Protein AF-A0A179GJ89-F1 (afdb_monomer_lite)

Sequence (868 aa):
MWKRLSPLLCAPSWKRTAAINTVGVVILWAFLLSILIYGCVRTGRLESAFSLYEGPCSRSKTYNLLLHLFLNIISTLVLSSSSFFMQILSAPTRSELDTAHARSSWVHIGVPSLRNFLYQRPLKLACWLLLACSSIPLHLFFNSLVFEVRNVRATFGMTIAAESFVHGAKYFAPGASLWNTAVPYNCSILGLPGHEKNDKLCRQSNDDDSSIWRSEGYAPGEELIFPAMWMNESSATAANLALAATTASNWDRLDADACRKEFLYCGDGKGMEDYTNVVLVVNASNSPASGWSRKQVFPSMSNADSTFWKAILPEEESNSLWLHTNCVVMSTFEGGKCRNSCKSNLGLEGLTTDDIDIVDPSSNPHDTAWSFPFWSQKSLKEGILEAQMRSGFDARYDQLDVSYCLAEQAPQRCQIGVSNALLMAIVVCVSVKAVNCILLMARFVSREDNHPLVTLGDAIESLLRLPDPTTARMCTLEMRDIHVTWDRLLSRFRSSKGAEYSEAAEGAQLLNGEHSHRHVSPQARQWRRESSRYYLVVTVGSWLRAYAIFVTVLIVALYYFSKATGGTFRISGDFGISGKNKFVTQDQGSSDAYSGDFIRMVFLANVAQCVLSISYLNFNSLITRLSLAKEWALMGTGFRPLRVTDPEGEQVSTHFLGLPYSWNGGFYGSWTRSPTMRDNSLGLSDFGFVGLGYSTTAIMVSIIVFAVAICIPLVLSARKLPGNMVIVGNASQTKSMEALAAYLTDDCRRHVGPPAFLIARGAPPDYSMSNEEYAAEFNGMEHYQFDDHVVYDLVVDTQKLRAAARSEILVKFNSGETASRNFVWFLDFNEDGSKIVKVYQHNDVEEANKWLDGMKIRKKEAANARPE

Radius of gyration: 46.2 Å; chains: 1; bounding box: 120×63×125 Å

InterPro domains:
  IPR046623 Domain of unknown function DUF6536 [PF20163] (14-148)
  IPR059463 Protein of unknown function DUF8419 [PF28510] (456-663)

Foldseek 3Di:
DVVVCVVLVVDFLQLVLLVVLLVLLVVVLVVLVVVLVVQCVVPVDLFFWDFPDKDFPVVVVVVLLVLLVVLVVSLVSLLQSLVSLLLLLQFDFPVLQLQQLLQLHGGDFLFRDPVSCVSDDVVSVVLNVLSVVLSLLSLLQSNPQKDKFWPFDQKAKEFEFFLVLLVQADAFPQALQCPLEALDLFPVLQVFPPRDGPDPLSDDPDPDPPPVPPDDPADPFSDSDYLSQCVPCPHPQVVLSVCCSHCLNVFDWFFPLRCCCCQQVQVLLFHHAWFHYKYQHWDQQPADSQADANCRFFVPQDPSLCVVCVRGGDHPDGHRTHHIDMKGWAHAAPQSKIFINCNLQQAHQQPDDPRSRIDHSVPRDPDSWRKHFSQDPVNVVVCVCVVRSNHRGDSSRRIITGRIMGTHGDHIMMTMIGNSNSSVSSSVSSVSVSVSSVVCSVPASPDDVHDGSHAPLSVVVVCVVPPNPLCPPVPPDDPVLSVQLVVVVVVVVVVDPDDPDDSSNVSSCLQNCDPVNVVRHDDDDDDDQDFDFLVVLDDPVLVCVLVVLLVVLLVVLVVVLCVQVVNDPDQWDDQADGSNFHFADDPDDDSDGPFDAQVVQSNVQSVSSSSVVVSVSSVVSSVLSSQSLQVVQVVQVDDDARADCGDDDPHHDDNNSRHDPVVVPPPPDDPPGDYWHDHPDHPDDPSDGDTTGDRSVNSVVVSVVSVVVSCVSVVRRRGTHPHRDDDDPDDDDDPALVVVVQQADQQEKEWEDDLVLCVVVVHHNGDIDGSVRVNVVQVPPPFKDFPDKAKADWDADPPQQKIKIKIKTWIATPVRDIDIFIWIWIFHADPVSRHTRYIYIYGDNVVVVVVVVVVVVVVVVVVPDDDD

Organism: Purpureocillium lilacinum (NCBI:txid33203)

pLDDT: mean 73.26, std 16.51, range [23.34, 96.19]

Structure (mmCIF, N/CA/C/O backbone):
data_AF-A0A179GJ89-F1
#
_entry.id   AF-A0A179GJ89-F1
#
loop_
_atom_site.group_PDB
_atom_site.id
_atom_site.type_symbol
_atom_site.label_atom_id
_atom_site.label_alt_id
_atom_site.label_comp_id
_atom_site.label_asym_id
_atom_site.label_entity_id
_atom_site.label_seq_id
_atom_site.pdbx_PDB_ins_code
_atom_site.Cartn_x
_atom_site.Cartn_y
_atom_site.Cartn_z
_atom_site.occupancy
_atom_site.B_iso_or_equiv
_atom_site.auth_seq_id
_atom_site.auth_comp_id
_atom_site.auth_asym_id
_atom_site.auth_atom_id
_atom_site.pdbx_PDB_model_num
ATOM 1 N N . MET A 1 1 ? 22.706 -8.836 31.706 1.00 32.81 1 MET A N 1
ATOM 2 C CA . MET A 1 1 ? 21.383 -8.775 31.041 1.00 32.81 1 MET A CA 1
ATOM 3 C C . MET A 1 1 ? 20.402 -9.814 31.598 1.00 32.81 1 MET A C 1
ATOM 5 O O . MET A 1 1 ? 19.446 -9.408 32.242 1.00 32.81 1 MET A O 1
ATOM 9 N N . TRP A 1 2 ? 20.670 -11.122 31.456 1.00 28.00 2 TRP A N 1
ATOM 10 C CA . TRP A 1 2 ? 19.771 -12.241 31.831 1.00 28.00 2 TRP A CA 1
ATOM 11 C C . TRP A 1 2 ? 19.048 -12.116 33.193 1.00 28.00 2 TRP A C 1
ATOM 13 O O . TRP A 1 2 ? 17.834 -12.289 33.257 1.00 28.00 2 TRP A O 1
ATOM 23 N N . LYS A 1 3 ? 19.746 -11.716 34.271 1.00 31.73 3 LYS A N 1
ATOM 24 C CA . LYS A 1 3 ? 19.142 -11.529 35.612 1.00 31.73 3 LYS A CA 1
ATOM 25 C C . LYS A 1 3 ? 18.009 -10.479 35.682 1.00 31.73 3 LYS A C 1
ATOM 27 O O . LYS A 1 3 ? 17.231 -10.526 36.623 1.00 31.73 3 LYS A O 1
ATOM 32 N N . ARG A 1 4 ? 17.871 -9.568 34.703 1.00 46.62 4 ARG A N 1
ATOM 33 C CA . ARG A 1 4 ? 16.718 -8.642 34.583 1.00 46.62 4 ARG A CA 1
ATOM 34 C C . ARG A 1 4 ? 15.572 -9.180 33.710 1.00 46.62 4 ARG A C 1
ATOM 36 O O . ARG A 1 4 ? 14.490 -8.613 33.739 1.00 46.62 4 ARG A O 1
ATOM 43 N N . LEU A 1 5 ? 15.796 -10.253 32.948 1.00 39.03 5 LEU A N 1
ATOM 44 C CA . LEU A 1 5 ? 14.772 -10.917 32.125 1.00 39.03 5 LEU A CA 1
ATOM 45 C C . LEU A 1 5 ? 14.077 -12.067 32.870 1.00 39.03 5 LEU A C 1
ATOM 47 O O . LEU A 1 5 ? 12.937 -12.385 32.550 1.00 39.03 5 LEU A O 1
ATOM 51 N N . SER A 1 6 ? 14.722 -12.639 33.893 1.00 41.28 6 SER A N 1
ATOM 52 C CA . SER A 1 6 ? 14.164 -13.723 34.719 1.00 41.28 6 SER A CA 1
ATOM 53 C C . SER A 1 6 ? 12.727 -13.476 35.223 1.00 41.28 6 SER A C 1
ATOM 55 O O . SER A 1 6 ? 11.921 -14.396 35.103 1.00 41.28 6 SER A O 1
ATOM 57 N N . PRO A 1 7 ? 12.346 -12.276 35.720 1.00 48.91 7 PRO A N 1
ATOM 58 C CA . PRO A 1 7 ? 10.978 -12.040 36.196 1.00 48.91 7 PRO A CA 1
ATOM 59 C C . PRO A 1 7 ? 9.924 -12.060 35.077 1.00 48.91 7 PRO A C 1
ATOM 61 O O . PRO A 1 7 ? 8.778 -12.419 35.318 1.00 48.91 7 PRO A O 1
ATOM 64 N N . LEU A 1 8 ? 10.300 -11.715 33.839 1.00 44.03 8 LEU A N 1
ATOM 65 C CA . LEU A 1 8 ? 9.380 -11.636 32.695 1.00 44.03 8 LEU A CA 1
ATOM 66 C C . LEU A 1 8 ? 8.998 -13.005 32.111 1.00 44.03 8 LEU A C 1
ATOM 68 O O . LEU A 1 8 ? 8.045 -13.089 31.338 1.00 44.03 8 LEU A O 1
ATOM 72 N N . LEU A 1 9 ? 9.711 -14.075 32.477 1.00 43.88 9 LEU A N 1
ATOM 73 C CA . LEU A 1 9 ? 9.357 -15.446 32.091 1.00 43.88 9 LEU A CA 1
ATOM 74 C C . LEU A 1 9 ? 8.221 -16.009 32.958 1.00 43.88 9 LEU A C 1
ATOM 76 O O . LEU A 1 9 ? 7.327 -16.664 32.421 1.00 43.88 9 LEU A O 1
ATOM 80 N N . CYS A 1 10 ? 8.225 -15.681 34.255 1.00 47.47 10 CYS A N 1
ATOM 81 C CA . CYS A 1 10 ? 7.170 -16.027 35.216 1.00 47.47 10 CYS A CA 1
ATOM 82 C C . CYS A 1 10 ? 6.024 -15.000 35.262 1.00 47.47 10 CYS A C 1
ATOM 84 O O . CYS A 1 10 ? 5.074 -15.179 36.016 1.00 47.47 10 CYS A O 1
ATOM 86 N N . ALA A 1 11 ? 6.115 -13.914 34.489 1.00 57.09 11 ALA A N 1
ATOM 87 C CA . ALA A 1 11 ? 5.104 -12.867 34.473 1.00 57.09 11 ALA A CA 1
ATOM 88 C C . ALA A 1 11 ? 3.806 -13.312 33.758 1.00 57.09 11 ALA A C 1
ATOM 90 O O . ALA A 1 11 ? 3.863 -14.125 32.827 1.00 57.09 11 ALA A O 1
ATOM 91 N N . PRO A 1 12 ? 2.654 -12.712 34.119 1.00 62.62 12 PRO A N 1
ATOM 92 C CA . PRO A 1 12 ? 1.362 -12.923 33.465 1.00 62.62 12 PRO A CA 1
ATOM 93 C C . PRO A 1 12 ? 1.441 -12.814 31.938 1.00 62.62 12 PRO A C 1
ATOM 95 O O . PRO A 1 12 ? 2.220 -12.026 31.386 1.00 62.62 12 PRO A O 1
ATOM 98 N N . SER A 1 13 ? 0.627 -13.609 31.238 1.00 69.00 13 SER A N 1
ATOM 99 C CA . SER A 1 13 ? 0.803 -13.900 29.806 1.00 69.00 13 SER A CA 1
ATOM 100 C C . SER A 1 13 ? 0.810 -12.649 28.914 1.00 69.00 13 SER A C 1
ATOM 102 O O . SER A 1 13 ? 1.581 -12.577 27.949 1.00 69.00 13 SER A O 1
ATOM 104 N N . TRP A 1 14 ? 0.042 -11.619 29.276 1.00 74.12 14 TRP A N 1
ATOM 105 C CA . TRP A 1 14 ? 0.048 -10.308 28.623 1.00 74.12 14 TRP A CA 1
ATOM 106 C C . TRP A 1 14 ? 1.313 -9.477 28.910 1.00 74.12 14 TRP A C 1
ATOM 108 O O . TRP A 1 14 ? 1.854 -8.896 27.971 1.00 74.12 14 TRP A O 1
ATOM 118 N N . LYS A 1 15 ? 1.844 -9.445 30.148 1.00 79.56 15 LYS A N 1
ATOM 119 C CA . LYS A 1 15 ? 3.078 -8.700 30.496 1.00 79.56 15 LYS A CA 1
ATOM 120 C C . LYS A 1 15 ? 4.271 -9.263 29.718 1.00 79.56 15 LYS A C 1
ATOM 122 O O . LYS A 1 15 ? 5.076 -8.508 29.169 1.00 79.56 15 LYS A O 1
ATOM 127 N N . ARG A 1 16 ? 4.329 -10.594 29.573 1.00 79.69 16 ARG A N 1
ATOM 128 C CA . ARG A 1 16 ? 5.300 -11.288 28.710 1.00 79.69 16 ARG A CA 1
ATOM 129 C C . ARG A 1 16 ? 5.118 -10.925 27.230 1.00 79.69 16 ARG A C 1
ATOM 131 O O . ARG A 1 16 ? 6.099 -10.647 26.546 1.00 79.69 16 ARG A O 1
ATOM 138 N N . THR A 1 17 ? 3.874 -10.857 26.751 1.00 81.62 17 THR A N 1
ATOM 139 C CA . THR A 1 17 ? 3.545 -10.437 25.372 1.00 81.62 17 THR A CA 1
ATOM 140 C C . THR A 1 17 ? 3.960 -8.979 25.107 1.00 81.62 17 THR A C 1
ATOM 142 O O . THR A 1 17 ? 4.554 -8.686 24.071 1.00 81.62 17 THR A O 1
ATOM 145 N N . ALA A 1 18 ? 3.755 -8.074 26.069 1.00 84.00 18 ALA A N 1
ATOM 146 C CA . ALA A 1 18 ? 4.188 -6.677 26.009 1.00 84.00 18 ALA A CA 1
ATOM 147 C C . ALA A 1 18 ? 5.721 -6.537 25.929 1.00 84.00 18 ALA A C 1
ATOM 149 O O . ALA A 1 18 ? 6.242 -5.764 25.119 1.00 84.00 18 ALA A O 1
ATOM 150 N N . ALA A 1 19 ? 6.457 -7.331 26.713 1.00 87.38 19 ALA A N 1
ATOM 151 C CA . ALA A 1 19 ? 7.916 -7.371 26.652 1.00 87.38 19 ALA A CA 1
ATOM 152 C C . ALA A 1 19 ? 8.430 -7.892 25.296 1.00 87.38 19 ALA A C 1
ATOM 154 O O . ALA A 1 19 ? 9.312 -7.268 24.708 1.00 87.38 19 ALA A O 1
ATOM 155 N N . ILE A 1 20 ? 7.845 -8.973 24.763 1.00 87.25 20 ILE A N 1
ATOM 156 C CA . ILE A 1 20 ? 8.186 -9.516 23.433 1.00 87.25 20 ILE A CA 1
ATOM 157 C C . ILE A 1 20 ? 7.928 -8.471 22.338 1.00 87.25 20 ILE A C 1
ATOM 159 O O . ILE A 1 20 ? 8.817 -8.202 21.531 1.00 87.25 20 ILE A O 1
ATOM 163 N N . ASN A 1 21 ? 6.761 -7.817 22.356 1.00 88.56 21 ASN A N 1
ATOM 164 C CA . ASN A 1 21 ? 6.415 -6.739 21.424 1.00 88.56 21 ASN A CA 1
ATOM 165 C C . ASN A 1 21 ? 7.402 -5.560 21.496 1.00 88.56 21 ASN A C 1
ATOM 167 O O . ASN A 1 21 ? 7.803 -5.030 20.460 1.00 88.56 21 ASN A O 1
ATOM 171 N N . THR A 1 22 ? 7.839 -5.177 22.700 1.00 91.56 22 THR A N 1
ATOM 172 C CA . THR A 1 22 ? 8.836 -4.109 22.899 1.00 91.56 22 THR A CA 1
ATOM 173 C C . THR A 1 22 ? 10.194 -4.499 22.317 1.00 91.56 22 THR A C 1
ATOM 175 O O . THR A 1 22 ? 10.785 -3.728 21.565 1.00 91.56 22 THR A O 1
ATOM 178 N N . VAL A 1 23 ? 10.680 -5.708 22.618 1.00 92.38 23 VAL A N 1
ATOM 179 C CA . VAL A 1 23 ? 11.967 -6.213 22.112 1.00 92.38 23 VAL A CA 1
ATOM 180 C C . VAL A 1 23 ? 11.946 -6.340 20.587 1.00 92.38 23 VAL A C 1
ATOM 182 O O . VAL A 1 23 ? 12.885 -5.892 19.934 1.00 92.38 23 VAL A O 1
ATOM 185 N N . GLY A 1 24 ? 10.863 -6.864 20.005 1.00 91.62 24 GLY A N 1
ATOM 186 C CA . GLY A 1 24 ? 10.700 -6.970 18.553 1.00 91.62 24 GLY A CA 1
ATOM 187 C C . GLY A 1 24 ? 10.749 -5.612 17.847 1.00 91.62 24 GLY A C 1
ATOM 188 O O . GLY A 1 24 ? 11.473 -5.461 16.865 1.00 91.62 24 GLY A O 1
ATOM 189 N N . VAL A 1 25 ? 10.054 -4.598 18.378 1.00 93.12 25 VAL A N 1
ATOM 190 C CA . VAL A 1 25 ? 10.083 -3.228 17.829 1.00 93.12 25 VAL A CA 1
ATOM 191 C C . VAL A 1 25 ? 11.473 -2.590 17.956 1.00 93.12 25 VAL A C 1
ATOM 193 O O . VAL A 1 25 ? 11.900 -1.904 17.031 1.00 93.12 25 VAL A O 1
ATOM 196 N N . VAL A 1 26 ? 12.214 -2.839 19.042 1.00 94.88 26 VAL A N 1
ATOM 197 C CA . VAL A 1 26 ? 13.584 -2.316 19.229 1.00 94.88 26 VAL A CA 1
ATOM 198 C C . VAL A 1 26 ? 14.604 -2.997 18.304 1.00 94.88 26 VAL A C 1
ATOM 200 O O . VAL A 1 26 ? 15.472 -2.320 17.757 1.00 94.88 26 VAL A O 1
ATOM 203 N N . ILE A 1 27 ? 14.491 -4.309 18.072 1.00 95.19 27 ILE A N 1
ATOM 204 C CA . ILE A 1 27 ? 15.336 -5.028 17.099 1.00 95.19 27 ILE A CA 1
ATOM 205 C C . ILE A 1 27 ? 15.055 -4.522 15.677 1.00 95.19 27 ILE A C 1
ATOM 207 O O . ILE A 1 27 ? 15.983 -4.221 14.929 1.00 95.19 27 ILE A O 1
ATOM 211 N N . LEU A 1 28 ? 13.775 -4.374 15.323 1.00 93.31 28 LEU A N 1
ATOM 212 C CA . LEU A 1 28 ? 13.337 -3.885 14.015 1.00 93.31 28 LEU A CA 1
ATOM 213 C C . LEU A 1 28 ? 13.759 -2.419 13.788 1.00 93.31 28 LEU A C 1
ATOM 215 O O . LEU A 1 28 ? 14.218 -2.074 12.702 1.00 93.31 28 LEU A O 1
ATOM 219 N N . TRP A 1 29 ? 13.713 -1.577 14.825 1.00 95.50 29 TRP A N 1
ATOM 220 C CA . TRP A 1 29 ? 14.286 -0.227 14.806 1.00 95.50 29 TRP A CA 1
ATOM 221 C C . TRP A 1 29 ? 15.785 -0.233 14.474 1.00 95.50 29 TRP A C 1
ATOM 223 O O . TRP A 1 29 ? 16.205 0.446 13.538 1.00 95.50 29 TRP A O 1
ATOM 233 N N . ALA A 1 30 ? 16.582 -1.023 15.201 1.00 96.19 30 ALA A N 1
ATOM 234 C CA . ALA A 1 30 ? 18.031 -1.088 15.007 1.00 96.19 30 ALA A CA 1
ATOM 235 C C . ALA A 1 30 ? 18.413 -1.624 13.614 1.00 96.19 30 ALA A C 1
ATOM 237 O O . ALA A 1 30 ? 19.357 -1.129 13.002 1.00 96.19 30 ALA A O 1
ATOM 238 N N . PHE A 1 31 ? 17.654 -2.594 13.095 1.00 94.62 31 PHE A N 1
ATOM 239 C CA . PHE A 1 31 ? 17.819 -3.136 11.745 1.00 94.62 31 PHE A CA 1
ATOM 240 C C . PHE A 1 31 ? 17.520 -2.096 10.653 1.00 94.62 31 PHE A C 1
ATOM 242 O O . PHE A 1 31 ? 18.332 -1.889 9.758 1.00 94.62 31 PHE A O 1
ATOM 249 N N . LEU A 1 32 ? 16.391 -1.386 10.732 1.00 93.62 32 LEU A N 1
ATOM 250 C CA . LEU A 1 32 ? 16.063 -0.355 9.739 1.00 93.62 32 LEU A CA 1
ATOM 251 C C . LEU A 1 32 ? 17.033 0.836 9.808 1.00 93.62 32 LEU A C 1
ATOM 253 O O . LEU A 1 32 ? 17.395 1.393 8.773 1.00 93.62 32 LEU A O 1
ATOM 257 N N . LEU A 1 33 ? 17.499 1.195 11.009 1.00 95.38 33 LEU A N 1
ATOM 258 C CA . LEU A 1 33 ? 18.519 2.224 11.204 1.00 95.38 33 LEU A CA 1
ATOM 259 C C . LEU A 1 33 ? 19.874 1.818 10.599 1.00 95.38 33 LEU A C 1
ATOM 261 O O . LEU A 1 33 ? 20.522 2.656 9.977 1.00 95.38 33 LEU A O 1
ATOM 265 N N . SER A 1 34 ? 20.300 0.555 10.722 1.00 95.56 34 SER A N 1
ATOM 266 C CA . SER A 1 34 ? 21.559 0.103 10.112 1.00 95.56 34 SER A CA 1
ATOM 267 C C . SER A 1 34 ? 21.498 0.105 8.581 1.00 95.56 34 SER A C 1
ATOM 269 O O . SER A 1 34 ? 22.469 0.511 7.940 1.00 95.56 34 SER A O 1
ATOM 271 N N . ILE A 1 35 ? 20.346 -0.242 7.992 1.00 93.94 35 ILE A N 1
ATOM 272 C CA . ILE A 1 35 ? 20.108 -0.123 6.544 1.00 93.94 35 ILE A CA 1
ATOM 273 C C . ILE A 1 35 ? 20.133 1.350 6.106 1.00 93.94 35 ILE A C 1
ATOM 275 O O . ILE A 1 35 ? 20.753 1.665 5.093 1.00 93.94 35 ILE A O 1
ATOM 279 N N . LEU A 1 36 ? 19.524 2.263 6.873 1.00 93.88 36 LEU A N 1
ATOM 280 C CA . LEU A 1 36 ? 19.532 3.700 6.565 1.00 93.88 36 LEU A CA 1
ATOM 281 C C . LEU A 1 36 ? 20.949 4.284 6.589 1.00 93.88 36 LEU A C 1
ATOM 283 O O . LEU A 1 36 ? 21.323 5.027 5.682 1.00 93.88 36 LEU A O 1
ATOM 287 N N . ILE A 1 37 ? 21.747 3.920 7.596 1.00 94.25 37 ILE A N 1
ATOM 288 C CA . ILE A 1 37 ? 23.151 4.334 7.705 1.00 94.25 37 ILE A CA 1
ATOM 289 C C . ILE A 1 37 ? 23.953 3.793 6.514 1.00 94.25 37 ILE A C 1
ATOM 291 O O . ILE A 1 37 ? 24.649 4.566 5.860 1.00 94.25 37 ILE A O 1
ATOM 295 N N . TYR A 1 38 ? 23.813 2.507 6.177 1.00 94.31 38 TYR A N 1
ATOM 296 C CA . TYR A 1 38 ? 24.460 1.913 5.001 1.00 94.31 38 TYR A CA 1
ATOM 297 C C . TYR A 1 38 ? 24.073 2.631 3.696 1.00 94.31 38 TYR A C 1
ATOM 299 O O . TYR A 1 38 ? 24.946 2.982 2.901 1.00 94.31 38 TYR A O 1
ATOM 307 N N . GLY A 1 39 ? 22.781 2.902 3.491 1.00 89.44 39 GLY A N 1
ATOM 308 C CA . GLY A 1 39 ? 22.268 3.573 2.296 1.00 89.44 39 GLY A CA 1
ATOM 309 C C . GLY A 1 39 ? 22.753 5.016 2.147 1.00 89.44 39 GLY A C 1
ATOM 310 O O . GLY A 1 39 ? 23.175 5.419 1.058 1.00 89.44 39 GLY A O 1
ATOM 311 N N . CYS A 1 40 ? 22.765 5.785 3.240 1.00 89.25 40 CYS A N 1
ATOM 312 C CA . CYS A 1 40 ? 23.281 7.156 3.245 1.00 89.25 40 CYS A CA 1
ATOM 313 C C . CYS A 1 40 ? 24.806 7.195 3.049 1.00 89.25 40 CYS A C 1
ATOM 315 O O . CYS A 1 40 ? 25.298 8.036 2.303 1.00 89.25 40 CYS A O 1
ATOM 317 N N . VAL A 1 41 ? 25.559 6.261 3.647 1.00 92.31 41 VAL A N 1
ATOM 318 C CA . VAL A 1 41 ? 27.019 6.153 3.455 1.00 92.31 41 VAL A CA 1
ATOM 319 C C . VAL A 1 41 ? 27.370 5.761 2.017 1.00 92.31 41 VAL A C 1
ATOM 321 O O . VAL A 1 41 ? 28.287 6.337 1.439 1.00 92.31 41 VAL A O 1
ATOM 324 N N . ARG A 1 42 ? 26.633 4.825 1.405 1.00 88.31 42 ARG A N 1
ATOM 325 C CA . ARG A 1 42 ? 26.909 4.345 0.038 1.00 88.31 42 ARG A CA 1
ATOM 326 C C . ARG A 1 42 ? 26.597 5.370 -1.058 1.00 88.31 42 ARG A C 1
ATOM 328 O O . ARG A 1 42 ? 27.160 5.273 -2.142 1.00 88.31 42 ARG A O 1
ATOM 335 N N . THR A 1 43 ? 25.699 6.319 -0.800 1.00 83.12 43 THR A N 1
ATOM 336 C CA . THR A 1 43 ? 25.229 7.297 -1.804 1.00 83.12 43 THR A CA 1
ATOM 337 C C . THR A 1 43 ? 25.622 8.744 -1.499 1.00 83.12 43 THR A C 1
ATOM 339 O O . THR A 1 43 ? 25.449 9.615 -2.348 1.00 83.12 43 THR A O 1
ATOM 342 N N . GLY A 1 44 ? 26.102 9.030 -0.285 1.00 81.75 44 GLY A N 1
ATOM 343 C CA . GLY A 1 44 ? 26.479 10.371 0.169 1.00 81.75 44 GLY A CA 1
ATOM 344 C C . GLY A 1 44 ? 25.321 11.365 0.337 1.00 81.75 44 GLY A C 1
ATOM 345 O O . GLY A 1 44 ? 25.579 12.522 0.664 1.00 81.75 44 GLY A O 1
ATOM 346 N N . ARG A 1 45 ? 24.059 10.967 0.107 1.00 78.00 45 ARG A N 1
ATOM 347 C CA . ARG A 1 45 ? 22.878 11.850 0.167 1.00 78.00 45 ARG A CA 1
ATOM 348 C C . ARG A 1 45 ? 21.671 11.147 0.797 1.00 78.00 45 ARG A C 1
ATOM 350 O O . ARG A 1 45 ? 21.480 9.947 0.645 1.00 78.00 45 ARG A O 1
ATOM 357 N N . LEU A 1 46 ? 20.840 11.913 1.500 1.00 74.50 46 LEU A N 1
ATOM 358 C CA . LEU A 1 46 ? 19.625 11.416 2.163 1.00 74.50 46 LEU A CA 1
ATOM 359 C C . LEU A 1 46 ? 18.428 11.272 1.205 1.00 74.50 46 LEU A C 1
ATOM 361 O O . LEU A 1 46 ? 17.552 10.444 1.424 1.00 74.50 46 LEU A O 1
ATOM 365 N N . GLU A 1 47 ? 18.392 12.077 0.145 1.00 71.56 47 GLU A N 1
ATOM 366 C CA . GLU A 1 47 ? 17.294 12.128 -0.836 1.00 71.56 47 GLU A CA 1
ATOM 367 C C . GLU A 1 47 ? 17.398 11.035 -1.914 1.00 71.56 47 GLU A C 1
ATOM 369 O O . GLU A 1 47 ? 16.459 10.802 -2.669 1.00 71.56 47 GLU A O 1
ATOM 374 N N . SER A 1 48 ? 18.541 10.352 -1.979 1.00 69.38 48 SER A N 1
ATOM 375 C CA . SER A 1 48 ? 18.843 9.308 -2.956 1.00 69.38 48 SER A CA 1
ATOM 376 C C . SER A 1 48 ? 18.314 7.926 -2.536 1.00 69.38 48 SER A C 1
ATOM 378 O O . SER A 1 48 ? 17.710 7.725 -1.477 1.00 69.38 48 SER A O 1
ATOM 380 N N . ALA A 1 49 ? 18.577 6.937 -3.385 1.00 78.62 49 ALA A N 1
ATOM 381 C CA . ALA A 1 49 ? 18.323 5.529 -3.139 1.00 78.62 49 ALA A CA 1
ATOM 382 C C . ALA A 1 49 ? 19.585 4.721 -3.448 1.00 78.62 49 ALA A C 1
ATOM 384 O O . ALA A 1 49 ? 20.403 5.130 -4.273 1.00 78.62 49 ALA A O 1
ATOM 385 N N . PHE A 1 50 ? 19.737 3.561 -2.812 1.00 82.94 50 PHE A N 1
ATOM 386 C CA . PHE A 1 50 ? 20.807 2.617 -3.134 1.00 82.94 50 PHE A CA 1
ATOM 387 C C . PHE A 1 50 ? 20.242 1.351 -3.783 1.00 82.94 50 PHE A C 1
ATOM 389 O O . PHE A 1 50 ? 19.168 0.878 -3.414 1.00 82.94 50 PHE A O 1
ATOM 396 N N . SER A 1 51 ? 20.992 0.778 -4.727 1.00 84.56 51 SER A N 1
ATOM 397 C CA . SER A 1 51 ? 20.674 -0.526 -5.314 1.00 84.56 51 SER A CA 1
ATOM 398 C C . SER A 1 51 ? 21.064 -1.656 -4.353 1.00 84.56 51 SER A C 1
ATOM 400 O O . SER A 1 51 ? 22.241 -1.829 -4.011 1.00 84.56 51 SER A O 1
ATOM 402 N N . LEU A 1 52 ? 20.066 -2.409 -3.891 1.00 85.62 52 LEU A N 1
ATOM 403 C CA . LEU A 1 52 ? 20.192 -3.587 -3.028 1.00 85.62 52 LEU A CA 1
ATOM 404 C C . LEU A 1 52 ? 20.432 -4.872 -3.840 1.00 85.62 52 LEU A C 1
ATOM 406 O O . LEU A 1 52 ? 21.063 -5.801 -3.340 1.00 85.62 52 LEU A O 1
ATOM 410 N N . TYR A 1 53 ? 19.972 -4.913 -5.092 1.00 86.06 53 TYR A N 1
ATOM 411 C CA . TYR A 1 53 ? 20.236 -5.992 -6.044 1.00 86.06 53 TYR A CA 1
ATOM 412 C C . TYR A 1 53 ? 20.355 -5.437 -7.464 1.00 86.06 53 TYR A C 1
ATOM 414 O O . TYR A 1 53 ? 19.623 -4.520 -7.822 1.00 86.06 53 TYR A O 1
ATOM 422 N N . GLU A 1 54 ? 21.214 -6.043 -8.280 1.00 84.88 54 GLU A N 1
ATOM 423 C CA . GLU A 1 54 ? 21.278 -5.839 -9.726 1.00 84.88 54 GLU A CA 1
ATOM 424 C C . GLU A 1 54 ? 21.479 -7.190 -10.426 1.00 84.88 54 GLU A C 1
ATOM 426 O O . GLU A 1 54 ? 22.296 -8.010 -9.995 1.00 84.88 54 GLU A O 1
ATOM 431 N N . GLY A 1 55 ? 20.736 -7.440 -11.505 1.00 84.69 55 GLY A N 1
ATOM 432 C CA . GLY A 1 55 ? 20.862 -8.667 -12.290 1.00 84.69 55 GLY A CA 1
ATOM 433 C C . GLY A 1 55 ? 19.640 -8.964 -13.164 1.00 84.69 55 GLY A C 1
ATOM 434 O O . GLY A 1 55 ? 18.863 -8.058 -13.462 1.00 84.69 55 GLY A O 1
ATOM 435 N N . PRO A 1 56 ? 19.452 -10.223 -13.602 1.00 83.75 56 PRO A N 1
ATOM 436 C CA . PRO A 1 56 ? 18.362 -10.590 -14.505 1.00 83.75 56 PRO A CA 1
ATOM 437 C C . PRO A 1 56 ? 16.975 -10.304 -13.919 1.00 83.75 56 PRO A C 1
ATOM 439 O O . PRO A 1 56 ? 16.665 -10.704 -12.790 1.00 83.75 56 PRO A O 1
ATOM 442 N N . CYS A 1 57 ? 16.107 -9.680 -14.718 1.00 78.00 57 CYS A N 1
ATOM 443 C CA . CYS A 1 57 ? 14.761 -9.277 -14.303 1.00 78.00 57 CYS A CA 1
ATOM 444 C C . CYS A 1 57 ? 13.876 -10.432 -13.796 1.00 78.00 57 CYS A C 1
ATOM 446 O O . CYS A 1 57 ? 13.035 -10.228 -12.924 1.00 78.00 57 CYS A O 1
ATOM 448 N N . SER A 1 58 ? 14.106 -11.668 -14.251 1.00 80.25 58 SER A N 1
ATOM 449 C CA . SER A 1 58 ? 13.415 -12.859 -13.737 1.00 80.25 58 SER A CA 1
ATOM 450 C C . SER A 1 58 ? 13.698 -13.131 -12.252 1.00 80.25 58 SER A C 1
ATOM 452 O O . SER A 1 58 ? 12.774 -13.464 -11.512 1.00 80.25 58 SER A O 1
ATOM 454 N N . ARG A 1 59 ? 14.943 -12.936 -11.791 1.00 83.56 59 ARG A N 1
ATOM 455 C CA . ARG A 1 59 ? 15.314 -13.046 -10.367 1.00 83.56 59 ARG A CA 1
ATOM 456 C C . ARG A 1 59 ? 14.904 -11.806 -9.582 1.00 83.56 59 ARG A C 1
ATOM 458 O O . ARG A 1 59 ? 14.395 -11.945 -8.472 1.00 83.56 59 ARG A O 1
ATOM 465 N N . SER A 1 60 ? 15.075 -10.623 -10.174 1.00 81.38 60 SER A N 1
ATOM 466 C CA . SER A 1 60 ? 14.651 -9.349 -9.582 1.00 81.38 60 SER A CA 1
ATOM 467 C C . SER A 1 60 ? 13.166 -9.377 -9.201 1.00 81.38 60 SER A C 1
ATOM 469 O O . SER A 1 60 ? 12.838 -9.198 -8.031 1.00 81.38 60 SER A O 1
ATOM 471 N N . LYS A 1 61 ? 12.280 -9.780 -10.121 1.00 76.00 61 LYS A N 1
ATOM 472 C CA . LYS A 1 61 ? 10.835 -9.931 -9.882 1.00 76.00 61 LYS A CA 1
ATOM 473 C C . LYS A 1 61 ? 10.509 -10.864 -8.707 1.00 76.00 61 LYS A C 1
ATOM 475 O O . LYS A 1 61 ? 9.591 -10.590 -7.932 1.00 76.00 61 LYS A O 1
ATOM 480 N N . THR A 1 62 ? 11.258 -11.958 -8.545 1.00 80.00 62 THR A N 1
ATOM 481 C CA . THR A 1 62 ? 11.106 -12.887 -7.411 1.00 80.00 62 THR A CA 1
ATOM 482 C C . THR A 1 62 ? 11.581 -12.268 -6.097 1.00 80.00 62 THR A C 1
ATOM 484 O O . THR A 1 62 ? 10.876 -12.358 -5.093 1.00 80.00 62 THR A O 1
ATOM 487 N N . TYR A 1 63 ? 12.744 -11.614 -6.083 1.00 83.38 63 TYR A N 1
ATOM 488 C CA . TYR A 1 63 ? 13.261 -10.936 -4.892 1.00 83.38 63 TYR A CA 1
ATOM 489 C C . TYR A 1 63 ? 12.381 -9.754 -4.477 1.00 83.38 63 TYR A C 1
ATOM 491 O O . TYR A 1 63 ? 12.090 -9.610 -3.295 1.00 83.38 63 TYR A O 1
ATOM 499 N N . ASN A 1 64 ? 11.882 -8.970 -5.431 1.00 79.06 64 ASN A N 1
ATOM 500 C CA . ASN A 1 64 ? 10.964 -7.863 -5.193 1.00 79.06 64 ASN A CA 1
ATOM 501 C C . ASN A 1 64 ? 9.651 -8.352 -4.547 1.00 79.06 64 ASN A C 1
ATOM 503 O O . ASN A 1 64 ? 9.221 -7.826 -3.521 1.00 79.06 64 ASN A O 1
ATOM 507 N N . LEU A 1 65 ? 9.069 -9.446 -5.060 1.00 75.88 65 LEU A N 1
ATOM 508 C CA . LEU A 1 65 ? 7.903 -10.102 -4.454 1.00 75.88 65 LEU A CA 1
ATOM 509 C C . LEU A 1 65 ? 8.171 -10.571 -3.010 1.00 75.88 65 LEU A C 1
ATOM 511 O O . LEU A 1 65 ? 7.342 -10.345 -2.127 1.00 75.88 65 LEU A O 1
ATOM 515 N N . LEU A 1 66 ? 9.321 -11.205 -2.756 1.00 80.81 66 LEU A N 1
ATOM 516 C CA . LEU A 1 66 ? 9.702 -11.677 -1.419 1.00 80.81 66 LEU A CA 1
ATOM 517 C C . LEU A 1 66 ? 9.963 -10.519 -0.443 1.00 80.81 66 LEU A C 1
ATOM 519 O O . LEU A 1 66 ? 9.545 -10.594 0.713 1.00 80.81 66 LEU A O 1
ATOM 523 N N . LEU A 1 67 ? 10.593 -9.435 -0.902 1.00 83.88 67 LEU A N 1
ATOM 524 C CA . LEU A 1 67 ? 10.831 -8.226 -0.113 1.00 83.88 67 LEU A CA 1
ATOM 525 C C . LEU A 1 67 ? 9.512 -7.531 0.240 1.00 83.88 67 LEU A C 1
ATOM 527 O O . LEU A 1 67 ? 9.283 -7.253 1.415 1.00 83.88 67 LEU A O 1
ATOM 531 N N . HIS A 1 68 ? 8.599 -7.331 -0.714 1.00 76.81 68 HIS A N 1
ATOM 532 C CA . HIS A 1 68 ? 7.271 -6.780 -0.422 1.00 76.81 68 HIS A CA 1
ATOM 533 C C . HIS A 1 68 ? 6.454 -7.677 0.526 1.00 76.81 68 HIS A C 1
ATOM 535 O O . HIS A 1 68 ? 5.762 -7.154 1.404 1.00 76.81 68 HIS A O 1
ATOM 541 N N . LEU A 1 69 ? 6.548 -9.008 0.413 1.00 72.00 69 LEU A N 1
ATOM 542 C CA . LEU A 1 69 ? 5.901 -9.940 1.346 1.00 72.00 69 LEU A CA 1
ATOM 543 C C . LEU A 1 69 ? 6.465 -9.792 2.772 1.00 72.00 69 LEU A C 1
ATOM 545 O O . LEU A 1 69 ? 5.704 -9.625 3.725 1.00 72.00 69 LEU A O 1
ATOM 549 N N . PHE A 1 70 ? 7.791 -9.784 2.914 1.00 81.06 70 PHE A N 1
ATOM 550 C CA . PHE A 1 70 ? 8.500 -9.580 4.182 1.00 81.06 70 PHE A CA 1
ATOM 551 C C . PHE A 1 70 ? 8.173 -8.221 4.824 1.00 81.06 70 PHE A C 1
ATOM 553 O O . PHE A 1 70 ? 7.863 -8.149 6.015 1.00 81.06 70 PHE A O 1
ATOM 560 N N . LEU A 1 71 ? 8.151 -7.151 4.024 1.00 80.56 71 LEU A N 1
ATOM 561 C CA . LEU A 1 71 ? 7.772 -5.801 4.445 1.00 80.56 71 LEU A CA 1
ATOM 562 C C . LEU A 1 71 ? 6.319 -5.732 4.932 1.00 80.56 71 LEU A C 1
ATOM 564 O O . LEU A 1 71 ? 6.054 -5.113 5.964 1.00 80.56 71 LEU A O 1
ATOM 568 N N . ASN A 1 72 ? 5.381 -6.407 4.261 1.00 74.81 72 ASN A N 1
ATOM 569 C CA . ASN A 1 72 ? 3.986 -6.466 4.704 1.00 74.81 72 ASN A CA 1
ATOM 570 C C . ASN A 1 72 ? 3.808 -7.287 5.992 1.00 74.81 72 ASN A C 1
ATOM 572 O O . ASN A 1 72 ? 3.034 -6.885 6.866 1.00 74.81 72 ASN A O 1
ATOM 576 N N . ILE A 1 73 ? 4.564 -8.377 6.171 1.00 76.62 73 ILE A N 1
ATOM 577 C CA . ILE A 1 73 ? 4.604 -9.135 7.434 1.00 76.62 73 ILE A CA 1
ATOM 578 C C . ILE A 1 73 ? 5.114 -8.240 8.575 1.00 76.62 73 ILE A C 1
ATOM 580 O O . ILE A 1 73 ? 4.451 -8.125 9.606 1.00 76.62 73 ILE A O 1
ATOM 584 N N . ILE A 1 74 ? 6.239 -7.541 8.384 1.00 81.94 74 ILE A N 1
ATOM 585 C CA . ILE A 1 74 ? 6.798 -6.611 9.379 1.00 81.94 74 ILE A CA 1
ATOM 586 C C . ILE A 1 74 ? 5.821 -5.479 9.706 1.00 81.94 74 ILE A C 1
ATOM 588 O O . ILE A 1 74 ? 5.565 -5.221 10.881 1.00 81.94 74 ILE A O 1
ATOM 592 N N . SER A 1 75 ? 5.239 -4.831 8.694 1.00 78.00 75 SER A N 1
ATOM 593 C CA . SER A 1 75 ? 4.263 -3.750 8.878 1.00 78.00 75 SER A CA 1
ATOM 594 C C . SER A 1 75 ? 3.052 -4.225 9.694 1.00 78.00 75 SER A C 1
ATOM 596 O O . SER A 1 75 ? 2.650 -3.574 10.661 1.00 78.00 75 SER A O 1
ATOM 598 N N . THR A 1 76 ? 2.548 -5.431 9.406 1.00 74.00 76 THR A N 1
ATOM 599 C CA . THR A 1 76 ? 1.453 -6.069 10.157 1.00 74.00 76 THR A CA 1
ATOM 600 C C . THR A 1 76 ? 1.838 -6.368 11.610 1.00 74.00 76 THR A C 1
ATOM 602 O O . THR A 1 76 ? 1.051 -6.102 12.520 1.00 74.00 76 THR A O 1
ATOM 605 N N . LEU A 1 77 ? 3.054 -6.864 11.870 1.00 76.88 77 LEU A N 1
ATOM 606 C CA . LEU A 1 77 ? 3.550 -7.120 13.229 1.00 76.88 77 LEU A CA 1
ATOM 607 C C . LEU A 1 77 ? 3.729 -5.821 14.036 1.00 76.88 77 LEU A C 1
ATOM 609 O O . LEU A 1 77 ? 3.326 -5.757 15.199 1.00 76.88 77 LEU A O 1
ATOM 613 N N . VAL A 1 78 ? 4.262 -4.760 13.421 1.00 81.81 78 VAL A N 1
ATOM 614 C CA . VAL A 1 78 ? 4.420 -3.436 14.053 1.00 81.81 78 VAL A CA 1
ATOM 615 C C . VAL A 1 78 ? 3.061 -2.778 14.323 1.00 81.81 78 VAL A C 1
ATOM 617 O O . VAL A 1 78 ? 2.879 -2.164 15.381 1.00 81.81 78 VAL A O 1
ATOM 620 N N . LEU A 1 79 ? 2.078 -2.941 13.429 1.00 77.88 79 LEU A N 1
ATOM 621 C CA . LEU A 1 79 ? 0.701 -2.499 13.663 1.00 77.88 79 LEU A CA 1
ATOM 622 C C . LEU A 1 79 ? 0.037 -3.297 14.793 1.00 77.88 79 LEU A C 1
ATOM 624 O O . LEU A 1 79 ? -0.592 -2.697 15.660 1.00 77.88 79 LEU A O 1
ATOM 628 N N . SER A 1 80 ? 0.199 -4.622 14.818 1.00 75.12 80 SER A N 1
ATOM 629 C CA . SER A 1 80 ? -0.334 -5.498 15.871 1.00 75.12 80 SER A CA 1
ATOM 630 C C . SER A 1 80 ? 0.215 -5.113 17.250 1.00 75.12 80 SER A C 1
ATOM 632 O O . SER A 1 80 ? -0.557 -4.850 18.172 1.00 75.12 80 SER A O 1
ATOM 634 N N . SER A 1 81 ? 1.537 -4.938 17.358 1.00 83.75 81 SER A N 1
ATOM 635 C CA . SER A 1 81 ? 2.215 -4.412 18.551 1.00 83.75 81 SER A CA 1
ATOM 636 C C . SER A 1 81 ? 1.674 -3.030 18.956 1.00 83.75 81 SER A C 1
ATOM 638 O O . SER A 1 81 ? 1.285 -2.820 20.108 1.00 83.75 81 SER A O 1
ATOM 640 N N . SER A 1 82 ? 1.532 -2.106 17.997 1.00 86.38 82 SER A N 1
ATOM 641 C CA . SER A 1 82 ? 0.949 -0.777 18.248 1.00 86.38 82 SER A CA 1
ATOM 642 C C . SER A 1 82 ? -0.499 -0.865 18.747 1.00 86.38 82 SER A C 1
ATOM 644 O O . SER A 1 82 ? -0.870 -0.151 19.674 1.00 86.38 82 SER A O 1
ATOM 646 N N . SER A 1 83 ? -1.318 -1.749 18.170 1.00 79.81 83 SER A N 1
ATOM 647 C CA . SER A 1 83 ? -2.718 -1.964 18.551 1.00 79.81 83 SER A CA 1
ATOM 648 C C . SER A 1 83 ? -2.848 -2.566 19.949 1.00 79.81 83 SER A C 1
ATOM 650 O O . SER A 1 83 ? -3.688 -2.122 20.729 1.00 79.81 83 SER A O 1
ATOM 652 N N . PHE A 1 84 ? -1.986 -3.523 20.294 1.00 81.75 84 PHE A N 1
ATOM 653 C CA . PHE A 1 84 ? -1.893 -4.119 21.625 1.00 81.75 84 PHE A CA 1
ATOM 654 C C . PHE A 1 84 ? -1.582 -3.054 22.694 1.00 81.75 84 PHE A C 1
ATOM 656 O O . PHE A 1 84 ? -2.302 -2.944 23.687 1.00 81.75 84 PHE A O 1
ATOM 663 N N . PHE A 1 85 ? -0.585 -2.193 22.462 1.00 86.25 85 PHE A N 1
ATOM 664 C CA . PHE A 1 85 ? -0.277 -1.091 23.381 1.00 86.25 85 PHE A CA 1
ATOM 665 C C . PHE A 1 85 ? -1.365 -0.007 23.418 1.00 86.25 85 PHE A C 1
ATOM 667 O O . PHE A 1 85 ? -1.672 0.509 24.492 1.00 86.25 85 PHE A O 1
ATOM 674 N N . MET A 1 86 ? -2.003 0.306 22.285 1.00 85.81 86 MET A N 1
ATOM 675 C CA . MET A 1 86 ? -3.149 1.223 22.239 1.00 85.81 86 MET A CA 1
ATOM 676 C C . MET A 1 86 ? -4.367 0.687 23.011 1.00 85.81 86 MET A C 1
ATOM 678 O O . MET A 1 86 ? -5.069 1.478 23.639 1.00 85.81 86 MET A O 1
ATOM 682 N N . GLN A 1 87 ? -4.597 -0.632 23.023 1.00 81.69 87 GLN A N 1
ATOM 683 C CA . GLN A 1 87 ? -5.643 -1.268 23.835 1.00 81.69 87 GLN A CA 1
ATOM 684 C C . GLN A 1 87 ? -5.358 -1.096 25.335 1.00 81.69 87 GLN A C 1
ATOM 686 O O . GLN A 1 87 ? -6.209 -0.550 26.037 1.00 81.69 87 GLN A O 1
ATOM 691 N N . ILE A 1 88 ? -4.146 -1.439 25.799 1.00 84.06 88 ILE A N 1
ATOM 692 C CA . ILE A 1 88 ? -3.705 -1.238 27.199 1.00 84.06 88 ILE A CA 1
ATOM 693 C C . ILE A 1 88 ? -3.835 0.233 27.621 1.00 84.06 88 ILE A C 1
ATOM 695 O O . ILE A 1 88 ? -4.290 0.523 28.723 1.00 84.06 88 ILE A O 1
ATOM 699 N N . LEU A 1 89 ? -3.467 1.172 26.744 1.00 88.00 89 LEU A N 1
ATOM 700 C CA . LEU A 1 89 ? -3.585 2.605 27.016 1.00 88.00 89 LEU A CA 1
ATOM 701 C C . LEU A 1 89 ? -5.032 3.084 27.156 1.00 88.00 89 LEU A C 1
ATOM 703 O O . LEU A 1 89 ? -5.300 3.926 28.010 1.00 88.00 89 LEU A O 1
ATOM 707 N N . SER A 1 90 ? -5.946 2.561 26.334 1.00 87.81 90 SER A N 1
ATOM 708 C CA . SER A 1 90 ? -7.371 2.910 26.396 1.00 87.81 90 SER A CA 1
ATOM 709 C C . SER A 1 90 ? -8.126 2.236 27.548 1.00 87.81 90 SER A C 1
ATOM 711 O O . SER A 1 90 ? -9.203 2.699 27.918 1.00 87.81 90 SER A O 1
ATOM 713 N N . ALA A 1 91 ? -7.584 1.163 28.131 1.00 88.62 91 ALA A N 1
ATOM 714 C CA . ALA A 1 91 ? -8.211 0.453 29.240 1.00 88.62 91 ALA A CA 1
ATOM 715 C C . ALA A 1 91 ? -8.215 1.312 30.528 1.00 88.62 91 ALA A C 1
ATOM 717 O O . ALA A 1 91 ? -7.172 1.878 30.890 1.00 88.62 91 ALA A O 1
ATOM 718 N N . PRO A 1 92 ? -9.362 1.442 31.223 1.00 90.75 92 PRO A N 1
ATOM 719 C CA . PRO A 1 92 ? -9.441 2.146 32.499 1.00 90.75 92 PRO A CA 1
ATOM 720 C C . PRO A 1 92 ? -8.812 1.313 33.625 1.00 90.75 92 PRO A C 1
ATOM 722 O O . PRO A 1 92 ? -8.867 0.088 33.599 1.00 90.75 92 PRO A O 1
ATOM 725 N N . THR A 1 93 ? -8.231 1.951 34.638 1.00 89.75 93 THR A N 1
ATOM 726 C CA . THR A 1 93 ? -7.971 1.299 35.938 1.00 89.75 93 THR A CA 1
ATOM 727 C C . THR A 1 93 ? -9.238 1.308 36.801 1.00 89.75 93 THR A C 1
ATOM 729 O O . THR A 1 93 ? -10.172 2.062 36.523 1.00 89.75 93 THR A O 1
ATOM 732 N N . ARG A 1 94 ? -9.266 0.529 37.894 1.00 88.69 94 ARG A N 1
ATOM 733 C CA . ARG A 1 94 ? -10.381 0.545 38.864 1.00 88.69 94 ARG A CA 1
ATOM 734 C C . ARG A 1 94 ? -10.693 1.966 39.365 1.00 88.69 94 ARG A C 1
ATOM 736 O O . ARG A 1 94 ? -11.838 2.387 39.306 1.00 88.69 94 ARG A O 1
ATOM 743 N N . SER A 1 95 ? -9.664 2.740 39.707 1.00 87.69 95 SER A N 1
ATOM 744 C CA . SER A 1 95 ? -9.786 4.140 40.139 1.00 87.69 95 SER A CA 1
ATOM 745 C C . SER A 1 95 ? -10.242 5.119 39.044 1.00 87.69 95 SER A C 1
ATOM 747 O O . SER A 1 95 ? -10.926 6.097 39.344 1.00 87.69 95 SER A O 1
ATOM 749 N N . GLU A 1 96 ? -9.905 4.877 37.772 1.00 89.94 96 GLU A N 1
ATOM 750 C CA . GLU A 1 96 ? -10.427 5.658 36.637 1.00 89.94 96 GLU A CA 1
ATOM 751 C C . GLU A 1 96 ? -11.914 5.329 36.371 1.00 89.94 96 GLU A C 1
ATOM 753 O O . GLU A 1 96 ? -12.676 6.220 35.995 1.00 89.94 96 GLU A O 1
ATOM 758 N N . LEU A 1 97 ? -12.343 4.083 36.625 1.00 89.25 97 LEU A N 1
ATOM 759 C CA . LEU A 1 97 ? -13.747 3.648 36.602 1.00 89.25 97 LEU A CA 1
ATOM 760 C C . LEU A 1 97 ? -14.558 4.300 37.738 1.00 89.25 97 LEU A C 1
ATOM 762 O O . LEU A 1 97 ? -15.569 4.941 37.457 1.00 89.25 97 LEU A O 1
ATOM 766 N N . ASP A 1 98 ? -14.078 4.235 38.987 1.00 87.06 98 ASP A N 1
ATOM 767 C CA . ASP A 1 98 ? -14.718 4.893 40.143 1.00 87.06 98 ASP A CA 1
ATOM 768 C C . ASP A 1 98 ? -14.862 6.408 39.923 1.00 87.06 98 ASP A C 1
ATOM 770 O O . ASP A 1 98 ? -15.912 6.990 40.184 1.00 87.06 98 ASP A O 1
ATOM 774 N N . THR A 1 99 ? -13.834 7.052 39.356 1.00 85.38 99 THR A N 1
ATOM 775 C CA . THR A 1 99 ? -13.867 8.488 39.016 1.00 85.38 99 THR A CA 1
ATOM 776 C C . THR A 1 99 ? -14.909 8.818 37.939 1.00 85.38 99 THR A C 1
ATOM 778 O O . THR A 1 99 ? -15.433 9.933 37.917 1.00 85.38 99 THR A O 1
ATOM 781 N N . ALA A 1 100 ? -15.224 7.885 37.035 1.00 85.94 100 ALA A N 1
ATOM 782 C CA . ALA A 1 100 ? -16.273 8.070 36.035 1.00 85.94 100 ALA A CA 1
ATOM 783 C C . ALA A 1 100 ? -17.676 7.875 36.635 1.00 85.94 100 ALA A C 1
ATOM 785 O O . ALA A 1 100 ? -18.563 8.689 36.369 1.00 85.94 100 ALA A O 1
ATOM 786 N N . HIS A 1 101 ? -17.866 6.856 37.479 1.00 83.06 101 HIS A N 1
ATOM 787 C CA . HIS A 1 101 ? -19.148 6.571 38.134 1.00 83.06 101 HIS A CA 1
ATOM 788 C C . HIS A 1 101 ? -19.517 7.642 39.175 1.00 83.06 101 HIS A C 1
ATOM 790 O O . HIS A 1 101 ? -20.632 8.160 39.150 1.00 83.06 101 HIS A O 1
ATOM 796 N N . ALA A 1 102 ? -18.551 8.111 39.973 1.00 77.94 102 ALA A N 1
ATOM 797 C CA . ALA A 1 102 ? -18.698 9.268 40.867 1.00 77.94 102 ALA A CA 1
ATOM 798 C C . ALA A 1 102 ? -18.937 10.606 40.129 1.00 77.94 102 ALA A C 1
ATOM 800 O O . ALA A 1 102 ? -19.182 11.630 40.761 1.00 77.94 102 ALA A O 1
ATOM 801 N N . ARG A 1 103 ? -18.856 10.609 38.790 1.00 76.88 103 ARG A N 1
ATOM 802 C CA . ARG A 1 103 ? -19.249 11.707 37.889 1.00 76.88 103 ARG A CA 1
ATOM 803 C C . ARG A 1 103 ? -20.465 11.338 37.032 1.00 76.88 103 ARG A C 1
ATOM 805 O O . ARG A 1 103 ? -20.620 11.868 35.934 1.00 76.88 103 ARG A O 1
ATOM 812 N N . SER A 1 104 ? -21.300 10.410 37.503 1.00 74.69 104 SER A N 1
ATOM 813 C CA . SER A 1 104 ? -22.552 9.977 36.859 1.00 74.69 104 SER A CA 1
ATOM 814 C C . SER A 1 104 ? -22.380 9.559 35.390 1.00 74.69 104 SER A C 1
ATOM 816 O O . SER A 1 104 ? -23.226 9.817 34.531 1.00 74.69 104 SER A O 1
ATOM 818 N N . SER A 1 105 ? -21.235 8.957 35.073 1.00 78.62 105 SER A N 1
ATOM 819 C CA . SER A 1 105 ? -20.790 8.636 33.719 1.00 78.62 105 SER A CA 1
ATOM 820 C C . SER A 1 105 ? -20.240 7.212 33.655 1.00 78.62 105 SER A C 1
ATOM 822 O O . SER A 1 105 ? -20.149 6.513 34.656 1.00 78.62 105 SER A O 1
ATOM 824 N N . TRP A 1 106 ? -19.871 6.774 32.455 1.00 82.38 106 TRP A N 1
ATOM 825 C CA . TRP A 1 106 ? -19.352 5.441 32.174 1.00 82.38 106 TRP A CA 1
ATOM 826 C C . TRP A 1 106 ? -18.098 5.511 31.295 1.00 82.38 106 TRP A C 1
ATOM 828 O O . TRP A 1 106 ? -17.939 6.409 30.454 1.00 82.38 106 TRP A O 1
ATOM 838 N N . VAL A 1 107 ? -17.248 4.499 31.447 1.00 87.00 107 VAL A N 1
ATOM 839 C CA . VAL A 1 107 ? -16.134 4.163 30.549 1.00 87.00 107 VAL A CA 1
ATOM 840 C C . VAL A 1 107 ? -16.424 2.838 29.843 1.00 87.00 107 VAL A C 1
ATOM 842 O O . VAL A 1 107 ? -17.287 2.071 30.263 1.00 87.00 107 VAL A O 1
ATOM 845 N N . HIS A 1 108 ? -15.730 2.564 28.741 1.00 85.50 108 HIS A N 1
ATOM 846 C CA . HIS A 1 108 ? -15.887 1.315 27.996 1.00 85.50 108 HIS A CA 1
ATOM 847 C C . HIS A 1 108 ? -14.735 0.348 28.298 1.00 85.50 108 HIS A C 1
ATOM 849 O O . HIS A 1 108 ? -13.571 0.737 28.237 1.00 85.50 108 HIS A O 1
ATOM 855 N N . ILE A 1 109 ? -15.060 -0.915 28.573 1.00 86.12 109 ILE A N 1
ATOM 856 C CA . ILE A 1 109 ? -14.105 -2.004 28.836 1.00 86.12 109 ILE A CA 1
ATOM 857 C C . ILE A 1 109 ? -14.215 -3.043 27.703 1.00 86.12 109 ILE A C 1
ATOM 859 O O . ILE A 1 109 ? -15.252 -3.134 27.043 1.00 86.12 109 ILE A O 1
ATOM 863 N N . GLY A 1 110 ? -13.138 -3.773 27.396 1.00 75.50 110 GLY A N 1
ATOM 864 C CA . GLY A 1 110 ? -13.087 -4.744 26.293 1.00 75.50 110 GLY A CA 1
ATOM 865 C C . GLY A 1 110 ? -12.959 -4.145 24.884 1.00 75.50 110 GLY A C 1
ATOM 866 O O . GLY A 1 110 ? -12.618 -4.868 23.948 1.00 75.50 110 GLY A O 1
ATOM 867 N N . VAL A 1 111 ? -13.208 -2.842 24.699 1.00 75.94 111 VAL A N 1
ATOM 868 C CA . VAL A 1 111 ? -13.209 -2.181 23.380 1.00 75.94 111 VAL A CA 1
ATOM 869 C C . VAL A 1 111 ? -12.346 -0.913 23.349 1.00 75.94 111 VAL A C 1
ATOM 871 O O . VAL A 1 111 ? -12.371 -0.139 24.307 1.00 75.94 111 VAL A O 1
ATOM 874 N N . PRO A 1 112 ? -11.646 -0.626 22.231 1.00 70.81 112 PRO A N 1
ATOM 875 C CA . PRO A 1 112 ? -10.985 0.662 22.031 1.00 70.81 112 PRO A CA 1
ATOM 876 C C . PRO A 1 112 ? -11.992 1.817 22.106 1.00 70.81 112 PRO A C 1
ATOM 878 O O . PRO A 1 112 ? -12.996 1.826 21.387 1.00 70.81 112 PRO A O 1
ATOM 881 N N . SER A 1 113 ? -11.720 2.795 22.971 1.00 79.38 113 SER A N 1
ATOM 882 C CA . SER A 1 113 ? -12.638 3.892 23.283 1.00 79.38 113 SER A CA 1
ATOM 883 C C . SER A 1 113 ? -11.884 5.192 23.546 1.00 79.38 113 SER A C 1
ATOM 885 O O . SER A 1 113 ? -11.147 5.305 24.522 1.00 79.38 113 SER A O 1
ATOM 887 N N . LEU A 1 114 ? -12.121 6.206 22.707 1.00 80.94 114 LEU A N 1
ATOM 888 C CA . LEU A 1 114 ? -11.588 7.555 22.930 1.00 80.94 114 LEU A CA 1
ATOM 889 C C . LEU A 1 114 ? -12.291 8.285 24.088 1.00 80.94 114 LEU A C 1
ATOM 891 O O . LEU A 1 114 ? -11.685 9.155 24.705 1.00 80.94 114 LEU A O 1
ATOM 895 N N . ARG A 1 115 ? -13.536 7.902 24.430 1.00 84.12 115 ARG A N 1
ATOM 896 C CA . ARG A 1 115 ? -14.282 8.457 25.578 1.00 84.12 115 ARG A CA 1
ATOM 897 C C . ARG A 1 115 ? -13.533 8.229 26.890 1.00 84.12 115 ARG A C 1
ATOM 899 O O . ARG A 1 115 ? -13.590 9.078 27.772 1.00 84.12 115 ARG A O 1
ATOM 906 N N . ASN A 1 116 ? -12.829 7.102 27.013 1.00 89.44 116 ASN A N 1
ATOM 907 C CA . ASN A 1 116 ? -12.135 6.738 28.245 1.00 89.44 116 ASN A CA 1
ATOM 908 C C . ASN A 1 116 ? -11.114 7.814 28.637 1.00 89.44 116 ASN A C 1
ATOM 910 O O . ASN A 1 116 ? -11.054 8.182 29.806 1.00 89.44 116 ASN A O 1
ATOM 914 N N . PHE A 1 117 ? -10.417 8.414 27.664 1.00 89.19 117 PHE A N 1
ATOM 915 C CA . PHE A 1 117 ? -9.407 9.445 27.911 1.00 89.19 117 PHE A CA 1
ATOM 916 C C . PHE A 1 117 ? -9.930 10.717 28.606 1.00 89.19 117 PHE A C 1
ATOM 918 O O . PHE A 1 117 ? -9.121 11.456 29.158 1.00 89.19 117 PHE A O 1
ATOM 925 N N . LEU A 1 118 ? -11.250 10.945 28.666 1.00 85.62 118 LEU A N 1
ATOM 926 C CA . LEU A 1 118 ? -11.866 12.023 29.460 1.00 85.62 118 LEU A CA 1
ATOM 927 C C . LEU A 1 118 ? -11.708 11.830 30.983 1.00 85.62 118 LEU A C 1
ATOM 929 O O . LEU A 1 118 ? -11.807 12.796 31.737 1.00 85.62 118 LEU A O 1
ATOM 933 N N . TYR A 1 119 ? -11.463 10.595 31.432 1.00 84.69 119 TYR A N 1
ATOM 934 C CA . TYR A 1 119 ? -11.323 10.210 32.845 1.00 84.69 119 TYR A CA 1
ATOM 935 C C . TYR A 1 119 ? -9.913 9.690 33.177 1.00 84.69 119 TYR A C 1
ATOM 937 O O . TYR A 1 119 ? -9.670 9.205 34.278 1.00 84.69 119 TYR A O 1
ATOM 945 N N . GLN A 1 120 ? -8.974 9.787 32.231 1.00 88.31 120 GLN A N 1
ATOM 946 C CA . GLN A 1 120 ? -7.620 9.244 32.345 1.00 88.31 120 GLN A CA 1
ATOM 947 C C . GLN A 1 120 ? -6.554 10.340 32.327 1.00 88.31 120 GLN A C 1
ATOM 949 O O . GLN A 1 120 ? -6.781 11.472 31.905 1.00 88.31 120 GLN A O 1
ATOM 954 N N . ARG A 1 121 ? -5.335 9.993 32.753 1.00 87.19 121 ARG A N 1
ATOM 955 C CA . ARG A 1 121 ? -4.195 10.923 32.713 1.00 87.19 121 ARG A CA 1
ATOM 956 C C . ARG A 1 121 ? -3.845 11.282 31.257 1.00 87.19 121 ARG A C 1
ATOM 958 O O . ARG A 1 121 ? -3.692 10.361 30.451 1.00 87.19 121 ARG A O 1
ATOM 965 N N . PRO A 1 122 ? -3.587 12.561 30.915 1.00 89.12 122 PRO A N 1
ATOM 966 C CA . PRO A 1 122 ? -3.341 12.990 29.531 1.00 89.12 122 PRO A CA 1
ATOM 967 C C . PRO A 1 122 ? -2.114 12.327 28.885 1.00 89.12 122 PRO A C 1
ATOM 969 O O . PRO A 1 122 ? -2.061 12.187 27.668 1.00 89.12 122 PRO A O 1
ATOM 972 N N . LEU A 1 123 ? -1.163 11.829 29.686 1.00 90.19 123 LEU A N 1
ATOM 973 C CA . LEU A 1 123 ? -0.045 11.009 29.207 1.00 90.19 123 LEU A CA 1
ATOM 974 C C . LEU A 1 123 ? -0.507 9.730 28.479 1.00 90.19 123 LEU A C 1
ATOM 976 O O . LEU A 1 123 ? 0.119 9.346 27.493 1.00 90.19 123 LEU A O 1
ATOM 980 N N . LYS A 1 124 ? -1.605 9.087 28.916 1.00 89.94 124 LYS A N 1
ATOM 981 C CA . LYS A 1 124 ? -2.162 7.912 28.223 1.00 89.94 124 LYS A CA 1
ATOM 982 C C . LYS A 1 124 ? -2.640 8.288 26.816 1.00 89.94 124 LYS A C 1
ATOM 984 O O . LYS A 1 124 ? -2.279 7.614 25.854 1.00 89.94 124 LYS A O 1
ATOM 989 N N . LEU A 1 125 ? -3.377 9.397 26.696 1.00 91.62 125 LEU A N 1
ATOM 990 C CA . LEU A 1 125 ? -3.842 9.940 25.416 1.00 91.62 125 LEU A CA 1
ATOM 991 C C . LEU A 1 125 ? -2.667 10.355 24.515 1.00 91.62 125 LEU A C 1
ATOM 993 O O . LEU A 1 125 ? -2.663 10.019 23.335 1.00 91.62 125 LEU A O 1
ATOM 997 N N . ALA A 1 126 ? -1.647 11.023 25.060 1.00 93.19 126 ALA A N 1
ATOM 998 C CA . ALA A 1 126 ? -0.462 11.430 24.303 1.00 93.19 126 ALA A CA 1
ATOM 999 C C . ALA A 1 126 ? 0.298 10.222 23.723 1.00 93.19 126 ALA A C 1
ATOM 1001 O O . ALA A 1 126 ? 0.578 10.193 22.526 1.00 93.19 126 ALA A O 1
ATOM 1002 N N . CYS A 1 127 ? 0.565 9.186 24.527 1.00 92.88 127 CYS A N 1
ATOM 1003 C CA . CYS A 1 127 ? 1.173 7.946 24.035 1.00 92.88 127 CYS A CA 1
ATOM 1004 C C . CYS A 1 127 ? 0.279 7.219 23.016 1.00 92.88 127 CYS A C 1
ATOM 1006 O O . CYS A 1 127 ? 0.787 6.670 22.039 1.00 92.88 127 CYS A O 1
ATOM 1008 N N . TRP A 1 128 ? -1.046 7.243 23.197 1.00 91.94 128 TRP A N 1
ATOM 1009 C CA . TRP A 1 128 ? -1.993 6.631 22.260 1.00 91.94 128 TRP A CA 1
ATOM 1010 C C . TRP A 1 128 ? -1.969 7.348 20.905 1.00 91.94 128 TRP A C 1
ATOM 1012 O O . TRP A 1 128 ? -1.833 6.698 19.871 1.00 91.94 128 TRP A O 1
ATOM 1022 N N . LEU A 1 129 ? -2.004 8.685 20.906 1.00 91.81 129 LEU A N 1
ATOM 1023 C CA . LEU A 1 129 ? -1.903 9.512 19.701 1.00 91.81 129 LEU A CA 1
ATOM 1024 C C . LEU A 1 129 ? -0.549 9.339 19.004 1.00 91.81 129 LEU A C 1
ATOM 1026 O O . LEU A 1 129 ? -0.514 9.190 17.786 1.00 91.81 129 LEU A O 1
ATOM 1030 N N . LEU A 1 130 ? 0.561 9.276 19.747 1.00 93.31 130 LEU A N 1
ATOM 1031 C CA . LEU A 1 130 ? 1.880 9.000 19.170 1.00 93.31 130 LEU A CA 1
ATOM 1032 C C . LEU A 1 130 ? 1.931 7.617 18.505 1.00 93.31 130 LEU A C 1
ATOM 1034 O O . LEU A 1 130 ? 2.468 7.499 17.403 1.00 93.31 130 LEU A O 1
ATOM 1038 N N . LEU A 1 131 ? 1.344 6.577 19.108 1.00 90.50 131 LEU A N 1
ATOM 1039 C CA . LEU A 1 131 ? 1.238 5.250 18.487 1.00 90.50 131 LEU A CA 1
ATOM 1040 C C . LEU A 1 131 ? 0.305 5.240 17.265 1.00 90.50 131 LEU A C 1
ATOM 1042 O O . LEU A 1 131 ? 0.639 4.599 16.266 1.00 90.50 131 LEU A O 1
ATOM 1046 N N . ALA A 1 132 ? -0.819 5.956 17.305 1.00 84.75 132 ALA A N 1
ATOM 1047 C CA . ALA A 1 132 ? -1.762 6.063 16.195 1.00 84.75 132 ALA A CA 1
ATOM 1048 C C . ALA A 1 132 ? -1.144 6.810 15.000 1.00 84.75 132 ALA A C 1
ATOM 1050 O O . ALA A 1 132 ? -1.004 6.231 13.922 1.00 84.75 132 ALA A O 1
ATOM 1051 N N . CYS A 1 133 ? -0.681 8.046 15.204 1.00 87.75 133 CYS A N 1
ATOM 1052 C CA . CYS A 1 133 ? -0.105 8.886 14.154 1.00 87.75 133 CYS A CA 1
ATOM 1053 C C . CYS A 1 133 ? 1.155 8.262 13.540 1.00 87.75 133 CYS A C 1
ATOM 1055 O O . CYS A 1 133 ? 1.274 8.239 12.320 1.00 87.75 133 CYS A O 1
ATOM 1057 N N . SER A 1 134 ? 2.038 7.647 14.339 1.00 90.56 134 SER A N 1
ATOM 1058 C CA . SER A 1 134 ? 3.207 6.909 13.817 1.00 90.56 134 SER A CA 1
ATOM 1059 C C . SER A 1 134 ? 2.860 5.625 13.051 1.00 90.56 134 SER A C 1
ATOM 1061 O O . SER A 1 134 ? 3.759 4.992 12.508 1.00 90.56 134 SER A O 1
ATOM 1063 N N . SER A 1 135 ? 1.595 5.192 13.008 1.00 83.94 135 SER A N 1
ATOM 1064 C CA . SER A 1 135 ? 1.166 4.052 12.180 1.00 83.94 135 SER A CA 1
ATOM 1065 C C . SER A 1 135 ? 0.803 4.462 10.751 1.00 83.94 135 SER A C 1
ATOM 1067 O O . SER A 1 135 ? 0.959 3.657 9.837 1.00 83.94 135 SER A O 1
ATOM 1069 N N . ILE A 1 136 ? 0.347 5.702 10.535 1.00 75.50 136 ILE A N 1
ATOM 1070 C CA . ILE A 1 136 ? -0.139 6.156 9.223 1.00 75.50 136 ILE A CA 1
ATOM 1071 C C . ILE A 1 136 ? 1.006 6.217 8.189 1.00 75.50 136 ILE A C 1
ATOM 1073 O O . ILE A 1 136 ? 0.864 5.577 7.148 1.00 75.50 136 ILE A O 1
ATOM 1077 N N . PRO A 1 137 ? 2.174 6.844 8.456 1.00 73.12 137 PRO A N 1
ATOM 1078 C CA . PRO A 1 137 ? 3.296 6.842 7.511 1.00 73.12 137 PRO A CA 1
ATOM 1079 C C . PRO A 1 137 ? 3.833 5.442 7.197 1.00 73.12 137 PRO A C 1
ATOM 1081 O O . PRO A 1 137 ? 4.267 5.191 6.079 1.00 73.12 137 PRO A O 1
ATOM 1084 N N . LEU A 1 138 ? 3.769 4.499 8.146 1.00 76.19 138 LEU A N 1
ATOM 1085 C CA . LEU A 1 138 ? 4.189 3.118 7.887 1.00 76.19 138 LEU A CA 1
ATOM 1086 C C . LEU A 1 138 ? 3.291 2.465 6.829 1.00 76.19 138 LEU A C 1
ATOM 1088 O O . LEU A 1 138 ? 3.806 1.842 5.908 1.00 76.19 138 LEU A O 1
ATOM 1092 N N . HIS A 1 139 ? 1.971 2.659 6.907 1.00 70.38 139 HIS A N 1
ATOM 1093 C CA . HIS A 1 139 ? 1.045 2.191 5.870 1.00 70.38 139 HIS A CA 1
ATOM 1094 C C . HIS A 1 139 ? 1.219 2.900 4.525 1.00 70.38 139 HIS A C 1
ATOM 1096 O O . HIS A 1 139 ? 0.986 2.272 3.497 1.00 70.38 139 HIS A O 1
ATOM 1102 N N . LEU A 1 140 ? 1.626 4.173 4.530 1.00 71.06 140 LEU A N 1
ATOM 1103 C CA . LEU A 1 140 ? 1.846 4.947 3.307 1.00 71.06 140 LEU A CA 1
ATOM 1104 C C . LEU A 1 140 ? 3.177 4.628 2.612 1.00 71.06 140 LEU A C 1
ATOM 1106 O O . LEU A 1 140 ? 3.258 4.763 1.398 1.00 71.06 140 LEU A O 1
ATOM 1110 N N . PHE A 1 141 ? 4.214 4.223 3.356 1.00 74.19 141 PHE A N 1
ATOM 1111 C CA . PHE A 1 141 ? 5.579 4.134 2.824 1.00 74.19 141 PHE A CA 1
ATOM 1112 C C . PHE A 1 141 ? 6.184 2.722 2.796 1.00 74.19 141 PHE A C 1
ATOM 1114 O O . PHE A 1 141 ? 7.091 2.499 2.000 1.00 74.19 141 PHE A O 1
ATOM 1121 N N . PHE A 1 142 ? 5.723 1.740 3.589 1.00 73.62 142 PHE A N 1
ATOM 1122 C CA . PHE A 1 142 ? 6.354 0.399 3.593 1.00 73.62 142 PHE A CA 1
ATOM 1123 C C . PHE A 1 142 ? 6.286 -0.310 2.233 1.00 73.62 142 PHE A C 1
ATOM 1125 O O . PHE A 1 142 ? 7.235 -0.990 1.854 1.00 73.62 142 PHE A O 1
ATOM 1132 N N . ASN A 1 143 ? 5.189 -0.134 1.491 1.00 71.88 143 ASN A N 1
ATOM 1133 C CA . ASN A 1 143 ? 5.036 -0.689 0.141 1.00 71.88 143 ASN A CA 1
ATOM 1134 C C . ASN A 1 143 ? 5.871 0.053 -0.917 1.00 71.88 143 ASN A C 1
ATOM 1136 O O . ASN A 1 143 ? 6.077 -0.482 -1.999 1.00 71.88 143 ASN A O 1
ATOM 1140 N N . SER A 1 144 ? 6.350 1.255 -0.590 1.00 76.31 144 SER A N 1
ATOM 1141 C CA . SER A 1 144 ? 7.081 2.164 -1.481 1.00 76.31 144 SER A CA 1
ATOM 1142 C C . SER A 1 144 ? 8.578 2.260 -1.161 1.00 76.31 144 SER A C 1
ATOM 1144 O O . SER A 1 144 ? 9.343 2.827 -1.933 1.00 76.31 144 SER A O 1
ATOM 1146 N N . LEU A 1 145 ? 9.005 1.708 -0.020 1.00 80.50 145 LEU A N 1
ATOM 1147 C CA . LEU A 1 145 ? 10.390 1.702 0.457 1.00 80.50 145 LEU A CA 1
ATOM 1148 C C . LEU A 1 145 ? 11.345 0.983 -0.508 1.00 80.50 145 LEU A C 1
ATOM 1150 O O . LEU A 1 145 ? 12.471 1.438 -0.709 1.00 80.50 145 LEU A O 1
ATOM 1154 N N . VAL A 1 146 ? 10.886 -0.142 -1.057 1.00 80.12 146 VAL A N 1
ATOM 1155 C CA . VAL A 1 146 ? 11.588 -0.986 -2.030 1.00 80.12 146 VAL A CA 1
ATOM 1156 C C . VAL A 1 146 ? 10.859 -0.880 -3.363 1.00 80.12 146 VAL A C 1
ATOM 1158 O O . VAL A 1 146 ? 9.628 -0.890 -3.385 1.00 80.12 146 VAL A O 1
ATOM 1161 N N . PHE A 1 147 ? 11.606 -0.780 -4.459 1.00 73.81 147 PHE A N 1
ATOM 1162 C CA . PHE A 1 147 ? 11.056 -0.647 -5.807 1.00 73.81 147 PHE A CA 1
ATOM 1163 C C . PHE A 1 147 ? 11.958 -1.319 -6.848 1.00 73.81 147 PHE A C 1
ATOM 1165 O O . PHE A 1 147 ? 13.171 -1.425 -6.671 1.00 73.81 147 PHE A O 1
ATOM 1172 N N . GLU A 1 148 ? 11.357 -1.780 -7.945 1.00 72.12 148 GLU A N 1
ATOM 1173 C CA . GLU A 1 148 ? 12.053 -2.450 -9.046 1.00 72.12 148 GLU A CA 1
ATOM 1174 C C . GLU A 1 148 ? 12.219 -1.507 -10.244 1.00 72.12 148 GLU A C 1
ATOM 1176 O O . GLU A 1 148 ? 11.257 -1.124 -10.918 1.00 72.12 148 GLU A O 1
ATOM 1181 N N . VAL A 1 149 ? 13.472 -1.159 -10.521 1.00 67.88 149 VAL A N 1
ATOM 1182 C CA . VAL A 1 149 ? 13.892 -0.414 -11.705 1.00 67.88 149 VAL A CA 1
ATOM 1183 C C . VAL A 1 149 ? 14.178 -1.419 -12.819 1.00 67.88 149 VAL A C 1
ATOM 1185 O O . VAL A 1 149 ? 14.979 -2.336 -12.645 1.00 67.88 149 VAL A O 1
ATOM 1188 N N . ARG A 1 150 ? 13.546 -1.233 -13.982 1.00 67.19 150 ARG A N 1
ATOM 1189 C CA . ARG A 1 150 ? 13.981 -1.880 -15.229 1.00 67.19 150 ARG A CA 1
ATOM 1190 C C . ARG A 1 150 ? 14.886 -0.906 -15.963 1.00 67.19 150 ARG A C 1
ATOM 1192 O O . ARG A 1 150 ? 14.409 0.181 -16.295 1.00 67.19 150 ARG A O 1
ATOM 1199 N N . ASN A 1 151 ? 16.121 -1.300 -16.262 1.00 61.22 151 ASN A N 1
ATOM 1200 C CA . ASN A 1 151 ? 16.981 -0.541 -17.165 1.00 61.22 151 ASN A CA 1
ATOM 1201 C C . ASN A 1 151 ? 16.599 -0.899 -18.611 1.00 61.22 151 ASN A C 1
ATOM 1203 O O . ASN A 1 151 ? 17.315 -1.630 -19.294 1.00 61.22 151 ASN A O 1
ATOM 1207 N N . VAL A 1 152 ? 15.427 -0.420 -19.043 1.00 60.16 152 VAL A N 1
ATOM 1208 C CA . VAL A 1 152 ? 15.026 -0.416 -20.457 1.00 60.16 152 VAL A CA 1
ATOM 1209 C C . VAL A 1 152 ? 16.028 0.476 -21.187 1.00 60.16 152 VAL A C 1
ATOM 1211 O O . VAL A 1 152 ? 16.225 1.621 -20.773 1.00 60.16 152 VAL A O 1
ATOM 1214 N N . ARG A 1 153 ? 16.691 -0.023 -22.234 1.00 64.12 153 ARG A N 1
ATOM 1215 C CA . ARG A 1 153 ? 17.575 0.837 -23.030 1.00 64.12 153 ARG A CA 1
ATOM 1216 C C . ARG A 1 153 ? 16.719 1.768 -23.872 1.00 64.12 153 ARG A C 1
ATOM 1218 O O . ARG A 1 153 ? 15.852 1.305 -24.605 1.00 64.12 153 ARG A O 1
ATOM 1225 N N . ALA A 1 154 ? 16.989 3.065 -23.773 1.00 66.69 154 ALA A N 1
ATOM 1226 C CA . ALA A 1 154 ? 16.443 4.032 -24.713 1.00 66.69 154 ALA A CA 1
ATOM 1227 C C . ALA A 1 154 ? 17.182 3.964 -26.060 1.00 66.69 154 ALA A C 1
ATOM 1229 O O . ALA A 1 154 ? 16.570 4.164 -27.096 1.00 66.69 154 ALA A O 1
ATOM 1230 N N . THR A 1 155 ? 18.481 3.651 -26.069 1.00 76.88 155 THR A N 1
ATOM 1231 C CA . THR A 1 155 ? 19.316 3.653 -27.278 1.00 76.88 155 THR A CA 1
ATOM 1232 C C . THR A 1 155 ? 19.496 2.268 -27.902 1.00 76.88 155 THR A C 1
ATOM 1234 O O . THR A 1 155 ? 19.703 1.285 -27.188 1.00 76.88 155 THR A O 1
ATOM 1237 N N . PHE A 1 156 ? 19.491 2.209 -29.238 1.00 84.62 156 PHE A N 1
ATOM 1238 C CA . PHE A 1 156 ? 19.995 1.076 -30.022 1.00 84.62 156 PHE A CA 1
ATOM 1239 C C . PHE A 1 156 ? 20.807 1.542 -31.237 1.00 84.62 156 PHE A C 1
ATOM 1241 O O . PHE A 1 156 ? 20.513 2.588 -31.815 1.00 84.62 156 PHE A O 1
ATOM 1248 N N . GLY A 1 157 ? 21.831 0.785 -31.632 1.00 87.06 157 GLY A N 1
ATOM 1249 C CA . GLY A 1 157 ? 22.539 1.000 -32.896 1.00 87.06 157 GLY A CA 1
ATOM 1250 C C . GLY A 1 157 ? 21.806 0.312 -34.045 1.00 87.06 157 GLY A C 1
ATOM 1251 O O . GLY A 1 157 ? 21.503 -0.880 -33.972 1.00 87.06 157 GLY A O 1
ATOM 1252 N N . MET A 1 158 ? 21.527 1.050 -35.116 1.00 90.00 158 MET A N 1
ATOM 1253 C CA . MET A 1 158 ? 20.807 0.568 -36.290 1.00 90.00 158 MET A CA 1
ATOM 1254 C C . MET A 1 158 ? 21.701 0.639 -37.523 1.00 90.00 158 MET A C 1
ATOM 1256 O O . MET A 1 158 ? 22.177 1.704 -37.917 1.00 90.00 158 MET A O 1
ATOM 1260 N N . THR A 1 159 ? 21.894 -0.512 -38.156 1.00 92.94 159 THR A N 1
ATOM 1261 C CA . THR A 1 159 ? 22.685 -0.665 -39.378 1.00 92.94 159 THR A CA 1
ATOM 1262 C C . THR A 1 159 ? 21.787 -1.204 -40.484 1.00 92.94 159 THR A C 1
ATOM 1264 O O . THR A 1 159 ? 21.036 -2.148 -40.260 1.00 92.94 159 THR A O 1
ATOM 1267 N N . ILE A 1 160 ? 21.873 -0.634 -41.682 1.00 92.81 160 ILE A N 1
ATOM 1268 C CA . ILE A 1 160 ? 21.241 -1.155 -42.898 1.00 92.81 160 ILE A CA 1
ATOM 1269 C C . ILE A 1 160 ? 22.370 -1.562 -43.840 1.00 92.81 160 ILE A C 1
ATOM 1271 O O . ILE A 1 160 ? 23.259 -0.751 -44.114 1.00 92.81 160 ILE A O 1
ATOM 1275 N N . ALA A 1 161 ? 22.370 -2.808 -44.309 1.00 94.56 161 ALA A N 1
ATOM 1276 C CA . ALA A 1 161 ? 23.488 -3.368 -45.064 1.00 94.56 161 ALA A CA 1
ATOM 1277 C C . ALA A 1 161 ? 23.059 -4.460 -46.058 1.00 94.56 161 ALA A C 1
ATOM 1279 O O . ALA A 1 161 ? 21.983 -5.048 -45.941 1.00 94.56 161 ALA A O 1
ATOM 1280 N N . ALA A 1 162 ? 23.925 -4.742 -47.031 1.00 93.69 162 ALA A N 1
ATOM 1281 C CA . ALA A 1 162 ? 23.791 -5.890 -47.923 1.00 93.69 162 ALA A CA 1
ATOM 1282 C C . ALA A 1 162 ? 24.287 -7.180 -47.243 1.00 93.69 162 ALA A C 1
ATOM 1284 O O . ALA A 1 162 ? 25.127 -7.128 -46.345 1.00 93.69 162 ALA A O 1
ATOM 1285 N N . GLU A 1 163 ? 23.839 -8.342 -47.731 1.00 91.56 163 GLU A N 1
ATOM 1286 C CA . GLU A 1 163 ? 24.234 -9.679 -47.240 1.00 91.56 163 GLU A CA 1
ATOM 1287 C C . GLU A 1 163 ? 25.754 -9.821 -47.033 1.00 91.56 163 GLU A C 1
ATOM 1289 O O . GLU A 1 163 ? 26.200 -10.319 -46.007 1.00 91.56 163 GLU A O 1
ATOM 1294 N N . SER A 1 164 ? 26.577 -9.317 -47.956 1.00 91.88 164 SER A N 1
ATOM 1295 C CA . SER A 1 164 ? 28.043 -9.378 -47.836 1.00 91.88 164 SER A CA 1
ATOM 1296 C C . SER A 1 164 ? 28.643 -8.714 -46.581 1.00 91.88 164 SER A C 1
ATOM 1298 O O . SER A 1 164 ? 29.710 -9.142 -46.138 1.00 91.88 164 SER A O 1
ATOM 1300 N N . PHE A 1 165 ? 27.982 -7.717 -45.978 1.00 93.56 165 PHE A N 1
ATOM 1301 C CA . PHE A 1 165 ? 28.474 -7.010 -44.785 1.00 93.56 165 PHE A CA 1
ATOM 1302 C C . PHE A 1 165 ? 28.648 -7.959 -43.595 1.00 93.56 165 PHE A C 1
ATOM 1304 O O . PHE A 1 165 ? 29.689 -7.954 -42.944 1.00 93.56 165 PHE A O 1
ATOM 1311 N N . VAL A 1 166 ? 27.662 -8.831 -43.349 1.00 91.62 166 VAL A N 1
ATOM 1312 C CA . VAL A 1 166 ? 27.674 -9.757 -42.200 1.00 91.62 166 VAL A CA 1
ATOM 1313 C C . VAL A 1 166 ? 28.661 -10.920 -42.386 1.00 91.62 166 VAL A C 1
ATOM 1315 O O . VAL A 1 166 ? 29.005 -11.600 -41.421 1.00 91.62 166 VAL A O 1
ATOM 1318 N N . HIS A 1 167 ? 29.176 -11.092 -43.609 1.00 90.69 167 HIS A N 1
ATOM 1319 C CA . HIS A 1 167 ? 30.272 -12.004 -43.962 1.00 90.69 167 HIS A CA 1
ATOM 1320 C C . HIS A 1 167 ? 31.645 -11.304 -44.005 1.00 90.69 167 HIS A C 1
ATOM 1322 O O . HIS A 1 167 ? 32.608 -11.867 -44.525 1.00 90.69 167 HIS A O 1
ATOM 1328 N N . GLY A 1 168 ? 31.756 -10.083 -43.464 1.00 87.81 168 GLY A N 1
ATOM 1329 C CA . GLY A 1 168 ? 33.020 -9.353 -43.323 1.00 87.81 168 GLY A CA 1
ATOM 1330 C C . GLY A 1 168 ? 33.514 -8.651 -44.593 1.00 87.81 168 GLY A C 1
ATOM 1331 O O . GLY A 1 168 ? 34.716 -8.420 -44.735 1.00 87.81 168 GLY A O 1
ATOM 1332 N N . ALA A 1 169 ? 32.625 -8.323 -45.537 1.00 90.12 169 ALA A N 1
ATOM 1333 C CA . ALA A 1 169 ? 32.997 -7.528 -46.705 1.00 90.12 169 ALA A CA 1
ATOM 1334 C C . ALA A 1 169 ? 33.407 -6.090 -46.338 1.00 90.12 169 ALA A C 1
ATOM 1336 O O . ALA A 1 169 ? 33.032 -5.544 -45.300 1.00 90.12 169 ALA A O 1
ATOM 1337 N N . LYS A 1 170 ? 34.163 -5.449 -47.238 1.00 90.69 170 LYS A N 1
ATOM 1338 C CA . LYS A 1 170 ? 34.590 -4.053 -47.080 1.00 90.69 170 LYS A CA 1
ATOM 1339 C C . LYS A 1 170 ? 33.367 -3.132 -46.966 1.00 90.69 170 LYS A C 1
ATOM 1341 O O . LYS A 1 170 ? 32.390 -3.275 -47.707 1.00 90.69 170 LYS A O 1
ATOM 1346 N N . TYR A 1 171 ? 33.441 -2.174 -46.052 1.00 91.50 171 TYR A N 1
ATOM 1347 C CA . TYR A 1 171 ? 32.446 -1.124 -45.881 1.00 91.50 171 TYR A CA 1
ATOM 1348 C C . TYR A 1 171 ? 33.127 0.230 -45.680 1.00 91.50 171 TYR A C 1
ATOM 1350 O O . TYR A 1 171 ? 34.305 0.308 -45.333 1.00 91.50 171 TYR A O 1
ATOM 1358 N N . PHE A 1 172 ? 32.363 1.295 -45.895 1.00 89.56 172 PHE A N 1
ATOM 1359 C CA . PHE A 1 172 ? 32.787 2.675 -45.701 1.00 89.56 172 PHE A CA 1
ATOM 1360 C C . PHE A 1 172 ? 31.652 3.447 -45.029 1.00 89.56 172 PHE A C 1
ATOM 1362 O O . PHE A 1 172 ? 30.525 3.463 -45.532 1.00 89.56 172 PHE A O 1
ATOM 1369 N N . ALA A 1 173 ? 31.935 4.100 -43.906 1.00 84.69 173 ALA A N 1
ATOM 1370 C CA . ALA A 1 173 ? 30.993 5.032 -43.298 1.00 84.69 173 ALA A CA 1
ATOM 1371 C C . ALA A 1 173 ? 30.920 6.339 -44.121 1.00 84.69 173 ALA A C 1
ATOM 1373 O O . ALA A 1 173 ? 31.922 6.716 -44.731 1.00 84.69 173 ALA A O 1
ATOM 1374 N N . PRO A 1 174 ? 29.772 7.040 -44.174 1.00 78.88 174 PRO A N 1
ATOM 1375 C CA . PRO A 1 174 ? 28.521 6.805 -43.431 1.00 78.88 174 PRO A CA 1
ATOM 1376 C C . PRO A 1 174 ? 27.660 5.638 -43.951 1.00 78.88 174 PRO A C 1
ATOM 1378 O O . PRO A 1 174 ? 26.731 5.200 -43.275 1.00 78.88 174 PRO A O 1
ATOM 1381 N N . GLY A 1 175 ? 27.973 5.138 -45.148 1.00 88.12 175 GLY A N 1
ATOM 1382 C CA . GLY A 1 175 ? 27.163 4.190 -45.909 1.00 88.12 175 GLY A CA 1
ATOM 1383 C C . GLY A 1 175 ? 26.800 4.748 -47.287 1.00 88.12 175 GLY A C 1
ATOM 1384 O O . GLY A 1 175 ? 26.899 5.952 -47.530 1.00 88.12 175 GLY A O 1
ATOM 1385 N N . ALA A 1 176 ? 26.400 3.875 -48.210 1.00 89.31 176 ALA A N 1
ATOM 1386 C CA . ALA A 1 176 ? 26.110 4.227 -49.600 1.00 89.31 176 ALA A CA 1
ATOM 1387 C C . ALA A 1 176 ? 24.925 5.195 -49.779 1.00 89.31 176 ALA A C 1
ATOM 1389 O O . ALA A 1 176 ? 24.856 5.862 -50.807 1.00 89.31 176 ALA A O 1
ATOM 1390 N N . SER A 1 177 ? 24.031 5.313 -48.790 1.00 84.50 177 SER A N 1
ATOM 1391 C CA . SER A 1 177 ? 22.921 6.277 -48.811 1.00 84.50 177 SER A CA 1
ATOM 1392 C C . SER A 1 177 ? 23.349 7.729 -48.587 1.00 84.50 177 SER A C 1
ATOM 1394 O O . SER A 1 177 ? 22.630 8.639 -48.983 1.00 84.50 177 SER A O 1
ATOM 1396 N N . LEU A 1 178 ? 24.482 7.967 -47.911 1.00 81.75 178 LEU A N 1
ATOM 1397 C CA . LEU A 1 178 ? 24.888 9.287 -47.404 1.00 81.75 178 LEU A CA 1
ATOM 1398 C C . LEU A 1 178 ? 23.852 9.976 -46.476 1.00 81.75 178 LEU A C 1
ATOM 1400 O O . LEU A 1 178 ? 23.985 11.163 -46.196 1.00 81.75 178 LEU A O 1
ATOM 1404 N N . TRP A 1 179 ? 22.811 9.286 -45.999 1.00 74.88 179 TRP A N 1
ATOM 1405 C CA . TRP A 1 179 ? 21.720 9.897 -45.225 1.00 74.88 179 TRP A CA 1
ATOM 1406 C C . TRP A 1 179 ? 22.128 10.310 -43.799 1.00 74.88 179 TRP A C 1
ATOM 1408 O O . TRP A 1 179 ? 23.080 9.785 -43.225 1.00 74.88 179 TRP A O 1
ATOM 1418 N N . ASN A 1 180 ? 21.403 11.289 -43.244 1.00 63.31 180 ASN A N 1
ATOM 1419 C CA . ASN A 1 180 ? 21.624 11.921 -41.934 1.00 63.31 180 ASN A CA 1
ATOM 1420 C C . ASN A 1 180 ? 23.053 12.469 -41.677 1.00 63.31 180 ASN A C 1
ATOM 1422 O O . ASN A 1 180 ? 23.452 12.690 -40.534 1.00 63.31 180 ASN A O 1
ATOM 1426 N N . THR A 1 181 ? 23.842 12.716 -42.730 1.00 67.38 181 THR A N 1
ATOM 1427 C CA . THR A 1 181 ? 25.203 13.262 -42.598 1.00 67.38 181 THR A CA 1
ATOM 1428 C C . THR A 1 181 ? 25.221 14.785 -42.675 1.00 67.38 181 THR A C 1
ATOM 1430 O O . THR A 1 181 ? 24.903 15.355 -43.725 1.00 67.38 181 THR A O 1
ATOM 1433 N N . ALA A 1 182 ? 25.688 15.453 -41.624 1.00 63.97 182 ALA A N 1
ATOM 1434 C CA . ALA A 1 182 ? 25.950 16.890 -41.672 1.00 63.97 182 ALA A CA 1
ATOM 1435 C C . ALA A 1 182 ? 27.315 17.181 -42.325 1.00 63.97 182 ALA A C 1
ATOM 1437 O O . ALA A 1 182 ? 28.361 16.821 -41.778 1.00 63.97 182 ALA A O 1
ATOM 1438 N N . VAL A 1 183 ? 27.325 17.863 -43.477 1.00 63.47 183 VAL A N 1
ATOM 1439 C CA . VAL A 1 183 ? 28.563 18.424 -44.050 1.00 63.47 183 VAL A CA 1
ATOM 1440 C C . VAL A 1 183 ? 29.021 19.582 -43.151 1.00 63.47 183 VAL A C 1
ATOM 1442 O O . VAL A 1 183 ? 28.251 20.521 -42.938 1.00 63.47 183 VAL A O 1
ATOM 1445 N N . PRO A 1 184 ? 30.238 19.552 -42.578 1.00 60.28 184 PRO A N 1
ATOM 1446 C CA . PRO A 1 184 ? 30.666 20.588 -41.648 1.00 60.28 184 PRO A CA 1
ATOM 1447 C C . PRO A 1 184 ? 31.057 21.875 -42.382 1.00 60.28 184 PRO A C 1
ATOM 1449 O O . PRO A 1 184 ? 31.845 21.840 -43.322 1.00 60.28 184 PRO A O 1
ATOM 1452 N N . TYR A 1 185 ? 30.637 23.029 -41.852 1.00 57.06 185 TYR A N 1
ATOM 1453 C CA . TYR A 1 185 ? 31.028 24.378 -42.313 1.00 57.06 185 TYR A CA 1
ATOM 1454 C C . TYR A 1 185 ? 32.549 24.643 -42.372 1.00 57.06 185 TYR A C 1
ATOM 1456 O O . TYR A 1 185 ? 32.990 25.671 -42.882 1.00 57.06 185 TYR A O 1
ATOM 1464 N N . ASN A 1 186 ? 33.367 23.749 -41.811 1.00 60.41 186 ASN A N 1
ATOM 1465 C CA . ASN A 1 186 ? 34.819 23.810 -41.871 1.00 60.41 186 ASN A CA 1
ATOM 1466 C C . ASN A 1 186 ? 35.404 22.410 -42.116 1.00 60.41 186 ASN A C 1
ATOM 1468 O O . ASN A 1 186 ? 35.484 21.599 -41.191 1.00 60.41 186 ASN A O 1
ATOM 1472 N N . CYS A 1 187 ? 35.891 22.171 -43.337 1.00 61.16 187 CYS A N 1
ATOM 1473 C CA . CYS A 1 187 ? 36.585 20.942 -43.741 1.00 61.16 187 CYS A CA 1
ATOM 1474 C C . CYS A 1 187 ? 37.741 20.544 -42.798 1.00 61.16 187 CYS A C 1
ATOM 1476 O O . CYS A 1 187 ? 38.028 19.356 -42.667 1.00 61.16 187 CYS A O 1
ATOM 1478 N N . SER A 1 188 ? 38.377 21.484 -42.081 1.00 59.53 188 SER A N 1
ATOM 1479 C CA . SER A 1 188 ? 39.528 21.165 -41.220 1.00 59.53 188 SER A CA 1
ATOM 1480 C C . SER A 1 188 ? 39.195 20.272 -40.013 1.00 59.53 188 SER A C 1
ATOM 1482 O O . SER A 1 188 ? 40.117 19.817 -39.342 1.00 59.53 188 SER A O 1
ATOM 1484 N N . ILE A 1 189 ? 37.913 20.031 -39.703 1.00 59.00 189 ILE A N 1
ATOM 1485 C CA . ILE A 1 189 ? 37.492 19.068 -38.667 1.00 59.00 189 ILE A CA 1
ATOM 1486 C C . ILE A 1 189 ? 37.577 17.606 -39.144 1.00 59.00 189 ILE A C 1
ATOM 1488 O O . ILE A 1 189 ? 37.515 16.688 -38.334 1.00 59.00 189 ILE A O 1
ATOM 1492 N N . LEU A 1 190 ? 37.727 17.385 -40.455 1.00 61.09 190 LEU A N 1
ATOM 1493 C CA . LEU A 1 190 ? 37.764 16.060 -41.079 1.00 61.09 190 LEU A CA 1
ATOM 1494 C C . LEU A 1 190 ? 39.173 15.442 -41.114 1.00 61.09 190 LEU A C 1
ATOM 1496 O O . LEU A 1 190 ? 39.308 14.272 -41.447 1.00 61.09 190 LEU A O 1
ATOM 1500 N N . GLY A 1 191 ? 40.225 16.213 -40.805 1.00 57.28 191 GLY A N 1
ATOM 1501 C CA . GLY A 1 191 ? 41.619 15.737 -40.780 1.00 57.28 191 GLY A CA 1
ATOM 1502 C C . GLY A 1 191 ? 42.229 15.378 -42.147 1.00 57.28 191 GLY A C 1
ATOM 1503 O O . GLY A 1 191 ? 43.353 14.884 -42.201 1.00 57.28 191 GLY A O 1
ATOM 1504 N N . LEU A 1 192 ? 41.508 15.621 -43.245 1.00 60.03 192 LEU A N 1
ATOM 1505 C CA . LEU A 1 192 ? 41.882 15.193 -44.594 1.00 60.03 192 LEU A CA 1
ATOM 1506 C C . LEU A 1 192 ? 43.090 15.987 -45.148 1.00 60.03 192 LEU A C 1
ATOM 1508 O O . LEU A 1 192 ? 43.062 17.224 -45.128 1.00 60.03 192 LEU A O 1
ATOM 1512 N N . PRO A 1 193 ? 44.132 15.325 -45.694 1.00 52.25 193 PRO A N 1
ATOM 1513 C CA . PRO A 1 193 ? 45.293 16.009 -46.262 1.00 52.25 193 PRO A CA 1
ATOM 1514 C C . PRO A 1 193 ? 44.922 16.953 -47.415 1.00 52.25 193 PRO A C 1
ATOM 1516 O O . PRO A 1 193 ? 44.257 16.550 -48.364 1.00 52.25 193 PRO A O 1
ATOM 1519 N N . GLY A 1 194 ? 45.393 18.202 -47.352 1.00 55.41 194 GLY A N 1
ATOM 1520 C CA . GLY A 1 194 ? 45.203 19.217 -48.400 1.00 55.41 194 GLY A CA 1
ATOM 1521 C C . GLY A 1 194 ? 43.987 20.139 -48.230 1.00 55.41 194 GLY A C 1
ATOM 1522 O O . GLY A 1 194 ? 43.935 21.177 -48.886 1.00 55.41 194 GLY A O 1
ATOM 1523 N N . HIS A 1 195 ? 43.054 19.832 -47.323 1.00 55.88 195 HIS A N 1
ATOM 1524 C CA . HIS A 1 195 ? 41.838 20.626 -47.099 1.00 55.88 195 HIS A CA 1
ATOM 1525 C C . HIS A 1 195 ? 42.000 21.628 -45.939 1.00 55.88 195 HIS A C 1
ATOM 1527 O O . HIS A 1 195 ? 41.426 21.475 -44.857 1.00 55.88 195 HIS A O 1
ATOM 1533 N N . GLU A 1 196 ? 42.820 22.661 -46.153 1.00 52.75 196 GLU A N 1
ATOM 1534 C CA . GLU A 1 196 ? 43.039 23.726 -45.164 1.00 52.75 196 GLU A CA 1
ATOM 1535 C C . GLU A 1 196 ? 41.832 24.681 -45.001 1.00 52.75 196 GLU A C 1
ATOM 1537 O O . GLU A 1 196 ? 40.837 24.637 -45.729 1.00 52.75 196 GLU A O 1
ATOM 1542 N N . LYS A 1 197 ? 41.904 25.554 -43.984 1.00 49.50 197 LYS A N 1
ATOM 1543 C CA . LYS A 1 197 ? 40.822 26.475 -43.594 1.00 49.50 197 LYS A CA 1
ATOM 1544 C C . LYS A 1 197 ? 40.295 27.297 -44.777 1.00 49.50 197 LYS A C 1
ATOM 1546 O O . LYS A 1 197 ? 41.062 27.950 -45.479 1.00 49.50 197 LYS A O 1
ATOM 1551 N N . ASN A 1 198 ? 38.967 27.398 -44.863 1.00 50.59 198 ASN A N 1
ATOM 1552 C CA . ASN A 1 198 ? 38.213 28.140 -45.885 1.00 50.59 198 ASN A CA 1
ATOM 1553 C C . ASN A 1 198 ? 38.188 27.514 -47.293 1.00 50.59 198 ASN A C 1
ATOM 1555 O O . ASN A 1 198 ? 37.933 28.241 -48.260 1.00 50.59 198 ASN A O 1
ATOM 1559 N N . ASP A 1 199 ? 38.376 26.196 -47.420 1.00 54.50 199 ASP A N 1
ATOM 1560 C CA . ASP A 1 199 ? 38.038 25.464 -48.648 1.00 54.50 199 ASP A CA 1
ATOM 1561 C C . ASP A 1 199 ? 36.619 25.832 -49.149 1.00 54.50 199 ASP A C 1
ATOM 1563 O O . ASP A 1 199 ? 35.689 26.060 -48.369 1.00 54.50 199 ASP A O 1
ATOM 1567 N N . LYS A 1 200 ? 36.460 25.936 -50.470 1.00 53.12 200 LYS A N 1
ATOM 1568 C CA . LYS A 1 200 ? 35.173 26.185 -51.129 1.00 53.12 200 LYS A CA 1
ATOM 1569 C C . LYS A 1 200 ? 34.295 24.931 -51.191 1.00 53.12 200 LYS A C 1
ATOM 1571 O O . LYS A 1 200 ? 33.095 25.088 -51.369 1.00 53.12 200 LYS A O 1
ATOM 1576 N N . LEU A 1 201 ? 34.860 23.734 -51.014 1.00 54.06 201 LEU A N 1
ATOM 1577 C CA . LEU A 1 201 ? 34.114 22.470 -51.005 1.00 54.06 201 LEU A CA 1
ATOM 1578 C C . LEU A 1 201 ? 33.176 22.322 -49.793 1.00 54.06 201 LEU A C 1
ATOM 1580 O O . LEU A 1 201 ? 32.117 21.732 -49.934 1.00 54.06 201 LEU A O 1
ATOM 1584 N N . CYS A 1 202 ? 33.507 22.890 -48.627 1.00 57.81 202 CYS A N 1
ATOM 1585 C CA . CYS A 1 202 ? 32.666 22.843 -47.416 1.00 57.81 202 CYS A CA 1
ATOM 1586 C C . CYS A 1 202 ? 31.772 24.095 -47.244 1.00 57.81 202 CYS A C 1
ATOM 1588 O O . CYS A 1 202 ? 31.653 24.619 -46.134 1.00 57.81 202 CYS A O 1
ATOM 1590 N N . ARG A 1 203 ? 31.225 24.674 -48.326 1.00 51.56 203 ARG A N 1
ATOM 1591 C CA . ARG A 1 203 ? 30.749 26.073 -48.308 1.00 51.56 203 ARG A CA 1
ATOM 1592 C C . ARG A 1 203 ? 29.388 26.300 -48.976 1.00 51.56 203 ARG A C 1
ATOM 1594 O O . ARG A 1 203 ? 29.039 25.608 -49.918 1.00 51.56 203 ARG A O 1
ATOM 1601 N N . GLN A 1 204 ? 28.711 27.363 -48.523 1.00 45.31 204 GLN A N 1
ATOM 1602 C CA . GLN A 1 204 ? 27.422 27.902 -49.001 1.00 45.31 204 GLN A CA 1
ATOM 1603 C C . GLN A 1 204 ? 26.131 27.238 -48.473 1.00 45.31 204 GLN A C 1
ATOM 1605 O O . GLN A 1 204 ? 25.251 26.873 -49.242 1.00 45.31 204 GLN A O 1
ATOM 1610 N N . SER A 1 205 ? 25.924 27.302 -47.152 1.00 38.19 205 SER A N 1
ATOM 1611 C CA . SER A 1 205 ? 24.738 28.067 -46.728 1.00 38.19 205 SER A CA 1
ATOM 1612 C C . SER A 1 205 ? 25.096 29.544 -46.874 1.00 38.19 205 SER A C 1
ATOM 1614 O O . SER A 1 205 ? 26.176 29.944 -46.432 1.00 38.19 205 SER A O 1
ATOM 1616 N N . ASN A 1 206 ? 24.230 30.341 -47.496 1.00 36.84 206 ASN A N 1
ATOM 1617 C CA . ASN A 1 206 ? 24.278 31.791 -47.299 1.00 36.84 206 ASN A CA 1
ATOM 1618 C C . ASN A 1 206 ? 23.723 32.129 -45.903 1.00 36.84 206 ASN A C 1
ATOM 1620 O O . ASN A 1 206 ? 23.162 31.263 -45.223 1.00 36.84 206 ASN A O 1
ATOM 1624 N N . ASP A 1 207 ? 23.912 33.377 -45.484 1.00 44.75 207 ASP A N 1
ATOM 1625 C CA . ASP A 1 207 ? 23.357 33.910 -44.242 1.00 44.75 207 ASP A CA 1
ATOM 1626 C C . ASP A 1 207 ? 21.811 33.993 -44.255 1.00 44.75 207 ASP A C 1
ATOM 1628 O O . ASP A 1 207 ? 21.142 33.717 -45.253 1.00 44.75 207 ASP A O 1
ATOM 1632 N N . ASP A 1 208 ? 21.266 34.380 -43.102 1.00 36.12 208 ASP A N 1
ATOM 1633 C CA . ASP A 1 208 ? 19.852 34.570 -42.756 1.00 36.12 208 ASP A CA 1
ATOM 1634 C C . ASP A 1 208 ? 18.965 33.310 -42.681 1.00 36.12 208 ASP A C 1
ATOM 1636 O O . ASP A 1 208 ? 18.392 33.078 -41.611 1.00 36.12 208 ASP A O 1
ATOM 1640 N N . ASP A 1 209 ? 18.881 32.432 -43.691 1.00 37.81 209 ASP A N 1
ATOM 1641 C CA . ASP A 1 209 ? 17.920 31.299 -43.654 1.00 37.81 209 ASP A CA 1
ATOM 1642 C C . ASP A 1 209 ? 18.405 30.033 -42.916 1.00 37.81 209 ASP A C 1
ATOM 1644 O O . ASP A 1 209 ? 18.232 28.885 -43.323 1.00 37.81 209 ASP A O 1
ATOM 1648 N N . SER A 1 210 ? 18.968 30.248 -41.731 1.00 37.16 210 SER A N 1
ATOM 1649 C CA . SER A 1 210 ? 19.184 29.183 -40.742 1.00 37.16 210 SER A CA 1
ATOM 1650 C C . SER A 1 210 ? 17.887 28.708 -40.057 1.00 37.16 210 SER A C 1
ATOM 1652 O O . SER A 1 210 ? 17.966 27.985 -39.062 1.00 37.16 210 SER A O 1
ATOM 1654 N N . SER A 1 211 ? 16.711 29.129 -40.545 1.00 35.59 211 SER A N 1
ATOM 1655 C CA . SER A 1 211 ? 15.406 28.825 -39.944 1.00 35.59 211 SER A CA 1
ATOM 1656 C C . SER A 1 211 ? 14.950 27.392 -40.227 1.00 35.59 211 SER A C 1
ATOM 1658 O O . SER A 1 211 ? 14.435 26.733 -39.331 1.00 35.59 211 SER A O 1
ATOM 1660 N N . ILE A 1 212 ? 15.261 26.866 -41.419 1.00 39.81 212 ILE A N 1
ATOM 1661 C CA . ILE A 1 212 ? 14.876 25.514 -41.867 1.00 39.81 212 ILE A CA 1
ATOM 1662 C C . ILE A 1 212 ? 15.434 24.413 -40.941 1.00 39.81 212 ILE A C 1
ATOM 1664 O O . ILE A 1 212 ? 14.841 23.344 -40.821 1.00 39.81 212 ILE A O 1
ATOM 1668 N N . TRP A 1 213 ? 16.555 24.673 -40.253 1.00 42.94 213 TRP A N 1
ATOM 1669 C CA . TRP A 1 213 ? 17.257 23.677 -39.431 1.00 42.94 213 TRP A CA 1
ATOM 1670 C C . TRP A 1 213 ? 17.506 24.096 -37.972 1.00 42.94 213 TRP A C 1
ATOM 1672 O O . TRP A 1 213 ? 18.065 23.310 -37.203 1.00 42.94 213 TRP A O 1
ATOM 1682 N N . ARG A 1 214 ? 17.081 25.294 -37.541 1.00 33.38 214 ARG A N 1
ATOM 1683 C CA . ARG A 1 214 ? 17.051 25.641 -36.110 1.00 33.38 214 ARG A CA 1
ATOM 1684 C C . ARG A 1 214 ? 15.713 25.255 -35.487 1.00 33.38 214 ARG A C 1
ATOM 1686 O O . ARG A 1 214 ? 14.746 25.994 -35.587 1.00 33.38 214 ARG A O 1
ATOM 1693 N N . SER A 1 215 ? 15.746 24.145 -34.749 1.00 36.66 215 SER A N 1
ATOM 1694 C CA . SER A 1 215 ? 14.856 23.839 -33.619 1.00 36.66 215 SER A CA 1
ATOM 1695 C C . SER A 1 215 ? 13.347 23.992 -33.861 1.00 36.66 215 SER A C 1
ATOM 1697 O O . SER A 1 215 ? 12.767 24.975 -33.419 1.00 36.66 215 SER A O 1
ATOM 1699 N N . GLU A 1 216 ? 12.721 22.957 -34.435 1.00 32.62 216 GLU A N 1
ATOM 1700 C CA . GLU A 1 216 ? 11.327 22.579 -34.102 1.00 32.62 216 GLU A CA 1
ATOM 1701 C C . GLU A 1 216 ? 10.936 21.163 -34.593 1.00 32.62 216 GLU A C 1
ATOM 1703 O O . GLU A 1 216 ? 10.036 20.559 -34.019 1.00 32.62 216 GLU A O 1
ATOM 1708 N N . GLY A 1 217 ? 11.634 20.594 -35.593 1.00 36.19 217 GLY A N 1
ATOM 1709 C CA . GLY A 1 217 ? 11.232 19.334 -36.255 1.00 36.19 217 GLY A CA 1
ATOM 1710 C C . GLY A 1 217 ? 12.093 18.069 -36.066 1.00 36.19 217 GLY A C 1
ATOM 1711 O O . GLY A 1 217 ? 11.787 17.074 -36.711 1.00 36.19 217 GLY A O 1
ATOM 1712 N N . TYR A 1 218 ? 13.152 18.071 -35.246 1.00 41.47 218 TYR A N 1
ATOM 1713 C CA . TYR A 1 218 ? 13.991 16.875 -35.008 1.00 41.47 218 TYR A CA 1
ATOM 1714 C C . TYR A 1 218 ? 13.653 16.172 -33.690 1.00 41.47 218 TYR A C 1
ATOM 1716 O O . TYR A 1 218 ? 13.288 16.826 -32.705 1.00 41.47 218 TYR A O 1
ATOM 1724 N N . ALA A 1 219 ? 13.841 14.853 -33.642 1.00 40.69 219 ALA A N 1
ATOM 1725 C CA . ALA A 1 219 ? 13.620 14.067 -32.439 1.00 40.69 219 ALA A CA 1
ATOM 1726 C C . ALA A 1 219 ? 14.584 14.458 -31.302 1.00 40.69 219 ALA A C 1
ATOM 1728 O O . ALA A 1 219 ? 15.790 14.603 -31.539 1.00 40.69 219 ALA A O 1
ATOM 1729 N N . PRO A 1 220 ? 14.133 14.502 -30.032 1.00 36.94 220 PRO A N 1
ATOM 1730 C CA . PRO A 1 220 ? 15.040 14.446 -28.890 1.00 36.94 220 PRO A CA 1
ATOM 1731 C C . PRO A 1 220 ? 15.748 13.078 -28.869 1.00 36.94 220 PRO A C 1
ATOM 1733 O O . PRO A 1 220 ? 15.235 12.105 -28.317 1.00 36.94 220 PRO A O 1
ATOM 1736 N N . GLY A 1 221 ? 16.913 13.004 -29.515 1.00 43.56 221 GLY A N 1
ATOM 1737 C CA . GLY A 1 221 ? 17.681 11.772 -29.723 1.00 43.56 221 GLY A CA 1
ATOM 1738 C C . GLY A 1 221 ? 18.320 11.632 -31.110 1.00 43.56 221 GLY A C 1
ATOM 1739 O O . GLY A 1 221 ? 19.249 10.841 -31.256 1.00 43.56 221 GLY A O 1
ATOM 1740 N N . GLU A 1 222 ? 17.886 12.404 -32.112 1.00 47.34 222 GLU A N 1
ATOM 1741 C CA . GLU A 1 222 ? 18.562 12.480 -33.415 1.00 47.34 222 GLU A CA 1
ATOM 1742 C C . GLU A 1 222 ? 19.787 13.405 -33.335 1.00 47.34 222 GLU A C 1
ATOM 1744 O O . GLU A 1 222 ? 19.714 14.605 -33.603 1.00 47.34 222 GLU A O 1
ATOM 1749 N N . GLU A 1 223 ? 20.947 12.848 -32.982 1.00 49.38 223 GLU A N 1
ATOM 1750 C CA . GLU A 1 223 ? 22.218 13.526 -33.250 1.00 49.38 223 GLU A CA 1
ATOM 1751 C C . GLU A 1 223 ? 22.517 13.488 -34.758 1.00 49.38 223 GLU A C 1
ATOM 1753 O O . GLU A 1 223 ? 22.654 12.416 -35.350 1.00 49.38 223 GLU A O 1
ATOM 1758 N N . LEU A 1 224 ? 22.664 14.664 -35.378 1.00 54.59 224 LEU A N 1
ATOM 1759 C CA . LEU A 1 224 ? 23.220 14.805 -36.727 1.00 54.59 224 LEU A CA 1
ATOM 1760 C C . LEU A 1 224 ? 24.652 14.256 -36.741 1.00 54.59 224 LEU A C 1
ATOM 1762 O O . LEU A 1 224 ? 25.566 14.873 -36.188 1.00 54.59 224 LEU A O 1
ATOM 1766 N N . ILE A 1 225 ? 24.864 13.103 -37.378 1.00 60.50 225 ILE A N 1
ATOM 1767 C CA . ILE A 1 225 ? 26.164 12.434 -37.328 1.00 60.50 225 ILE A CA 1
ATOM 1768 C C . ILE A 1 225 ? 27.112 13.092 -38.339 1.00 60.50 225 ILE A C 1
ATOM 1770 O O . ILE A 1 225 ? 26.936 13.026 -39.559 1.00 60.50 225 ILE A O 1
ATOM 1774 N N . PHE A 1 226 ? 28.149 13.750 -37.825 1.00 62.72 226 PHE A N 1
ATOM 1775 C CA . PHE A 1 226 ? 29.192 14.357 -38.648 1.00 62.72 226 PHE A CA 1
ATOM 1776 C C . PHE A 1 226 ? 30.143 13.279 -39.195 1.00 62.72 226 PHE A C 1
ATOM 1778 O O . PHE A 1 226 ? 30.513 12.374 -38.444 1.00 62.72 226 PHE A O 1
ATOM 1785 N N . PRO A 1 227 ? 30.663 13.400 -40.435 1.00 67.00 227 PRO A N 1
ATOM 1786 C CA . PRO A 1 227 ? 31.661 12.475 -40.986 1.00 67.00 227 PRO A CA 1
ATOM 1787 C C . PRO A 1 227 ? 32.869 12.215 -40.063 1.00 67.00 227 PRO A C 1
ATOM 1789 O O . PRO A 1 227 ? 33.365 11.092 -39.983 1.00 67.00 227 PRO A O 1
ATOM 1792 N N . ALA A 1 228 ? 33.291 13.224 -39.290 1.00 63.12 228 ALA A N 1
ATOM 1793 C CA . ALA A 1 228 ? 34.349 13.110 -38.282 1.00 63.12 228 ALA A CA 1
ATOM 1794 C C . ALA A 1 228 ? 34.054 12.096 -37.151 1.00 63.12 228 ALA A C 1
ATOM 1796 O O . ALA A 1 228 ? 34.989 11.573 -36.550 1.00 63.12 228 ALA A O 1
ATOM 1797 N N . MET A 1 229 ? 32.783 11.794 -36.857 1.00 67.38 229 MET A N 1
ATOM 1798 C CA . MET A 1 229 ? 32.405 10.834 -35.812 1.00 67.38 229 MET A CA 1
ATOM 1799 C C . MET A 1 229 ? 32.726 9.398 -36.231 1.00 67.38 229 MET A C 1
ATOM 1801 O O . MET A 1 229 ? 33.275 8.654 -35.425 1.00 67.38 229 MET A O 1
ATOM 1805 N N . TRP A 1 230 ? 32.459 9.007 -37.482 1.00 71.75 230 TRP A N 1
ATOM 1806 C CA . TRP A 1 230 ? 32.845 7.677 -37.970 1.00 71.75 230 TRP A CA 1
ATOM 1807 C C . TRP A 1 230 ? 34.344 7.567 -38.288 1.00 71.75 230 TRP A C 1
ATOM 1809 O O . TRP A 1 230 ? 34.912 6.495 -38.116 1.00 71.75 230 TRP A O 1
ATOM 1819 N N . MET A 1 231 ? 34.994 8.653 -38.731 1.00 68.69 231 MET A N 1
ATOM 1820 C CA . MET A 1 231 ? 36.444 8.655 -39.004 1.00 68.69 231 MET A CA 1
ATOM 1821 C C . MET A 1 231 ? 37.309 8.643 -37.733 1.00 68.69 231 MET A C 1
ATOM 1823 O O . MET A 1 231 ? 38.496 8.335 -37.802 1.00 68.69 231 MET A O 1
ATOM 1827 N N . ASN A 1 232 ? 36.735 8.955 -36.569 1.00 75.00 232 ASN A N 1
ATOM 1828 C CA . ASN A 1 232 ? 37.393 8.764 -35.283 1.00 75.00 232 ASN A CA 1
ATOM 1829 C C . ASN A 1 232 ? 37.072 7.371 -34.715 1.00 75.00 232 ASN A C 1
ATOM 1831 O O . ASN A 1 232 ? 36.017 7.179 -34.111 1.00 75.00 232 ASN A O 1
ATOM 1835 N N . GLU A 1 233 ? 38.018 6.434 -34.825 1.00 71.19 233 GLU A N 1
ATOM 1836 C CA . GLU A 1 233 ? 37.915 5.064 -34.286 1.00 71.19 233 GLU A CA 1
ATOM 1837 C C . GLU A 1 233 ? 37.605 5.003 -32.776 1.00 71.19 233 GLU A C 1
ATOM 1839 O O . GLU A 1 233 ? 37.072 4.005 -32.298 1.00 71.19 233 GLU A O 1
ATOM 1844 N N . SER A 1 234 ? 37.896 6.067 -32.014 1.00 74.12 234 SER A N 1
ATOM 1845 C CA . SER A 1 234 ? 37.576 6.149 -30.579 1.00 74.12 234 SER A CA 1
ATOM 1846 C C . SER A 1 234 ? 36.138 6.591 -30.264 1.00 74.12 234 SER A C 1
ATOM 1848 O O . SER A 1 234 ? 35.780 6.706 -29.091 1.00 74.12 234 SER A O 1
ATOM 1850 N N . SER A 1 235 ? 35.299 6.855 -31.274 1.00 76.06 235 SER A N 1
ATOM 1851 C CA . SER A 1 235 ? 33.895 7.224 -31.063 1.00 76.06 235 SER A CA 1
ATOM 1852 C C . SER A 1 235 ? 33.002 6.003 -30.816 1.00 76.06 235 SER A C 1
ATOM 1854 O O . SER A 1 235 ? 33.231 4.916 -31.348 1.00 76.06 235 SER A O 1
ATOM 1856 N N . ALA A 1 236 ? 31.922 6.196 -30.051 1.00 73.31 236 ALA A N 1
ATOM 1857 C CA . ALA A 1 236 ? 30.926 5.149 -29.825 1.00 73.31 236 ALA A CA 1
ATOM 1858 C C . ALA A 1 236 ? 30.264 4.680 -31.137 1.00 73.31 236 ALA A C 1
ATOM 1860 O O . ALA A 1 236 ? 30.021 3.491 -31.308 1.00 73.31 236 ALA A O 1
ATOM 1861 N N . THR A 1 237 ? 30.028 5.587 -32.090 1.00 76.94 237 THR A N 1
ATOM 1862 C CA . THR A 1 237 ? 29.434 5.262 -33.397 1.00 76.94 237 THR A CA 1
ATOM 1863 C C . THR A 1 237 ? 30.375 4.420 -34.264 1.00 76.94 237 THR A C 1
ATOM 1865 O O . THR A 1 237 ? 29.933 3.462 -34.895 1.00 76.94 237 THR A O 1
ATOM 1868 N N . ALA A 1 238 ? 31.678 4.725 -34.273 1.00 80.88 238 ALA A N 1
ATOM 1869 C CA . ALA A 1 238 ? 32.672 3.917 -34.982 1.00 80.88 238 ALA A CA 1
ATOM 1870 C C . ALA A 1 238 ? 32.814 2.522 -34.345 1.00 80.88 238 ALA A C 1
ATOM 1872 O O . ALA A 1 238 ? 32.801 1.515 -35.056 1.00 80.88 238 ALA A O 1
ATOM 1873 N N . ALA A 1 239 ? 32.863 2.455 -33.010 1.00 82.69 239 ALA A N 1
ATOM 1874 C CA . ALA A 1 239 ? 32.935 1.202 -32.263 1.00 82.69 239 ALA A CA 1
ATOM 1875 C C . ALA A 1 239 ? 31.689 0.316 -32.458 1.00 82.69 239 ALA A C 1
ATOM 1877 O O . ALA A 1 239 ? 31.833 -0.878 -32.718 1.00 82.69 239 ALA A O 1
ATOM 1878 N N . ASN A 1 240 ? 30.477 0.884 -32.400 1.00 84.50 240 ASN A N 1
ATOM 1879 C CA . ASN A 1 240 ? 29.222 0.157 -32.630 1.00 84.50 240 ASN A CA 1
ATOM 1880 C C . ASN A 1 240 ? 29.141 -0.404 -34.060 1.00 84.50 240 ASN A C 1
ATOM 1882 O O . ASN A 1 240 ? 28.757 -1.558 -34.250 1.00 84.50 240 ASN A O 1
ATOM 1886 N N . LEU A 1 241 ? 29.542 0.381 -35.066 1.00 88.25 241 LEU A N 1
ATOM 1887 C CA . LEU A 1 241 ? 29.581 -0.067 -36.460 1.00 88.25 241 LEU A CA 1
ATOM 1888 C C . LEU A 1 241 ? 30.608 -1.192 -36.678 1.00 88.25 241 LEU A C 1
ATOM 1890 O O . LEU A 1 241 ? 30.299 -2.183 -37.339 1.00 88.25 241 LEU A O 1
ATOM 1894 N N . ALA A 1 242 ? 31.804 -1.081 -36.092 1.00 88.94 242 ALA A N 1
ATOM 1895 C CA . ALA A 1 242 ? 32.824 -2.129 -36.158 1.00 88.94 242 ALA A CA 1
ATOM 1896 C C . ALA A 1 242 ? 32.393 -3.415 -35.425 1.00 88.94 242 ALA A C 1
ATOM 1898 O O . ALA A 1 242 ? 32.641 -4.519 -35.915 1.00 88.94 242 ALA A O 1
ATOM 1899 N N . LEU A 1 243 ? 31.698 -3.293 -34.288 1.00 88.25 243 LEU A N 1
ATOM 1900 C CA . LEU A 1 243 ? 31.107 -4.423 -33.566 1.00 88.25 243 LEU A CA 1
ATOM 1901 C C . LEU A 1 243 ? 30.045 -5.133 -34.418 1.00 88.25 243 LEU A C 1
ATOM 1903 O O . LEU A 1 243 ? 30.073 -6.360 -34.527 1.00 88.25 243 LEU A O 1
ATOM 1907 N N . ALA A 1 244 ? 29.156 -4.382 -35.073 1.00 90.31 244 ALA A N 1
ATOM 1908 C CA . ALA A 1 244 ? 28.158 -4.938 -35.984 1.00 90.31 244 ALA A CA 1
ATOM 1909 C C . ALA A 1 244 ? 28.814 -5.674 -37.167 1.00 90.31 244 ALA A C 1
ATOM 1911 O O . ALA A 1 244 ? 28.494 -6.835 -37.417 1.00 90.31 244 ALA A O 1
ATOM 1912 N N . ALA A 1 245 ? 29.790 -5.052 -37.837 1.00 91.19 245 ALA A N 1
ATOM 1913 C CA . ALA A 1 245 ? 30.500 -5.646 -38.975 1.00 91.19 245 ALA A CA 1
ATOM 1914 C C . ALA A 1 245 ? 31.275 -6.935 -38.629 1.00 91.19 245 ALA A C 1
ATOM 1916 O O . ALA A 1 245 ? 31.485 -7.781 -39.495 1.00 91.19 245 ALA A O 1
ATOM 1917 N N . THR A 1 246 ? 31.711 -7.094 -37.374 1.00 90.50 246 THR A N 1
ATOM 1918 C CA . THR A 1 246 ? 32.531 -8.240 -36.937 1.00 90.50 246 THR A CA 1
ATOM 1919 C C . THR A 1 246 ? 31.765 -9.323 -36.180 1.00 90.50 246 THR A C 1
ATOM 1921 O O . THR A 1 246 ? 32.228 -10.462 -36.146 1.00 90.50 246 THR A O 1
ATOM 1924 N N . THR A 1 247 ? 30.613 -9.010 -35.573 1.00 92.50 247 THR A N 1
ATOM 1925 C CA . THR A 1 247 ? 29.896 -9.955 -34.692 1.00 92.50 247 THR A CA 1
ATOM 1926 C C . THR A 1 247 ? 28.458 -10.267 -35.095 1.00 92.50 247 THR A C 1
ATOM 1928 O O . THR A 1 247 ? 27.943 -11.278 -34.616 1.00 92.50 247 THR A O 1
ATOM 1931 N N . ALA A 1 248 ? 27.827 -9.496 -35.994 1.00 91.94 248 ALA A N 1
ATOM 1932 C CA . ALA A 1 248 ? 26.402 -9.657 -36.305 1.00 91.94 248 ALA A CA 1
ATOM 1933 C C . ALA A 1 248 ? 26.019 -11.050 -36.825 1.00 91.94 248 ALA A C 1
ATOM 1935 O O . ALA A 1 248 ? 24.926 -11.527 -36.540 1.00 91.94 248 ALA A O 1
ATOM 1936 N N . SER A 1 249 ? 26.928 -11.755 -37.500 1.00 91.62 249 SER A N 1
ATOM 1937 C CA . SER A 1 249 ? 26.739 -13.149 -37.934 1.00 91.62 249 SER A CA 1
ATOM 1938 C C . SER A 1 249 ? 26.519 -14.161 -36.796 1.00 91.62 249 SER A C 1
ATOM 1940 O O . SER A 1 249 ? 26.091 -15.281 -37.066 1.00 91.62 249 SER A O 1
ATOM 1942 N N . ASN A 1 250 ? 26.767 -13.779 -35.536 1.00 93.19 250 ASN A N 1
ATOM 1943 C CA . ASN A 1 250 ? 26.491 -14.577 -34.335 1.00 93.19 250 ASN A CA 1
ATOM 1944 C C . ASN A 1 250 ? 25.293 -14.053 -33.511 1.00 93.19 250 ASN A C 1
ATOM 1946 O O . ASN A 1 250 ? 25.055 -14.548 -32.410 1.00 93.19 250 ASN A O 1
ATOM 1950 N N . TRP A 1 251 ? 24.585 -13.025 -33.987 1.00 94.25 251 TRP A N 1
ATOM 1951 C CA . TRP A 1 251 ? 23.413 -12.446 -33.318 1.00 94.25 251 TRP A CA 1
ATOM 1952 C C . TRP A 1 251 ? 22.126 -13.218 -33.667 1.00 94.25 251 TRP A C 1
ATOM 1954 O O . TRP A 1 251 ? 22.114 -14.049 -34.578 1.00 94.25 251 TRP A O 1
ATOM 1964 N N . ASP A 1 252 ? 21.022 -12.937 -32.966 1.00 94.62 252 ASP A N 1
ATOM 1965 C CA . ASP A 1 252 ? 19.742 -13.602 -33.235 1.00 94.62 252 ASP A CA 1
ATOM 1966 C C . ASP A 1 252 ? 19.221 -13.225 -34.621 1.00 94.62 252 ASP A C 1
ATOM 1968 O O . ASP A 1 252 ? 19.032 -12.045 -34.926 1.00 94.62 252 ASP A O 1
ATOM 1972 N N . ARG A 1 253 ? 18.935 -14.233 -35.451 1.00 95.00 253 ARG A N 1
ATOM 1973 C CA . ARG A 1 253 ? 18.272 -14.028 -36.739 1.00 95.00 253 ARG A CA 1
ATOM 1974 C C . ARG A 1 253 ? 16.764 -13.947 -36.541 1.00 95.00 253 ARG A C 1
ATOM 1976 O O . ARG A 1 253 ? 16.141 -14.921 -36.123 1.00 95.00 253 ARG A O 1
ATOM 1983 N N . LEU A 1 254 ? 16.191 -12.801 -36.889 1.00 93.81 254 LEU A N 1
ATOM 1984 C CA . LEU A 1 254 ? 14.759 -12.529 -36.823 1.00 93.81 254 LEU A CA 1
ATOM 1985 C C . LEU A 1 254 ? 14.194 -12.322 -38.236 1.00 93.81 254 LEU A C 1
ATOM 1987 O O . LEU A 1 254 ? 14.834 -11.703 -39.091 1.00 93.81 254 LEU A O 1
ATOM 1991 N N . ASP A 1 255 ? 12.983 -12.826 -38.472 1.00 92.81 255 ASP A N 1
ATOM 1992 C CA . ASP A 1 255 ? 12.241 -12.597 -39.716 1.00 92.81 255 ASP A CA 1
ATOM 1993 C C . ASP A 1 255 ? 11.755 -11.141 -39.816 1.00 92.81 255 ASP A C 1
ATOM 1995 O O . ASP A 1 255 ? 11.589 -10.451 -38.807 1.00 92.81 255 ASP A O 1
ATOM 1999 N N . ALA A 1 256 ? 11.485 -10.667 -41.035 1.00 90.88 256 ALA A N 1
ATOM 2000 C CA . ALA A 1 256 ? 11.215 -9.255 -41.317 1.00 90.88 256 ALA A CA 1
ATOM 2001 C C . ALA A 1 256 ? 10.066 -8.631 -40.483 1.00 90.88 256 ALA A C 1
ATOM 2003 O O . ALA A 1 256 ? 10.230 -7.519 -39.975 1.00 90.88 256 ALA A O 1
ATOM 2004 N N . ASP A 1 257 ? 8.947 -9.338 -40.260 1.00 90.00 257 ASP A N 1
ATOM 2005 C CA . ASP A 1 257 ? 7.879 -8.871 -39.351 1.00 90.00 257 ASP A CA 1
ATOM 2006 C C . ASP A 1 257 ? 8.354 -8.760 -37.893 1.00 90.00 257 ASP A C 1
ATOM 2008 O O . ASP A 1 257 ? 8.084 -7.756 -37.236 1.00 90.00 257 ASP A O 1
ATOM 2012 N N . ALA A 1 258 ? 9.119 -9.734 -37.390 1.00 90.06 258 ALA A N 1
ATOM 2013 C CA . ALA A 1 258 ? 9.644 -9.701 -36.025 1.00 90.06 258 ALA A CA 1
ATOM 2014 C C . ALA A 1 258 ? 10.630 -8.534 -35.825 1.00 90.06 258 ALA A C 1
ATOM 2016 O O . ALA A 1 258 ? 10.551 -7.822 -34.822 1.00 90.06 258 ALA A O 1
ATOM 2017 N N . CYS A 1 259 ? 11.494 -8.279 -36.811 1.00 90.62 259 CYS A N 1
ATOM 2018 C CA . CYS A 1 259 ? 12.389 -7.121 -36.834 1.00 90.62 259 CYS A CA 1
ATOM 2019 C C . CYS A 1 259 ? 11.619 -5.796 -36.791 1.00 90.62 259 CYS A C 1
ATOM 2021 O O . CYS A 1 259 ? 11.920 -4.923 -35.975 1.00 90.62 259 CYS A O 1
ATOM 2023 N N . ARG A 1 260 ? 10.593 -5.656 -37.639 1.00 90.50 260 ARG A N 1
ATOM 2024 C CA . ARG A 1 260 ? 9.726 -4.474 -37.691 1.00 90.50 260 ARG A CA 1
ATOM 2025 C C . ARG A 1 260 ? 8.990 -4.271 -36.363 1.00 90.50 260 ARG A C 1
ATOM 2027 O O . ARG A 1 260 ? 9.000 -3.183 -35.791 1.00 90.50 260 ARG A O 1
ATOM 2034 N N . LYS A 1 261 ? 8.379 -5.326 -35.834 1.00 88.56 261 LYS A N 1
ATOM 2035 C CA . LYS A 1 261 ? 7.648 -5.340 -34.562 1.00 88.56 261 LYS A CA 1
ATOM 2036 C C . LYS A 1 261 ? 8.505 -4.872 -33.379 1.00 88.56 261 LYS A C 1
ATOM 2038 O O . LYS A 1 261 ? 8.018 -4.101 -32.551 1.00 88.56 261 LYS A O 1
ATOM 2043 N N . GLU A 1 262 ? 9.758 -5.316 -33.296 1.00 88.12 262 GLU A N 1
ATOM 2044 C CA . GLU A 1 262 ? 10.653 -4.954 -32.193 1.00 88.12 262 GLU A CA 1
ATOM 2045 C C . GLU A 1 262 ? 11.255 -3.550 -32.379 1.00 88.12 262 GLU A C 1
ATOM 2047 O O . GLU A 1 262 ? 11.067 -2.693 -31.515 1.00 88.12 262 GLU A O 1
ATOM 2052 N N . PHE A 1 263 ? 11.909 -3.279 -33.516 1.00 89.06 263 PHE A N 1
ATOM 2053 C CA . PHE A 1 263 ? 12.724 -2.068 -33.710 1.00 89.06 263 PHE A CA 1
ATOM 2054 C C . PHE A 1 263 ? 11.976 -0.860 -34.292 1.00 89.06 263 PHE A C 1
ATOM 2056 O O . PHE A 1 263 ? 12.417 0.269 -34.084 1.00 89.06 263 PHE A O 1
ATOM 2063 N N . LEU A 1 264 ? 10.846 -1.056 -34.983 1.00 87.88 264 LEU A N 1
ATOM 2064 C CA . LEU A 1 264 ? 9.974 0.041 -35.429 1.00 87.88 264 LEU A CA 1
ATOM 2065 C C . LEU A 1 264 ? 8.831 0.277 -34.432 1.00 87.88 264 LEU A C 1
ATOM 2067 O O . LEU A 1 264 ? 8.659 1.400 -33.961 1.00 87.88 264 LEU A O 1
ATOM 2071 N N . TYR A 1 265 ? 8.108 -0.785 -34.055 1.00 85.75 265 TYR A N 1
ATOM 2072 C CA . TYR A 1 265 ? 6.925 -0.733 -33.174 1.00 85.75 265 TYR A CA 1
ATOM 2073 C C . TYR A 1 265 ? 7.208 -1.027 -31.684 1.00 85.75 265 TYR A C 1
ATOM 2075 O O . TYR A 1 265 ? 6.284 -1.270 -30.897 1.00 85.75 265 TYR A O 1
ATOM 2083 N N . CYS A 1 266 ? 8.476 -0.954 -31.269 1.00 81.56 266 CYS A N 1
ATOM 2084 C CA . CYS A 1 266 ? 8.901 -0.928 -29.865 1.00 81.56 266 CYS A CA 1
ATOM 2085 C C . CYS A 1 266 ? 8.402 -2.124 -29.025 1.00 81.56 266 CYS A C 1
ATOM 2087 O O . CYS A 1 266 ? 7.928 -1.944 -27.894 1.00 81.56 266 CYS A O 1
ATOM 2089 N N . GLY A 1 267 ? 8.435 -3.334 -29.591 1.00 80.25 267 GLY A N 1
ATOM 2090 C CA . GLY A 1 267 ? 8.086 -4.582 -28.900 1.00 80.25 267 GLY A CA 1
ATOM 2091 C C . GLY A 1 267 ? 6.602 -4.710 -28.529 1.00 80.25 267 GLY A C 1
ATOM 2092 O O . GLY A 1 267 ? 6.263 -5.169 -27.435 1.00 80.25 267 GLY A O 1
ATOM 2093 N N . ASP A 1 268 ? 5.701 -4.281 -29.418 1.00 76.50 268 ASP A N 1
ATOM 2094 C CA . ASP A 1 268 ? 4.274 -4.017 -29.151 1.00 76.50 268 ASP A CA 1
ATOM 2095 C C . ASP A 1 268 ? 4.039 -2.947 -28.063 1.00 76.50 268 ASP A C 1
ATOM 2097 O O . ASP A 1 268 ? 3.174 -3.127 -27.194 1.00 76.50 268 ASP A O 1
ATOM 2101 N N . GLY A 1 269 ? 4.817 -1.861 -28.060 1.00 69.44 269 GLY A N 1
ATOM 2102 C CA . GLY A 1 269 ? 4.662 -0.777 -27.079 1.00 69.44 269 GLY A CA 1
ATOM 2103 C C . GLY A 1 269 ? 5.171 -1.097 -25.670 1.00 69.44 269 GLY A C 1
ATOM 2104 O O . GLY A 1 269 ? 4.716 -0.500 -24.694 1.00 69.44 269 GLY A O 1
ATOM 2105 N N . LYS A 1 270 ? 6.087 -2.063 -25.536 1.00 68.88 270 LYS A N 1
ATOM 2106 C CA . LYS A 1 270 ? 6.797 -2.347 -24.274 1.00 68.88 270 LYS A CA 1
ATOM 2107 C C . LYS A 1 270 ? 8.048 -1.480 -24.097 1.00 68.88 270 LYS A C 1
ATOM 2109 O O . LYS A 1 270 ? 8.483 -1.282 -22.965 1.00 68.88 270 LYS A O 1
ATOM 2114 N N . GLY A 1 271 ? 8.609 -0.982 -25.201 1.00 71.62 271 GLY A N 1
ATOM 2115 C CA . GLY A 1 271 ? 10.010 -0.568 -25.279 1.00 71.62 271 GLY A CA 1
ATOM 2116 C C . GLY A 1 271 ? 10.921 -1.766 -25.566 1.00 71.62 271 GLY A C 1
ATOM 2117 O O . GLY A 1 271 ? 10.478 -2.912 -25.520 1.00 71.62 271 GLY A O 1
ATOM 2118 N N . MET A 1 272 ? 12.191 -1.497 -25.869 1.00 74.62 272 MET A N 1
ATOM 2119 C CA . MET A 1 272 ? 13.171 -2.539 -26.190 1.00 74.62 272 MET A CA 1
ATOM 2120 C C . MET A 1 272 ? 13.545 -3.316 -24.924 1.00 74.62 272 MET A C 1
ATOM 2122 O O . MET A 1 272 ? 14.164 -2.763 -24.006 1.00 74.62 272 MET A O 1
ATOM 2126 N N . GLU A 1 273 ? 13.152 -4.590 -24.849 1.00 74.12 273 GLU A N 1
ATOM 2127 C CA . GLU A 1 273 ? 13.463 -5.430 -23.687 1.00 74.12 273 GLU A CA 1
ATOM 2128 C C . GLU A 1 273 ? 14.672 -6.345 -23.939 1.00 74.12 273 GLU A C 1
ATOM 2130 O O . GLU A 1 273 ? 15.608 -6.340 -23.137 1.00 74.12 273 GLU A O 1
ATOM 2135 N N . ASP A 1 274 ? 14.714 -7.072 -25.056 1.00 78.62 274 ASP A N 1
ATOM 2136 C CA . ASP A 1 274 ? 15.667 -8.181 -25.210 1.00 78.62 274 ASP A CA 1
ATOM 2137 C C . ASP A 1 274 ? 16.936 -7.850 -26.029 1.00 78.62 274 ASP A C 1
ATOM 2139 O O . ASP A 1 274 ? 17.952 -8.531 -25.868 1.00 78.62 274 ASP A O 1
ATOM 2143 N N . TYR A 1 275 ? 16.937 -6.769 -26.823 1.00 86.06 275 TYR A N 1
ATOM 2144 C CA . TYR A 1 275 ? 18.011 -6.438 -27.781 1.00 86.06 275 TYR A CA 1
ATOM 2145 C C . TYR A 1 275 ? 18.654 -5.051 -27.566 1.00 86.06 275 TYR A C 1
ATOM 2147 O O . TYR A 1 275 ? 18.121 -4.213 -26.835 1.00 86.06 275 TYR A O 1
ATOM 2155 N N . THR A 1 276 ? 19.821 -4.801 -28.183 1.00 84.94 276 THR A N 1
ATOM 2156 C CA . THR A 1 276 ? 20.516 -3.488 -28.117 1.00 84.94 276 THR A CA 1
ATOM 2157 C C . THR A 1 276 ? 21.098 -2.952 -29.427 1.00 84.94 276 THR A C 1
ATOM 2159 O O . THR A 1 276 ? 21.403 -1.764 -29.484 1.00 84.94 276 THR A O 1
ATOM 2162 N N . ASN A 1 277 ? 21.278 -3.780 -30.454 1.00 89.69 277 ASN A N 1
ATOM 2163 C CA . ASN A 1 277 ? 21.780 -3.379 -31.771 1.00 89.69 277 ASN A CA 1
ATOM 2164 C C . ASN A 1 277 ? 21.098 -4.232 -32.847 1.00 89.69 277 ASN A C 1
ATOM 2166 O O . ASN A 1 277 ? 20.715 -5.372 -32.573 1.00 89.69 277 ASN A O 1
ATOM 2170 N N . VAL A 1 278 ? 20.963 -3.700 -34.064 1.00 93.38 278 VAL A N 1
ATOM 2171 C CA . VAL A 1 278 ? 20.359 -4.408 -35.200 1.00 93.38 278 VAL A CA 1
ATOM 2172 C C . VAL A 1 278 ? 21.108 -4.152 -36.509 1.00 93.38 278 VAL A C 1
ATOM 2174 O O . VAL A 1 278 ? 21.507 -3.023 -36.810 1.00 93.38 278 VAL A O 1
ATOM 2177 N N . VAL A 1 279 ? 21.259 -5.205 -37.314 1.00 95.62 279 VAL A N 1
ATOM 2178 C CA . VAL A 1 279 ? 21.614 -5.122 -38.736 1.00 95.62 279 VAL A CA 1
ATOM 2179 C C . VAL A 1 279 ? 20.413 -5.582 -39.558 1.00 95.62 279 VAL A C 1
ATOM 2181 O O . VAL A 1 279 ? 20.068 -6.763 -39.542 1.00 95.62 279 VAL A O 1
ATOM 2184 N N . LEU A 1 280 ? 19.771 -4.657 -40.273 1.00 94.94 280 LEU A N 1
ATOM 2185 C CA . LEU A 1 280 ? 18.775 -4.969 -41.296 1.00 94.94 280 LEU A CA 1
ATOM 2186 C C . LEU A 1 280 ? 19.508 -5.407 -42.565 1.00 94.94 280 LEU A C 1
ATOM 2188 O O . LEU A 1 280 ? 20.247 -4.617 -43.160 1.00 94.94 280 LEU A O 1
ATOM 2192 N N . VAL A 1 281 ? 19.298 -6.657 -42.977 1.00 93.75 281 VAL A N 1
ATOM 2193 C CA . VAL A 1 281 ? 19.872 -7.200 -44.211 1.00 93.75 281 VAL A CA 1
ATOM 2194 C C . VAL A 1 281 ? 18.866 -6.967 -45.333 1.00 93.75 281 VAL A C 1
ATOM 2196 O O . VAL A 1 281 ? 17.809 -7.603 -45.393 1.00 93.75 281 VAL A O 1
ATOM 2199 N N . VAL A 1 282 ? 19.182 -6.000 -46.195 1.00 91.69 282 VAL A N 1
ATOM 2200 C CA . VAL A 1 282 ? 18.298 -5.533 -47.267 1.00 91.69 282 VAL A CA 1
ATOM 2201 C C . VAL A 1 282 ? 18.780 -5.988 -48.634 1.00 91.69 282 VAL A C 1
ATOM 2203 O O . VAL A 1 282 ? 19.976 -6.008 -48.932 1.00 91.69 282 VAL A O 1
ATOM 2206 N N . ASN A 1 283 ? 17.817 -6.287 -49.495 1.00 83.06 283 ASN A N 1
ATOM 2207 C CA . ASN A 1 283 ? 18.024 -6.452 -50.920 1.00 83.06 283 ASN A CA 1
ATOM 2208 C C . ASN A 1 283 ? 17.257 -5.322 -51.617 1.00 83.06 283 ASN A C 1
ATOM 2210 O O . ASN A 1 283 ? 16.050 -5.426 -51.796 1.00 83.06 283 ASN A O 1
ATOM 2214 N N . ALA A 1 284 ? 17.918 -4.208 -51.950 1.00 67.62 284 ALA A N 1
ATOM 2215 C CA . ALA A 1 284 ? 17.251 -3.171 -52.743 1.00 67.62 284 ALA A CA 1
ATOM 2216 C C . ALA A 1 284 ? 16.975 -3.721 -54.150 1.00 67.62 284 ALA A C 1
ATOM 2218 O O . ALA A 1 284 ? 17.786 -4.486 -54.674 1.00 67.62 284 ALA A O 1
ATOM 2219 N N . SER A 1 285 ? 15.881 -3.314 -54.795 1.00 62.59 285 SER A N 1
ATOM 2220 C CA . SER A 1 285 ? 15.362 -4.002 -55.993 1.00 62.59 285 SER A CA 1
ATOM 2221 C C . SER A 1 285 ? 16.286 -3.967 -57.234 1.00 62.59 285 SER A C 1
ATOM 2223 O O . SER A 1 285 ? 15.993 -4.613 -58.237 1.00 62.59 285 SER A O 1
ATOM 2225 N N . ASN A 1 286 ? 17.410 -3.236 -57.171 1.00 66.75 286 ASN A N 1
ATOM 2226 C CA . ASN A 1 286 ? 18.486 -3.199 -58.173 1.00 66.75 286 ASN A CA 1
ATOM 2227 C C . ASN A 1 286 ? 19.901 -3.401 -57.562 1.00 66.75 286 ASN A C 1
ATOM 2229 O O . ASN A 1 286 ? 20.898 -3.037 -58.186 1.00 66.75 286 ASN A O 1
ATOM 2233 N N . SER A 1 287 ? 20.016 -3.939 -56.342 1.00 64.56 287 SER A N 1
ATOM 2234 C CA . SER A 1 287 ? 21.293 -4.071 -55.620 1.00 64.56 287 SER A CA 1
ATOM 2235 C C . SER A 1 287 ? 22.082 -5.341 -55.971 1.00 64.56 287 SER A C 1
ATOM 2237 O O . SER A 1 287 ? 21.508 -6.428 -56.049 1.00 64.56 287 SER A O 1
ATOM 2239 N N . PRO A 1 288 ? 23.420 -5.267 -56.070 1.00 67.38 288 PRO A N 1
ATOM 2240 C CA . PRO A 1 288 ? 24.292 -6.420 -55.876 1.00 67.38 288 PRO A CA 1
ATOM 2241 C C . PRO A 1 288 ? 24.245 -6.942 -54.427 1.00 67.38 288 PRO A C 1
ATOM 2243 O O . PRO A 1 288 ? 24.270 -6.172 -53.468 1.00 67.38 288 PRO A O 1
ATOM 2246 N N . ALA A 1 289 ? 24.342 -8.262 -54.236 1.00 74.06 289 ALA A N 1
ATOM 2247 C CA . ALA A 1 289 ? 24.529 -8.859 -52.901 1.00 74.06 289 ALA A CA 1
ATOM 2248 C C . ALA A 1 289 ? 25.844 -8.415 -52.202 1.00 74.06 289 ALA A C 1
ATOM 2250 O O . ALA A 1 289 ? 26.001 -8.568 -50.987 1.00 74.06 289 ALA A O 1
ATOM 2251 N N . SER A 1 290 ? 26.783 -7.834 -52.963 1.00 82.44 290 SER A N 1
ATOM 2252 C CA . SER A 1 290 ? 28.033 -7.219 -52.494 1.00 82.44 290 SER A CA 1
ATOM 2253 C C . SER A 1 290 ? 27.896 -5.766 -52.001 1.00 82.44 290 SER A C 1
ATOM 2255 O O . SER A 1 290 ? 28.896 -5.172 -51.595 1.00 82.44 290 SER A O 1
ATOM 2257 N N . GLY A 1 291 ? 26.700 -5.173 -52.067 1.00 88.06 291 GLY A N 1
ATOM 2258 C CA . GLY A 1 291 ? 26.465 -3.758 -51.767 1.00 88.06 291 GLY A CA 1
ATOM 2259 C C . GLY A 1 291 ? 26.559 -2.834 -52.986 1.00 88.06 291 GLY A C 1
ATOM 2260 O O . GLY A 1 291 ? 26.505 -3.283 -54.130 1.00 88.06 291 GLY A O 1
ATOM 2261 N N . TRP A 1 292 ? 26.686 -1.533 -52.726 1.00 91.31 292 TRP A N 1
ATOM 2262 C CA . TRP A 1 292 ? 26.458 -0.454 -53.694 1.00 91.31 292 TRP A CA 1
ATOM 2263 C C . TRP A 1 292 ? 27.697 0.435 -53.860 1.00 91.31 292 TRP A C 1
ATOM 2265 O O . TRP A 1 292 ? 28.310 0.811 -52.860 1.00 91.31 292 TRP A O 1
ATOM 2275 N N . SER A 1 293 ? 28.045 0.856 -55.080 1.00 90.25 293 SER A N 1
ATOM 2276 C CA . SER A 1 293 ? 29.033 1.932 -55.276 1.00 90.25 293 SER A CA 1
ATOM 2277 C C . SER A 1 293 ? 28.382 3.318 -55.268 1.00 90.25 293 SER A C 1
ATOM 2279 O O . SER A 1 293 ? 27.231 3.487 -55.683 1.00 90.25 293 SER A O 1
ATOM 2281 N N . ARG A 1 294 ? 29.117 4.354 -54.831 1.00 89.25 294 ARG A N 1
ATOM 2282 C CA . ARG A 1 294 ? 28.585 5.732 -54.761 1.00 89.25 294 ARG A CA 1
ATOM 2283 C C . ARG A 1 294 ? 28.082 6.221 -56.123 1.00 89.25 294 ARG A C 1
ATOM 2285 O O . ARG A 1 294 ? 27.046 6.874 -56.192 1.00 89.25 294 ARG A O 1
ATOM 2292 N N . LYS A 1 295 ? 28.776 5.859 -57.203 1.00 88.12 295 LYS A N 1
ATOM 2293 C CA . LYS A 1 295 ? 28.415 6.200 -58.587 1.00 88.12 295 LYS A CA 1
ATOM 2294 C C . LYS A 1 295 ? 27.157 5.486 -59.099 1.00 88.12 295 LYS A C 1
ATOM 2296 O O . LYS A 1 295 ? 26.493 6.009 -59.986 1.00 88.12 295 LYS A O 1
ATOM 2301 N N . GLN A 1 296 ? 26.818 4.310 -58.565 1.00 88.81 296 GLN A N 1
ATOM 2302 C CA . GLN A 1 296 ? 25.552 3.635 -58.880 1.00 88.81 296 GLN A CA 1
ATOM 2303 C C . GLN A 1 296 ? 24.363 4.326 -58.210 1.00 88.81 296 GLN A C 1
ATOM 2305 O O . GLN A 1 296 ? 23.331 4.488 -58.850 1.00 88.81 296 GLN A O 1
ATOM 2310 N N . VAL A 1 297 ? 24.519 4.733 -56.946 1.00 88.12 297 VAL A N 1
ATOM 2311 C CA . VAL A 1 297 ? 23.447 5.342 -56.140 1.00 88.12 297 VAL A CA 1
ATOM 2312 C C . VAL A 1 297 ? 23.244 6.824 -56.478 1.00 88.12 297 VAL A C 1
ATOM 2314 O O . VAL A 1 297 ? 22.112 7.297 -56.481 1.00 88.12 297 VAL A O 1
ATOM 2317 N N . PHE A 1 298 ? 24.317 7.545 -56.824 1.00 88.25 298 PHE A N 1
ATOM 2318 C CA . PHE A 1 298 ? 24.286 8.959 -57.213 1.00 88.25 298 PHE A CA 1
ATOM 2319 C C . PHE A 1 298 ? 24.945 9.201 -58.593 1.00 88.25 298 PHE A C 1
ATOM 2321 O O . PHE A 1 298 ? 25.982 9.868 -58.684 1.00 88.25 298 PHE A O 1
ATOM 2328 N N . PRO A 1 299 ? 24.382 8.667 -59.697 1.00 86.94 299 PRO A N 1
ATOM 2329 C CA . PRO A 1 299 ? 24.993 8.722 -61.031 1.00 86.94 299 PRO A CA 1
ATOM 2330 C C . PRO A 1 299 ? 25.039 10.122 -61.660 1.00 86.94 299 PRO A C 1
ATOM 2332 O O . PRO A 1 299 ? 25.678 10.297 -62.695 1.00 86.94 299 PRO A O 1
ATOM 2335 N N . SER A 1 300 ? 24.352 11.115 -61.083 1.00 84.38 300 SER A N 1
ATOM 2336 C CA . SER A 1 300 ? 24.365 12.517 -61.540 1.00 84.38 300 SER A CA 1
ATOM 2337 C C . SER A 1 300 ? 24.820 13.499 -60.451 1.00 84.38 300 SER A C 1
ATOM 2339 O O . SER A 1 300 ? 24.446 14.669 -60.475 1.00 84.38 300 SER A O 1
ATOM 2341 N N . MET A 1 301 ? 25.622 13.022 -59.494 1.00 84.75 301 MET A N 1
ATOM 2342 C CA . MET A 1 301 ? 26.229 13.850 -58.449 1.00 84.75 301 MET A CA 1
ATOM 2343 C C . MET A 1 301 ? 27.106 14.961 -59.041 1.00 84.75 301 MET A C 1
ATOM 2345 O O . MET A 1 301 ? 27.914 14.716 -59.940 1.00 84.75 301 MET A O 1
ATOM 2349 N N . SER A 1 302 ? 26.979 16.182 -58.519 1.00 79.19 302 SER A N 1
ATOM 2350 C CA . SER A 1 302 ? 27.734 17.337 -59.010 1.00 79.19 302 SER A CA 1
ATOM 2351 C C . SER A 1 302 ? 29.250 17.176 -58.823 1.00 79.19 302 SER A C 1
ATOM 2353 O O . SER A 1 302 ? 29.727 16.467 -57.934 1.00 79.19 302 SER A O 1
ATOM 2355 N N . ASN A 1 303 ? 30.041 17.883 -59.640 1.00 76.88 303 ASN A N 1
ATOM 2356 C CA . ASN A 1 303 ? 31.507 17.841 -59.547 1.00 76.88 303 ASN A CA 1
ATOM 2357 C C . ASN A 1 303 ? 32.040 18.311 -58.179 1.00 76.88 303 ASN A C 1
ATOM 2359 O O . ASN A 1 303 ? 33.104 17.855 -57.762 1.00 76.88 303 ASN A O 1
ATOM 2363 N N . ALA A 1 304 ? 31.328 19.204 -57.479 1.00 71.62 304 ALA A N 1
ATOM 2364 C CA . ALA A 1 304 ? 31.702 19.643 -56.135 1.00 71.62 304 ALA A CA 1
ATOM 2365 C C . ALA A 1 304 ? 31.440 18.528 -55.110 1.00 71.62 304 ALA A C 1
ATOM 2367 O O . ALA A 1 304 ? 32.372 18.079 -54.439 1.00 71.62 304 ALA A O 1
ATOM 2368 N N . ASP A 1 305 ? 30.211 18.007 -55.084 1.00 76.00 305 ASP A N 1
ATOM 2369 C CA . ASP A 1 305 ? 29.784 16.927 -54.186 1.00 76.00 305 ASP A CA 1
ATOM 2370 C C . ASP A 1 305 ? 30.655 15.674 -54.370 1.00 76.00 305 ASP A C 1
ATOM 2372 O O . ASP A 1 305 ? 31.162 15.108 -53.402 1.00 76.00 305 ASP A O 1
ATOM 2376 N N . SER A 1 306 ? 30.906 15.260 -55.619 1.00 80.81 306 SER A N 1
ATOM 2377 C CA . SER A 1 306 ? 31.724 14.077 -55.916 1.00 80.81 306 SER A CA 1
ATOM 2378 C C . SER A 1 306 ? 33.203 14.282 -55.567 1.00 80.81 306 SER A C 1
ATOM 2380 O O . SER A 1 306 ? 33.887 13.309 -55.247 1.00 80.81 306 SER A O 1
ATOM 2382 N N . THR A 1 307 ? 33.700 15.526 -55.560 1.00 78.00 307 THR A N 1
ATOM 2383 C CA . THR A 1 307 ? 35.053 15.844 -55.067 1.00 78.00 307 THR A CA 1
ATOM 2384 C C . THR A 1 307 ? 35.120 15.747 -53.543 1.00 78.00 307 THR A C 1
ATOM 2386 O O . THR A 1 307 ? 36.050 15.129 -53.028 1.00 78.00 307 THR A O 1
ATOM 2389 N N . PHE A 1 308 ? 34.124 16.277 -52.822 1.00 76.81 308 PHE A N 1
ATOM 2390 C CA . PHE A 1 308 ? 34.031 16.169 -51.361 1.00 76.81 308 PHE A CA 1
ATOM 2391 C C . PHE A 1 308 ? 33.900 14.707 -50.907 1.00 76.81 308 PHE A C 1
ATOM 2393 O O . PHE A 1 308 ? 34.756 14.198 -50.179 1.00 76.81 308 PHE A O 1
ATOM 2400 N N . TRP A 1 309 ? 32.890 13.986 -51.405 1.00 80.38 309 TRP A N 1
ATOM 2401 C CA . TRP A 1 309 ? 32.693 12.571 -51.076 1.00 80.38 309 TRP A CA 1
ATOM 2402 C C . TRP A 1 309 ? 33.853 11.692 -51.562 1.00 80.38 309 TRP A C 1
ATOM 2404 O O . TRP A 1 309 ? 34.126 10.666 -50.945 1.00 80.38 309 TRP A O 1
ATOM 2414 N N . LYS A 1 310 ? 34.607 12.150 -52.574 1.00 82.25 310 LYS A N 1
ATOM 2415 C CA . LYS A 1 310 ? 35.948 11.690 -52.986 1.00 82.25 310 LYS A CA 1
ATOM 2416 C C . LYS A 1 310 ? 36.844 11.210 -51.843 1.00 82.25 310 LYS A C 1
ATOM 2418 O O . LYS A 1 310 ? 37.435 10.134 -51.909 1.00 82.25 310 LYS A O 1
ATOM 2423 N N . ALA A 1 311 ? 36.944 12.025 -50.798 1.00 73.69 311 ALA A N 1
ATOM 2424 C CA . ALA A 1 311 ? 37.885 11.817 -49.704 1.00 73.69 311 ALA A CA 1
ATOM 2425 C C . ALA A 1 311 ? 37.359 10.907 -48.574 1.00 73.69 311 ALA A C 1
ATOM 2427 O O . ALA A 1 311 ? 38.111 10.599 -47.654 1.00 73.69 311 ALA A O 1
ATOM 2428 N N . ILE A 1 312 ? 36.087 10.488 -48.631 1.00 76.62 312 ILE A N 1
ATOM 2429 C CA . ILE A 1 312 ? 35.389 9.762 -47.552 1.00 76.62 312 ILE A CA 1
ATOM 2430 C C . ILE A 1 312 ? 34.826 8.422 -48.057 1.00 76.62 312 ILE A C 1
ATOM 2432 O O . ILE A 1 312 ? 34.999 7.390 -47.414 1.00 76.62 312 ILE A O 1
ATOM 2436 N N . LEU A 1 313 ? 34.181 8.426 -49.229 1.00 84.31 313 LEU A N 1
ATOM 2437 C CA . LEU A 1 313 ? 33.526 7.272 -49.845 1.00 84.31 313 LEU A CA 1
ATOM 2438 C C . LEU A 1 313 ? 33.988 7.110 -51.310 1.00 84.31 313 LEU A C 1
ATOM 2440 O O . LEU A 1 313 ? 33.591 7.912 -52.172 1.00 84.31 313 LEU A O 1
ATOM 2444 N N . PRO A 1 314 ? 34.792 6.072 -51.622 1.00 87.44 314 PRO A N 1
ATOM 2445 C CA . PRO A 1 314 ? 35.245 5.803 -52.981 1.00 87.44 314 PRO A CA 1
ATOM 2446 C C . PRO A 1 314 ? 34.101 5.691 -53.994 1.00 87.44 314 PRO A C 1
ATOM 2448 O O . PRO A 1 314 ? 32.988 5.268 -53.696 1.00 87.44 314 PRO A O 1
ATOM 2451 N N . GLU A 1 315 ? 34.395 6.110 -55.220 1.00 87.19 315 GLU A N 1
ATOM 2452 C CA . GLU A 1 315 ? 33.394 6.341 -56.265 1.00 87.19 315 GLU A CA 1
ATOM 2453 C C . GLU A 1 315 ? 32.880 5.040 -56.906 1.00 87.19 315 GLU A C 1
ATOM 2455 O O . GLU A 1 315 ? 31.676 4.876 -57.099 1.00 87.19 315 GLU A O 1
ATOM 2460 N N . GLU A 1 316 ? 33.799 4.110 -57.187 1.00 88.00 316 GLU A N 1
ATOM 2461 C CA . GLU A 1 316 ? 33.557 2.869 -57.941 1.00 88.00 316 GLU A CA 1
ATOM 2462 C C . GLU A 1 316 ? 33.587 1.603 -57.057 1.00 88.00 316 GLU A C 1
ATOM 2464 O O . GLU A 1 316 ? 33.185 0.535 -57.513 1.00 88.00 316 GLU A O 1
ATOM 2469 N N . GLU A 1 317 ? 34.078 1.679 -55.810 1.00 88.88 317 GLU A N 1
ATOM 2470 C CA . GLU A 1 317 ? 34.130 0.506 -54.921 1.00 88.88 317 GLU A CA 1
ATOM 2471 C C . GLU A 1 317 ? 32.741 0.162 -54.362 1.00 88.88 317 GLU A C 1
ATOM 2473 O O . GLU A 1 317 ? 31.973 1.048 -53.989 1.00 88.88 317 GLU A O 1
ATOM 2478 N N . SER A 1 318 ? 32.440 -1.135 -54.257 1.00 89.56 318 SER A N 1
ATOM 2479 C CA . SER A 1 318 ? 31.212 -1.634 -53.626 1.00 89.56 318 SER A CA 1
ATOM 2480 C C . SER A 1 318 ? 31.278 -1.432 -52.111 1.00 89.56 318 SER A C 1
ATOM 2482 O O . SER A 1 318 ? 32.133 -2.014 -51.442 1.00 89.56 318 SER A O 1
ATOM 2484 N N . ASN A 1 319 ? 30.372 -0.625 -51.563 1.00 91.88 319 ASN A N 1
ATOM 2485 C CA . ASN A 1 319 ? 30.180 -0.449 -50.131 1.00 91.88 319 ASN A CA 1
ATOM 2486 C C . ASN A 1 319 ? 29.058 -1.377 -49.651 1.00 91.88 319 ASN A C 1
ATOM 2488 O O . ASN A 1 319 ? 27.914 -1.239 -50.079 1.00 91.88 319 ASN A O 1
ATOM 2492 N N . SER A 1 320 ? 29.370 -2.313 -48.753 1.00 93.38 320 SER A N 1
ATOM 2493 C CA . SER A 1 320 ? 28.372 -3.237 -48.193 1.00 93.38 320 SER A CA 1
ATOM 2494 C C . SER A 1 320 ? 27.431 -2.589 -47.158 1.00 93.38 320 SER A C 1
ATOM 2496 O O . SER A 1 320 ? 26.379 -3.153 -46.854 1.00 93.38 320 SER A O 1
ATOM 2498 N N . LEU A 1 321 ? 27.754 -1.384 -46.670 1.00 92.56 321 LEU A N 1
ATOM 2499 C CA . LEU A 1 321 ? 26.936 -0.582 -45.753 1.00 92.56 321 LEU A CA 1
ATOM 2500 C C . LEU A 1 321 ? 26.041 0.414 -46.514 1.00 92.56 321 LEU A C 1
ATOM 2502 O O . LEU A 1 321 ? 26.536 1.193 -47.327 1.00 92.56 321 LEU A O 1
ATOM 2506 N N . TRP A 1 322 ? 24.747 0.467 -46.187 1.00 91.12 322 TRP A N 1
ATOM 2507 C CA . TRP A 1 322 ? 23.806 1.484 -46.684 1.00 91.12 322 TRP A CA 1
ATOM 2508 C C . TRP A 1 322 ? 23.707 2.689 -45.738 1.00 91.12 322 TRP A C 1
ATOM 2510 O O . TRP A 1 322 ? 23.839 3.830 -46.184 1.00 91.12 322 TRP A O 1
ATOM 2520 N N . LEU A 1 323 ? 23.518 2.437 -44.438 1.00 88.50 323 LEU A N 1
ATOM 2521 C CA . LEU A 1 323 ? 23.403 3.438 -43.368 1.00 88.50 323 LEU A CA 1
ATOM 2522 C C . LEU A 1 323 ? 23.850 2.828 -42.030 1.00 88.50 323 LEU A C 1
ATOM 2524 O O . LEU A 1 323 ? 23.519 1.677 -41.748 1.00 88.50 323 LEU A O 1
ATOM 2528 N N . HIS A 1 324 ? 24.497 3.613 -41.166 1.00 88.12 324 HIS A N 1
ATOM 2529 C CA . HIS A 1 324 ? 24.565 3.326 -39.729 1.00 88.12 324 HIS A CA 1
ATOM 2530 C C . HIS A 1 324 ? 24.252 4.575 -38.900 1.00 88.12 324 HIS A C 1
ATOM 2532 O O . HIS A 1 324 ? 24.868 5.621 -39.103 1.00 88.12 324 HIS A O 1
ATOM 2538 N N . THR A 1 325 ? 23.338 4.453 -37.937 1.00 82.81 325 THR A N 1
ATOM 2539 C CA . THR A 1 325 ? 22.980 5.516 -36.985 1.00 82.81 325 THR A CA 1
ATOM 2540 C C . THR A 1 325 ? 22.643 4.928 -35.616 1.00 82.81 325 THR A C 1
ATOM 2542 O O . THR A 1 325 ? 22.248 3.768 -35.508 1.00 82.81 325 THR A O 1
ATOM 2545 N N . ASN A 1 326 ? 22.765 5.733 -34.562 1.00 82.12 326 ASN A N 1
ATOM 2546 C CA . ASN A 1 326 ? 22.137 5.418 -33.280 1.00 82.12 326 ASN A CA 1
ATOM 2547 C C . ASN A 1 326 ? 20.673 5.894 -33.312 1.00 82.12 326 ASN A C 1
ATOM 2549 O O . ASN A 1 326 ? 20.347 6.860 -34.003 1.00 82.12 326 ASN A O 1
ATOM 2553 N N . CYS A 1 327 ? 19.807 5.204 -32.579 1.00 81.75 327 CYS A N 1
ATOM 2554 C CA . CYS A 1 327 ? 18.362 5.410 -32.547 1.00 81.75 327 CYS A CA 1
ATOM 2555 C C . CYS A 1 327 ? 17.866 5.452 -31.100 1.00 81.75 327 CYS A C 1
ATOM 2557 O O . CYS A 1 327 ? 18.366 4.701 -30.259 1.00 81.75 327 CYS A O 1
ATOM 2559 N N . VAL A 1 328 ? 16.871 6.294 -30.809 1.00 78.31 328 VAL A N 1
ATOM 2560 C CA . VAL A 1 328 ? 16.305 6.479 -29.466 1.00 78.31 328 VAL A CA 1
ATOM 2561 C C . VAL A 1 328 ? 14.820 6.115 -29.437 1.00 78.31 328 VAL A C 1
ATOM 2563 O O . VAL A 1 328 ? 14.002 6.692 -30.152 1.00 78.31 328 VAL A O 1
ATOM 2566 N N . VAL A 1 329 ? 14.468 5.170 -28.567 1.00 76.75 329 VAL A N 1
ATOM 2567 C CA . VAL A 1 329 ? 13.110 4.705 -28.281 1.00 76.75 329 VAL A CA 1
ATOM 2568 C C . VAL A 1 329 ? 12.691 5.161 -26.885 1.00 76.75 329 VAL A C 1
ATOM 2570 O O . VAL A 1 329 ? 13.381 4.912 -25.898 1.00 76.75 329 VAL A O 1
ATOM 2573 N N . MET A 1 330 ? 11.518 5.783 -26.784 1.00 69.56 330 MET A N 1
ATOM 2574 C CA . MET A 1 330 ? 10.903 6.210 -25.524 1.00 69.56 330 MET A CA 1
ATOM 2575 C C . MET A 1 330 ? 9.421 5.816 -25.504 1.00 69.56 330 MET A C 1
ATOM 2577 O O . MET A 1 330 ? 8.726 5.922 -26.512 1.00 69.56 330 MET A O 1
ATOM 2581 N N . SER A 1 331 ? 8.893 5.371 -24.364 1.00 64.12 331 SER A N 1
ATOM 2582 C CA . SER A 1 331 ? 7.453 5.104 -24.219 1.00 64.12 331 SER A CA 1
ATOM 2583 C C . SER A 1 331 ? 6.668 6.410 -24.067 1.00 64.12 331 SER A C 1
ATOM 2585 O O . SER A 1 331 ? 7.045 7.242 -23.242 1.00 64.12 331 SER A O 1
ATOM 2587 N N . THR A 1 332 ? 5.547 6.558 -24.773 1.00 59.69 332 THR A N 1
ATOM 2588 C CA . THR A 1 332 ? 4.617 7.689 -24.591 1.00 59.69 332 THR A CA 1
ATOM 2589 C C . THR A 1 332 ? 3.391 7.262 -23.774 1.00 59.69 332 THR A C 1
ATOM 2591 O O . THR A 1 332 ? 3.192 6.076 -23.509 1.00 59.69 332 THR A O 1
ATOM 2594 N N . PHE A 1 333 ? 2.588 8.221 -23.307 1.00 52.28 333 PHE A N 1
ATOM 2595 C CA . PHE A 1 333 ? 1.657 7.985 -22.191 1.00 52.28 333 PHE A CA 1
ATOM 2596 C C . PHE A 1 333 ? 0.295 7.396 -22.584 1.00 52.28 333 PHE A C 1
ATOM 2598 O O . PHE A 1 333 ? -0.464 6.986 -21.705 1.00 52.28 333 PHE A O 1
ATOM 2605 N N . GLU A 1 334 ? -0.019 7.309 -23.880 1.00 53.09 334 GLU A N 1
ATOM 2606 C CA . GLU A 1 334 ? -1.324 6.848 -24.363 1.00 53.09 334 GLU A CA 1
ATOM 2607 C C . GLU A 1 334 ? -1.237 5.597 -25.245 1.00 53.09 334 GLU A C 1
ATOM 2609 O O . GLU A 1 334 ? -0.387 5.479 -26.124 1.00 53.09 334 GLU A O 1
ATOM 2614 N N . GLY A 1 335 ? -2.147 4.645 -25.016 1.00 56.44 335 GLY A N 1
ATOM 2615 C CA . GLY A 1 335 ? -2.363 3.467 -25.873 1.00 56.44 335 GLY A CA 1
ATOM 2616 C C . GLY A 1 335 ? -1.233 2.427 -25.930 1.00 56.44 335 GLY A C 1
ATOM 2617 O O . GLY A 1 335 ? -1.445 1.351 -26.483 1.00 56.44 335 GLY A O 1
ATOM 2618 N N . GLY A 1 336 ? -0.064 2.710 -25.351 1.00 63.12 336 GLY A N 1
ATOM 2619 C CA . GLY A 1 336 ? 1.171 1.956 -25.588 1.00 63.12 336 GLY A CA 1
ATOM 2620 C C . GLY A 1 336 ? 1.987 2.476 -26.781 1.00 63.12 336 GLY A C 1
ATOM 2621 O O . GLY A 1 336 ? 2.917 1.801 -27.212 1.00 63.12 336 GLY A O 1
ATOM 2622 N N . LYS A 1 337 ? 1.663 3.660 -27.319 1.00 76.94 337 LYS A N 1
ATOM 2623 C CA . LYS A 1 337 ? 2.460 4.345 -28.348 1.00 76.94 337 LYS A CA 1
ATOM 2624 C C . LYS A 1 337 ? 3.896 4.595 -27.867 1.00 76.94 337 LYS A C 1
ATOM 2626 O O . LYS A 1 337 ? 4.126 4.873 -26.684 1.00 76.94 337 LYS A O 1
ATOM 2631 N N . CYS A 1 338 ? 4.862 4.587 -28.778 1.00 77.31 338 CYS A N 1
ATOM 2632 C CA . CYS A 1 338 ? 6.253 4.952 -28.497 1.00 77.31 338 CYS A CA 1
ATOM 2633 C C . CYS A 1 338 ? 6.728 6.095 -29.399 1.00 77.31 338 CYS A C 1
ATOM 2635 O O . CYS A 1 338 ? 6.228 6.272 -30.504 1.00 77.31 338 CYS A O 1
ATOM 2637 N N . ARG A 1 339 ? 7.716 6.857 -28.933 1.00 78.81 339 ARG A N 1
ATOM 2638 C CA . ARG A 1 339 ? 8.554 7.739 -29.748 1.00 78.81 339 ARG A CA 1
ATOM 2639 C C . ARG A 1 339 ? 9.749 6.917 -30.224 1.00 78.81 339 ARG A C 1
ATOM 2641 O O . ARG A 1 339 ? 10.387 6.268 -29.397 1.00 78.81 339 ARG A O 1
ATOM 2648 N N . ASN A 1 340 ? 10.032 6.931 -31.523 1.00 82.38 340 ASN A N 1
ATOM 2649 C CA . ASN A 1 340 ? 11.148 6.210 -32.132 1.00 82.38 340 ASN A CA 1
ATOM 2650 C C . ASN A 1 340 ? 11.893 7.143 -33.095 1.00 82.38 340 ASN A C 1
ATOM 2652 O O . ASN A 1 340 ? 11.404 7.426 -34.187 1.00 82.38 340 ASN A O 1
ATOM 2656 N N . SER A 1 341 ? 13.090 7.586 -32.707 1.00 79.00 341 SER A N 1
ATOM 2657 C CA . SER A 1 341 ? 13.908 8.549 -33.462 1.00 79.00 341 SER A CA 1
ATOM 2658 C C . SER A 1 341 ? 14.500 7.991 -34.769 1.00 79.00 341 SER A C 1
ATOM 2660 O O . SER A 1 341 ? 15.322 8.642 -35.402 1.00 79.00 341 SER A O 1
ATOM 2662 N N . CYS A 1 342 ? 14.142 6.763 -35.152 1.00 81.88 342 CYS A N 1
ATOM 2663 C CA . CYS A 1 342 ? 14.487 6.152 -36.434 1.00 81.88 342 CYS A CA 1
ATOM 2664 C C . CYS A 1 342 ? 13.254 5.681 -37.222 1.00 81.88 342 CYS A C 1
ATOM 2666 O O . CYS A 1 342 ? 13.400 4.968 -38.211 1.00 81.88 342 CYS A O 1
ATOM 2668 N N . LYS A 1 343 ? 12.043 6.102 -36.828 1.00 82.19 343 LYS A N 1
ATOM 2669 C CA . LYS A 1 343 ? 10.771 5.841 -37.528 1.00 82.19 343 LYS A CA 1
ATOM 2670 C C . LYS A 1 343 ? 10.858 6.118 -39.040 1.00 82.19 343 LYS A C 1
ATOM 2672 O O . LYS A 1 343 ? 10.441 5.282 -39.839 1.00 82.19 343 LYS A O 1
ATOM 2677 N N . SER A 1 344 ? 11.463 7.248 -39.407 1.00 77.00 344 SER A N 1
ATOM 2678 C CA . SER A 1 344 ? 11.773 7.665 -40.782 1.00 77.00 344 SER A CA 1
ATOM 2679 C C . SER A 1 344 ? 12.678 6.656 -41.503 1.00 77.00 344 SER A C 1
ATOM 2681 O O . SER A 1 344 ? 12.297 6.093 -42.527 1.00 77.00 344 SER A O 1
ATOM 2683 N N . ASN A 1 345 ? 13.833 6.353 -40.906 1.00 80.56 345 ASN A N 1
ATOM 2684 C CA . ASN A 1 345 ? 14.862 5.427 -41.405 1.00 80.56 345 ASN A CA 1
ATOM 2685 C C . ASN A 1 345 ? 14.364 3.979 -41.598 1.00 80.56 345 ASN A C 1
ATOM 2687 O O . ASN A 1 345 ? 15.022 3.176 -42.259 1.00 80.56 345 ASN A O 1
ATOM 2691 N N . LEU A 1 346 ? 13.230 3.648 -40.976 1.00 85.56 346 LEU A N 1
ATOM 2692 C CA . LEU A 1 346 ? 12.581 2.337 -40.941 1.00 85.56 346 LEU A CA 1
ATOM 2693 C C . LEU A 1 346 ? 11.306 2.268 -41.813 1.00 85.56 346 LEU A C 1
ATOM 2695 O O . LEU A 1 346 ? 10.604 1.252 -41.795 1.00 85.56 346 LEU A O 1
ATOM 2699 N N . GLY A 1 347 ? 11.010 3.329 -42.575 1.00 78.56 347 GLY A N 1
ATOM 2700 C CA . GLY A 1 347 ? 9.969 3.346 -43.608 1.00 78.56 347 GLY A CA 1
ATOM 2701 C C . GLY A 1 347 ? 8.625 3.972 -43.225 1.00 78.56 347 GLY A C 1
ATOM 2702 O O . GLY A 1 347 ? 7.662 3.805 -43.971 1.00 78.56 347 GLY A O 1
ATOM 2703 N N . LEU A 1 348 ? 8.518 4.681 -42.094 1.00 75.94 348 LEU A N 1
ATOM 2704 C CA . LEU A 1 348 ? 7.313 5.442 -41.733 1.00 75.94 348 LEU A CA 1
ATOM 2705 C C . LEU A 1 348 ? 7.542 6.948 -41.912 1.00 75.94 348 LEU A C 1
ATOM 2707 O O . LEU A 1 348 ? 8.274 7.577 -41.149 1.00 75.94 348 LEU A O 1
ATOM 2711 N N . GLU A 1 349 ? 6.879 7.534 -42.910 1.00 67.12 349 GLU A N 1
ATOM 2712 C CA . GLU A 1 349 ? 6.968 8.965 -43.222 1.00 67.12 349 GLU A CA 1
ATOM 2713 C C . GLU A 1 349 ? 6.412 9.842 -42.078 1.00 67.12 349 GLU A C 1
ATOM 2715 O O . GLU A 1 349 ? 5.383 9.534 -41.474 1.00 67.12 349 GLU A O 1
ATOM 2720 N N . GLY A 1 350 ? 7.107 10.946 -41.778 1.00 53.53 350 GLY A N 1
ATOM 2721 C CA . GLY A 1 350 ? 6.803 11.862 -40.668 1.00 53.53 350 GLY A CA 1
ATOM 2722 C C . GLY A 1 350 ? 6.535 13.309 -41.096 1.00 53.53 350 GLY A C 1
ATOM 2723 O O . GLY A 1 350 ? 6.724 14.221 -40.303 1.00 53.53 350 GLY A O 1
ATOM 2724 N N . LEU A 1 351 ? 6.146 13.550 -42.354 1.00 49.38 351 LEU A N 1
ATOM 2725 C CA . LEU A 1 351 ? 6.086 14.892 -42.962 1.00 49.38 351 LEU A CA 1
ATOM 2726 C C . LEU A 1 351 ? 4.696 15.568 -42.901 1.00 49.38 351 LEU A C 1
ATOM 2728 O O . LEU A 1 351 ? 4.360 16.388 -43.765 1.00 49.38 351 LEU A O 1
ATOM 2732 N N . THR A 1 352 ? 3.918 15.245 -41.864 1.00 42.34 352 THR A N 1
ATOM 2733 C CA . THR A 1 352 ? 2.675 15.919 -41.440 1.00 42.34 352 THR A CA 1
ATOM 2734 C C . THR A 1 352 ? 2.781 16.290 -39.961 1.00 42.34 352 THR A C 1
ATOM 2736 O O . THR A 1 352 ? 3.337 15.523 -39.186 1.00 42.34 352 THR A O 1
ATOM 2739 N N . THR A 1 353 ? 2.251 17.450 -39.569 1.00 46.53 353 THR A N 1
ATOM 2740 C CA . THR A 1 353 ? 2.644 18.211 -38.362 1.00 46.53 353 THR A CA 1
ATOM 2741 C C . THR A 1 353 ? 2.294 17.620 -36.988 1.00 46.53 353 THR A C 1
ATOM 2743 O O . THR A 1 353 ? 2.603 18.254 -35.984 1.00 46.53 353 THR A O 1
ATOM 2746 N N . ASP A 1 354 ? 1.699 16.429 -36.917 1.00 47.75 354 ASP A N 1
ATOM 2747 C CA . ASP A 1 354 ? 1.353 15.767 -35.655 1.00 47.75 354 ASP A CA 1
ATOM 2748 C C . ASP A 1 354 ? 2.377 14.663 -35.327 1.00 47.75 354 ASP A C 1
ATOM 2750 O O . ASP A 1 354 ? 2.368 13.588 -35.928 1.00 47.75 354 ASP A O 1
ATOM 2754 N N . ASP A 1 355 ? 3.256 14.941 -34.357 1.00 58.72 355 ASP A N 1
ATOM 2755 C CA . ASP A 1 355 ? 4.200 13.999 -33.730 1.00 58.72 355 ASP A CA 1
ATOM 2756 C C . ASP A 1 355 ? 5.048 13.134 -34.696 1.00 58.72 355 ASP A C 1
ATOM 2758 O O . ASP A 1 355 ? 4.901 11.908 -34.803 1.00 58.72 355 ASP A O 1
ATOM 2762 N N . ILE A 1 356 ? 6.025 13.797 -35.328 1.00 61.91 356 ILE A N 1
ATOM 2763 C CA . ILE A 1 356 ? 6.999 13.254 -36.298 1.00 61.91 356 ILE A CA 1
ATOM 2764 C C . ILE A 1 356 ? 7.513 11.857 -35.916 1.00 61.91 356 ILE A C 1
ATOM 2766 O O . ILE A 1 356 ? 7.474 10.960 -36.755 1.00 61.91 356 ILE A O 1
ATOM 2770 N N . ASP A 1 357 ? 7.884 11.632 -34.653 1.00 69.56 357 ASP A N 1
ATOM 2771 C CA . ASP A 1 357 ? 8.527 10.394 -34.184 1.00 69.56 357 ASP A CA 1
ATOM 2772 C C . ASP A 1 357 ? 7.579 9.337 -33.594 1.00 69.56 357 ASP A C 1
ATOM 2774 O O . ASP A 1 357 ? 8.028 8.239 -33.248 1.00 69.56 357 ASP A O 1
ATOM 2778 N N . ILE A 1 358 ? 6.298 9.656 -33.367 1.00 76.94 358 ILE A N 1
ATOM 2779 C CA . ILE A 1 358 ? 5.412 8.733 -32.645 1.00 76.94 358 ILE A CA 1
ATOM 2780 C C . ILE A 1 358 ? 4.956 7.598 -33.563 1.00 76.94 358 ILE A C 1
ATOM 2782 O O . ILE A 1 358 ? 4.534 7.807 -34.703 1.00 76.94 358 ILE A O 1
ATOM 2786 N N . VAL A 1 359 ? 5.039 6.384 -33.028 1.00 78.56 359 VAL A N 1
ATOM 2787 C CA . VAL A 1 359 ? 4.625 5.119 -33.625 1.00 78.56 359 VAL A CA 1
ATOM 2788 C C . VAL A 1 359 ? 3.535 4.501 -32.747 1.00 78.56 359 VAL A C 1
ATOM 2790 O O . VAL A 1 359 ? 3.672 4.421 -31.522 1.00 78.56 359 VAL A O 1
ATOM 2793 N N . ASP A 1 360 ? 2.453 4.039 -33.373 1.00 82.56 360 ASP A N 1
ATOM 2794 C CA . ASP A 1 360 ? 1.378 3.306 -32.705 1.00 82.56 360 ASP A CA 1
ATOM 2795 C C . ASP A 1 360 ? 1.515 1.797 -32.985 1.00 82.56 360 ASP A C 1
ATOM 2797 O O . ASP A 1 360 ? 1.374 1.374 -34.131 1.00 82.56 360 ASP A O 1
ATOM 2801 N N . PRO A 1 361 ? 1.776 0.945 -31.976 1.00 79.38 361 PRO A N 1
ATOM 2802 C CA . PRO A 1 361 ? 1.872 -0.503 -32.172 1.00 79.38 361 PRO A CA 1
ATOM 2803 C C . PRO A 1 361 ? 0.625 -1.158 -32.774 1.00 79.38 361 PRO A C 1
ATOM 2805 O O . PRO A 1 361 ? 0.732 -2.239 -33.350 1.00 79.38 361 PRO A O 1
ATOM 2808 N N . SER A 1 362 ? -0.553 -0.532 -32.663 1.00 79.00 362 SER A N 1
ATOM 2809 C CA . SER A 1 362 ? -1.777 -1.037 -33.293 1.00 79.00 362 SER A CA 1
ATOM 2810 C C . SER A 1 362 ? -1.821 -0.825 -34.811 1.00 79.00 362 SER A C 1
ATOM 2812 O O . SER A 1 362 ? -2.655 -1.445 -35.469 1.00 79.00 362 SER A O 1
ATOM 2814 N N . SER A 1 363 ? -0.908 -0.024 -35.380 1.00 82.38 363 SER A N 1
ATOM 2815 C CA . SER A 1 363 ? -0.759 0.151 -36.830 1.00 82.38 363 SER A CA 1
ATOM 2816 C C . SER A 1 363 ? 0.318 -0.737 -37.471 1.00 82.38 363 SER A C 1
ATOM 2818 O O . SER A 1 363 ? 0.561 -0.587 -38.666 1.00 82.38 363 SER A O 1
ATOM 2820 N N . ASN A 1 364 ? 0.946 -1.672 -36.737 1.00 82.94 364 ASN A N 1
ATOM 2821 C CA . ASN A 1 364 ? 1.868 -2.646 -37.340 1.00 82.94 364 ASN A CA 1
ATOM 2822 C C . ASN A 1 364 ? 1.110 -3.582 -38.307 1.00 82.94 364 ASN A C 1
ATOM 2824 O O . ASN A 1 364 ? 0.252 -4.344 -37.845 1.00 82.94 364 ASN A O 1
ATOM 2828 N N . PRO A 1 365 ? 1.406 -3.573 -39.622 1.00 79.06 365 PRO A N 1
ATOM 2829 C CA . PRO A 1 365 ? 0.738 -4.457 -40.571 1.00 79.06 365 PRO A CA 1
ATOM 2830 C C . PRO A 1 365 ? 1.078 -5.923 -40.279 1.00 79.06 365 PRO A C 1
ATOM 2832 O O . PRO A 1 365 ? 2.226 -6.265 -40.020 1.00 79.06 365 PRO A O 1
ATOM 2835 N N . HIS A 1 366 ? 0.089 -6.812 -40.372 1.00 70.50 366 HIS A N 1
ATOM 2836 C CA . HIS A 1 366 ? 0.267 -8.259 -40.171 1.00 70.50 366 HIS A CA 1
ATOM 2837 C C . HIS A 1 366 ? 0.816 -8.990 -41.419 1.00 70.50 366 HIS A C 1
ATOM 2839 O O . HIS A 1 366 ? 0.493 -10.155 -41.642 1.00 70.50 366 HIS A O 1
ATOM 2845 N N . ASP A 1 367 ? 1.602 -8.304 -42.253 1.00 73.81 367 ASP A N 1
ATOM 2846 C CA . ASP A 1 367 ? 2.240 -8.881 -43.442 1.00 73.81 367 ASP A CA 1
ATOM 2847 C C . ASP A 1 367 ? 3.658 -9.362 -43.106 1.00 73.81 367 ASP A C 1
ATOM 2849 O O . ASP A 1 367 ? 4.428 -8.664 -42.447 1.00 73.81 367 ASP A O 1
ATOM 2853 N N . THR A 1 368 ? 4.020 -10.545 -43.589 1.00 74.56 368 THR A N 1
ATOM 2854 C CA . THR A 1 368 ? 5.377 -11.098 -43.514 1.00 74.56 368 THR A CA 1
ATOM 2855 C C . THR A 1 368 ? 6.436 -10.262 -44.239 1.00 74.56 368 THR A C 1
ATOM 2857 O O . THR A 1 368 ? 7.600 -10.308 -43.847 1.00 74.56 368 THR A O 1
ATOM 2860 N N . ALA A 1 369 ? 6.069 -9.504 -45.278 1.00 82.75 369 ALA A N 1
ATOM 2861 C CA . ALA A 1 369 ? 6.997 -8.649 -46.016 1.00 82.75 369 ALA A CA 1
ATOM 2862 C C . ALA A 1 369 ? 7.260 -7.321 -45.283 1.00 82.75 369 ALA A C 1
ATOM 2864 O O . ALA A 1 369 ? 6.346 -6.729 -44.705 1.00 82.75 369 ALA A O 1
ATOM 2865 N N . TRP A 1 370 ? 8.495 -6.810 -45.342 1.00 89.69 370 TRP A N 1
ATOM 2866 C CA . TRP A 1 370 ? 8.840 -5.450 -44.911 1.00 89.69 370 TRP A CA 1
ATOM 2867 C C . TRP A 1 370 ? 9.677 -4.766 -45.992 1.00 89.69 370 TRP A C 1
ATOM 2869 O O . TRP A 1 370 ? 10.867 -5.025 -46.152 1.00 89.69 370 TRP A O 1
ATOM 2879 N N . SER A 1 371 ? 9.006 -3.893 -46.731 1.00 88.25 371 SER A N 1
ATOM 2880 C CA . SER A 1 371 ? 9.496 -3.246 -47.942 1.00 88.25 371 SER A CA 1
ATOM 2881 C C . SER A 1 371 ? 9.111 -1.773 -47.886 1.00 88.25 371 SER A C 1
ATOM 2883 O O . SER A 1 371 ? 7.937 -1.475 -47.658 1.00 88.25 371 SER A O 1
ATOM 2885 N N . PHE A 1 372 ? 10.060 -0.852 -48.062 1.00 86.88 372 PHE A N 1
ATOM 2886 C CA . PHE A 1 372 ? 9.796 0.587 -47.945 1.00 86.88 372 PHE A CA 1
ATOM 2887 C C . PHE A 1 372 ? 10.702 1.457 -48.836 1.00 86.88 372 PHE A C 1
ATOM 2889 O O . PHE A 1 372 ? 11.854 1.087 -49.069 1.00 86.88 372 PHE A O 1
ATOM 2896 N N . PRO A 1 373 ? 10.215 2.625 -49.302 1.00 85.69 373 PRO A N 1
ATOM 2897 C CA . PRO A 1 373 ? 11.069 3.665 -49.863 1.00 85.69 373 PRO A CA 1
ATOM 2898 C C . PRO A 1 373 ? 11.871 4.325 -48.735 1.00 85.69 373 PRO A C 1
ATOM 2900 O O . PRO A 1 373 ? 11.309 4.754 -47.724 1.00 85.69 373 PRO A O 1
ATOM 2903 N N . PHE A 1 374 ? 13.189 4.377 -48.886 1.00 82.75 374 PHE A N 1
ATOM 2904 C CA . PHE A 1 374 ? 14.107 4.927 -47.891 1.00 82.75 374 PHE A CA 1
ATOM 2905 C C . PHE A 1 374 ? 14.135 6.466 -47.914 1.00 82.75 374 PHE A C 1
ATOM 2907 O O . PHE A 1 374 ? 14.272 7.099 -46.868 1.00 82.75 374 PHE A O 1
ATOM 2914 N N . TRP A 1 375 ? 13.930 7.075 -49.082 1.00 75.94 375 TRP A N 1
ATOM 2915 C CA . TRP A 1 375 ? 13.640 8.495 -49.248 1.00 75.94 375 TRP A CA 1
ATOM 2916 C C . TRP A 1 375 ? 12.154 8.659 -49.556 1.00 75.94 375 TRP A C 1
ATOM 2918 O O . TRP A 1 375 ? 11.638 8.091 -50.514 1.00 75.94 375 TRP A O 1
ATOM 2928 N N . SER A 1 376 ? 11.431 9.481 -48.792 1.00 67.88 376 SER A N 1
ATOM 2929 C CA . SER A 1 376 ? 10.025 9.719 -49.134 1.00 67.88 376 SER A CA 1
ATOM 2930 C C . SER A 1 376 ? 9.903 10.356 -50.527 1.00 67.88 376 SER A C 1
ATOM 2932 O O . SER A 1 376 ? 10.713 11.205 -50.921 1.00 67.88 376 SER A O 1
ATOM 2934 N N . GLN A 1 377 ? 8.835 10.030 -51.264 1.00 66.94 377 GLN A N 1
ATOM 2935 C CA . GLN A 1 377 ? 8.549 10.696 -52.540 1.00 66.94 377 GLN A CA 1
ATOM 2936 C C . GLN A 1 377 ? 8.407 12.219 -52.402 1.00 66.94 377 GLN A C 1
ATOM 2938 O O . GLN A 1 377 ? 8.509 12.923 -53.405 1.00 66.94 377 GLN A O 1
ATOM 2943 N N . LYS A 1 378 ? 8.129 12.724 -51.196 1.00 65.12 378 LYS A N 1
ATOM 2944 C CA . LYS A 1 378 ? 8.094 14.150 -50.876 1.00 65.12 378 LYS A CA 1
ATOM 2945 C C . LYS A 1 378 ? 9.516 14.716 -50.765 1.00 65.12 378 LYS A C 1
ATOM 2947 O O . LYS A 1 378 ? 9.845 15.650 -51.490 1.00 65.12 378 LYS A O 1
ATOM 2952 N N . SER A 1 379 ? 10.401 14.067 -50.007 1.00 66.00 379 SER A N 1
ATOM 2953 C CA . SER A 1 379 ? 11.832 14.410 -49.902 1.00 66.00 379 SER A CA 1
ATOM 2954 C C . SER A 1 379 ? 12.555 14.411 -51.256 1.00 66.00 379 SER A C 1
ATOM 2956 O O . SER A 1 379 ? 13.391 15.278 -51.501 1.00 66.00 379 SER A O 1
ATOM 2958 N N . LEU A 1 380 ? 12.199 13.482 -52.153 1.00 69.69 380 LEU A N 1
ATOM 2959 C CA . LEU A 1 380 ? 12.710 13.416 -53.530 1.00 69.69 380 LEU A CA 1
ATOM 2960 C C . LEU A 1 380 ? 12.186 14.547 -54.444 1.00 69.69 380 LEU A C 1
ATOM 2962 O O . LEU A 1 380 ? 12.797 14.821 -55.472 1.00 69.69 380 LEU A O 1
ATOM 2966 N N . LYS A 1 381 ? 11.064 15.199 -54.099 1.00 65.94 381 LYS A N 1
ATOM 2967 C CA . LYS A 1 381 ? 10.435 16.282 -54.888 1.00 65.94 381 LYS A CA 1
ATOM 2968 C C . LYS A 1 381 ? 10.730 17.683 -54.346 1.00 65.94 381 LYS A C 1
ATOM 2970 O O . LYS A 1 381 ? 10.707 18.636 -55.116 1.00 65.94 381 LYS A O 1
ATOM 2975 N N . GLU A 1 382 ? 11.013 17.817 -53.052 1.00 61.12 382 GLU A N 1
ATOM 2976 C CA . GLU A 1 382 ? 11.241 19.105 -52.372 1.00 61.12 382 GLU A CA 1
ATOM 2977 C C . GLU A 1 382 ? 12.710 19.583 -52.412 1.00 61.12 382 GLU A C 1
ATOM 2979 O O . GLU A 1 382 ? 13.061 20.558 -51.757 1.00 61.12 382 GLU A O 1
ATOM 2984 N N . GLY A 1 383 ? 13.593 18.919 -53.172 1.00 58.62 383 GLY A N 1
ATOM 2985 C CA . GLY A 1 383 ? 14.982 19.365 -53.397 1.00 58.62 383 GLY A CA 1
ATOM 2986 C C . GLY A 1 383 ? 15.931 19.231 -52.194 1.00 58.62 383 GLY A C 1
ATOM 2987 O O . GLY A 1 383 ? 17.102 19.596 -52.285 1.00 58.62 383 GLY A O 1
ATOM 2988 N N . ILE A 1 384 ? 15.461 18.659 -51.079 1.00 60.97 384 ILE A N 1
ATOM 2989 C CA . ILE A 1 384 ? 16.180 18.549 -49.792 1.00 60.97 384 ILE A CA 1
ATOM 2990 C C . ILE A 1 384 ? 17.553 17.858 -49.944 1.00 60.97 384 ILE A C 1
ATOM 2992 O O . ILE A 1 384 ? 18.512 18.204 -49.255 1.00 60.97 384 ILE A O 1
ATOM 2996 N N . LEU A 1 385 ? 17.665 16.910 -50.881 1.00 64.25 385 LEU A N 1
ATOM 2997 C CA . LEU A 1 385 ? 18.909 16.226 -51.258 1.00 64.25 385 LEU A CA 1
ATOM 2998 C C . LEU A 1 385 ? 19.981 17.165 -51.838 1.00 64.25 385 LEU A C 1
ATOM 3000 O O . LEU A 1 385 ? 21.162 17.044 -51.504 1.00 64.25 385 LEU A O 1
ATOM 3004 N N . GLU A 1 386 ? 19.585 18.100 -52.701 1.00 62.44 386 GLU A N 1
ATOM 3005 C CA . GLU A 1 386 ? 20.511 19.005 -53.393 1.00 62.44 386 GLU A CA 1
ATOM 3006 C C . GLU A 1 386 ? 21.099 20.029 -52.415 1.00 62.44 386 GLU A C 1
ATOM 3008 O O . GLU A 1 386 ? 22.302 20.286 -52.433 1.00 62.44 386 GLU A O 1
ATOM 3013 N N . ALA A 1 387 ? 20.287 20.500 -51.463 1.00 56.41 387 ALA A N 1
ATOM 3014 C CA . ALA A 1 387 ? 20.707 21.384 -50.374 1.00 56.41 387 ALA A CA 1
ATOM 3015 C C . ALA A 1 387 ? 21.696 20.745 -49.370 1.00 56.41 387 ALA A C 1
ATOM 3017 O O . ALA A 1 387 ? 22.211 21.443 -48.497 1.00 56.41 387 ALA A O 1
ATOM 3018 N N . GLN A 1 388 ? 21.965 19.435 -49.460 1.00 60.75 388 GLN A N 1
ATOM 3019 C CA . GLN A 1 388 ? 22.831 18.693 -48.529 1.00 60.75 388 GLN A CA 1
ATOM 3020 C C . GLN A 1 388 ? 24.028 17.997 -49.215 1.00 60.75 388 GLN A C 1
ATOM 3022 O O . GLN A 1 388 ? 24.602 17.071 -48.644 1.00 60.75 388 GLN A O 1
ATOM 3027 N N . MET A 1 389 ? 24.422 18.433 -50.421 1.00 60.12 389 MET A N 1
ATOM 3028 C CA . MET A 1 389 ? 25.504 17.830 -51.234 1.00 60.12 389 MET A CA 1
ATOM 3029 C C . MET A 1 389 ? 25.260 16.351 -51.596 1.00 60.12 389 MET A C 1
ATOM 3031 O O . MET A 1 389 ? 26.185 15.534 -51.640 1.00 60.12 389 MET A O 1
ATOM 3035 N N . ARG A 1 390 ? 23.994 15.987 -51.847 1.00 70.62 390 ARG A N 1
ATOM 3036 C CA . ARG A 1 390 ? 23.556 14.637 -52.257 1.00 70.62 390 ARG A CA 1
ATOM 3037 C C . ARG A 1 390 ? 22.774 14.675 -53.578 1.00 70.62 390 ARG A C 1
ATOM 3039 O O . ARG A 1 390 ? 21.764 13.993 -53.740 1.00 70.62 390 ARG A O 1
ATOM 3046 N N . SER A 1 391 ? 23.220 15.515 -54.512 1.00 71.25 391 SER A N 1
ATOM 3047 C CA . SER A 1 391 ? 22.584 15.683 -55.822 1.00 71.25 391 SER A CA 1
ATOM 3048 C C . SER A 1 391 ? 22.592 14.391 -56.659 1.00 71.25 391 SER A C 1
ATOM 3050 O O . SER A 1 391 ? 23.493 13.557 -56.546 1.00 71.25 391 SER A O 1
ATOM 3052 N N . GLY A 1 392 ? 21.579 14.222 -57.516 1.00 76.50 392 GLY A N 1
ATOM 3053 C CA . GLY A 1 392 ? 21.561 13.170 -58.539 1.00 76.50 392 GLY A CA 1
ATOM 3054 C C . GLY A 1 392 ? 21.385 11.728 -58.044 1.00 76.50 392 GLY A C 1
ATOM 3055 O O . GLY A 1 392 ? 21.942 10.827 -58.673 1.00 76.50 392 GLY A O 1
ATOM 3056 N N . PHE A 1 393 ? 20.643 11.511 -56.949 1.00 85.12 393 PHE A N 1
ATOM 3057 C CA . PHE A 1 393 ? 20.236 10.184 -56.458 1.00 85.12 393 PHE A CA 1
ATOM 3058 C C . PHE A 1 393 ? 19.372 9.420 -57.481 1.00 85.12 393 PHE A C 1
ATOM 3060 O O . PHE A 1 393 ? 18.448 9.984 -58.069 1.00 85.12 393 PHE A O 1
ATOM 3067 N N . ASP A 1 394 ? 19.636 8.126 -57.664 1.00 86.19 394 ASP A N 1
ATOM 3068 C CA . ASP A 1 394 ? 18.853 7.239 -58.528 1.00 86.19 394 ASP A CA 1
ATOM 3069 C C . ASP A 1 394 ? 17.768 6.499 -57.730 1.00 86.19 394 ASP A C 1
ATOM 3071 O O . ASP A 1 394 ? 18.040 5.561 -56.977 1.00 86.19 394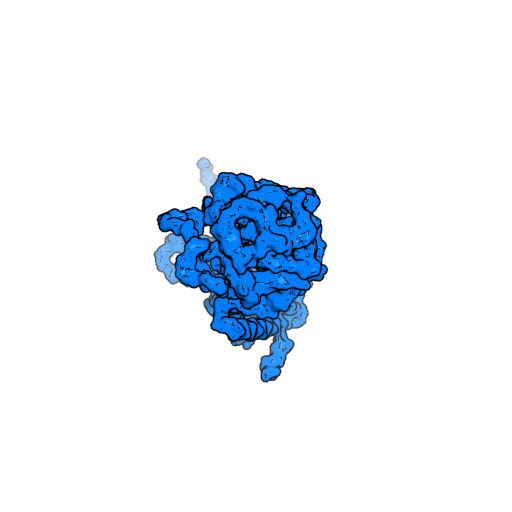 ASP A O 1
ATOM 3075 N N . ALA A 1 395 ? 16.510 6.886 -57.961 1.00 82.88 395 ALA A N 1
ATOM 3076 C CA . ALA A 1 395 ? 15.329 6.319 -57.307 1.00 82.88 395 ALA A CA 1
ATOM 3077 C C . ALA A 1 395 ? 15.154 4.794 -57.495 1.00 82.88 395 ALA A C 1
ATOM 3079 O O . A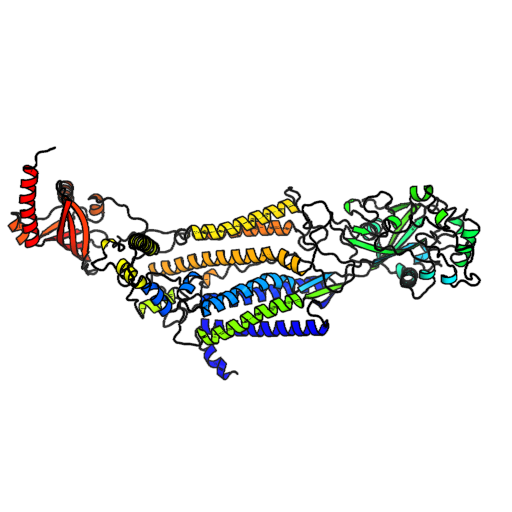LA A 1 395 ? 14.357 4.176 -56.794 1.00 82.88 395 ALA A O 1
ATOM 3080 N N . ARG A 1 396 ? 15.915 4.139 -58.383 1.00 84.94 396 ARG A N 1
ATOM 3081 C CA . ARG A 1 396 ? 15.963 2.666 -58.487 1.00 84.94 396 ARG A CA 1
ATOM 3082 C C . ARG A 1 396 ? 16.597 1.972 -57.274 1.00 84.94 396 ARG A C 1
ATOM 3084 O O . ARG A 1 396 ? 16.450 0.754 -57.150 1.00 84.94 396 ARG A O 1
ATOM 3091 N N . TYR A 1 397 ? 17.273 2.721 -56.401 1.00 86.62 397 TYR A N 1
ATOM 3092 C CA . TYR A 1 397 ? 17.811 2.257 -55.114 1.00 86.62 397 TYR A CA 1
ATOM 3093 C C . TYR A 1 397 ? 17.028 2.793 -53.905 1.00 86.62 397 TYR A C 1
ATOM 3095 O O . TYR A 1 397 ? 17.463 2.613 -52.773 1.00 86.62 397 TYR A O 1
ATOM 3103 N N . ASP A 1 398 ? 15.893 3.459 -54.132 1.00 85.00 398 ASP A N 1
ATOM 3104 C CA . ASP A 1 398 ? 15.035 3.983 -53.065 1.00 85.00 398 ASP A CA 1
ATOM 3105 C C . ASP A 1 398 ? 14.322 2.864 -52.292 1.00 85.00 398 ASP A C 1
ATOM 3107 O O . ASP A 1 398 ? 14.254 2.872 -51.066 1.00 85.00 398 ASP A O 1
ATOM 3111 N N . GLN A 1 399 ? 13.822 1.870 -53.026 1.00 88.31 399 GLN A N 1
ATOM 3112 C CA . GLN A 1 399 ? 13.086 0.736 -52.483 1.00 88.31 399 GLN A CA 1
ATOM 3113 C C . GLN A 1 399 ? 14.035 -0.260 -51.798 1.00 88.31 399 GLN A C 1
ATOM 3115 O O . GLN A 1 399 ? 14.844 -0.918 -52.461 1.00 88.31 399 GLN A O 1
ATOM 3120 N N . LEU A 1 400 ? 13.904 -0.398 -50.477 1.00 89.62 400 LEU A N 1
ATOM 3121 C CA . LEU A 1 400 ? 14.604 -1.391 -49.665 1.00 89.62 400 LEU A CA 1
ATOM 3122 C C . LEU A 1 400 ? 13.650 -2.512 -49.253 1.00 89.62 400 LEU A C 1
ATOM 3124 O O . LEU A 1 400 ? 12.654 -2.268 -48.571 1.00 89.62 400 LEU A O 1
ATOM 3128 N N . ASP A 1 401 ? 13.999 -3.749 -49.605 1.00 90.75 401 ASP A N 1
ATOM 3129 C CA . ASP A 1 401 ? 13.256 -4.944 -49.208 1.00 90.75 401 ASP A CA 1
ATOM 3130 C C . ASP A 1 401 ? 14.054 -5.693 -48.118 1.00 90.75 401 ASP A C 1
ATOM 3132 O O . ASP A 1 401 ? 15.118 -6.271 -48.375 1.00 90.75 401 ASP A O 1
ATOM 3136 N N . VAL A 1 402 ? 13.582 -5.636 -46.864 1.00 91.56 402 VAL A N 1
ATOM 3137 C CA . VAL A 1 402 ? 14.239 -6.266 -45.704 1.00 91.56 402 VAL A CA 1
ATOM 3138 C C . VAL A 1 402 ? 14.011 -7.772 -45.767 1.00 91.56 402 VAL A C 1
ATOM 3140 O O . VAL A 1 402 ? 12.889 -8.252 -45.622 1.00 91.56 402 VAL A O 1
ATOM 3143 N N . SER A 1 403 ? 15.088 -8.532 -45.962 1.00 91.31 403 SER A N 1
ATOM 3144 C CA . SER A 1 403 ? 15.016 -9.993 -46.067 1.00 91.31 403 SER A CA 1
ATOM 3145 C C . SER A 1 403 ? 14.970 -10.665 -44.692 1.00 91.31 403 SER A C 1
ATOM 3147 O O . SER A 1 403 ? 14.261 -11.648 -44.503 1.00 91.31 403 SER A O 1
ATOM 3149 N N . TYR A 1 404 ? 15.740 -10.138 -43.739 1.00 93.12 404 TYR A N 1
ATOM 3150 C CA . TYR A 1 404 ? 15.766 -10.514 -42.322 1.00 93.12 404 TYR A CA 1
ATOM 3151 C C . TYR A 1 404 ? 16.566 -9.455 -41.547 1.00 93.12 404 TYR A C 1
ATOM 3153 O O . TYR A 1 404 ? 17.143 -8.540 -42.146 1.00 93.12 404 TYR A O 1
ATOM 3161 N N . CYS A 1 405 ? 16.658 -9.585 -40.226 1.00 94.81 405 CYS A N 1
ATOM 3162 C CA . CYS A 1 405 ? 17.650 -8.850 -39.445 1.00 94.81 405 CYS A CA 1
ATOM 3163 C C . CYS A 1 405 ? 18.425 -9.752 -38.485 1.00 94.81 405 CYS A C 1
ATOM 3165 O O . CYS A 1 405 ? 18.012 -10.871 -38.170 1.00 94.81 405 CYS A O 1
ATOM 3167 N N . LEU A 1 406 ? 19.568 -9.239 -38.041 1.00 96.06 406 LEU A N 1
ATOM 3168 C CA . LEU A 1 406 ? 20.404 -9.810 -36.993 1.00 96.06 406 LEU A CA 1
ATOM 3169 C C . LEU A 1 406 ? 20.355 -8.859 -35.793 1.00 96.06 406 LEU A C 1
ATOM 3171 O O . LEU A 1 406 ? 20.604 -7.665 -35.965 1.00 96.06 406 LEU A O 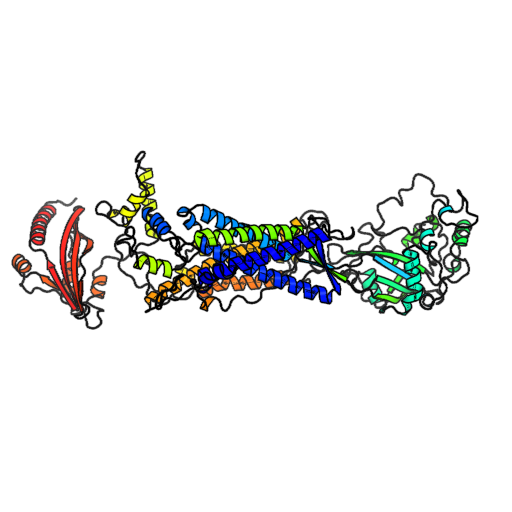1
ATOM 3175 N N . ALA A 1 407 ? 20.009 -9.363 -34.608 1.00 93.62 407 ALA A N 1
ATOM 3176 C CA . ALA A 1 407 ? 19.717 -8.557 -33.422 1.00 93.62 407 ALA A CA 1
ATOM 3177 C C . ALA A 1 407 ? 20.570 -8.978 -32.210 1.00 93.62 407 ALA A C 1
ATOM 3179 O O . ALA A 1 407 ? 20.529 -10.127 -31.765 1.00 93.62 407 ALA A O 1
ATOM 3180 N N . GLU A 1 408 ? 21.362 -8.053 -31.660 1.00 91.88 408 GLU A N 1
ATOM 3181 C CA . GLU A 1 408 ? 22.274 -8.345 -30.547 1.00 91.88 408 GLU A CA 1
ATOM 3182 C C . GLU A 1 408 ? 21.490 -8.562 -29.245 1.00 91.88 408 GLU A C 1
ATOM 3184 O O . GLU A 1 408 ? 20.948 -7.603 -28.681 1.00 91.88 408 GLU A O 1
ATOM 3189 N N . GLN A 1 409 ? 21.440 -9.811 -28.759 1.00 87.81 409 GLN A N 1
ATOM 3190 C CA . GLN A 1 409 ? 20.850 -10.146 -27.459 1.00 87.81 409 GLN A CA 1
ATOM 3191 C C . GLN A 1 409 ? 21.556 -9.390 -26.334 1.00 87.81 409 GLN A C 1
ATOM 3193 O O . GLN A 1 409 ? 22.752 -9.558 -26.091 1.00 87.81 409 GLN A O 1
ATOM 3198 N N . ALA A 1 410 ? 20.791 -8.615 -25.575 1.00 80.19 410 ALA A N 1
ATOM 3199 C CA . ALA A 1 410 ? 21.323 -7.756 -24.531 1.00 80.19 410 ALA A CA 1
ATOM 3200 C C . ALA A 1 410 ? 20.406 -7.748 -23.294 1.00 80.19 410 ALA A C 1
ATOM 3202 O O . ALA A 1 410 ? 19.978 -6.673 -22.857 1.00 80.19 410 ALA A O 1
ATOM 3203 N N . PRO A 1 411 ? 20.108 -8.924 -22.706 1.00 71.44 411 PRO A N 1
ATOM 3204 C CA . PRO A 1 411 ? 18.976 -9.146 -21.803 1.00 71.44 411 PRO A CA 1
ATOM 3205 C C . PRO A 1 411 ? 18.904 -8.153 -20.637 1.00 71.44 411 PRO A C 1
ATOM 3207 O O . PRO A 1 411 ? 19.920 -7.865 -19.991 1.00 71.44 411 PRO A O 1
ATOM 3210 N N . GLN A 1 412 ? 17.694 -7.657 -20.339 1.00 74.19 412 GLN A N 1
ATOM 3211 C CA . GLN A 1 412 ? 17.493 -6.608 -19.333 1.00 74.19 412 GLN A CA 1
ATOM 3212 C C . GLN A 1 412 ? 18.141 -6.932 -17.981 1.00 74.19 412 GLN A C 1
ATOM 3214 O O . GLN A 1 412 ? 17.901 -7.975 -17.355 1.00 74.19 412 GLN A O 1
ATOM 3219 N N . ARG A 1 413 ? 18.875 -5.940 -17.469 1.00 79.00 413 ARG A N 1
ATOM 3220 C CA . ARG A 1 413 ? 19.231 -5.856 -16.056 1.00 79.00 413 ARG A CA 1
ATOM 3221 C C . ARG A 1 413 ? 18.184 -5.030 -15.322 1.00 79.00 413 ARG A C 1
ATOM 3223 O O . ARG A 1 413 ? 17.943 -3.871 -15.651 1.00 79.00 413 ARG A O 1
ATOM 3230 N N . CYS A 1 414 ? 17.592 -5.636 -14.305 1.00 78.62 414 CYS A N 1
ATOM 3231 C CA . CYS A 1 414 ? 16.765 -4.944 -13.333 1.00 78.62 414 CYS A CA 1
ATOM 3232 C C . CYS A 1 414 ? 17.582 -4.672 -12.071 1.00 78.62 414 CYS A C 1
ATOM 3234 O O . CYS A 1 414 ? 18.460 -5.458 -11.694 1.00 78.62 414 CYS A O 1
ATOM 3236 N N . GLN A 1 415 ? 17.259 -3.568 -11.406 1.00 81.38 415 GLN A N 1
ATOM 3237 C CA . GLN A 1 415 ? 17.800 -3.209 -10.105 1.00 81.38 415 GLN A CA 1
ATOM 3238 C C . GLN A 1 415 ? 16.670 -3.109 -9.078 1.00 81.38 415 GLN A C 1
ATOM 3240 O O . GLN A 1 415 ? 15.563 -2.681 -9.398 1.00 81.38 415 GLN A O 1
ATOM 3245 N N . ILE A 1 416 ? 16.950 -3.477 -7.830 1.00 83.06 416 ILE A N 1
ATOM 3246 C CA . ILE A 1 416 ? 16.029 -3.275 -6.707 1.00 83.06 416 ILE A CA 1
ATOM 3247 C C . ILE A 1 416 ? 16.571 -2.126 -5.864 1.00 83.06 416 ILE A C 1
ATOM 3249 O O . ILE A 1 416 ? 17.593 -2.275 -5.190 1.00 83.06 416 ILE A O 1
ATOM 3253 N N . GLY A 1 417 ? 15.901 -0.980 -5.926 1.00 84.00 417 GLY A N 1
ATOM 3254 C CA . GLY A 1 417 ? 16.253 0.225 -5.185 1.00 84.00 417 GLY A CA 1
ATOM 3255 C C . GLY A 1 417 ? 15.614 0.274 -3.798 1.00 84.00 417 GLY A C 1
ATOM 3256 O O . GLY A 1 417 ? 14.557 -0.314 -3.557 1.00 84.00 417 GLY A O 1
ATOM 3257 N N . VAL A 1 418 ? 16.260 1.000 -2.884 1.00 85.88 418 VAL A N 1
ATOM 3258 C CA . VAL A 1 418 ? 15.738 1.328 -1.548 1.00 85.88 418 VAL A CA 1
ATOM 3259 C C . VAL A 1 418 ? 15.894 2.826 -1.301 1.00 85.88 418 VAL A C 1
ATOM 3261 O O . VAL A 1 418 ? 17.015 3.335 -1.313 1.00 85.88 418 VAL A O 1
ATOM 3264 N N . SER A 1 419 ? 14.788 3.542 -1.081 1.00 84.19 419 SER A N 1
ATOM 3265 C CA . SER A 1 419 ? 14.801 5.004 -0.895 1.00 84.19 419 SER A CA 1
ATOM 3266 C C . SER A 1 419 ? 15.247 5.387 0.520 1.00 84.19 419 SER A C 1
ATOM 3268 O O . SER A 1 419 ? 14.570 5.047 1.493 1.00 84.19 419 SER A O 1
ATOM 3270 N N . ASN A 1 420 ? 16.342 6.148 0.645 1.00 86.00 420 ASN A N 1
ATOM 3271 C CA . ASN A 1 420 ? 16.836 6.633 1.940 1.00 86.00 420 ASN A CA 1
ATOM 3272 C C . ASN A 1 420 ? 15.825 7.587 2.603 1.00 86.00 420 ASN A C 1
ATOM 3274 O O . ASN A 1 420 ? 15.611 7.510 3.813 1.00 86.00 420 ASN A O 1
ATOM 3278 N N . ALA A 1 421 ? 15.142 8.429 1.820 1.00 85.44 421 ALA A N 1
ATOM 3279 C CA . ALA A 1 421 ? 14.140 9.372 2.319 1.00 85.44 421 ALA A CA 1
ATOM 3280 C C . ALA A 1 421 ? 12.903 8.667 2.913 1.00 85.44 421 ALA A C 1
ATOM 3282 O O . ALA A 1 421 ? 12.494 8.968 4.040 1.00 85.44 421 ALA A O 1
ATOM 3283 N N . LEU A 1 422 ? 12.335 7.681 2.202 1.00 86.50 422 LEU A N 1
ATOM 3284 C CA . LEU A 1 422 ? 11.211 6.886 2.720 1.00 86.50 422 LEU A CA 1
ATOM 3285 C C . LEU A 1 422 ? 11.643 6.005 3.901 1.00 86.50 422 LEU A C 1
ATOM 3287 O O . LEU A 1 422 ? 10.903 5.878 4.881 1.00 86.50 422 LEU A O 1
ATOM 3291 N N . LEU A 1 423 ? 12.860 5.450 3.854 1.00 90.12 423 LEU A N 1
ATOM 3292 C CA . LEU A 1 423 ? 13.430 4.692 4.963 1.00 90.12 423 LEU A CA 1
ATOM 3293 C C . LEU A 1 423 ? 13.608 5.563 6.209 1.00 90.12 423 LEU A C 1
ATOM 3295 O O . LEU A 1 423 ? 13.255 5.118 7.295 1.00 90.12 423 LEU A O 1
ATOM 3299 N N . MET A 1 424 ? 14.065 6.811 6.081 1.00 91.00 424 MET A N 1
ATOM 3300 C CA . MET A 1 424 ? 14.143 7.750 7.203 1.00 91.00 424 MET A CA 1
ATOM 3301 C C . MET A 1 424 ? 12.763 8.013 7.815 1.00 91.00 424 MET A C 1
ATOM 3303 O O . MET A 1 424 ? 12.620 7.917 9.034 1.00 91.00 424 MET A O 1
ATOM 3307 N N . ALA A 1 425 ? 11.738 8.298 7.005 1.00 88.75 425 ALA A N 1
ATOM 3308 C CA . ALA A 1 425 ? 10.379 8.522 7.508 1.00 88.75 425 ALA A CA 1
ATOM 3309 C C . ALA A 1 425 ? 9.850 7.301 8.291 1.00 88.75 425 ALA A C 1
ATOM 3311 O O . ALA A 1 425 ? 9.250 7.442 9.363 1.00 88.75 425 ALA A O 1
ATOM 3312 N N . ILE A 1 426 ? 10.149 6.096 7.799 1.00 91.25 426 ILE A N 1
ATOM 3313 C CA . ILE A 1 426 ? 9.886 4.826 8.480 1.00 91.25 426 ILE A CA 1
ATOM 3314 C C . ILE A 1 426 ? 10.689 4.707 9.788 1.00 91.25 426 ILE A C 1
ATOM 3316 O O . ILE A 1 426 ? 10.093 4.440 10.833 1.00 91.25 426 ILE A O 1
ATOM 3320 N N . VAL A 1 427 ? 12.006 4.943 9.774 1.00 93.94 427 VAL A N 1
ATOM 3321 C CA . VAL A 1 427 ? 12.877 4.866 10.960 1.00 93.94 427 VAL A CA 1
ATOM 3322 C C . VAL A 1 427 ? 12.429 5.847 12.038 1.00 93.94 427 VAL A C 1
ATOM 3324 O O . VAL A 1 427 ? 12.360 5.456 13.201 1.00 93.94 427 VAL A O 1
ATOM 3327 N N . VAL A 1 428 ? 12.045 7.078 11.693 1.00 93.94 428 VAL A N 1
ATOM 3328 C CA . VAL A 1 428 ? 11.491 8.058 12.646 1.00 93.94 428 VAL A CA 1
ATOM 3329 C C . VAL A 1 428 ? 10.199 7.532 13.278 1.00 93.94 428 VAL A C 1
ATOM 3331 O O . VAL A 1 428 ? 10.067 7.530 14.504 1.00 93.94 428 VAL A O 1
ATOM 3334 N N . CYS A 1 429 ? 9.271 6.997 12.482 1.00 93.81 429 CYS A N 1
ATOM 3335 C CA . CYS A 1 429 ? 8.021 6.436 13.002 1.00 93.81 429 CYS A CA 1
ATOM 3336 C C . CYS A 1 429 ? 8.251 5.215 13.908 1.00 93.81 429 CYS A C 1
ATOM 3338 O O . CYS A 1 429 ? 7.644 5.115 14.977 1.00 93.81 429 CYS A O 1
ATOM 3340 N N . VAL A 1 430 ? 9.164 4.313 13.539 1.00 94.00 430 VAL A N 1
ATOM 3341 C CA . VAL A 1 430 ? 9.542 3.164 14.378 1.00 94.00 430 VAL A CA 1
ATOM 3342 C C . VAL A 1 430 ? 10.317 3.616 15.627 1.00 94.00 430 VAL A C 1
ATOM 3344 O O . VAL A 1 430 ? 10.114 3.036 16.690 1.00 94.00 430 VAL A O 1
ATOM 3347 N N . SER A 1 431 ? 11.106 4.696 15.565 1.00 95.19 431 SER A N 1
ATOM 3348 C CA . SER A 1 431 ? 11.772 5.306 16.733 1.00 95.19 431 SER A CA 1
ATOM 3349 C C . SER A 1 431 ? 10.750 5.797 17.760 1.00 95.19 431 SER A C 1
ATOM 3351 O O . SER A 1 431 ? 10.835 5.450 18.938 1.00 95.19 431 SER A O 1
ATOM 3353 N N . VAL A 1 432 ?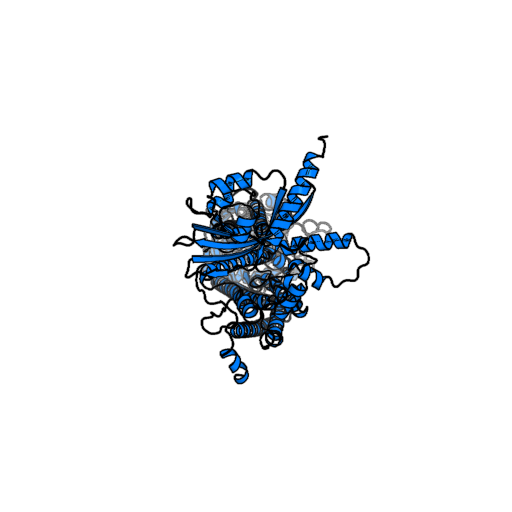 9.727 6.539 17.312 1.00 95.38 432 VAL A N 1
ATOM 3354 C CA . VAL A 1 432 ? 8.617 6.996 18.168 1.00 95.38 432 VAL A CA 1
ATOM 3355 C C . VAL A 1 432 ? 7.901 5.803 18.807 1.00 95.38 432 VAL A C 1
ATOM 3357 O O . VAL A 1 432 ? 7.604 5.842 20.003 1.00 95.38 432 VAL A O 1
ATOM 3360 N N . LYS A 1 433 ? 7.670 4.718 18.056 1.00 94.19 433 LYS A N 1
ATOM 3361 C CA . LYS A 1 433 ? 7.078 3.481 18.593 1.00 94.19 433 LYS A CA 1
ATOM 3362 C C . LYS A 1 433 ? 7.980 2.790 19.612 1.00 94.19 433 LYS A C 1
ATOM 3364 O O . LYS A 1 433 ? 7.481 2.427 20.671 1.00 94.19 433 LYS A O 1
ATOM 3369 N N . ALA A 1 434 ? 9.276 2.641 19.341 1.00 94.88 434 ALA A N 1
ATOM 3370 C CA . ALA A 1 434 ? 10.235 2.010 20.247 1.00 94.88 434 ALA A CA 1
ATOM 3371 C C . ALA A 1 434 ? 10.320 2.760 21.586 1.00 94.88 434 ALA A C 1
ATOM 3373 O O . ALA A 1 434 ? 10.155 2.152 22.645 1.00 94.88 434 ALA A O 1
ATOM 3374 N N . VAL A 1 435 ? 10.470 4.089 21.538 1.00 95.12 435 VAL A N 1
ATOM 3375 C CA . VAL A 1 435 ? 10.476 4.956 22.727 1.00 95.12 435 VAL A CA 1
ATOM 3376 C C . VAL A 1 435 ? 9.156 4.844 23.494 1.00 95.12 435 VAL A C 1
ATOM 3378 O O . VAL A 1 435 ? 9.182 4.660 24.710 1.00 95.12 435 VAL A O 1
ATOM 3381 N N . ASN A 1 436 ? 8.004 4.872 22.811 1.00 94.19 436 ASN A N 1
ATOM 3382 C CA . ASN A 1 436 ? 6.713 4.672 23.475 1.00 94.19 436 ASN A CA 1
ATOM 3383 C C . ASN A 1 436 ? 6.616 3.286 24.129 1.00 94.19 436 ASN A C 1
ATOM 3385 O O . ASN A 1 436 ? 6.299 3.220 25.308 1.00 94.19 436 ASN A O 1
ATOM 3389 N N . CYS A 1 437 ? 6.947 2.188 23.444 1.00 92.12 437 CYS A N 1
ATOM 3390 C CA . CYS A 1 437 ? 6.877 0.840 24.028 1.00 92.12 437 CYS A CA 1
ATOM 3391 C C . CYS A 1 437 ? 7.745 0.716 25.295 1.00 92.12 437 CYS A C 1
ATOM 3393 O O . CYS A 1 437 ? 7.280 0.206 26.314 1.00 92.12 437 CYS A O 1
ATOM 3395 N N . ILE A 1 438 ? 8.968 1.262 25.277 1.00 92.12 438 ILE A N 1
ATOM 3396 C CA . ILE A 1 438 ? 9.866 1.295 26.444 1.00 92.12 438 ILE A CA 1
ATOM 3397 C C . ILE A 1 438 ? 9.253 2.110 27.597 1.00 92.12 438 ILE A C 1
ATOM 3399 O O . ILE A 1 438 ? 9.230 1.640 28.738 1.00 92.12 438 ILE A O 1
ATOM 3403 N N . LEU A 1 439 ? 8.716 3.304 27.315 1.00 91.50 439 LEU A N 1
ATOM 3404 C CA . LEU A 1 439 ? 8.039 4.140 28.314 1.00 91.50 439 LEU A CA 1
ATOM 3405 C C . LEU A 1 439 ? 6.794 3.451 28.893 1.00 91.50 439 LEU A C 1
ATOM 3407 O O . LEU A 1 439 ? 6.574 3.516 30.102 1.00 91.50 439 LEU A O 1
ATOM 3411 N N . LEU A 1 440 ? 6.006 2.764 28.061 1.00 89.69 440 LEU A N 1
ATOM 3412 C CA . LEU A 1 440 ? 4.800 2.052 28.483 1.00 89.69 440 LEU A CA 1
ATOM 3413 C C . LEU A 1 440 ? 5.131 0.863 29.384 1.00 89.69 440 LEU A C 1
ATOM 3415 O O . LEU A 1 440 ? 4.521 0.724 30.446 1.00 89.69 440 LEU A O 1
ATOM 3419 N N . MET A 1 441 ? 6.144 0.067 29.025 1.00 88.25 441 MET A N 1
ATOM 3420 C CA . MET A 1 441 ? 6.656 -0.994 29.895 1.00 88.25 441 MET A CA 1
ATOM 3421 C C . MET A 1 441 ? 7.086 -0.426 31.254 1.00 88.25 441 MET A C 1
ATOM 3423 O O . MET A 1 441 ? 6.613 -0.884 32.293 1.00 88.25 441 MET A O 1
ATOM 3427 N N . ALA A 1 442 ? 7.916 0.622 31.256 1.00 86.56 442 ALA A N 1
ATOM 3428 C CA . ALA A 1 442 ? 8.475 1.210 32.473 1.00 86.56 442 ALA A CA 1
ATOM 3429 C C . ALA A 1 442 ? 7.455 1.943 33.370 1.00 86.56 442 ALA A C 1
ATOM 3431 O O . ALA A 1 442 ? 7.683 2.052 34.576 1.00 86.56 442 ALA A O 1
ATOM 3432 N N . ARG A 1 443 ? 6.359 2.480 32.813 1.00 83.81 443 ARG A N 1
ATOM 3433 C CA . ARG A 1 443 ? 5.379 3.298 33.557 1.00 83.81 443 ARG A CA 1
ATOM 3434 C C . ARG A 1 443 ? 4.057 2.600 33.870 1.00 83.81 443 ARG A C 1
ATOM 3436 O O . ARG A 1 443 ? 3.467 2.944 34.890 1.00 83.81 443 ARG A O 1
ATOM 3443 N N . PHE A 1 444 ? 3.599 1.670 33.029 1.00 78.12 444 PHE A N 1
ATOM 3444 C CA . PHE A 1 444 ? 2.254 1.084 33.130 1.00 78.12 444 PHE A CA 1
ATOM 3445 C C . PHE A 1 444 ? 2.228 -0.450 33.230 1.00 78.12 444 PHE A C 1
ATOM 3447 O O . PHE A 1 444 ? 1.281 -0.973 33.803 1.00 78.12 444 PHE A O 1
ATOM 3454 N N . VAL A 1 445 ? 3.229 -1.177 32.709 1.00 77.56 445 VAL A N 1
ATOM 3455 C CA . VAL A 1 445 ? 3.243 -2.662 32.748 1.00 77.56 445 VAL A CA 1
ATOM 3456 C C . VAL A 1 445 ? 4.042 -3.207 33.938 1.00 77.56 445 VAL A C 1
ATOM 3458 O O . VAL A 1 445 ? 3.628 -4.180 34.565 1.00 77.56 445 VAL A O 1
ATOM 3461 N N . SER A 1 446 ? 5.170 -2.575 34.276 1.00 73.44 446 SER A N 1
ATOM 3462 C CA . SER A 1 446 ? 6.069 -2.994 35.367 1.00 73.44 446 SER A CA 1
ATOM 3463 C C . SER A 1 446 ? 5.708 -2.422 36.749 1.00 73.44 446 SER A C 1
ATOM 3465 O O . SER A 1 446 ? 6.572 -2.351 37.620 1.00 73.44 446 SER A O 1
ATOM 3467 N N . ARG A 1 447 ? 4.465 -1.969 36.955 1.00 71.44 447 ARG A N 1
ATOM 3468 C CA . ARG A 1 447 ? 3.941 -1.527 38.260 1.00 71.44 447 ARG A CA 1
ATOM 3469 C C . ARG A 1 447 ? 2.761 -2.396 38.666 1.00 71.44 447 ARG A C 1
ATOM 3471 O O . ARG A 1 447 ? 1.941 -2.738 37.819 1.00 71.44 447 ARG A O 1
ATOM 3478 N N . GLU A 1 448 ? 2.687 -2.723 39.949 1.00 62.94 448 GLU A N 1
ATOM 3479 C CA . GLU A 1 448 ? 1.643 -3.587 40.507 1.00 62.94 448 GLU A CA 1
ATOM 3480 C C . GLU A 1 448 ? 0.382 -2.777 40.844 1.00 62.94 448 GLU A C 1
ATOM 3482 O O . GLU A 1 448 ? -0.696 -3.170 40.430 1.00 62.94 448 GLU A O 1
ATOM 3487 N N . ASP A 1 449 ? 0.502 -1.570 41.408 1.00 61.03 449 ASP A N 1
ATOM 3488 C CA . ASP A 1 449 ? -0.618 -0.689 41.822 1.00 61.03 449 ASP A CA 1
ATOM 3489 C C . ASP A 1 449 ? -1.620 -0.259 40.717 1.00 61.03 449 ASP A C 1
ATOM 3491 O O . ASP A 1 449 ? -2.506 0.561 40.961 1.00 61.03 449 ASP A O 1
ATOM 3495 N N . ASN A 1 450 ? -1.441 -0.695 39.468 1.00 67.31 450 ASN A N 1
ATOM 3496 C CA . ASN A 1 450 ? -2.006 -0.044 38.286 1.00 67.31 450 ASN A CA 1
ATOM 3497 C C . ASN A 1 450 ? -2.570 -1.043 37.253 1.00 67.31 450 ASN A C 1
ATOM 3499 O O . ASN A 1 450 ? -2.375 -0.866 36.046 1.00 67.31 450 ASN A O 1
ATOM 3503 N N . HIS A 1 451 ? -3.268 -2.085 37.725 1.00 79.25 451 HIS A N 1
ATOM 3504 C CA . HIS A 1 451 ? -3.961 -3.068 36.880 1.00 79.25 451 HIS A CA 1
ATOM 3505 C C . HIS A 1 451 ? -4.987 -2.387 35.941 1.00 79.25 451 HIS A C 1
ATOM 3507 O O . HIS A 1 451 ? -5.899 -1.700 36.417 1.00 79.25 451 HIS A O 1
ATOM 3513 N N . PRO A 1 452 ? -4.860 -2.552 34.609 1.00 85.94 452 PRO A N 1
ATOM 3514 C CA . PRO A 1 452 ? -5.849 -2.075 33.652 1.00 85.94 452 PRO A CA 1
ATOM 3515 C C . PRO A 1 452 ? -6.986 -3.096 33.490 1.00 85.94 452 PRO A C 1
ATOM 3517 O O . PRO A 1 452 ? -6.741 -4.284 33.287 1.00 85.94 452 PRO A O 1
ATOM 3520 N N . LEU A 1 453 ? -8.231 -2.625 33.507 1.00 88.25 453 LEU A N 1
ATOM 3521 C CA . LEU A 1 453 ? -9.425 -3.413 33.210 1.00 88.25 453 LEU A CA 1
ATOM 3522 C C . LEU A 1 453 ? -9.551 -3.543 31.687 1.00 88.25 453 LEU A C 1
ATOM 3524 O O . LEU A 1 453 ? -10.217 -2.735 31.033 1.00 88.25 453 LEU A O 1
ATOM 3528 N N . VAL A 1 454 ? -8.829 -4.495 31.090 1.00 83.06 454 VAL A N 1
ATOM 3529 C CA . VAL A 1 454 ? -8.775 -4.623 29.624 1.00 83.06 454 VAL A CA 1
ATOM 3530 C C . VAL A 1 454 ? -9.908 -5.495 29.095 1.00 83.06 454 VAL A C 1
ATOM 3532 O O . VAL A 1 454 ? -10.516 -5.159 28.080 1.00 83.06 454 VAL A O 1
ATOM 3535 N N . THR A 1 455 ? -10.209 -6.596 29.778 1.00 85.12 455 THR A N 1
ATOM 3536 C CA . THR A 1 455 ? -11.238 -7.573 29.406 1.00 85.12 455 THR A CA 1
ATOM 3537 C C . THR A 1 455 ? -12.524 -7.396 30.213 1.00 85.12 455 THR A C 1
ATOM 3539 O O . THR A 1 455 ? -12.550 -6.770 31.272 1.00 85.12 455 THR A O 1
ATOM 3542 N N . LEU A 1 456 ? -13.605 -8.012 29.729 1.00 84.38 456 LEU A N 1
ATOM 3543 C CA . LEU A 1 456 ? -14.849 -8.160 30.487 1.00 84.38 456 LEU A CA 1
ATOM 3544 C C . LEU A 1 456 ? -14.635 -8.940 31.799 1.00 84.38 456 LEU A C 1
ATOM 3546 O O . LEU A 1 456 ? -15.240 -8.595 32.809 1.00 84.38 456 LEU A O 1
ATOM 3550 N N . GLY A 1 457 ? -13.758 -9.952 31.805 1.00 85.00 457 GLY A N 1
ATOM 3551 C CA . GLY A 1 457 ? -13.438 -10.710 33.014 1.00 85.00 457 GLY A CA 1
ATOM 3552 C C . GLY A 1 457 ? -12.744 -9.861 34.075 1.00 85.00 457 GLY A C 1
ATOM 3553 O O . GLY A 1 457 ? -13.124 -9.965 35.233 1.00 85.00 457 GLY A O 1
ATOM 3554 N N . ASP A 1 458 ? -11.808 -8.985 33.689 1.00 87.81 458 ASP A N 1
ATOM 3555 C CA . ASP A 1 458 ? -11.123 -8.074 34.627 1.00 87.81 458 ASP A CA 1
ATOM 3556 C C . ASP A 1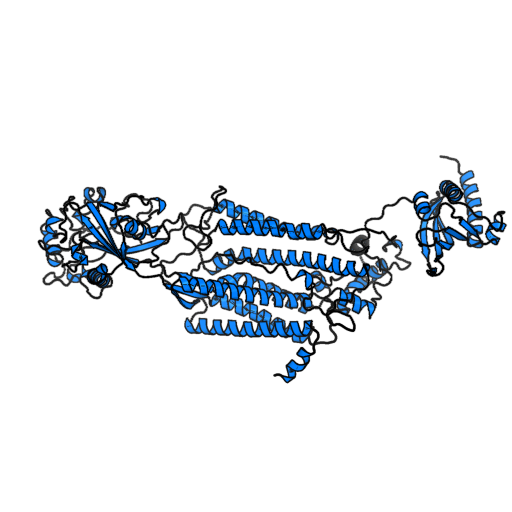 458 ? -12.120 -7.135 35.321 1.00 87.81 458 ASP A C 1
ATOM 3558 O O . ASP A 1 458 ? -12.013 -6.869 36.513 1.00 87.81 458 ASP A O 1
ATOM 3562 N N . ALA A 1 459 ? -13.129 -6.645 34.591 1.00 87.75 459 ALA A N 1
ATOM 3563 C CA . ALA A 1 459 ? -14.187 -5.832 35.187 1.00 87.75 459 ALA A CA 1
ATOM 3564 C C . ALA A 1 459 ? -15.010 -6.626 36.213 1.00 87.75 459 ALA A C 1
ATOM 3566 O O . ALA A 1 459 ? -15.273 -6.124 37.302 1.00 87.75 459 ALA A O 1
ATOM 3567 N N . ILE A 1 460 ? -15.403 -7.860 35.875 1.00 86.31 460 ILE A N 1
ATOM 3568 C CA . ILE A 1 460 ? -16.194 -8.730 36.756 1.00 86.31 460 ILE A CA 1
ATOM 3569 C C . ILE A 1 460 ? -15.389 -9.104 38.007 1.00 86.31 460 ILE A C 1
ATOM 3571 O O . ILE A 1 460 ? -15.885 -8.949 39.117 1.00 86.31 460 ILE A O 1
ATOM 3575 N N . GLU A 1 461 ? -14.146 -9.554 37.845 1.00 86.88 461 GLU A N 1
ATOM 3576 C CA . GLU A 1 461 ? -13.239 -9.917 38.939 1.00 86.88 461 GLU A CA 1
ATOM 3577 C C . GLU A 1 461 ? -13.011 -8.735 39.892 1.00 86.88 461 GLU A C 1
ATOM 3579 O O . GLU A 1 461 ? -13.208 -8.873 41.102 1.00 86.88 461 GLU A O 1
ATOM 3584 N N . SER A 1 462 ? -12.712 -7.552 39.354 1.00 87.19 462 SER A N 1
ATOM 3585 C CA . SER A 1 462 ? -12.385 -6.378 40.160 1.00 87.19 462 SER A CA 1
ATOM 3586 C C . SER A 1 462 ? -13.611 -5.781 40.867 1.00 87.19 462 SER A C 1
ATOM 3588 O O . SER A 1 462 ? -13.496 -5.304 41.998 1.00 87.19 462 SER A O 1
ATOM 3590 N N . LEU A 1 463 ? -14.801 -5.853 40.253 1.00 85.62 463 LEU A N 1
ATOM 3591 C CA . LEU A 1 463 ? -16.069 -5.433 40.871 1.00 85.62 463 LEU A CA 1
ATOM 3592 C C . LEU A 1 463 ? -16.616 -6.452 41.883 1.00 85.62 463 LEU A C 1
ATOM 3594 O O . LEU A 1 463 ? -17.282 -6.049 42.833 1.00 85.62 463 LEU A O 1
ATOM 3598 N N . LEU A 1 464 ? -16.331 -7.750 41.725 1.00 84.88 464 LEU A N 1
ATOM 3599 C CA . LEU A 1 464 ? -16.672 -8.771 42.726 1.00 84.88 464 LEU A CA 1
ATOM 3600 C C . LEU A 1 464 ? -15.733 -8.720 43.940 1.00 84.88 464 LEU A C 1
ATOM 3602 O O . LEU A 1 464 ? -16.189 -8.923 45.063 1.00 84.88 464 LEU A O 1
ATOM 3606 N N . ARG A 1 465 ? -14.440 -8.431 43.736 1.00 84.88 465 ARG A N 1
ATOM 3607 C CA . ARG A 1 465 ? -13.462 -8.241 44.824 1.00 84.88 465 ARG A CA 1
ATOM 3608 C C . ARG A 1 465 ? -13.683 -6.948 45.602 1.00 84.88 465 ARG A C 1
ATOM 3610 O O . ARG A 1 465 ? -13.554 -6.948 46.823 1.00 84.88 465 ARG A O 1
ATOM 3617 N N . LEU A 1 466 ? -14.007 -5.859 44.907 1.00 84.06 466 LEU A N 1
ATOM 3618 C CA . LEU A 1 466 ? -14.296 -4.559 45.505 1.00 84.06 466 LEU A CA 1
ATOM 3619 C C . LEU A 1 466 ? -15.541 -3.950 44.838 1.00 84.06 466 LEU A C 1
ATOM 3621 O O . LEU A 1 466 ? -15.404 -3.266 43.818 1.00 84.06 466 LEU A O 1
ATOM 3625 N N . PRO A 1 467 ? -16.745 -4.169 45.399 1.00 83.75 467 PRO A N 1
ATOM 3626 C CA . PRO A 1 467 ? -17.975 -3.558 44.906 1.00 83.75 467 PRO A CA 1
ATOM 3627 C C . PRO A 1 467 ? -17.888 -2.029 44.873 1.00 83.75 467 PRO A C 1
ATOM 3629 O O . PRO A 1 467 ? -17.363 -1.403 45.792 1.00 83.75 467 PRO A O 1
ATOM 3632 N N . ASP A 1 468 ? -18.406 -1.421 43.808 1.00 81.44 468 ASP A N 1
ATOM 3633 C CA . ASP A 1 468 ? -18.505 0.033 43.680 1.00 81.44 468 ASP A CA 1
ATOM 3634 C C . ASP A 1 468 ? -19.710 0.564 44.487 1.00 81.44 468 ASP A C 1
ATOM 3636 O O . ASP A 1 468 ? -20.852 0.216 44.170 1.00 81.44 468 ASP A O 1
ATOM 3640 N N . PRO A 1 469 ? -19.501 1.421 45.507 1.00 76.56 469 PRO A N 1
ATOM 3641 C CA . PRO A 1 469 ? -20.597 1.982 46.291 1.00 76.56 469 PRO A CA 1
ATOM 3642 C C . PRO A 1 469 ? -21.451 2.972 45.487 1.00 76.56 469 PRO A C 1
ATOM 3644 O O . PRO A 1 469 ? -22.617 3.170 45.821 1.00 76.56 469 PRO A O 1
ATOM 3647 N N . THR A 1 470 ? -20.912 3.583 44.426 1.00 74.75 470 THR A N 1
ATOM 3648 C CA . THR A 1 470 ? -21.629 4.582 43.618 1.00 74.75 470 THR A CA 1
ATOM 3649 C C . THR A 1 470 ? -22.629 3.969 42.639 1.00 74.75 470 THR A C 1
ATOM 3651 O O . THR A 1 470 ? -23.577 4.653 42.271 1.00 74.75 470 THR A O 1
ATOM 3654 N N . THR A 1 471 ? -22.492 2.685 42.279 1.00 75.06 471 THR A N 1
ATOM 3655 C CA . THR A 1 471 ? -23.478 1.922 41.480 1.00 75.06 471 THR A CA 1
ATOM 3656 C C . THR A 1 471 ? -24.314 0.933 42.298 1.00 75.06 471 THR A C 1
ATOM 3658 O O . THR A 1 471 ? -25.051 0.115 41.739 1.00 75.06 471 THR A O 1
ATOM 3661 N N . ALA A 1 472 ? -24.270 1.031 43.631 1.00 71.12 472 ALA A N 1
ATOM 3662 C CA . ALA A 1 472 ? -25.144 0.263 44.511 1.00 71.12 472 ALA A CA 1
ATOM 3663 C C . ALA A 1 472 ? -26.629 0.429 44.124 1.00 71.12 472 ALA A C 1
ATOM 3665 O O . ALA A 1 472 ? -27.062 1.500 43.707 1.00 71.12 472 ALA A O 1
ATOM 3666 N N . ARG A 1 473 ? -27.410 -0.655 44.253 1.00 65.69 473 ARG A N 1
ATOM 3667 C CA . ARG A 1 473 ? -28.845 -0.766 43.889 1.00 65.69 473 ARG A CA 1
ATOM 3668 C C . ARG A 1 473 ? -29.197 -0.558 42.403 1.00 65.69 473 ARG A C 1
ATOM 3670 O O . ARG A 1 473 ? -30.282 -0.956 41.995 1.00 65.69 473 ARG A O 1
ATOM 3677 N N . MET A 1 474 ? -28.289 -0.059 41.567 1.00 71.50 474 MET A N 1
ATOM 3678 C CA . MET A 1 474 ? -28.534 0.265 40.152 1.00 71.50 474 MET A CA 1
ATOM 3679 C C . MET A 1 474 ? -28.297 -0.907 39.177 1.00 71.50 474 MET A C 1
ATOM 3681 O O . MET A 1 474 ? -27.894 -0.716 38.032 1.00 71.50 474 MET A O 1
ATOM 3685 N N . CYS A 1 475 ? -28.576 -2.144 39.599 1.00 68.31 475 CYS A N 1
ATOM 3686 C CA . CYS A 1 475 ? -28.264 -3.364 38.837 1.00 68.31 475 CYS A CA 1
ATOM 3687 C C . CYS A 1 475 ? -29.040 -3.544 37.513 1.00 68.31 475 CYS A C 1
ATOM 3689 O O . CYS A 1 475 ? -28.677 -4.403 36.712 1.00 68.31 475 CYS A O 1
ATOM 3691 N N . THR A 1 476 ? -30.082 -2.744 37.264 1.00 67.88 476 THR A N 1
ATOM 3692 C CA . THR A 1 476 ? -30.855 -2.723 36.005 1.00 67.88 476 THR A CA 1
ATOM 3693 C C . THR A 1 476 ? -30.659 -1.441 35.186 1.00 67.88 476 THR A C 1
ATOM 3695 O O . THR A 1 476 ? -31.427 -1.198 34.256 1.00 67.88 476 THR A O 1
ATOM 3698 N N . LEU A 1 477 ? -29.686 -0.595 35.543 1.00 69.75 477 LEU A N 1
ATOM 3699 C CA . LEU A 1 477 ? -29.442 0.696 34.896 1.00 69.75 477 LEU A CA 1
ATOM 3700 C C . LEU A 1 477 ? -28.882 0.518 33.479 1.00 69.75 477 LEU A C 1
ATOM 3702 O O . LEU A 1 477 ? -27.817 -0.071 33.285 1.00 69.75 477 LEU A O 1
ATOM 3706 N N . GLU A 1 478 ? -29.561 1.078 32.480 1.00 68.06 478 GLU A N 1
ATOM 3707 C CA . GLU A 1 478 ? -29.094 1.060 31.096 1.00 68.06 478 GLU A CA 1
ATOM 3708 C C . GLU A 1 478 ? -28.363 2.352 30.714 1.00 68.06 478 GLU A C 1
ATOM 3710 O O . GLU A 1 478 ? -28.637 3.445 31.209 1.00 68.06 478 GLU A O 1
ATOM 3715 N N . MET A 1 479 ? -27.487 2.257 29.710 1.00 69.44 479 MET A N 1
ATOM 3716 C CA . MET A 1 479 ? -26.794 3.410 29.120 1.00 69.44 479 MET A CA 1
ATOM 3717 C C . MET A 1 479 ? -27.768 4.515 28.659 1.00 69.44 479 MET A C 1
ATOM 3719 O O . MET A 1 479 ? -27.412 5.691 28.693 1.00 69.44 479 MET A O 1
ATOM 3723 N N . ARG A 1 480 ? -29.002 4.167 28.261 1.00 68.69 480 ARG A N 1
ATOM 3724 C CA . ARG A 1 480 ? -30.075 5.118 27.908 1.00 68.69 480 ARG A CA 1
ATOM 3725 C C . ARG A 1 480 ? -30.527 5.964 29.100 1.00 68.69 480 ARG A C 1
ATOM 3727 O O . ARG A 1 480 ? -30.809 7.146 28.929 1.00 68.69 480 ARG A O 1
ATOM 3734 N N . ASP A 1 481 ? -30.570 5.378 30.287 1.00 70.62 481 ASP A N 1
ATOM 3735 C CA . ASP A 1 481 ? -31.114 6.006 31.491 1.00 70.62 481 ASP A CA 1
ATOM 3736 C C . ASP A 1 481 ? -30.185 7.097 32.001 1.00 70.62 481 ASP A C 1
ATOM 3738 O O . ASP A 1 481 ? -30.632 8.173 32.383 1.00 70.62 481 ASP A O 1
ATOM 3742 N N . ILE A 1 482 ? -28.878 6.847 31.904 1.00 71.06 482 ILE A N 1
ATOM 3743 C CA . ILE A 1 482 ? -27.845 7.835 32.203 1.00 71.06 482 ILE A CA 1
ATOM 3744 C C . ILE A 1 482 ? -28.005 9.053 31.273 1.00 71.06 482 ILE A C 1
ATOM 3746 O O . ILE A 1 482 ? -27.993 10.182 31.755 1.00 71.06 482 ILE A O 1
ATOM 3750 N N . HIS A 1 483 ? -28.243 8.856 29.966 1.00 69.88 483 HIS A N 1
ATOM 3751 C CA . HIS A 1 483 ? -28.516 9.971 29.040 1.00 69.88 483 HIS A CA 1
ATOM 3752 C C . HIS A 1 483 ? -29.803 10.728 29.409 1.00 69.88 483 HIS A C 1
ATOM 3754 O O . HIS A 1 483 ? -29.770 11.948 29.525 1.00 69.88 483 HIS A O 1
ATOM 3760 N N . VAL A 1 484 ? -30.917 10.026 29.656 1.00 68.31 484 VAL A N 1
ATOM 3761 C CA . VAL A 1 484 ? -32.204 10.657 30.013 1.00 68.31 484 VAL A CA 1
ATOM 3762 C C . VAL A 1 484 ? -32.106 11.450 31.322 1.00 68.31 484 VAL A C 1
ATOM 3764 O O . VAL A 1 484 ? -32.696 12.525 31.433 1.00 68.31 484 VAL A O 1
ATOM 3767 N N . THR A 1 485 ? -31.350 10.963 32.307 1.00 66.56 485 THR A N 1
ATOM 3768 C CA . THR A 1 485 ? -31.101 11.690 33.561 1.00 66.56 485 THR A CA 1
ATOM 3769 C C . THR A 1 485 ? -30.226 12.925 33.330 1.00 66.56 485 THR A C 1
ATOM 3771 O O . THR A 1 485 ? -30.543 13.985 33.867 1.00 66.56 485 THR A O 1
ATOM 3774 N N . TRP A 1 486 ? -29.201 12.847 32.472 1.00 67.00 486 TRP A N 1
ATOM 3775 C CA . TRP A 1 486 ? -28.401 14.014 32.075 1.00 67.00 486 TRP A CA 1
ATOM 3776 C C . TRP A 1 486 ? -29.205 15.070 31.308 1.00 67.00 486 TRP A C 1
ATOM 3778 O O . TRP A 1 486 ? -29.096 16.251 31.628 1.00 67.00 486 TRP A O 1
ATOM 3788 N N . ASP A 1 487 ? -30.055 14.676 30.359 1.00 66.19 487 ASP A N 1
ATOM 3789 C CA . ASP A 1 487 ? -30.919 15.614 29.629 1.00 66.19 487 ASP A CA 1
ATOM 3790 C C . ASP A 1 487 ? -31.875 16.350 30.590 1.00 66.19 487 ASP A C 1
ATOM 3792 O O . ASP A 1 487 ? -32.058 17.566 30.487 1.00 66.19 487 ASP A O 1
ATOM 3796 N N . ARG A 1 488 ? -32.426 15.638 31.587 1.00 64.31 488 ARG A N 1
ATOM 3797 C CA . ARG A 1 488 ? -33.274 16.205 32.655 1.00 64.31 488 ARG A CA 1
ATOM 3798 C C . ARG A 1 488 ? -32.506 17.154 33.586 1.00 64.31 488 ARG A C 1
ATOM 3800 O O . ARG A 1 488 ? -33.030 18.217 33.933 1.00 64.31 488 ARG A O 1
ATOM 3807 N N . LEU A 1 489 ? -31.277 16.799 33.971 1.00 63.03 489 LEU A N 1
ATOM 3808 C CA . LEU A 1 489 ? -30.363 17.652 34.744 1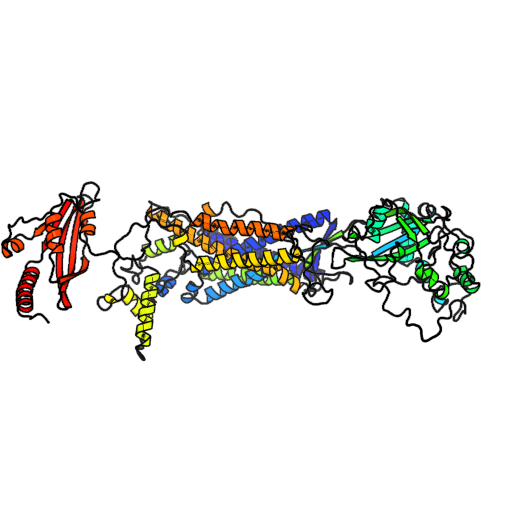.00 63.03 489 LEU A CA 1
ATOM 3809 C C . LEU A 1 489 ? -30.082 18.960 33.995 1.00 63.03 489 LEU A C 1
ATOM 3811 O O . LEU A 1 489 ? -30.382 20.046 34.492 1.00 63.03 489 LEU A O 1
ATOM 3815 N N . LEU A 1 490 ? -29.599 18.859 32.755 1.00 60.59 490 LEU A N 1
ATOM 3816 C CA . LEU A 1 490 ? -29.269 20.004 31.905 1.00 60.59 490 LEU A CA 1
ATOM 3817 C C . LEU A 1 490 ? -30.495 20.888 31.616 1.00 60.59 490 LEU A C 1
ATOM 3819 O O . LEU A 1 490 ? -30.363 22.114 31.561 1.00 60.59 490 LEU A O 1
ATOM 3823 N N . SER A 1 491 ? -31.697 20.309 31.488 1.00 60.91 491 SER A N 1
ATOM 3824 C CA . SER A 1 491 ? -32.928 21.096 31.337 1.00 60.91 491 SER A CA 1
ATOM 3825 C C . SER A 1 491 ? -33.286 21.892 32.595 1.00 60.91 491 SER A C 1
ATOM 3827 O O . SER A 1 491 ? -33.738 23.029 32.476 1.00 60.91 491 SER A O 1
ATOM 3829 N N . ARG A 1 492 ? -33.044 21.342 33.797 1.00 58.19 492 ARG A N 1
ATOM 3830 C CA . ARG A 1 492 ? -33.267 22.057 35.065 1.00 58.19 492 ARG A CA 1
ATOM 3831 C C . ARG A 1 492 ? -32.243 23.172 35.276 1.00 58.19 492 ARG A C 1
ATOM 3833 O O . ARG A 1 492 ? -32.641 24.292 35.587 1.00 58.19 492 ARG A O 1
ATOM 3840 N N . PHE A 1 493 ? -30.957 22.919 35.029 1.00 53.00 493 PHE A N 1
ATOM 3841 C CA . PHE A 1 493 ? -29.918 23.943 35.197 1.00 53.00 493 PHE A CA 1
ATOM 3842 C C . PHE A 1 493 ? -30.057 25.118 34.218 1.00 53.00 493 PHE A C 1
ATOM 3844 O O . PHE A 1 493 ? -29.827 26.259 34.612 1.00 53.00 493 PHE A O 1
ATOM 3851 N N . ARG A 1 494 ? -30.564 24.908 32.993 1.00 52.00 494 ARG A N 1
ATOM 3852 C CA . ARG A 1 494 ? -30.933 26.024 32.093 1.00 52.00 494 ARG A CA 1
ATOM 3853 C C . ARG A 1 494 ? -31.998 26.969 32.667 1.00 52.00 494 ARG A C 1
ATOM 3855 O O . ARG A 1 494 ? -32.069 28.113 32.225 1.00 52.00 494 ARG A O 1
ATOM 3862 N N . SER A 1 495 ? -32.793 26.521 33.641 1.00 53.16 495 SER A N 1
ATOM 3863 C CA . SER A 1 495 ? -33.784 27.343 34.344 1.00 53.16 495 SER A CA 1
ATOM 3864 C C . SER A 1 495 ? -33.243 28.020 35.614 1.00 53.16 495 SER A C 1
ATOM 3866 O O . SER A 1 495 ? -33.964 28.819 36.208 1.00 53.16 495 SER A O 1
ATOM 3868 N N . SER A 1 496 ? -32.013 27.717 36.050 1.00 48.09 496 SER A N 1
ATOM 3869 C CA . SER A 1 496 ? -31.455 28.169 37.332 1.00 48.09 496 SER A CA 1
ATOM 3870 C C . SER A 1 496 ? -30.108 28.873 37.145 1.00 48.09 496 SER A C 1
ATOM 3872 O O . SER A 1 496 ? -29.046 28.252 37.112 1.00 48.09 496 SER A O 1
ATOM 3874 N N . LYS A 1 497 ? -30.138 30.205 37.020 1.00 38.75 497 LYS A N 1
ATOM 3875 C CA . LYS A 1 497 ? -28.919 31.027 37.019 1.00 38.75 497 LYS A CA 1
ATOM 3876 C C . LYS A 1 497 ? -28.416 31.229 38.452 1.00 38.75 497 LYS A C 1
ATOM 3878 O O . LYS A 1 497 ? -29.024 31.994 39.192 1.00 38.75 497 LYS A O 1
ATOM 3883 N N . GLY A 1 498 ? -27.269 30.633 38.792 1.00 44.22 498 GLY A N 1
ATOM 3884 C CA . GLY A 1 498 ? -26.463 31.042 39.957 1.00 44.22 498 GLY A CA 1
ATOM 3885 C C . GLY A 1 498 ? -26.216 29.999 41.052 1.00 44.22 498 GLY A C 1
ATOM 3886 O O . GLY A 1 498 ? -25.682 30.365 42.092 1.00 44.22 498 GLY A O 1
ATOM 3887 N N . ALA A 1 499 ? -26.578 28.727 40.856 1.00 43.34 499 ALA A N 1
ATOM 3888 C CA . ALA A 1 499 ? -26.282 27.668 41.825 1.00 43.34 499 ALA A CA 1
ATOM 3889 C C . ALA A 1 499 ? -24.881 27.063 41.597 1.00 43.34 499 ALA A C 1
ATOM 3891 O O . ALA A 1 499 ? -24.685 26.273 40.676 1.00 43.34 499 ALA A O 1
ATOM 3892 N N . GLU A 1 500 ? -23.913 27.415 42.445 1.00 39.12 500 GLU A N 1
ATOM 3893 C CA . GLU A 1 500 ? -22.566 26.822 42.459 1.00 39.12 500 GLU A CA 1
ATOM 3894 C C . GLU A 1 500 ? -22.593 25.474 43.208 1.00 39.12 500 GLU A C 1
ATOM 3896 O O . GLU A 1 500 ? -22.383 25.408 44.417 1.00 39.12 500 GLU A O 1
ATOM 3901 N N . TYR A 1 501 ? -22.934 24.395 42.494 1.00 44.38 501 TYR A N 1
ATOM 3902 C CA . TYR A 1 501 ? -23.095 23.040 43.043 1.00 44.38 501 TYR A CA 1
ATOM 3903 C C . TYR A 1 501 ? -22.132 22.023 42.411 1.00 44.38 501 TYR A C 1
ATOM 3905 O O . TYR A 1 501 ? -21.671 22.176 41.281 1.00 44.38 501 TYR A O 1
ATOM 3913 N N . SER A 1 502 ? -21.835 20.949 43.150 1.00 48.22 502 SER A N 1
ATOM 3914 C CA . SER A 1 502 ? -20.951 19.868 42.697 1.00 48.22 502 SER A CA 1
ATOM 3915 C C . SER A 1 502 ? -21.685 18.906 41.749 1.00 48.22 502 SER A C 1
ATOM 3917 O O . SER A 1 502 ? -22.164 17.852 42.169 1.00 48.22 502 SER A O 1
ATOM 3919 N N . GLU A 1 503 ? -21.748 19.272 40.462 1.00 53.59 503 GLU A N 1
ATOM 3920 C CA . GLU A 1 503 ? -22.476 18.570 39.379 1.00 53.59 503 GLU A CA 1
ATOM 3921 C C . GLU A 1 503 ? -22.303 17.037 39.366 1.00 53.59 503 GLU A C 1
ATOM 3923 O O . GLU A 1 503 ? -23.191 16.296 38.946 1.00 53.59 503 GLU A O 1
ATOM 3928 N N . ALA A 1 504 ? -21.135 16.553 39.796 1.00 52.41 504 ALA A N 1
ATOM 3929 C CA . ALA A 1 504 ? -20.747 15.150 39.736 1.00 52.41 504 ALA A CA 1
ATOM 3930 C C . ALA A 1 504 ? -21.550 14.243 40.688 1.00 52.41 504 ALA A C 1
ATOM 3932 O O . ALA A 1 504 ? -21.976 13.159 40.278 1.00 52.41 504 ALA A O 1
ATOM 3933 N N . ALA A 1 505 ? -21.745 14.686 41.937 1.00 53.72 505 ALA A N 1
ATOM 3934 C CA . ALA A 1 505 ? -22.308 13.870 43.015 1.00 53.72 505 ALA A CA 1
ATOM 3935 C C . ALA A 1 505 ? -23.843 13.806 42.968 1.00 53.72 505 ALA A C 1
ATOM 3937 O O . ALA A 1 505 ? -24.423 12.736 43.156 1.00 53.72 505 ALA A O 1
ATOM 3938 N N . GLU A 1 506 ? -24.490 14.931 42.646 1.00 62.41 506 GLU A N 1
ATOM 3939 C CA . GLU A 1 506 ? -25.954 15.044 42.588 1.00 62.41 506 GLU A CA 1
ATOM 3940 C C . GLU A 1 506 ? -26.552 14.075 41.552 1.00 62.41 506 GLU A C 1
ATOM 3942 O O . GLU A 1 506 ? -27.551 13.405 41.816 1.00 62.41 506 GLU A O 1
ATOM 3947 N N . GLY A 1 507 ? -25.896 13.914 40.395 1.00 66.50 507 GLY A N 1
ATOM 3948 C CA . GLY A 1 507 ? -26.322 12.968 39.361 1.00 66.50 507 GLY A CA 1
ATOM 3949 C C . GLY A 1 507 ? -26.320 11.500 39.817 1.00 66.50 507 GLY A C 1
ATOM 3950 O O . GLY A 1 507 ? -27.197 10.737 39.413 1.00 66.50 507 GLY A O 1
ATOM 3951 N N . ALA A 1 508 ? -25.400 11.101 40.701 1.00 66.12 508 ALA A N 1
ATOM 3952 C CA . ALA A 1 508 ? -25.304 9.724 41.182 1.00 66.12 508 ALA A CA 1
ATOM 3953 C C . ALA A 1 508 ? -26.400 9.437 42.219 1.00 66.12 508 ALA A C 1
ATOM 3955 O O . ALA A 1 508 ? -27.016 8.371 42.200 1.00 66.12 508 ALA A O 1
ATOM 3956 N N . GLN A 1 509 ? -26.719 10.427 43.058 1.00 67.44 509 GLN A N 1
ATOM 3957 C CA . GLN A 1 509 ? -27.852 10.392 43.988 1.00 67.44 509 GLN A CA 1
ATOM 3958 C C . GLN A 1 509 ? -29.199 10.360 43.240 1.00 67.44 509 GLN A C 1
ATOM 3960 O O . GLN A 1 509 ? -30.088 9.580 43.591 1.00 67.44 509 GLN A O 1
ATOM 3965 N N . LEU A 1 510 ? -29.322 11.131 42.152 1.00 67.81 510 LEU A N 1
ATOM 3966 C CA . LEU A 1 510 ? -30.473 11.117 41.238 1.00 67.81 510 LEU A CA 1
ATOM 3967 C C . LEU A 1 510 ? -30.670 9.772 40.526 1.00 67.81 510 LEU A C 1
ATOM 3969 O O . LEU A 1 510 ? -31.812 9.395 40.272 1.00 67.81 510 LEU A O 1
ATOM 3973 N N . LEU A 1 511 ? -29.595 9.048 40.202 1.00 69.81 511 LEU A N 1
ATOM 3974 C CA . LEU A 1 511 ? -29.677 7.716 39.594 1.00 69.81 511 LEU A CA 1
ATOM 3975 C C . LEU A 1 511 ? -29.992 6.620 40.634 1.00 69.81 511 LEU A C 1
ATOM 3977 O O . LEU A 1 511 ? -30.810 5.746 40.350 1.00 69.81 511 LEU A O 1
ATOM 3981 N N . ASN A 1 512 ? -29.408 6.693 41.837 1.00 68.75 512 ASN A N 1
ATOM 3982 C CA . ASN A 1 512 ? -29.625 5.744 42.945 1.00 68.75 512 ASN A CA 1
ATOM 3983 C C . ASN A 1 512 ? -31.039 5.857 43.560 1.00 68.75 512 ASN A C 1
ATOM 3985 O O . ASN A 1 512 ? -31.573 4.886 44.093 1.00 68.75 512 ASN A O 1
ATOM 3989 N N . GLY A 1 513 ? -31.676 7.029 43.459 1.00 60.09 513 GLY A N 1
ATOM 3990 C CA . GLY A 1 513 ? -33.065 7.220 43.885 1.00 60.09 513 GLY A CA 1
ATOM 3991 C C . GLY A 1 513 ? -33.242 7.328 45.400 1.00 60.09 513 GLY A C 1
ATOM 3992 O O . GLY A 1 513 ? -34.192 6.769 45.953 1.00 60.09 513 GLY A O 1
ATOM 3993 N N . GLU A 1 514 ? -32.353 8.064 46.079 1.00 57.66 514 GLU A N 1
ATOM 3994 C CA . GLU A 1 514 ? -32.592 8.498 47.464 1.00 57.66 514 GLU A CA 1
ATOM 3995 C C . GLU A 1 514 ? -33.920 9.275 47.587 1.00 57.66 514 GLU A C 1
ATOM 3997 O O . GLU A 1 514 ? -34.448 9.803 46.605 1.00 57.66 514 GLU A O 1
ATOM 4002 N N . HIS A 1 515 ? -34.490 9.323 48.797 1.00 49.69 515 HIS A N 1
ATOM 4003 C CA . HIS A 1 515 ? -35.896 9.698 49.027 1.00 49.69 515 HIS A CA 1
ATOM 4004 C C . HIS A 1 515 ? -36.335 11.037 48.397 1.00 49.69 515 HIS A C 1
ATOM 4006 O O . HIS A 1 515 ? -37.478 11.142 47.958 1.00 49.69 515 HIS A O 1
ATOM 4012 N N . SER A 1 516 ? -35.450 12.032 48.298 1.00 53.72 516 SER A N 1
ATOM 4013 C CA . SER A 1 516 ? -35.708 13.338 47.665 1.00 53.72 516 SER A CA 1
ATOM 4014 C C . SER A 1 516 ? -35.779 13.310 46.129 1.00 53.72 516 SER A C 1
ATOM 4016 O O . SER A 1 516 ? -36.273 14.257 45.516 1.00 53.72 516 SER A O 1
ATOM 4018 N N . HIS A 1 517 ? -35.289 12.246 45.487 1.00 55.72 517 HIS A N 1
ATOM 4019 C CA . HIS A 1 517 ? -35.033 12.183 44.042 1.00 55.72 517 HIS A CA 1
ATOM 4020 C C . HIS A 1 517 ? -35.763 11.042 43.315 1.00 55.72 517 HIS A C 1
ATOM 4022 O O . HIS A 1 517 ? -35.681 10.943 42.088 1.00 55.72 517 HIS A O 1
ATOM 4028 N N . ARG A 1 518 ? -36.545 10.236 44.045 1.00 58.47 518 ARG A N 1
ATOM 4029 C CA . ARG A 1 518 ? -37.244 9.024 43.568 1.00 58.47 518 ARG A CA 1
ATOM 4030 C C . ARG A 1 518 ? -38.142 9.217 42.333 1.00 58.47 518 ARG A C 1
ATOM 4032 O O . ARG A 1 518 ? -38.397 8.259 41.616 1.00 58.47 518 ARG A O 1
ATOM 4039 N N . HIS A 1 519 ? -38.609 10.440 42.060 1.00 57.00 519 HIS A N 1
ATOM 4040 C CA . HIS A 1 519 ? -39.406 10.778 40.867 1.00 57.00 519 HIS A CA 1
ATOM 4041 C C . HIS A 1 519 ? -38.577 10.955 39.579 1.00 57.00 519 HIS A C 1
ATOM 4043 O O . HIS A 1 519 ? -39.138 11.003 38.484 1.00 57.00 519 HIS A O 1
ATOM 4049 N N . VAL A 1 520 ? -37.253 11.106 39.692 1.00 56.06 520 VAL A N 1
ATOM 4050 C CA . VAL A 1 520 ? -36.338 11.312 38.555 1.00 56.06 520 VAL A CA 1
ATOM 4051 C C . VAL A 1 520 ? -35.555 10.037 38.238 1.00 56.06 520 VAL A C 1
ATOM 4053 O O . VAL A 1 520 ? -35.292 9.782 37.059 1.00 56.06 520 VAL A O 1
ATOM 4056 N N . SER A 1 521 ? -35.240 9.239 39.264 1.00 61.75 521 SER A N 1
ATOM 4057 C CA . SER A 1 521 ? -34.512 7.973 39.155 1.00 61.75 521 SER A CA 1
ATOM 4058 C C . SER A 1 521 ? -35.218 6.950 38.250 1.00 61.75 521 SER A C 1
ATOM 4060 O O . SER A 1 521 ? -36.456 6.907 38.208 1.00 61.75 521 SER A O 1
ATOM 4062 N N . PRO A 1 522 ? -34.470 6.075 37.554 1.00 64.12 522 PRO A N 1
ATOM 4063 C CA . PRO A 1 522 ? -35.044 4.939 36.836 1.00 64.12 522 PRO A CA 1
ATOM 4064 C C . PRO A 1 522 ? -35.794 4.010 37.799 1.00 64.12 522 PRO A C 1
ATOM 4066 O O . PRO A 1 522 ? -35.234 3.556 38.792 1.00 64.12 522 PRO A O 1
ATOM 4069 N N . GLN A 1 523 ? -37.065 3.727 37.509 1.00 62.88 523 GLN A N 1
ATOM 4070 C CA . GLN A 1 523 ? -37.875 2.833 38.341 1.00 62.88 523 GLN A CA 1
ATOM 4071 C C . GLN A 1 523 ? -37.499 1.363 38.125 1.00 62.88 523 GLN A C 1
ATOM 4073 O O . GLN A 1 523 ? -36.992 0.988 37.061 1.00 62.88 523 GLN A O 1
ATOM 4078 N N . ALA A 1 524 ? -37.794 0.528 39.124 1.00 62.78 524 ALA A N 1
ATOM 4079 C CA . ALA A 1 524 ? -37.622 -0.917 39.039 1.00 62.78 524 ALA A CA 1
ATOM 4080 C C . ALA A 1 524 ? -38.402 -1.487 37.841 1.00 62.78 524 ALA A C 1
ATOM 4082 O O . ALA A 1 524 ? -39.583 -1.195 37.650 1.00 62.78 524 ALA A O 1
ATOM 4083 N N . ARG A 1 525 ? -37.735 -2.299 37.015 1.00 62.81 525 ARG A N 1
ATOM 4084 C CA . ARG A 1 525 ? -38.316 -2.855 35.786 1.00 62.81 525 ARG A CA 1
ATOM 4085 C C . ARG A 1 525 ? -38.678 -4.316 35.982 1.00 62.81 525 ARG A C 1
ATOM 4087 O O . ARG A 1 525 ? -37.859 -5.100 36.454 1.00 62.81 525 ARG A O 1
ATOM 4094 N N . GLN A 1 526 ? -39.876 -4.698 35.546 1.00 56.94 526 GLN A N 1
ATOM 4095 C CA . GLN A 1 526 ? -40.253 -6.105 35.453 1.00 56.94 526 GLN A CA 1
ATOM 4096 C C . GLN A 1 526 ? -39.309 -6.830 34.480 1.00 56.94 526 GLN A C 1
ATOM 4098 O O . GLN A 1 526 ? -39.132 -6.397 33.339 1.00 56.94 526 GLN A O 1
ATOM 4103 N N . TRP A 1 527 ? -38.729 -7.946 34.921 1.00 57.44 527 TRP A N 1
ATOM 4104 C CA . TRP A 1 527 ? -37.914 -8.813 34.071 1.00 57.44 527 TRP A CA 1
ATOM 4105 C C . TRP A 1 527 ? -38.730 -9.332 32.877 1.00 57.44 527 TRP A C 1
ATOM 4107 O O . TRP A 1 527 ? -39.839 -9.840 33.049 1.00 57.44 527 TRP A O 1
ATOM 4117 N N . ARG A 1 528 ? -38.173 -9.227 31.662 1.00 53.03 528 ARG A N 1
ATOM 4118 C CA . ARG A 1 528 ? -38.751 -9.789 30.432 1.00 53.03 528 ARG A CA 1
ATOM 4119 C C . ARG A 1 528 ? -37.742 -10.674 29.715 1.00 53.03 528 ARG A C 1
ATOM 4121 O O . ARG A 1 528 ? -36.558 -10.360 29.625 1.00 53.03 528 ARG A O 1
ATOM 4128 N N . ARG A 1 529 ? -38.242 -11.784 29.175 1.00 51.88 529 ARG A N 1
ATOM 4129 C CA . ARG A 1 529 ? -37.457 -12.810 28.485 1.00 51.88 529 ARG A CA 1
ATOM 4130 C C . ARG A 1 529 ? -37.339 -12.510 26.986 1.00 51.88 529 ARG A C 1
ATOM 4132 O O . ARG A 1 529 ? -38.004 -13.145 26.171 1.00 51.88 529 ARG A O 1
ATOM 4139 N N . GLU A 1 530 ? -36.500 -11.550 26.606 1.00 55.16 530 GLU A N 1
ATOM 4140 C CA . GLU A 1 530 ? -36.221 -11.279 25.187 1.00 55.16 530 GLU A CA 1
ATOM 4141 C C . GLU A 1 530 ? -35.172 -12.242 24.599 1.00 55.16 530 GLU A C 1
ATOM 4143 O O . GLU A 1 530 ? -34.121 -12.481 25.192 1.00 55.16 530 GLU A O 1
ATOM 4148 N N . SER A 1 531 ? -35.409 -12.762 23.385 1.00 57.03 531 SER A N 1
ATOM 4149 C CA . SER A 1 531 ? -34.381 -13.489 22.619 1.00 57.03 531 SER A CA 1
ATOM 4150 C C . SER A 1 531 ? -33.698 -12.546 21.621 1.00 57.03 531 SER A C 1
ATOM 4152 O O . SER A 1 531 ? -34.131 -12.426 20.469 1.00 57.03 531 SER A O 1
ATOM 4154 N N . SER A 1 532 ? -32.646 -11.857 22.059 1.00 63.62 532 SER A N 1
ATOM 4155 C CA . SER A 1 532 ? -31.957 -10.861 21.231 1.00 63.62 532 SER A CA 1
ATOM 4156 C C . SER A 1 532 ? -31.130 -11.479 20.084 1.00 63.62 532 SER A C 1
ATOM 4158 O O . SER A 1 532 ? -30.649 -12.616 20.150 1.00 63.62 532 SER A O 1
ATOM 4160 N N . ARG A 1 533 ? -30.970 -10.710 19.001 1.00 70.25 533 ARG A N 1
ATOM 4161 C CA . ARG A 1 533 ? -30.105 -11.016 17.848 1.00 70.25 533 ARG A CA 1
ATOM 4162 C C . ARG A 1 533 ? -28.867 -10.126 17.887 1.00 70.25 533 ARG A C 1
ATOM 4164 O O . ARG A 1 533 ? -28.947 -8.976 18.309 1.00 70.25 533 ARG A O 1
ATOM 4171 N N . TYR A 1 534 ? -27.737 -10.629 17.396 1.00 66.81 534 TYR A N 1
ATOM 4172 C CA . TYR A 1 534 ? -26.439 -9.948 17.498 1.00 66.81 534 TYR A CA 1
ATOM 4173 C C . TYR A 1 534 ? -26.433 -8.503 16.962 1.00 66.81 534 TYR A C 1
ATOM 4175 O O . TYR A 1 534 ? -25.736 -7.664 17.529 1.00 66.81 534 TYR A O 1
ATOM 4183 N N . TYR A 1 535 ? -27.215 -8.174 15.924 1.00 66.31 535 TYR A N 1
ATOM 4184 C CA . TYR A 1 535 ? -27.276 -6.796 15.410 1.00 66.31 535 TYR A CA 1
ATOM 4185 C C . TYR A 1 535 ? -27.864 -5.781 16.403 1.00 66.31 535 TYR A C 1
ATOM 4187 O O . TYR A 1 535 ? -27.442 -4.627 16.379 1.00 66.31 535 TYR A O 1
ATOM 4195 N N . LEU A 1 536 ? -28.777 -6.194 17.296 1.00 67.88 536 LEU A N 1
ATOM 4196 C CA . LEU A 1 536 ? -29.427 -5.311 18.279 1.00 67.88 536 LEU A CA 1
ATOM 4197 C C . LEU A 1 536 ? -28.467 -4.834 19.378 1.00 67.88 536 LEU A C 1
ATOM 4199 O O . LEU A 1 536 ? -28.692 -3.787 19.975 1.00 67.88 536 LEU A O 1
ATOM 4203 N N . VAL A 1 537 ? -27.381 -5.573 19.629 1.00 66.88 537 VAL A N 1
ATOM 4204 C CA . VAL A 1 537 ? -26.391 -5.232 20.668 1.00 66.88 537 VAL A CA 1
ATOM 4205 C C . VAL A 1 537 ? -25.504 -4.050 20.257 1.00 66.88 537 VAL A C 1
ATOM 4207 O O . VAL A 1 537 ? -24.868 -3.413 21.095 1.00 66.88 537 VAL A O 1
ATOM 4210 N N . VAL A 1 538 ? -25.437 -3.738 18.960 1.00 70.56 538 VAL A N 1
ATOM 4211 C CA . VAL A 1 538 ? -24.609 -2.653 18.429 1.00 70.56 538 VAL A CA 1
ATOM 4212 C C . VAL A 1 538 ? -25.503 -1.534 17.908 1.00 70.56 538 VAL A C 1
ATOM 4214 O O . VAL A 1 538 ? -26.313 -1.730 17.008 1.00 70.56 538 VAL A O 1
ATOM 4217 N N . THR A 1 539 ? -25.311 -0.329 18.448 1.00 73.94 539 THR A N 1
ATOM 4218 C CA . THR A 1 539 ? -26.101 0.856 18.087 1.00 73.94 539 THR A CA 1
ATOM 4219 C C . THR A 1 539 ? -26.100 1.126 16.580 1.00 73.94 539 THR A C 1
ATOM 4221 O O . THR A 1 539 ? -25.055 1.060 15.929 1.00 73.94 539 THR A O 1
ATOM 4224 N N . VAL A 1 540 ? -27.259 1.505 16.028 1.00 77.31 540 VAL A N 1
ATOM 4225 C CA . VAL A 1 540 ? -27.451 1.763 14.584 1.00 77.31 540 VAL A CA 1
ATOM 4226 C C . VAL A 1 540 ? -26.432 2.772 14.039 1.00 77.31 540 VAL A C 1
ATOM 4228 O O . VAL A 1 540 ? -25.839 2.544 12.991 1.00 77.31 540 VAL A O 1
ATOM 4231 N N . GLY A 1 541 ? -26.111 3.832 14.790 1.00 75.44 541 GLY A N 1
ATOM 4232 C CA . GLY A 1 541 ? -25.069 4.795 14.405 1.00 75.44 541 GLY A CA 1
ATOM 4233 C C . GLY A 1 541 ? -23.651 4.207 14.292 1.00 75.44 541 GLY A C 1
ATOM 4234 O O . GLY A 1 541 ? -22.806 4.774 13.605 1.00 75.44 541 GLY A O 1
ATOM 4235 N N . SER A 1 542 ? -23.363 3.067 14.930 1.00 75.38 542 SER A N 1
ATOM 4236 C CA . SER A 1 542 ? -22.102 2.333 14.741 1.00 75.38 542 SER A CA 1
ATOM 4237 C C . SER A 1 542 ? -22.113 1.501 13.455 1.00 75.38 542 SER A C 1
ATOM 4239 O O . SER A 1 542 ? -21.105 1.488 12.753 1.00 75.38 542 SER A O 1
ATOM 4241 N N . TRP A 1 543 ? -23.251 0.886 13.108 1.00 81.38 543 TRP A N 1
ATOM 4242 C CA . TRP A 1 543 ? -23.451 0.232 11.809 1.00 81.38 543 TRP A CA 1
ATOM 4243 C C . TRP A 1 543 ? -23.335 1.237 10.656 1.00 81.38 543 TRP A C 1
ATOM 4245 O O . TRP A 1 543 ? -22.530 1.033 9.750 1.00 81.38 543 TRP A O 1
ATOM 4255 N N . LEU A 1 544 ? -24.056 2.362 10.731 1.00 84.31 544 LEU A N 1
ATOM 4256 C CA . LEU A 1 544 ? -24.042 3.408 9.703 1.00 84.31 544 LEU A CA 1
ATOM 4257 C C . LEU A 1 544 ? -22.627 3.935 9.427 1.00 84.31 544 LEU A C 1
ATOM 4259 O O . LEU A 1 544 ? -22.230 4.012 8.270 1.00 84.31 544 LEU A O 1
ATOM 4263 N N . ARG A 1 545 ? -21.830 4.232 10.466 1.00 80.88 545 ARG A N 1
ATOM 4264 C CA . ARG A 1 545 ? -20.438 4.694 10.289 1.00 80.88 545 ARG A CA 1
ATOM 4265 C C . ARG A 1 545 ? -19.540 3.659 9.612 1.00 80.88 545 ARG A C 1
ATOM 4267 O O . ARG A 1 545 ? -18.759 4.031 8.744 1.00 80.88 545 ARG A O 1
ATOM 4274 N N . ALA A 1 546 ? -19.650 2.382 9.981 1.00 78.44 546 ALA A N 1
ATOM 4275 C CA . ALA A 1 546 ? -18.853 1.331 9.355 1.00 78.44 546 ALA A CA 1
ATOM 4276 C C . ALA A 1 546 ? -19.226 1.151 7.871 1.00 78.44 546 ALA A C 1
ATOM 4278 O O . ALA A 1 546 ? -18.346 1.114 7.013 1.00 78.44 546 ALA A O 1
ATOM 4279 N N . TYR A 1 547 ? -20.524 1.099 7.556 1.00 84.50 547 TYR A N 1
ATOM 4280 C CA . TYR A 1 547 ? -21.003 0.842 6.194 1.00 84.50 547 TYR A CA 1
ATOM 4281 C C . TYR A 1 547 ? -20.877 2.061 5.274 1.00 84.50 547 TYR A C 1
ATOM 4283 O O . TYR A 1 547 ? -20.618 1.877 4.089 1.00 84.50 547 TYR A O 1
ATOM 4291 N N . ALA A 1 548 ? -20.944 3.289 5.798 1.00 85.31 548 ALA A N 1
ATOM 4292 C CA . ALA A 1 548 ? -20.668 4.496 5.018 1.00 85.31 548 ALA A CA 1
ATOM 4293 C C . ALA A 1 548 ? -19.255 4.480 4.409 1.00 85.31 548 ALA A C 1
ATOM 4295 O O . ALA A 1 548 ? -19.097 4.796 3.235 1.00 85.31 548 ALA A O 1
ATOM 4296 N N . ILE A 1 549 ? -18.237 4.047 5.163 1.00 80.38 549 ILE A N 1
ATOM 4297 C CA . ILE A 1 549 ? -16.858 3.948 4.653 1.00 80.38 549 ILE A CA 1
ATOM 4298 C C . ILE A 1 549 ? -16.768 2.878 3.554 1.00 80.38 549 ILE A C 1
ATOM 4300 O O . ILE A 1 549 ? -16.208 3.141 2.492 1.00 80.38 549 ILE A O 1
ATOM 4304 N N . PHE A 1 550 ? -17.369 1.703 3.770 1.00 78.44 550 PHE A N 1
ATOM 4305 C CA . PHE A 1 550 ? -17.403 0.631 2.769 1.00 78.44 550 PHE A CA 1
ATOM 4306 C C . PHE A 1 550 ? -18.099 1.046 1.463 1.00 78.44 550 PHE A C 1
ATOM 4308 O O . PHE A 1 550 ? -17.586 0.763 0.381 1.00 78.44 550 PHE A O 1
ATOM 4315 N N . VAL A 1 551 ? -19.230 1.752 1.553 1.00 83.62 551 VAL A N 1
ATOM 4316 C CA . VAL A 1 551 ? -19.951 2.288 0.388 1.00 83.62 551 VAL A CA 1
ATOM 4317 C C . VAL A 1 551 ? -19.116 3.351 -0.331 1.00 83.62 551 VAL A C 1
ATOM 4319 O O . VAL A 1 551 ? -19.014 3.299 -1.554 1.00 83.62 551 VAL A O 1
ATOM 4322 N N . THR A 1 552 ? -18.442 4.251 0.392 1.00 82.88 552 THR A N 1
ATOM 4323 C CA . THR A 1 552 ? -17.532 5.242 -0.212 1.00 82.88 552 THR A CA 1
ATOM 4324 C C . THR A 1 552 ? -16.378 4.577 -0.967 1.00 82.88 552 THR A C 1
ATOM 4326 O O . THR A 1 552 ? -16.102 4.957 -2.102 1.00 82.88 552 THR A O 1
ATOM 4329 N N . VAL A 1 553 ? -15.736 3.549 -0.394 1.00 80.94 553 VAL A N 1
ATOM 4330 C CA . VAL A 1 553 ? -14.678 2.777 -1.078 1.00 80.94 553 VAL A CA 1
ATOM 4331 C C . VAL A 1 553 ? -15.209 2.125 -2.357 1.00 80.94 553 VAL A C 1
ATOM 4333 O O . VAL A 1 553 ? -14.555 2.203 -3.396 1.00 80.94 553 VAL A O 1
ATOM 4336 N N . LEU A 1 554 ? -16.405 1.530 -2.308 1.00 84.44 554 LEU A N 1
ATOM 4337 C CA . LEU A 1 554 ? -17.026 0.888 -3.466 1.00 84.44 554 LEU A CA 1
ATOM 4338 C C . LEU A 1 554 ? -17.373 1.897 -4.577 1.00 84.44 554 LEU A C 1
ATOM 4340 O O . LEU A 1 554 ? -17.091 1.630 -5.742 1.00 84.44 554 LEU A O 1
ATOM 4344 N N . ILE A 1 555 ? -17.917 3.068 -4.229 1.00 86.62 555 ILE A N 1
ATOM 4345 C CA . ILE A 1 555 ? -18.211 4.153 -5.182 1.00 86.62 555 ILE A CA 1
ATOM 4346 C C . ILE A 1 555 ? -16.926 4.648 -5.857 1.00 86.62 555 ILE A C 1
ATOM 4348 O O . ILE A 1 555 ? -16.889 4.772 -7.079 1.00 86.62 555 ILE A O 1
ATOM 4352 N N . VAL A 1 556 ? -15.855 4.877 -5.091 1.00 83.06 556 VAL A N 1
ATOM 4353 C CA . VAL A 1 556 ? -14.558 5.324 -5.629 1.00 83.06 556 VAL A CA 1
ATOM 4354 C C . VAL A 1 556 ? -13.930 4.258 -6.537 1.00 83.06 556 VAL A C 1
ATOM 4356 O O . VAL A 1 556 ? -13.415 4.588 -7.605 1.00 83.06 556 VAL A O 1
ATOM 4359 N N . ALA A 1 557 ? -14.021 2.975 -6.171 1.00 82.31 557 ALA A N 1
ATOM 4360 C CA . ALA A 1 557 ? -13.548 1.876 -7.011 1.00 82.31 557 ALA A CA 1
ATOM 4361 C C . ALA A 1 557 ? -14.338 1.765 -8.329 1.00 82.31 557 ALA A C 1
ATOM 4363 O O . ALA A 1 557 ? -13.736 1.599 -9.388 1.00 82.31 557 ALA A O 1
ATOM 4364 N N . LEU A 1 558 ? -15.668 1.913 -8.289 1.00 86.19 558 LEU A N 1
ATOM 4365 C CA . LEU A 1 558 ? -16.527 1.912 -9.481 1.00 86.19 558 LEU A CA 1
ATOM 4366 C C . LEU A 1 558 ? -16.284 3.136 -10.379 1.00 86.19 558 LEU A C 1
ATOM 4368 O O . LEU A 1 558 ? -16.260 2.996 -11.602 1.00 86.19 558 LEU A O 1
ATOM 4372 N N . TYR A 1 559 ? -16.046 4.315 -9.795 1.00 85.06 559 TYR A N 1
ATOM 4373 C CA . TYR A 1 559 ? -15.670 5.526 -10.531 1.00 85.06 559 TYR A CA 1
ATOM 4374 C C . TYR A 1 559 ? -14.359 5.331 -11.306 1.00 85.06 559 TYR A C 1
ATOM 4376 O O . TYR A 1 559 ? -14.322 5.547 -12.519 1.00 85.06 559 TYR A O 1
ATOM 4384 N N . TYR A 1 560 ? -13.302 4.853 -10.639 1.00 78.69 560 TYR A N 1
ATOM 4385 C CA . TYR A 1 560 ? -12.024 4.599 -11.306 1.00 78.69 560 TYR A CA 1
ATOM 4386 C C . TYR A 1 560 ? -12.081 3.423 -12.285 1.00 78.69 560 TYR A C 1
ATOM 4388 O O . TYR A 1 560 ? -11.417 3.482 -13.317 1.00 78.69 560 TYR A O 1
ATOM 4396 N N . PHE A 1 561 ? -12.911 2.402 -12.037 1.00 81.06 561 PHE A N 1
ATOM 4397 C CA . PHE A 1 561 ? -13.187 1.367 -13.036 1.00 81.06 561 PHE A CA 1
ATOM 4398 C C . PHE A 1 561 ? -13.800 1.982 -14.303 1.00 81.06 561 PHE A C 1
ATOM 4400 O O . PHE A 1 561 ? -13.272 1.771 -15.388 1.00 81.06 561 PHE A O 1
ATOM 4407 N N . SER A 1 562 ? -14.835 2.818 -14.163 1.00 81.50 562 SER A N 1
ATOM 4408 C CA . SER A 1 562 ? -15.490 3.501 -15.288 1.00 81.50 562 SER A CA 1
ATOM 4409 C C . SER A 1 562 ? -14.532 4.407 -16.078 1.00 81.50 562 SER A C 1
ATOM 4411 O O . SER A 1 562 ? -14.459 4.304 -17.304 1.00 81.50 562 SER A O 1
ATOM 4413 N N . LYS A 1 563 ? -13.729 5.242 -15.399 1.00 76.12 563 LYS A N 1
ATOM 4414 C CA . LYS A 1 563 ? -12.688 6.069 -16.045 1.00 76.12 563 LYS A CA 1
ATOM 4415 C C . LYS A 1 563 ? -11.660 5.200 -16.787 1.00 76.12 563 LYS A C 1
ATOM 4417 O O . LYS A 1 563 ? -11.419 5.425 -17.973 1.00 76.12 563 LYS A O 1
ATOM 4422 N N . ALA A 1 564 ? -11.111 4.166 -16.143 1.00 69.81 564 ALA A N 1
ATOM 4423 C CA . ALA A 1 564 ? -10.131 3.269 -16.760 1.00 69.81 564 ALA A CA 1
ATOM 4424 C C . ALA A 1 564 ? -10.685 2.563 -18.013 1.00 69.81 564 ALA A C 1
ATOM 4426 O O . ALA A 1 564 ? -9.992 2.446 -19.026 1.00 69.81 564 ALA A O 1
ATOM 4427 N N . THR A 1 565 ? -11.953 2.154 -18.007 1.00 72.62 565 THR A N 1
ATOM 4428 C CA . THR A 1 565 ? -12.578 1.433 -19.127 1.00 72.62 565 THR A CA 1
ATOM 4429 C C . THR A 1 565 ? -13.295 2.331 -20.146 1.00 72.62 565 THR A C 1
ATOM 4431 O O . THR A 1 565 ? -13.905 1.826 -21.092 1.00 72.62 565 THR A O 1
ATOM 4434 N N . GLY A 1 566 ? -13.214 3.660 -19.995 1.00 70.75 566 GLY A N 1
ATOM 4435 C CA . GLY A 1 566 ? -13.880 4.621 -20.885 1.00 70.75 566 GLY A CA 1
ATOM 4436 C C . GLY A 1 566 ? -15.409 4.504 -20.869 1.00 70.75 566 GLY A C 1
ATOM 4437 O O . GLY A 1 566 ? -16.043 4.644 -21.908 1.00 70.75 566 GLY A O 1
ATOM 4438 N N . GLY A 1 567 ? -15.996 4.158 -19.720 1.00 69.75 567 GLY A N 1
ATOM 4439 C CA . GLY A 1 567 ? -17.439 3.955 -19.553 1.00 69.75 567 GLY A CA 1
ATOM 4440 C C . GLY A 1 567 ? -17.982 2.614 -20.066 1.00 69.75 567 GLY A C 1
ATOM 4441 O O . GLY A 1 567 ? -19.172 2.350 -19.918 1.00 69.75 567 GLY A O 1
ATOM 4442 N N . THR A 1 568 ? -17.145 1.736 -20.633 1.00 69.62 568 THR A N 1
ATOM 4443 C CA . THR A 1 568 ? -17.571 0.405 -21.116 1.00 69.62 568 THR A CA 1
ATOM 4444 C C . THR A 1 568 ? -17.243 -0.690 -20.098 1.00 69.62 568 THR A C 1
ATOM 4446 O O . THR A 1 568 ? -16.194 -0.650 -19.466 1.00 69.62 568 THR A O 1
ATOM 4449 N N . PHE A 1 569 ? -18.093 -1.704 -19.905 1.00 69.88 569 PHE A N 1
ATOM 4450 C CA . PHE A 1 569 ? -17.768 -2.807 -18.983 1.00 69.88 569 PHE A CA 1
ATOM 4451 C C . PHE A 1 569 ? -16.834 -3.828 -19.661 1.00 69.88 569 PHE A C 1
ATOM 4453 O O . PHE A 1 569 ? -17.262 -4.885 -20.122 1.00 69.88 569 PHE A O 1
ATOM 4460 N N . ARG A 1 570 ? -15.547 -3.481 -19.777 1.00 70.94 570 ARG A N 1
ATOM 4461 C CA . ARG A 1 570 ? -14.501 -4.310 -20.395 1.00 70.94 570 ARG A CA 1
ATOM 4462 C C . ARG A 1 570 ? -13.280 -4.401 -19.486 1.00 70.94 570 ARG A C 1
ATOM 4464 O O . ARG A 1 570 ? -12.771 -3.386 -19.031 1.00 70.94 570 ARG A O 1
ATOM 4471 N N . ILE A 1 571 ? -12.800 -5.617 -19.241 1.00 69.56 571 ILE A N 1
ATOM 4472 C CA . ILE A 1 571 ? -11.533 -5.846 -18.541 1.00 69.56 571 ILE A CA 1
ATOM 4473 C C . ILE A 1 571 ? -10.417 -5.799 -19.590 1.00 69.56 571 ILE A C 1
ATOM 4475 O O . ILE A 1 571 ? -10.430 -6.575 -20.543 1.00 69.56 571 ILE A O 1
ATOM 4479 N N . SER A 1 572 ? -9.482 -4.867 -19.429 1.00 63.22 572 SER A N 1
ATOM 4480 C CA . SER A 1 572 ? -8.382 -4.597 -20.363 1.00 63.22 572 SER A CA 1
ATOM 4481 C C . SER A 1 572 ? -7.119 -4.147 -19.627 1.00 63.22 572 SER A C 1
ATOM 4483 O O . SER A 1 572 ? -7.211 -3.436 -18.620 1.00 63.22 572 SER A O 1
ATOM 4485 N N . GLY A 1 573 ? -5.954 -4.507 -20.164 1.00 60.84 573 GLY A N 1
ATOM 4486 C CA . GLY A 1 573 ? -4.657 -4.248 -19.539 1.00 60.84 573 GLY A CA 1
ATOM 4487 C C . GLY A 1 573 ? -4.220 -5.355 -18.573 1.00 60.84 573 GLY A C 1
ATOM 4488 O O . GLY A 1 573 ? -5.022 -6.171 -18.111 1.00 60.84 573 GLY A O 1
ATOM 4489 N N . ASP A 1 574 ? -2.923 -5.394 -18.287 1.00 59.19 574 ASP A N 1
ATOM 4490 C CA . ASP A 1 574 ? -2.284 -6.453 -17.510 1.00 59.19 574 ASP A CA 1
ATOM 4491 C C . ASP A 1 574 ? -2.549 -6.334 -16.007 1.00 59.19 574 ASP A C 1
ATOM 4493 O O . ASP A 1 574 ? -2.702 -5.239 -15.446 1.00 59.19 574 ASP A O 1
ATOM 4497 N N . PHE A 1 575 ? -2.475 -7.472 -15.310 1.00 56.66 575 PHE A N 1
ATOM 4498 C CA . PHE A 1 575 ? -2.267 -7.439 -13.867 1.00 56.66 575 PHE A CA 1
ATOM 4499 C C . PHE A 1 575 ? -0.805 -7.084 -13.558 1.00 56.66 575 PHE A C 1
ATOM 4501 O O . PHE A 1 575 ? 0.064 -7.958 -13.544 1.00 56.66 575 PHE A O 1
ATOM 4508 N N . GLY A 1 576 ? -0.547 -5.819 -13.226 1.00 53.72 576 GLY A N 1
ATOM 4509 C CA . GLY A 1 576 ? 0.767 -5.343 -12.797 1.00 53.72 576 GLY A CA 1
ATOM 4510 C C . GLY A 1 576 ? 1.075 -3.934 -13.292 1.00 53.72 576 GLY A C 1
ATOM 4511 O O . GLY A 1 576 ? 0.175 -3.178 -13.655 1.00 53.72 576 GLY A O 1
ATOM 4512 N N . ILE A 1 577 ? 2.367 -3.615 -13.328 1.00 54.19 577 ILE A N 1
ATOM 4513 C CA . ILE A 1 577 ? 2.909 -2.498 -14.107 1.00 54.19 577 ILE A CA 1
ATOM 4514 C C . ILE A 1 577 ? 3.025 -2.973 -15.563 1.00 54.19 577 ILE A C 1
ATOM 4516 O O . ILE A 1 577 ? 3.642 -4.008 -15.818 1.00 54.19 577 ILE A O 1
ATOM 4520 N N . SER A 1 578 ? 2.433 -2.229 -16.497 1.00 56.44 578 SER A N 1
ATOM 4521 C CA . SER A 1 578 ? 2.499 -2.464 -17.944 1.00 56.44 578 SER A CA 1
ATOM 4522 C C . SER A 1 578 ? 2.209 -1.157 -18.679 1.00 56.44 578 SER A C 1
ATOM 4524 O O . SER A 1 578 ? 1.309 -0.427 -18.264 1.00 56.44 578 SER A O 1
ATOM 4526 N N . GLY A 1 579 ? 2.920 -0.883 -19.778 1.00 56.91 579 GLY A N 1
ATOM 4527 C CA . GLY A 1 579 ? 2.642 0.265 -20.658 1.00 56.91 579 GLY A CA 1
ATOM 4528 C C . GLY A 1 579 ? 1.275 0.192 -21.353 1.00 56.91 579 GLY A C 1
ATOM 4529 O O . GLY A 1 579 ? 0.804 1.184 -21.895 1.00 56.91 579 GLY A O 1
ATOM 4530 N N . LYS A 1 580 ? 0.603 -0.968 -21.291 1.00 60.12 580 LYS A N 1
ATOM 4531 C CA . LYS A 1 580 ? -0.741 -1.204 -21.845 1.00 60.12 580 LYS A CA 1
ATOM 4532 C C . LYS A 1 580 ? -1.878 -0.860 -20.869 1.00 60.12 580 LYS A C 1
ATOM 4534 O O . LYS A 1 580 ? -3.050 -1.015 -21.210 1.00 60.12 580 LYS A O 1
ATOM 4539 N N . ASN A 1 581 ? -1.555 -0.411 -19.653 1.00 66.56 581 ASN A N 1
ATOM 4540 C CA . ASN A 1 581 ? -2.529 0.070 -18.671 1.00 66.56 581 ASN A CA 1
ATOM 4541 C C . ASN A 1 581 ? -2.749 1.579 -18.842 1.00 66.56 581 ASN A C 1
ATOM 4543 O O . ASN A 1 581 ? -1.801 2.316 -19.089 1.00 66.56 581 ASN A O 1
ATOM 4547 N N . LYS A 1 582 ? -3.989 2.062 -18.680 1.00 65.75 582 LYS A N 1
ATOM 4548 C CA . LYS A 1 582 ? -4.267 3.503 -18.793 1.00 65.75 582 LYS A CA 1
ATOM 4549 C C . LYS A 1 582 ? -3.725 4.270 -17.590 1.00 65.75 582 LYS A C 1
ATOM 4551 O O . LYS A 1 582 ? -3.957 3.871 -16.446 1.00 65.75 582 LYS A O 1
ATOM 4556 N N . PHE A 1 583 ? -3.071 5.392 -17.860 1.00 62.25 583 PHE A N 1
ATOM 4557 C CA . PHE A 1 583 ? -2.556 6.303 -16.844 1.00 62.25 583 PHE A CA 1
ATOM 4558 C C . PHE A 1 583 ? -3.641 7.255 -16.314 1.00 62.25 583 PHE A C 1
ATOM 4560 O O . PHE A 1 583 ? -4.716 7.396 -16.899 1.00 62.25 583 PHE A O 1
ATOM 4567 N N . VAL A 1 584 ? -3.371 7.882 -15.169 1.00 60.03 584 VAL A N 1
ATOM 4568 C CA . VAL A 1 584 ? -4.184 8.970 -14.620 1.00 60.03 584 VAL A CA 1
ATOM 4569 C C . VAL A 1 584 ? -3.820 10.249 -15.365 1.00 60.03 584 VAL A C 1
ATOM 4571 O O . VAL A 1 584 ? -2.717 10.766 -15.202 1.00 60.03 584 VAL A O 1
ATOM 4574 N N . THR A 1 585 ? -4.736 10.761 -16.178 1.00 54.06 585 THR A N 1
ATOM 4575 C CA . THR A 1 585 ? -4.615 12.077 -16.814 1.00 54.06 585 THR A CA 1
ATOM 4576 C C . THR A 1 585 ? -5.267 13.157 -15.955 1.00 54.06 585 THR A C 1
ATOM 4578 O O . THR A 1 585 ? -6.154 12.882 -15.140 1.00 54.06 585 THR A O 1
ATOM 4581 N N . GLN A 1 586 ? -4.821 14.400 -16.120 1.00 46.41 586 GLN A N 1
ATOM 4582 C CA . GLN A 1 586 ? -5.537 15.560 -15.600 1.00 46.41 586 GLN A CA 1
ATOM 4583 C C . GLN A 1 586 ? -6.691 15.890 -16.564 1.00 46.41 586 GLN A C 1
ATOM 4585 O O . GLN A 1 586 ? -6.469 16.009 -17.764 1.00 46.41 586 GLN A O 1
ATOM 4590 N N . ASP A 1 587 ? -7.926 16.038 -16.066 1.00 42.59 587 ASP A N 1
ATOM 4591 C CA . ASP A 1 587 ? -9.105 16.389 -16.888 1.00 42.59 587 ASP A CA 1
ATOM 4592 C C . ASP A 1 587 ? -9.057 17.876 -17.344 1.00 42.59 587 ASP A C 1
ATOM 4594 O O . ASP A 1 587 ? -9.932 18.672 -16.988 1.00 42.59 587 ASP A O 1
ATOM 4598 N N . GLN A 1 588 ? -8.019 18.289 -18.092 1.00 33.84 588 GLN A N 1
ATOM 4599 C CA . GLN A 1 588 ? -7.966 19.588 -18.781 1.00 33.84 588 GLN A CA 1
ATOM 4600 C C . GLN A 1 588 ? -6.847 19.716 -19.843 1.00 33.84 588 GLN A C 1
ATOM 4602 O O . GLN A 1 588 ? -5.762 20.213 -19.570 1.00 33.84 588 GLN A O 1
ATOM 4607 N N . GLY A 1 589 ? -7.169 19.381 -21.096 1.00 36.66 589 GLY A N 1
ATOM 4608 C CA . GLY A 1 589 ? -6.672 20.090 -22.288 1.00 36.66 589 GLY A CA 1
ATOM 4609 C C . GLY A 1 589 ? -5.226 19.888 -22.774 1.00 36.66 589 GLY A C 1
ATOM 4610 O O . GLY A 1 589 ? -5.014 20.080 -23.968 1.00 36.66 589 GLY A O 1
ATOM 4611 N N . SER A 1 590 ? -4.260 19.503 -21.935 1.00 36.62 590 SER A N 1
ATOM 4612 C CA . SER A 1 590 ? -2.909 19.116 -22.381 1.00 36.62 590 SER A CA 1
ATOM 4613 C C . SER A 1 590 ? -2.698 17.601 -22.315 1.00 36.62 590 SER A C 1
ATOM 4615 O O . SER A 1 590 ? -3.414 16.883 -21.616 1.00 36.62 590 SER A O 1
ATOM 4617 N N . SER A 1 591 ? -1.711 17.105 -23.062 1.00 41.28 591 SER A N 1
ATOM 4618 C CA . SER A 1 591 ? -1.321 15.687 -23.151 1.00 41.28 591 SER A CA 1
ATOM 4619 C C . SER A 1 591 ? -0.567 15.167 -21.914 1.00 41.28 591 SER A C 1
ATOM 4621 O O . SER A 1 591 ? -0.036 14.053 -21.919 1.00 41.28 591 SER A O 1
ATOM 4623 N N . ASP A 1 592 ? -0.532 15.950 -20.835 1.00 41.53 592 ASP A N 1
ATOM 4624 C CA . ASP A 1 592 ? 0.232 15.653 -19.632 1.00 41.53 592 ASP A CA 1
ATOM 4625 C C . ASP A 1 592 ? -0.541 14.711 -18.698 1.00 41.53 592 ASP A C 1
ATOM 4627 O O . ASP A 1 592 ? -1.519 15.069 -18.031 1.00 41.53 592 ASP A O 1
ATOM 4631 N N . ALA A 1 593 ? -0.056 13.472 -18.604 1.00 46.28 593 ALA A N 1
ATOM 4632 C CA . ALA A 1 593 ? -0.420 12.585 -17.508 1.00 46.28 593 ALA A CA 1
ATOM 4633 C C . ALA A 1 593 ? -0.001 13.200 -16.158 1.00 46.28 593 ALA A C 1
ATOM 4635 O O . ALA A 1 593 ? 0.923 14.014 -16.089 1.00 46.28 593 ALA A O 1
ATOM 4636 N N . TYR A 1 594 ? -0.656 12.782 -15.068 1.00 45.34 594 TYR A N 1
ATOM 4637 C CA . TYR A 1 594 ? -0.380 13.282 -13.719 1.00 45.34 594 TYR A CA 1
ATOM 4638 C C . TYR A 1 594 ? 1.096 13.026 -13.361 1.00 45.34 594 TYR A C 1
ATOM 4640 O O . TYR A 1 594 ? 1.489 11.896 -13.057 1.00 45.34 594 TYR A O 1
ATOM 4648 N N . SER A 1 595 ? 1.907 14.083 -13.429 1.00 42.81 595 SER A N 1
ATOM 4649 C CA . SER A 1 595 ? 3.367 14.070 -13.317 1.00 42.81 595 SER A CA 1
ATOM 4650 C C . SER A 1 595 ? 3.832 15.027 -12.210 1.00 42.81 595 SER A C 1
ATOM 4652 O O . SER A 1 595 ? 3.114 15.945 -11.809 1.00 42.81 595 SER A O 1
ATOM 4654 N N . GLY A 1 596 ? 5.000 14.756 -11.624 1.00 47.62 596 GLY A N 1
ATOM 4655 C CA . GLY A 1 596 ? 5.527 15.494 -10.471 1.00 47.62 596 GLY A CA 1
ATOM 4656 C C . GLY A 1 596 ? 6.300 14.607 -9.494 1.00 47.62 596 GLY A C 1
ATOM 4657 O O . GLY A 1 596 ? 6.411 13.399 -9.698 1.00 47.62 596 GLY A O 1
ATOM 4658 N N . ASP A 1 597 ? 6.842 15.219 -8.437 1.00 55.72 597 ASP A N 1
ATOM 4659 C CA . ASP A 1 597 ? 7.807 14.592 -7.522 1.00 55.72 597 ASP A CA 1
ATOM 4660 C C . ASP A 1 597 ? 7.346 13.226 -6.985 1.00 55.72 597 ASP A C 1
ATOM 4662 O O . ASP A 1 597 ? 6.216 13.086 -6.500 1.00 55.72 597 ASP A O 1
ATOM 4666 N N . PHE A 1 598 ? 8.271 12.258 -6.949 1.00 60.12 598 PHE A N 1
ATOM 4667 C CA . PHE A 1 598 ? 8.072 10.895 -6.432 1.00 60.12 598 PHE A CA 1
ATOM 4668 C C . PHE A 1 598 ? 7.220 10.822 -5.168 1.00 60.12 598 PHE A C 1
ATOM 4670 O O . PHE A 1 598 ? 6.245 10.076 -5.085 1.00 60.12 598 PHE A O 1
ATOM 4677 N N . ILE A 1 599 ? 7.561 11.651 -4.184 1.00 63.62 599 ILE A N 1
ATOM 4678 C CA . ILE A 1 599 ? 6.921 11.665 -2.871 1.00 63.62 599 ILE A CA 1
ATOM 4679 C C . ILE A 1 599 ? 5.418 11.982 -2.987 1.00 63.62 599 ILE A C 1
ATOM 4681 O O . ILE A 1 599 ? 4.615 11.380 -2.273 1.00 63.62 599 ILE A O 1
ATOM 4685 N N . ARG A 1 600 ? 5.002 12.855 -3.919 1.00 64.81 600 ARG A N 1
ATOM 4686 C CA . ARG A 1 600 ? 3.581 13.181 -4.155 1.00 64.81 600 ARG A CA 1
ATOM 4687 C C . ARG A 1 600 ? 2.826 11.989 -4.743 1.00 64.81 600 ARG A C 1
ATOM 4689 O O . ARG A 1 600 ? 1.722 11.690 -4.287 1.00 64.81 600 ARG A O 1
ATOM 4696 N N . MET A 1 601 ? 3.438 11.279 -5.693 1.00 67.19 601 MET A N 1
ATOM 4697 C CA . MET A 1 601 ? 2.856 10.076 -6.302 1.00 67.19 601 MET A CA 1
ATOM 4698 C C . MET A 1 601 ? 2.756 8.926 -5.296 1.00 67.19 601 MET A C 1
ATOM 4700 O O . MET A 1 601 ? 1.712 8.283 -5.213 1.00 67.19 601 MET A O 1
ATOM 4704 N N . VAL A 1 602 ? 3.785 8.725 -4.464 1.00 66.38 602 VAL A N 1
ATOM 4705 C CA . VAL A 1 602 ? 3.782 7.773 -3.337 1.00 66.38 602 VAL A CA 1
ATOM 4706 C C . VAL A 1 602 ? 2.631 8.056 -2.377 1.00 66.38 602 VAL A C 1
ATOM 4708 O O . VAL A 1 602 ? 1.897 7.131 -2.017 1.00 66.38 602 VAL A O 1
ATOM 4711 N N . PHE A 1 603 ? 2.444 9.318 -1.974 1.00 68.56 603 PHE A N 1
ATOM 4712 C CA . PHE A 1 603 ? 1.320 9.706 -1.125 1.00 68.56 603 PHE A CA 1
ATOM 4713 C C . PHE A 1 603 ? -0.015 9.366 -1.792 1.00 68.56 603 PHE A C 1
ATOM 4715 O O . PHE A 1 603 ? -0.810 8.647 -1.190 1.00 68.56 603 PHE A O 1
ATOM 4722 N N . LEU A 1 604 ? -0.244 9.834 -3.025 1.00 69.00 604 LEU A N 1
ATOM 4723 C CA . LEU A 1 604 ? -1.508 9.654 -3.748 1.00 69.00 604 LEU A CA 1
ATOM 4724 C C . LEU A 1 604 ? -1.853 8.170 -3.959 1.00 69.00 604 LEU A C 1
ATOM 4726 O O . LEU A 1 604 ? -2.971 7.759 -3.645 1.00 69.00 604 LEU A O 1
ATOM 4730 N N . ALA A 1 605 ? -0.885 7.360 -4.400 1.00 67.94 605 ALA A N 1
ATOM 4731 C CA . ALA A 1 605 ? -1.024 5.912 -4.570 1.00 67.94 605 ALA A CA 1
ATOM 4732 C C . ALA A 1 605 ? -1.490 5.219 -3.278 1.00 67.94 605 ALA A C 1
ATOM 4734 O O . ALA A 1 605 ? -2.396 4.383 -3.288 1.00 67.94 605 ALA A O 1
ATOM 4735 N N . ASN A 1 606 ? -0.902 5.599 -2.140 1.00 71.94 606 ASN A N 1
ATOM 4736 C CA . ASN A 1 606 ? -1.157 4.945 -0.862 1.00 71.94 606 ASN A CA 1
ATOM 4737 C C . ASN A 1 606 ? -2.307 5.575 -0.043 1.00 71.94 606 ASN A C 1
ATOM 4739 O O . ASN A 1 606 ? -2.667 5.018 0.997 1.00 71.94 606 ASN A O 1
ATOM 4743 N N . VAL A 1 607 ? -2.969 6.651 -0.506 1.00 72.31 607 VAL A N 1
ATOM 4744 C CA . VAL A 1 607 ? -4.216 7.157 0.123 1.00 72.31 607 VAL A CA 1
ATOM 4745 C C . VAL A 1 607 ? -5.244 6.030 0.260 1.00 72.31 607 VAL A C 1
ATOM 4747 O O . VAL A 1 607 ? -5.855 5.880 1.320 1.00 72.31 607 VAL A O 1
ATOM 4750 N N . ALA A 1 608 ? -5.379 5.184 -0.768 1.00 69.88 608 ALA A N 1
ATOM 4751 C CA . ALA A 1 608 ? -6.246 4.010 -0.729 1.00 69.88 608 ALA A CA 1
ATOM 4752 C C . ALA A 1 608 ? -5.910 3.090 0.460 1.00 69.88 608 ALA A C 1
ATOM 4754 O O . ALA A 1 608 ? -6.803 2.736 1.229 1.00 69.88 608 ALA A O 1
ATOM 4755 N N . GLN A 1 609 ? -4.626 2.785 0.684 1.00 69.94 609 GLN A N 1
ATOM 4756 C CA . GLN A 1 609 ? -4.164 1.949 1.798 1.00 69.94 609 GLN A CA 1
ATOM 4757 C C . GLN A 1 609 ? -4.540 2.532 3.171 1.00 69.94 609 GLN A C 1
ATOM 4759 O O . GLN A 1 609 ? -4.895 1.785 4.084 1.00 69.94 609 GLN A O 1
ATOM 4764 N N . CYS A 1 610 ? -4.533 3.861 3.319 1.00 69.62 610 CYS A N 1
ATOM 4765 C CA . CYS A 1 610 ? -4.998 4.524 4.538 1.00 69.62 610 CYS A CA 1
ATOM 4766 C C . CYS A 1 610 ? -6.503 4.287 4.779 1.00 69.62 610 CYS A C 1
ATOM 4768 O O . CYS A 1 610 ? -6.904 3.899 5.880 1.00 69.62 610 CYS A O 1
ATOM 4770 N N . VAL A 1 611 ? -7.337 4.427 3.741 1.00 71.31 611 VAL A N 1
ATOM 4771 C CA . VAL A 1 611 ? -8.787 4.163 3.824 1.00 71.31 611 VAL A CA 1
ATOM 4772 C C . VAL A 1 611 ? -9.073 2.681 4.109 1.00 71.31 611 VAL A C 1
ATOM 4774 O O . VAL A 1 611 ? -9.959 2.373 4.913 1.00 71.31 611 VAL A O 1
ATOM 4777 N N . LEU A 1 612 ? -8.292 1.755 3.539 1.00 70.62 612 LEU A N 1
ATOM 4778 C CA . LEU A 1 612 ? -8.363 0.322 3.854 1.00 70.62 612 LEU A CA 1
ATOM 4779 C C . LEU A 1 612 ? -8.067 0.056 5.343 1.00 70.62 612 LEU A C 1
ATOM 4781 O O . LEU A 1 612 ? -8.856 -0.616 6.011 1.00 70.62 612 LEU A O 1
ATOM 4785 N N . SER A 1 613 ? -7.001 0.641 5.902 1.00 70.88 613 SER A N 1
ATOM 4786 C CA . SER A 1 613 ? -6.671 0.510 7.332 1.00 70.88 613 SER A CA 1
ATOM 4787 C C . SER A 1 613 ? -7.747 1.107 8.252 1.00 70.88 613 SER A C 1
ATOM 4789 O O . SER A 1 613 ? -8.086 0.507 9.275 1.00 70.88 613 SER A O 1
ATOM 4791 N N . ILE A 1 614 ? -8.350 2.246 7.892 1.00 71.50 614 ILE A N 1
ATOM 4792 C CA . ILE A 1 614 ? -9.472 2.840 8.646 1.00 71.50 614 ILE A CA 1
ATOM 4793 C C . ILE A 1 614 ? -10.715 1.934 8.586 1.00 71.50 614 ILE A C 1
ATOM 4795 O O . ILE A 1 614 ? -11.388 1.736 9.603 1.00 71.50 614 ILE A O 1
ATOM 4799 N N . SER A 1 615 ? -10.999 1.337 7.425 1.00 71.94 615 SER A N 1
ATOM 4800 C CA . SER A 1 615 ? -12.097 0.374 7.243 1.00 71.94 615 SER A CA 1
ATOM 4801 C C . SER A 1 615 ? -11.905 -0.859 8.132 1.00 71.94 615 SER A C 1
ATOM 4803 O O . SER A 1 615 ? -12.822 -1.250 8.857 1.00 71.94 615 SER A O 1
ATOM 4805 N N . TYR A 1 616 ? -10.688 -1.414 8.161 1.00 71.69 616 TYR A N 1
ATOM 4806 C CA . TYR A 1 616 ? -10.313 -2.529 9.034 1.00 71.69 616 TYR A CA 1
ATOM 4807 C C . TYR A 1 616 ? -10.511 -2.206 10.522 1.00 71.69 616 TYR A C 1
ATOM 4809 O O . TYR A 1 616 ? -11.099 -3.011 11.243 1.00 71.69 616 TYR A O 1
ATOM 4817 N N . LEU A 1 617 ? -10.091 -1.027 10.998 1.00 70.06 617 LEU A N 1
ATOM 4818 C CA . LEU A 1 617 ? -10.262 -0.646 12.408 1.00 70.06 617 LEU A CA 1
ATOM 4819 C C . LEU A 1 617 ? -11.744 -0.558 12.819 1.00 70.06 617 LEU A C 1
ATOM 4821 O O . LEU A 1 617 ? -12.104 -0.996 13.915 1.00 70.06 617 LEU A O 1
ATOM 4825 N N . ASN A 1 618 ? -12.612 -0.055 11.935 1.00 71.25 618 ASN A N 1
ATOM 4826 C CA . ASN A 1 618 ? -14.060 -0.018 12.168 1.00 71.25 618 ASN A CA 1
ATOM 4827 C C . ASN A 1 618 ? -14.678 -1.428 12.161 1.00 71.25 618 ASN A C 1
ATOM 4829 O O . ASN A 1 618 ? -15.446 -1.764 13.066 1.00 71.25 618 ASN A O 1
ATOM 4833 N N . PHE A 1 619 ? -14.304 -2.270 11.193 1.00 73.31 619 PHE A N 1
ATOM 4834 C CA . PHE A 1 619 ? -14.746 -3.666 11.103 1.00 73.31 619 PHE A CA 1
ATOM 4835 C C . PHE A 1 619 ? -14.320 -4.479 12.334 1.00 73.31 619 PHE A C 1
ATOM 4837 O O . PHE A 1 619 ? -15.141 -5.155 12.948 1.00 73.31 619 PHE A O 1
ATOM 4844 N N . ASN A 1 620 ? -13.060 -4.356 12.756 1.00 72.94 620 ASN A N 1
ATOM 4845 C CA . ASN A 1 620 ? -12.548 -5.021 13.949 1.00 72.94 620 ASN A CA 1
ATOM 4846 C C . ASN A 1 620 ? -13.306 -4.565 15.209 1.00 72.94 620 ASN A C 1
ATOM 4848 O O . ASN A 1 620 ? -13.774 -5.403 15.971 1.00 72.94 620 ASN A O 1
ATOM 4852 N N . SER A 1 621 ? -13.541 -3.255 15.385 1.00 73.69 621 SER A N 1
ATOM 4853 C CA . SER A 1 621 ? -14.339 -2.732 16.512 1.00 73.69 621 SER A CA 1
ATOM 4854 C C . SER A 1 621 ? -15.767 -3.298 16.547 1.00 73.69 621 SER A C 1
ATOM 4856 O O . SER A 1 621 ? -16.292 -3.580 17.628 1.00 73.69 621 SER A O 1
ATOM 4858 N N . LEU A 1 622 ? -16.388 -3.507 15.380 1.00 74.94 622 LEU A N 1
ATOM 4859 C CA . LEU A 1 622 ? -17.692 -4.159 15.257 1.00 74.94 622 LEU A CA 1
ATOM 4860 C C . LEU A 1 622 ? -17.627 -5.625 15.720 1.00 74.94 622 LEU A C 1
ATOM 4862 O O . LEU A 1 622 ? -18.407 -6.022 16.585 1.00 74.94 622 LEU A O 1
ATOM 4866 N N . ILE A 1 623 ? -16.671 -6.411 15.212 1.00 75.38 623 ILE A N 1
ATOM 4867 C CA . ILE A 1 623 ? -16.508 -7.830 15.572 1.00 75.38 623 ILE A CA 1
ATOM 4868 C C . ILE A 1 623 ? -16.155 -8.011 17.059 1.00 75.38 623 ILE A C 1
ATOM 4870 O O . ILE A 1 623 ? -16.752 -8.869 17.711 1.00 75.38 623 ILE A O 1
ATOM 4874 N N . THR A 1 624 ? -15.288 -7.173 17.642 1.00 74.81 624 THR A N 1
ATOM 4875 C CA . THR A 1 624 ? -14.978 -7.195 19.086 1.00 74.81 624 THR A CA 1
ATOM 4876 C C . THR A 1 624 ? -16.239 -7.030 19.936 1.00 74.81 624 THR A C 1
ATOM 4878 O O . THR A 1 624 ? -16.453 -7.800 20.870 1.00 74.81 624 THR A O 1
ATOM 4881 N N . ARG A 1 625 ? -17.127 -6.084 19.593 1.00 77.38 625 ARG A N 1
ATOM 4882 C CA . ARG A 1 625 ? -18.397 -5.874 20.318 1.00 77.38 625 ARG A CA 1
ATOM 4883 C C . ARG A 1 625 ? -19.316 -7.091 20.232 1.00 77.38 625 ARG A C 1
ATOM 4885 O O . ARG A 1 625 ? -19.881 -7.490 21.245 1.00 77.38 625 ARG A O 1
ATOM 4892 N N . LEU A 1 626 ? -19.434 -7.706 19.053 1.00 76.88 626 LEU A N 1
ATOM 4893 C CA . LEU A 1 626 ? -20.222 -8.932 18.876 1.00 76.88 626 LEU A CA 1
ATOM 4894 C C . LEU A 1 626 ? -19.619 -10.117 19.654 1.00 76.88 626 LEU A C 1
ATOM 4896 O O . LEU A 1 626 ? -20.361 -10.921 20.218 1.00 76.88 626 LEU A O 1
ATOM 4900 N N . SER A 1 627 ? -18.289 -10.208 19.747 1.00 77.12 627 SER A N 1
ATOM 4901 C CA . SER A 1 627 ? -17.611 -11.233 20.547 1.00 77.12 627 SER A CA 1
ATOM 4902 C C . SER A 1 627 ? -17.827 -11.041 22.051 1.00 77.12 627 SER A C 1
ATOM 4904 O O . SER A 1 627 ? -18.137 -12.010 22.739 1.00 77.12 627 SER A O 1
ATOM 4906 N N . LEU A 1 628 ? -17.720 -9.812 22.567 1.00 77.62 628 LEU A N 1
ATOM 4907 C CA . LEU A 1 628 ? -17.989 -9.506 23.979 1.00 77.62 628 LEU A CA 1
ATOM 4908 C C . LEU A 1 628 ? -19.456 -9.766 24.342 1.00 77.62 628 LEU A C 1
ATOM 4910 O O . LEU A 1 628 ? -19.737 -10.348 25.385 1.00 77.62 628 LEU A O 1
ATOM 4914 N N . ALA A 1 629 ? -20.389 -9.423 23.448 1.00 77.56 629 ALA A N 1
ATOM 4915 C CA . ALA A 1 629 ? -21.805 -9.750 23.605 1.00 77.56 629 ALA A CA 1
ATOM 4916 C C . ALA A 1 629 ? -22.046 -11.266 23.715 1.00 77.56 629 ALA A C 1
ATOM 4918 O O . ALA A 1 629 ? -22.834 -11.706 24.551 1.00 77.56 629 ALA A O 1
ATOM 4919 N N . LYS A 1 630 ? -21.340 -12.074 22.908 1.00 78.50 630 LYS A N 1
ATOM 4920 C CA . LYS A 1 630 ? -21.374 -13.542 23.003 1.00 78.50 630 LYS A CA 1
ATOM 4921 C C . LYS A 1 630 ? -20.807 -14.042 24.330 1.00 78.50 630 LYS A C 1
ATOM 4923 O O . LYS A 1 630 ? -21.385 -14.940 24.931 1.00 78.50 630 LYS A O 1
ATOM 4928 N N . GLU A 1 631 ? -19.663 -13.505 24.740 1.00 78.56 631 GLU A N 1
ATOM 4929 C CA . GLU A 1 631 ? -18.943 -13.901 25.952 1.00 78.56 631 GLU A CA 1
ATOM 4930 C C . GLU A 1 631 ? -19.781 -13.636 27.208 1.00 78.56 631 GLU A C 1
ATOM 4932 O O . GLU A 1 631 ? -19.982 -14.550 28.003 1.00 78.56 631 GLU A O 1
ATOM 4937 N N . TRP A 1 632 ? -20.367 -12.440 27.306 1.00 78.12 632 TRP A N 1
ATOM 4938 C CA . TRP A 1 632 ? -21.321 -12.049 28.345 1.00 78.12 632 TRP A CA 1
ATOM 4939 C C . TRP A 1 632 ? -22.556 -12.964 28.344 1.00 78.12 632 TRP A C 1
ATOM 4941 O O . TRP A 1 632 ? -22.839 -13.617 29.344 1.00 78.12 632 TRP A O 1
ATOM 4951 N N . ALA A 1 633 ? -23.249 -13.104 27.207 1.00 76.94 633 ALA A N 1
ATOM 4952 C CA . ALA A 1 633 ? -24.480 -13.897 27.118 1.00 76.94 633 ALA A CA 1
ATOM 4953 C C . ALA A 1 633 ? -24.282 -15.398 27.429 1.00 76.94 633 ALA A C 1
ATOM 4955 O O . ALA A 1 633 ? -25.178 -16.043 27.974 1.00 76.94 633 ALA A O 1
ATOM 4956 N N . LEU A 1 634 ? -23.098 -15.958 27.143 1.00 77.06 634 LEU A N 1
ATOM 4957 C CA . LEU A 1 634 ? -22.758 -17.341 27.492 1.00 77.06 634 LEU A CA 1
ATOM 4958 C C . LEU A 1 634 ? -22.654 -17.584 29.005 1.00 77.06 634 LEU A C 1
ATOM 4960 O O . LEU A 1 634 ? -22.907 -18.713 29.427 1.00 77.06 634 LEU A O 1
ATOM 4964 N N . MET A 1 635 ? -22.330 -16.576 29.820 1.00 75.75 635 MET A N 1
ATOM 4965 C CA . MET A 1 635 ? -22.314 -16.714 31.286 1.00 75.75 635 MET A CA 1
ATOM 4966 C C . MET A 1 635 ? -23.728 -16.989 31.827 1.00 75.75 635 MET A C 1
ATOM 4968 O O . MET A 1 635 ? -23.904 -17.809 32.722 1.00 75.75 635 MET A O 1
ATOM 4972 N N . GLY A 1 636 ? -24.760 -16.420 31.194 1.00 71.50 636 GLY A N 1
ATOM 4973 C CA . GLY A 1 636 ? -26.173 -16.707 31.475 1.00 71.50 636 GLY A CA 1
ATOM 4974 C C . GLY A 1 636 ? -26.695 -18.053 30.946 1.00 71.50 636 GLY A C 1
ATOM 4975 O O . GLY A 1 636 ? -27.908 -18.254 30.918 1.00 71.50 636 GLY A O 1
ATOM 4976 N N . THR A 1 637 ? -25.823 -18.963 30.486 1.00 74.81 637 THR A N 1
ATOM 4977 C CA . THR A 1 637 ? -26.206 -20.327 30.043 1.00 74.81 637 THR A CA 1
ATOM 4978 C C . THR A 1 637 ? -25.705 -21.450 30.949 1.00 74.81 637 THR A C 1
ATOM 4980 O O . THR A 1 637 ? -26.084 -22.601 30.749 1.00 74.81 637 THR A O 1
ATOM 4983 N N . GLY A 1 638 ? -24.852 -21.136 31.924 1.00 71.44 638 GLY A N 1
ATOM 4984 C CA . GLY A 1 638 ? -24.160 -22.106 32.771 1.00 71.44 638 GLY A CA 1
ATOM 4985 C C . GLY A 1 638 ? -22.742 -21.636 33.086 1.00 71.44 638 GLY A C 1
ATOM 4986 O O . GLY A 1 638 ? -22.282 -20.629 32.546 1.00 71.44 638 GLY A O 1
ATOM 4987 N N . PHE A 1 639 ? -22.041 -22.365 33.956 1.00 79.25 639 PHE A N 1
ATOM 4988 C CA . PHE A 1 639 ? -20.710 -21.971 34.417 1.00 79.25 639 PHE A CA 1
ATOM 4989 C C . PHE A 1 639 ? -19.717 -21.765 33.259 1.00 79.25 639 PHE A C 1
ATOM 4991 O O . PHE A 1 639 ? -19.590 -22.593 32.351 1.00 79.25 639 PHE A O 1
ATOM 4998 N N . ARG A 1 640 ? -18.999 -20.639 33.310 1.00 79.75 640 ARG A N 1
ATOM 4999 C CA . ARG A 1 640 ? -17.900 -20.280 32.412 1.00 79.75 640 ARG A CA 1
ATOM 5000 C C . ARG A 1 640 ? -16.790 -19.643 33.253 1.00 79.75 640 ARG A C 1
ATOM 5002 O O . ARG A 1 640 ? -17.090 -18.677 33.955 1.00 79.75 640 ARG A O 1
ATOM 5009 N N . PRO A 1 641 ? -15.536 -20.122 33.182 1.00 81.00 641 PRO A N 1
ATOM 5010 C CA . PRO A 1 641 ? -14.432 -19.450 33.855 1.00 81.00 641 PRO A CA 1
ATOM 5011 C C . PRO A 1 641 ? -14.216 -18.059 33.247 1.00 81.00 641 PRO A C 1
ATOM 5013 O O . PRO A 1 641 ? -14.346 -17.875 32.032 1.00 81.00 641 PRO A O 1
ATOM 5016 N N . LEU A 1 642 ? -13.885 -17.075 34.086 1.00 82.69 642 LEU A N 1
ATOM 5017 C CA . LEU A 1 642 ? -13.632 -15.713 33.619 1.00 82.69 642 LEU A CA 1
ATOM 5018 C C . LEU A 1 642 ? -12.359 -15.674 32.764 1.00 82.69 642 LEU A C 1
ATOM 5020 O O . LEU A 1 642 ? -11.311 -16.193 33.159 1.00 82.69 642 LEU A O 1
ATOM 5024 N N . ARG A 1 643 ? -12.451 -15.031 31.595 1.00 84.25 643 ARG A N 1
ATOM 5025 C CA . ARG A 1 643 ? -11.291 -14.695 30.767 1.00 84.25 643 ARG A CA 1
ATOM 5026 C C . ARG A 1 643 ? -10.715 -13.371 31.248 1.00 84.25 643 ARG A C 1
ATOM 5028 O O . ARG A 1 643 ? -11.330 -12.332 31.025 1.00 84.25 643 ARG A O 1
ATOM 5035 N N . VAL A 1 644 ? -9.549 -13.429 31.876 1.00 83.06 644 VAL A N 1
ATOM 5036 C CA . VAL A 1 644 ? -8.899 -12.294 32.545 1.00 83.06 644 VAL A CA 1
ATOM 5037 C C . VAL A 1 644 ? -7.495 -12.045 31.998 1.00 83.06 644 VAL A C 1
ATOM 5039 O O . VAL A 1 644 ? -6.909 -12.848 31.261 1.00 83.06 644 VAL A O 1
ATOM 5042 N N . THR A 1 645 ? -6.956 -10.896 32.369 1.00 78.69 645 THR A N 1
ATOM 5043 C CA . THR A 1 645 ? -5.600 -10.440 32.088 1.00 78.69 645 THR A CA 1
ATOM 5044 C C . THR A 1 645 ? -4.591 -11.085 33.054 1.00 78.69 645 THR A C 1
ATOM 5046 O O . THR A 1 645 ? -3.474 -11.389 32.639 1.00 78.69 645 THR A O 1
ATOM 5049 N N . ASP A 1 646 ? -4.983 -11.388 34.296 1.00 79.19 646 ASP A N 1
ATOM 5050 C CA . ASP A 1 646 ? -4.147 -12.045 35.318 1.00 79.19 646 ASP A CA 1
ATOM 5051 C C . ASP A 1 646 ? -4.965 -13.147 36.041 1.00 79.19 646 ASP A C 1
ATOM 5053 O O . ASP A 1 646 ? -5.891 -12.799 36.769 1.00 79.19 646 ASP A O 1
ATOM 5057 N N . PRO A 1 647 ? -4.750 -14.454 35.769 1.00 80.12 647 PRO A N 1
ATOM 5058 C CA . PRO A 1 647 ? -5.662 -15.519 36.206 1.00 80.12 647 PRO A CA 1
ATOM 5059 C C . PRO A 1 647 ? -5.309 -16.174 37.547 1.00 80.12 647 PRO A C 1
ATOM 5061 O O . PRO A 1 647 ? -4.169 -16.567 37.791 1.00 80.12 647 PRO A O 1
ATOM 5064 N N . GLU A 1 648 ? -6.342 -16.445 38.342 1.00 77.19 648 GLU A N 1
ATOM 5065 C CA . GLU A 1 648 ? -6.289 -17.285 39.541 1.00 77.19 648 GLU A CA 1
ATOM 5066 C C . GLU A 1 648 ? -7.261 -18.480 39.438 1.00 77.19 648 GLU A C 1
ATOM 5068 O O . GLU A 1 648 ? -8.374 -18.366 38.921 1.00 77.19 648 GLU A O 1
ATOM 5073 N N . GLY A 1 649 ? -6.858 -19.648 39.953 1.00 83.50 649 GLY A N 1
ATOM 5074 C CA . GLY A 1 649 ? -7.695 -20.856 39.959 1.00 83.50 649 GLY A CA 1
ATOM 5075 C C . GLY A 1 649 ? -8.059 -21.351 38.553 1.00 83.50 649 GLY A C 1
ATOM 5076 O O . GLY A 1 649 ? -7.181 -21.595 37.730 1.00 83.50 649 GLY A O 1
ATOM 5077 N N . GLU A 1 650 ? -9.358 -21.513 38.279 1.00 81.44 650 GLU A N 1
ATOM 5078 C CA . GLU A 1 650 ? -9.877 -21.960 36.972 1.00 81.44 650 GLU A CA 1
ATOM 5079 C C . GLU A 1 650 ? -9.965 -20.842 35.910 1.00 81.44 650 GLU A C 1
ATOM 5081 O O . GLU A 1 650 ? -10.394 -21.090 34.782 1.00 81.44 650 GLU A O 1
ATOM 5086 N N . GLN A 1 651 ? -9.595 -19.600 36.243 1.00 82.56 651 GLN A N 1
ATOM 5087 C CA . GLN A 1 651 ? -9.642 -18.475 35.305 1.00 82.56 651 GLN A CA 1
ATOM 5088 C C . GLN A 1 651 ? -8.685 -18.662 34.114 1.00 82.56 651 GLN A C 1
ATOM 5090 O O . GLN A 1 651 ? -7.615 -19.262 34.218 1.00 82.56 651 GLN A O 1
ATOM 5095 N N . VAL A 1 652 ? -9.048 -18.101 32.957 1.00 79.94 652 VAL A N 1
ATOM 5096 C CA . VAL A 1 652 ? -8.322 -18.317 31.695 1.00 79.94 652 VAL A CA 1
ATOM 5097 C C . VAL A 1 652 ? -7.620 -17.035 31.248 1.00 79.94 652 VAL A C 1
ATOM 5099 O O . VAL A 1 652 ? -8.271 -16.033 30.957 1.00 79.94 652 VAL A O 1
ATOM 5102 N N . SER A 1 653 ? -6.288 -17.068 31.128 1.00 69.88 653 SER A N 1
ATOM 5103 C CA . SER A 1 653 ? -5.518 -15.916 30.628 1.00 69.88 653 SER A CA 1
ATOM 5104 C C . SER A 1 653 ? -5.812 -15.620 29.154 1.00 69.88 653 SER A C 1
ATOM 5106 O O . SER A 1 653 ? -6.013 -16.544 28.359 1.00 69.88 653 SER A O 1
ATOM 5108 N N . THR A 1 654 ? -5.725 -14.352 28.745 1.00 64.12 654 THR A N 1
ATOM 5109 C CA . THR A 1 654 ? -5.831 -13.965 27.332 1.00 64.12 654 THR A CA 1
ATOM 5110 C C . THR A 1 654 ? -4.534 -13.358 26.777 1.00 64.12 654 THR A C 1
ATOM 5112 O O . THR A 1 654 ? -4.016 -12.369 27.285 1.00 64.12 654 THR A O 1
ATOM 5115 N N . HIS A 1 655 ? -4.007 -13.936 25.690 1.00 52.56 655 HIS A N 1
ATOM 5116 C CA . HIS A 1 655 ? -2.890 -13.343 24.935 1.00 52.56 655 HIS A CA 1
ATOM 5117 C C . HIS A 1 655 ? -3.338 -12.175 24.041 1.00 52.56 655 HIS A C 1
ATOM 5119 O O . HIS A 1 655 ? -2.574 -11.241 23.806 1.00 52.56 655 HIS A O 1
ATOM 5125 N N . PHE A 1 656 ? -4.578 -12.232 23.545 1.00 53.44 656 PHE A N 1
ATOM 5126 C CA . PHE A 1 656 ? -5.183 -11.206 22.702 1.00 53.44 656 PHE A CA 1
ATOM 5127 C C . PHE A 1 656 ? -6.272 -10.497 23.498 1.00 53.44 656 PHE A C 1
ATOM 5129 O O . PHE A 1 656 ? -7.300 -11.080 23.827 1.00 53.44 656 PHE A O 1
ATOM 5136 N N . LEU A 1 657 ? -6.041 -9.224 23.804 1.00 51.69 657 LEU A N 1
ATOM 5137 C CA . LEU A 1 657 ? -6.838 -8.487 24.784 1.00 51.69 657 LEU A CA 1
ATOM 5138 C C . LEU A 1 657 ? -8.326 -8.356 24.374 1.00 51.69 657 LEU A C 1
ATOM 5140 O O . LEU A 1 657 ? -9.207 -8.457 25.226 1.00 51.69 657 LEU A O 1
ATOM 5144 N N . GLY A 1 658 ? -8.624 -8.239 23.072 1.00 45.47 658 GLY A N 1
ATOM 5145 C CA . GLY A 1 658 ? -9.992 -8.052 22.562 1.00 45.47 658 GLY A CA 1
ATOM 5146 C C . GLY A 1 658 ? -10.761 -9.284 22.045 1.00 45.47 658 GLY A C 1
ATOM 5147 O O . GLY A 1 658 ? -11.986 -9.217 21.994 1.00 45.47 658 GLY A O 1
ATOM 5148 N N . LEU A 1 659 ? -10.117 -10.389 21.637 1.00 47.50 659 LEU A N 1
ATOM 5149 C CA . LEU A 1 659 ? -10.798 -11.495 20.926 1.00 47.50 659 LEU A CA 1
ATOM 5150 C C . LEU A 1 659 ? -10.366 -12.898 21.406 1.00 47.50 659 LEU A C 1
ATOM 5152 O O . LEU A 1 659 ? -9.169 -13.144 21.565 1.00 47.50 659 LEU A O 1
ATOM 5156 N N . PRO A 1 660 ? -11.307 -13.851 21.577 1.00 38.81 660 PRO A N 1
ATOM 5157 C CA . PRO A 1 660 ? -10.992 -15.234 21.919 1.00 38.81 660 PRO A CA 1
ATOM 5158 C C . PRO A 1 660 ? -10.438 -16.019 20.718 1.00 38.81 660 PRO A C 1
ATOM 5160 O O . PRO A 1 660 ? -10.837 -15.823 19.569 1.00 38.81 660 PRO A O 1
ATOM 5163 N N . TYR A 1 661 ? -9.547 -16.972 21.009 1.00 34.69 661 TYR A N 1
ATOM 5164 C CA . TYR A 1 661 ? -8.744 -17.716 20.025 1.00 34.69 661 TYR A CA 1
ATOM 5165 C C . TYR A 1 661 ? -9.576 -18.382 18.909 1.00 34.69 661 TYR A C 1
ATOM 5167 O O . TYR A 1 661 ? -9.174 -18.392 17.747 1.00 34.69 661 TYR A O 1
ATOM 5175 N N . SER A 1 662 ? -10.774 -18.875 19.242 1.00 38.12 662 SER A N 1
ATOM 5176 C CA . SER A 1 662 ? -11.688 -19.571 18.325 1.00 38.12 662 SER A CA 1
ATOM 5177 C C . SER A 1 662 ? -12.321 -18.696 17.234 1.00 38.12 662 SER A C 1
ATOM 5179 O O . SER A 1 662 ? -12.903 -19.240 16.301 1.00 38.12 662 SER A O 1
ATOM 5181 N N . TRP A 1 663 ? -12.199 -17.366 17.311 1.00 39.38 663 TRP A N 1
ATOM 5182 C CA . TRP A 1 663 ? -12.604 -16.449 16.233 1.00 39.38 663 TRP A CA 1
ATOM 5183 C C . TRP A 1 663 ? -11.437 -16.020 15.333 1.00 39.38 663 TRP A C 1
ATOM 5185 O O . TRP A 1 663 ? -11.668 -15.460 14.265 1.00 39.38 663 TRP A O 1
ATOM 5195 N N . ASN A 1 664 ? -10.189 -16.277 15.738 1.00 39.88 664 ASN A N 1
ATOM 5196 C CA . ASN A 1 664 ? -8.999 -15.742 15.068 1.00 39.88 664 ASN A CA 1
ATOM 5197 C C . ASN A 1 664 ? -8.406 -16.702 14.011 1.00 39.88 664 ASN A C 1
ATOM 5199 O O . ASN A 1 664 ? -7.567 -16.306 13.207 1.00 39.88 664 ASN A O 1
ATOM 5203 N N . GLY A 1 665 ? -8.842 -17.966 13.997 1.00 34.09 665 GLY A N 1
ATOM 5204 C CA . GLY A 1 665 ? -8.259 -19.052 13.196 1.00 34.09 665 GLY A CA 1
ATOM 5205 C C . GLY A 1 665 ? -8.730 -19.171 11.740 1.00 34.09 665 GLY A C 1
ATOM 5206 O O . GLY A 1 665 ? -8.683 -20.275 11.209 1.00 34.09 665 GLY A O 1
ATOM 5207 N N . GLY A 1 666 ? -9.232 -18.103 11.103 1.00 33.06 666 GLY A N 1
ATOM 5208 C CA . GLY A 1 666 ? -9.894 -18.244 9.792 1.00 33.06 666 GLY A CA 1
ATOM 5209 C C . GLY A 1 666 ? -9.974 -17.029 8.863 1.00 33.06 666 GLY A C 1
ATOM 5210 O O . GLY A 1 666 ? -10.672 -17.129 7.861 1.00 33.06 666 GLY A O 1
ATOM 5211 N N . PHE A 1 667 ? -9.309 -15.899 9.150 1.00 32.06 667 PHE A N 1
ATOM 5212 C CA . PHE A 1 667 ? -9.402 -14.693 8.295 1.00 32.06 667 PHE A CA 1
ATOM 5213 C C . PHE A 1 667 ? -8.078 -13.982 7.955 1.00 32.06 667 PHE A C 1
ATOM 5215 O O . PHE A 1 667 ? -8.095 -12.919 7.341 1.00 32.06 667 PHE A O 1
ATOM 5222 N N . TYR A 1 668 ? -6.926 -14.593 8.246 1.00 34.72 668 TYR A N 1
ATOM 5223 C CA . TYR A 1 668 ? -5.608 -14.119 7.784 1.00 34.72 668 TYR A CA 1
ATOM 5224 C C . TYR A 1 668 ? -5.165 -14.828 6.491 1.00 34.72 668 TYR A C 1
ATOM 5226 O O . TYR A 1 668 ? -4.047 -15.327 6.383 1.00 34.72 668 TYR A O 1
ATOM 5234 N N . GLY A 1 669 ? -6.075 -14.909 5.514 1.00 25.39 669 GLY A N 1
ATOM 5235 C CA . GLY A 1 669 ? -5.866 -15.587 4.233 1.00 25.39 669 GLY A CA 1
ATOM 5236 C C . GLY A 1 669 ? -5.781 -14.619 3.051 1.00 25.39 669 GLY A C 1
ATOM 5237 O O . GLY A 1 669 ? -6.796 -14.077 2.635 1.00 25.39 669 GLY A O 1
ATOM 5238 N N . SER A 1 670 ? -4.573 -14.461 2.500 1.00 32.59 670 SER A N 1
ATOM 5239 C CA . SER A 1 670 ? -4.276 -14.052 1.113 1.00 32.59 670 SER A CA 1
ATOM 5240 C C . SER A 1 670 ? -5.148 -12.958 0.455 1.00 32.59 670 SER A C 1
ATOM 5242 O O . SER A 1 670 ? -6.024 -13.262 -0.352 1.00 32.59 670 SER A O 1
ATOM 5244 N N . TRP A 1 671 ? -4.759 -11.688 0.623 1.00 25.44 671 TRP A N 1
ATOM 5245 C CA . TRP A 1 671 ? -5.074 -10.613 -0.342 1.00 25.44 671 TRP A CA 1
ATOM 5246 C C . TRP A 1 671 ? -3.820 -9.844 -0.791 1.00 25.44 671 TRP A C 1
ATOM 5248 O O . TRP A 1 671 ? -3.767 -8.617 -0.801 1.00 25.44 671 TRP A O 1
ATOM 5258 N N . THR A 1 672 ? -2.777 -10.579 -1.183 1.00 28.48 672 THR A N 1
ATOM 5259 C CA . THR A 1 672 ? -1.573 -10.020 -1.815 1.00 28.48 672 THR A CA 1
ATOM 5260 C C . THR A 1 672 ? -1.807 -9.748 -3.299 1.00 28.48 672 THR A C 1
ATOM 5262 O O . THR A 1 672 ? -1.514 -10.612 -4.124 1.00 28.48 672 THR A O 1
ATOM 5265 N N . ARG A 1 673 ? -2.304 -8.553 -3.659 1.00 23.34 673 ARG A N 1
ATOM 5266 C CA . ARG A 1 673 ? -2.212 -8.024 -5.037 1.00 23.34 673 ARG A CA 1
ATOM 5267 C C . ARG A 1 673 ? -2.454 -6.504 -5.128 1.00 23.34 673 ARG A C 1
ATOM 5269 O O . ARG A 1 673 ? -3.565 -6.053 -5.374 1.00 23.34 673 ARG A O 1
ATOM 5276 N N . SER A 1 674 ? -1.380 -5.726 -4.986 1.00 27.14 674 SER A N 1
ATOM 5277 C CA . SER A 1 674 ? -1.318 -4.292 -5.321 1.00 27.14 674 SER A CA 1
ATOM 5278 C C . SER A 1 674 ? -0.239 -4.061 -6.384 1.00 27.14 674 SER A C 1
ATOM 5280 O O . SER A 1 674 ? 0.795 -4.731 -6.327 1.00 27.14 674 SER A O 1
ATOM 5282 N N . PRO A 1 675 ? -0.477 -3.180 -7.373 1.00 29.17 675 PRO A N 1
ATOM 5283 C CA . PRO A 1 675 ? 0.630 -2.498 -8.043 1.00 29.17 675 PRO A CA 1
ATOM 5284 C C . PRO A 1 675 ? 0.288 -1.047 -8.446 1.00 29.17 675 PRO A C 1
ATOM 5286 O O . PRO A 1 675 ? -0.353 -0.828 -9.470 1.00 29.17 675 PRO A O 1
ATOM 5289 N N . THR A 1 676 ? 0.772 -0.047 -7.702 1.00 28.89 676 THR A N 1
ATOM 5290 C CA . THR A 1 676 ? 0.917 1.338 -8.204 1.00 28.89 676 THR A CA 1
ATOM 5291 C C . THR A 1 676 ? 2.160 1.997 -7.608 1.00 28.89 676 THR A C 1
ATOM 5293 O O . THR A 1 676 ? 2.186 2.309 -6.425 1.00 28.89 676 THR A O 1
ATOM 5296 N N . MET A 1 677 ? 3.188 2.206 -8.433 1.00 29.23 677 MET A N 1
ATOM 5297 C CA . MET A 1 677 ? 4.287 3.154 -8.216 1.00 29.23 677 MET A CA 1
ATOM 5298 C C . MET A 1 677 ? 5.048 3.365 -9.525 1.00 29.23 677 MET A C 1
ATOM 5300 O O . MET A 1 677 ? 5.219 2.420 -10.298 1.00 29.23 677 MET A O 1
ATOM 5304 N N . ARG A 1 678 ? 5.615 4.562 -9.674 1.00 32.22 678 ARG A N 1
ATOM 5305 C CA . ARG A 1 678 ? 7.025 4.728 -10.042 1.00 32.22 678 ARG A CA 1
ATOM 5306 C C . ARG A 1 678 ? 7.584 5.983 -9.354 1.00 32.22 678 ARG A C 1
ATOM 5308 O O . ARG A 1 678 ? 6.885 6.540 -8.510 1.00 32.22 678 ARG A O 1
ATOM 5315 N N . ASP A 1 679 ? 8.836 6.312 -9.669 1.00 32.22 679 ASP A N 1
ATOM 5316 C CA . ASP A 1 679 ? 9.745 7.324 -9.100 1.00 32.22 679 ASP A CA 1
ATOM 5317 C C . ASP A 1 679 ? 9.201 8.785 -9.253 1.00 32.22 679 ASP A C 1
ATOM 5319 O O . ASP A 1 679 ? 8.038 9.008 -8.964 1.00 32.22 679 ASP A O 1
ATOM 5323 N N . ASN A 1 680 ? 9.848 9.891 -9.636 1.00 26.44 680 ASN A N 1
ATOM 5324 C CA . ASN A 1 680 ? 11.196 10.238 -10.088 1.00 26.44 680 ASN A CA 1
ATOM 5325 C C . ASN A 1 680 ? 11.880 11.173 -9.076 1.00 26.44 680 ASN A C 1
ATOM 5327 O O . ASN A 1 680 ? 11.275 12.165 -8.669 1.00 26.44 680 ASN A O 1
ATOM 5331 N N . SER A 1 681 ? 13.148 10.885 -8.753 1.00 33.19 681 SER A N 1
ATOM 5332 C CA . SER A 1 681 ? 14.237 11.867 -8.523 1.00 33.19 681 SER A CA 1
ATOM 5333 C C . SER A 1 681 ? 15.554 11.148 -8.151 1.00 33.19 681 SER A C 1
ATOM 5335 O O . SER A 1 681 ? 16.179 11.468 -7.141 1.00 33.19 681 SER A O 1
ATOM 5337 N N . LEU A 1 682 ? 15.942 10.099 -8.894 1.00 34.88 682 LEU A N 1
ATOM 5338 C CA . LEU A 1 682 ? 16.904 9.086 -8.416 1.00 34.88 682 LEU A CA 1
ATOM 5339 C C . LEU A 1 682 ? 18.051 8.744 -9.387 1.00 34.88 682 LEU A C 1
ATOM 5341 O O . LEU A 1 682 ? 18.365 7.578 -9.597 1.00 34.88 682 LEU A O 1
ATOM 5345 N N . GLY A 1 683 ? 18.732 9.766 -9.916 1.00 36.88 683 GLY A N 1
ATOM 5346 C CA . GLY A 1 683 ? 20.109 9.631 -10.429 1.00 36.88 683 GLY A CA 1
ATOM 5347 C C . GLY A 1 683 ? 20.320 8.665 -11.604 1.00 36.88 683 GLY A C 1
ATOM 5348 O O . GLY A 1 683 ? 21.428 8.164 -11.781 1.00 36.88 683 GLY A O 1
ATOM 5349 N N . LEU A 1 684 ? 19.270 8.403 -12.380 1.00 36.84 684 LEU A N 1
ATOM 5350 C CA . LEU A 1 684 ? 19.302 7.670 -13.644 1.00 36.84 684 LEU A CA 1
ATOM 5351 C C . LEU A 1 684 ? 18.985 8.641 -14.792 1.00 36.84 684 LEU A C 1
ATOM 5353 O O . LEU A 1 684 ? 18.417 9.703 -14.553 1.00 36.84 684 LEU A O 1
ATOM 5357 N N . SER A 1 685 ? 19.396 8.272 -16.008 1.00 38.41 685 SER A N 1
ATOM 5358 C CA . SER A 1 685 ? 19.425 9.119 -17.214 1.00 38.41 685 SER A CA 1
ATOM 5359 C C . SER A 1 685 ? 18.162 9.950 -17.461 1.00 38.41 685 SER A C 1
ATOM 5361 O O . SER A 1 685 ? 17.051 9.440 -17.307 1.00 38.41 685 SER A O 1
ATOM 5363 N N . ASP A 1 686 ? 18.350 11.164 -17.985 1.00 33.88 686 ASP A N 1
ATOM 5364 C CA . ASP A 1 686 ? 17.342 12.231 -18.143 1.00 33.88 686 ASP A CA 1
ATOM 5365 C C . ASP A 1 686 ? 16.119 11.892 -19.031 1.00 33.88 686 ASP A C 1
ATOM 5367 O O . ASP A 1 686 ? 15.180 12.677 -19.126 1.00 33.88 686 ASP A O 1
ATOM 5371 N N . PHE A 1 687 ? 16.089 10.704 -19.641 1.00 41.06 687 PHE A N 1
ATOM 5372 C CA . PHE A 1 687 ? 15.013 10.191 -20.501 1.00 41.06 687 PHE A CA 1
ATOM 5373 C C . PHE A 1 687 ? 13.921 9.383 -19.753 1.00 41.06 687 PHE A C 1
ATOM 5375 O O . PHE A 1 687 ? 13.058 8.771 -20.383 1.00 41.06 687 PHE A O 1
ATOM 5382 N N . GLY A 1 688 ? 13.955 9.310 -18.415 1.00 45.56 688 GLY A N 1
ATOM 5383 C CA . GLY A 1 688 ? 13.014 8.508 -17.614 1.00 45.56 688 GLY A CA 1
ATOM 5384 C C . GLY A 1 688 ? 11.755 9.262 -17.152 1.00 45.56 688 GLY A C 1
ATOM 5385 O O . GLY A 1 688 ? 11.869 10.281 -16.477 1.00 45.56 688 GLY A O 1
ATOM 5386 N N . PHE A 1 689 ? 10.554 8.725 -17.417 1.00 50.38 689 PHE A N 1
ATOM 5387 C CA . PHE A 1 689 ? 9.260 9.296 -16.988 1.00 50.38 689 PHE A CA 1
ATOM 5388 C C . PHE A 1 689 ? 8.540 8.486 -15.891 1.00 50.38 689 PHE A C 1
ATOM 5390 O O . PHE A 1 689 ? 8.739 7.275 -15.754 1.00 50.38 689 PHE A O 1
ATOM 5397 N N . VAL A 1 690 ? 7.634 9.155 -15.156 1.00 52.62 690 VAL A N 1
ATOM 5398 C CA . VAL A 1 690 ? 6.738 8.554 -14.158 1.00 52.62 690 VAL A CA 1
ATOM 5399 C C . VAL A 1 690 ? 5.316 9.122 -14.195 1.00 52.62 690 VAL A C 1
ATOM 5401 O O . VAL A 1 690 ? 5.117 10.326 -14.069 1.00 52.62 690 VAL A O 1
ATOM 5404 N N . GLY A 1 691 ? 4.331 8.217 -14.217 1.00 54.44 691 GLY A N 1
ATOM 5405 C CA . GLY A 1 691 ? 2.922 8.502 -13.938 1.00 54.44 691 GLY A CA 1
ATOM 5406 C C . GLY A 1 691 ? 2.243 7.339 -13.203 1.00 54.44 691 GLY A C 1
ATOM 5407 O O . GLY A 1 691 ? 2.766 6.222 -13.153 1.00 54.44 691 GLY A O 1
ATOM 5408 N N . LEU A 1 692 ? 1.065 7.590 -12.625 1.00 59.06 692 LEU A N 1
ATOM 5409 C CA . LEU A 1 692 ? 0.230 6.570 -11.973 1.00 59.06 692 LEU A CA 1
ATOM 5410 C C . LEU A 1 692 ? -0.760 5.958 -12.979 1.00 59.06 692 LEU A C 1
ATOM 5412 O O . LEU A 1 692 ? -1.194 6.657 -13.889 1.00 59.06 692 LEU A O 1
ATOM 5416 N N . GLY A 1 693 ? -1.158 4.690 -12.825 1.00 60.88 693 GLY A N 1
ATOM 5417 C CA . GLY A 1 693 ? -2.073 4.032 -13.769 1.00 60.88 693 GLY A CA 1
ATOM 5418 C C . GLY A 1 693 ? -2.989 2.969 -13.165 1.00 60.88 693 GLY A C 1
ATOM 5419 O O . GLY A 1 693 ? -2.740 2.442 -12.080 1.00 60.88 693 GLY A O 1
ATOM 5420 N N . TYR A 1 694 ? -4.073 2.667 -13.879 1.00 65.75 694 TYR A N 1
ATOM 5421 C CA . TYR A 1 694 ? -5.148 1.775 -13.447 1.00 65.75 694 TYR A CA 1
ATOM 5422 C C . TYR A 1 694 ? -5.031 0.389 -14.094 1.00 65.75 694 TYR A C 1
ATOM 5424 O O . TYR A 1 694 ? -5.128 0.251 -15.313 1.00 65.75 694 TYR A O 1
ATOM 5432 N N . SER A 1 695 ? -4.938 -0.666 -13.279 1.00 72.31 695 SER A N 1
ATOM 5433 C CA . SER A 1 695 ? -5.177 -2.038 -13.747 1.00 72.31 695 SER A CA 1
ATOM 5434 C C . SER A 1 695 ? -6.640 -2.418 -13.507 1.00 72.31 695 SER A C 1
ATOM 5436 O O . SER A 1 695 ? -7.071 -2.604 -12.365 1.00 72.31 695 SER A O 1
ATOM 5438 N N . THR A 1 696 ? -7.420 -2.547 -14.585 1.00 76.31 696 THR A N 1
ATOM 5439 C CA . THR A 1 696 ? -8.858 -2.880 -14.511 1.00 76.31 696 THR A CA 1
ATOM 5440 C C . THR A 1 696 ? -9.099 -4.228 -13.821 1.00 76.31 696 THR A C 1
ATOM 5442 O O . THR A 1 696 ? -10.045 -4.366 -13.044 1.00 76.31 696 THR A O 1
ATOM 5445 N N . THR A 1 697 ? -8.195 -5.196 -14.023 1.00 74.44 697 THR A N 1
ATOM 5446 C CA . THR A 1 697 ? -8.217 -6.511 -13.361 1.00 74.44 697 THR A CA 1
ATOM 5447 C C . THR A 1 697 ? -8.091 -6.389 -11.837 1.00 74.44 697 THR A C 1
ATOM 5449 O O . THR A 1 697 ? -8.846 -7.027 -11.104 1.00 74.44 697 THR A O 1
ATOM 5452 N N . ALA A 1 698 ? -7.190 -5.532 -11.342 1.00 71.62 698 ALA A N 1
ATOM 5453 C CA . ALA A 1 698 ? -6.980 -5.309 -9.913 1.00 71.62 698 ALA A CA 1
ATOM 5454 C C . ALA A 1 698 ? -8.164 -4.594 -9.250 1.00 71.62 698 ALA A C 1
ATOM 5456 O O . ALA A 1 698 ? -8.577 -4.976 -8.151 1.00 71.62 698 ALA A O 1
ATOM 5457 N N . ILE A 1 699 ? -8.749 -3.606 -9.932 1.00 77.19 699 ILE A N 1
ATOM 5458 C CA . ILE A 1 699 ? -9.940 -2.896 -9.450 1.00 77.19 699 ILE A CA 1
ATOM 5459 C C . ILE A 1 699 ? -11.141 -3.856 -9.393 1.00 77.19 699 ILE A C 1
ATOM 5461 O O . ILE A 1 699 ? -11.817 -3.915 -8.368 1.00 77.19 699 ILE A O 1
ATOM 5465 N N . MET A 1 700 ? -11.356 -4.676 -10.431 1.00 82.06 700 MET A N 1
ATOM 5466 C CA . MET A 1 700 ? -12.425 -5.685 -10.463 1.00 82.06 700 MET A CA 1
ATOM 5467 C C . MET A 1 700 ? -12.301 -6.703 -9.322 1.00 82.06 700 MET A C 1
ATOM 5469 O O . MET A 1 700 ? -13.265 -6.931 -8.593 1.00 82.06 700 MET A O 1
ATOM 5473 N N . VAL A 1 701 ? -11.108 -7.279 -9.116 1.00 80.31 701 VAL A N 1
ATOM 5474 C CA . VAL A 1 701 ? -10.862 -8.196 -7.990 1.00 80.31 701 VAL A CA 1
ATOM 5475 C C . VAL A 1 701 ? -11.177 -7.498 -6.667 1.00 80.31 701 VAL A C 1
ATOM 5477 O O . VAL A 1 701 ? -11.930 -8.045 -5.868 1.00 80.31 701 VAL A O 1
ATOM 5480 N N . SER A 1 702 ? -10.684 -6.272 -6.466 1.00 77.56 702 SER A N 1
ATOM 5481 C CA . SER A 1 702 ? -10.908 -5.496 -5.237 1.00 77.56 702 SER A CA 1
ATOM 5482 C C . SER A 1 702 ? -12.393 -5.234 -4.959 1.00 77.56 702 SER A C 1
ATOM 5484 O O . SER A 1 702 ? -12.832 -5.389 -3.820 1.00 77.56 702 SER A O 1
ATOM 5486 N N . ILE A 1 703 ? -13.185 -4.906 -5.987 1.00 83.69 703 ILE A N 1
ATOM 5487 C CA . ILE A 1 703 ? -14.646 -4.740 -5.888 1.00 83.69 703 ILE A CA 1
ATOM 5488 C C . ILE A 1 703 ? -15.309 -6.036 -5.397 1.00 83.69 703 ILE A C 1
ATOM 5490 O O . ILE A 1 703 ? -16.142 -5.989 -4.490 1.00 83.69 703 ILE A O 1
ATOM 5494 N N . ILE A 1 704 ? -14.903 -7.193 -5.931 1.00 85.12 704 ILE A N 1
ATOM 5495 C CA . ILE A 1 704 ? -15.422 -8.506 -5.514 1.00 85.12 704 ILE A CA 1
ATOM 5496 C C . ILE A 1 704 ? -15.048 -8.804 -4.051 1.00 85.12 704 ILE A C 1
ATOM 5498 O O . ILE A 1 704 ? -15.919 -9.216 -3.282 1.00 85.12 704 ILE A O 1
ATOM 5502 N N . VAL A 1 705 ? -13.801 -8.538 -3.627 1.00 80.88 705 VAL A N 1
ATOM 5503 C CA . VAL A 1 705 ? -13.394 -8.699 -2.212 1.00 80.88 705 VAL A CA 1
ATOM 5504 C C . VAL A 1 705 ? -14.267 -7.844 -1.299 1.00 80.88 705 VAL A C 1
ATOM 5506 O O . VAL A 1 705 ? -14.772 -8.336 -0.290 1.00 80.88 705 VAL A O 1
ATOM 5509 N N . PHE A 1 706 ? -14.468 -6.573 -1.652 1.00 78.69 706 PHE A N 1
ATOM 5510 C CA . PHE A 1 706 ? -15.236 -5.640 -0.834 1.00 78.69 706 PHE A CA 1
ATOM 5511 C C . PHE A 1 706 ? -16.714 -6.017 -0.747 1.00 78.69 706 PHE A C 1
ATOM 5513 O O . PHE A 1 706 ? -17.261 -6.023 0.355 1.00 78.69 706 PHE A O 1
ATOM 5520 N N . ALA A 1 707 ? -17.342 -6.424 -1.853 1.00 82.50 707 ALA A N 1
ATOM 5521 C CA . ALA A 1 707 ? -18.721 -6.912 -1.848 1.00 82.50 707 ALA A CA 1
ATOM 5522 C C . ALA A 1 707 ? -18.909 -8.115 -0.900 1.00 82.50 707 ALA A C 1
ATOM 5524 O O . ALA A 1 707 ? -19.850 -8.136 -0.102 1.00 82.50 707 ALA A O 1
ATOM 5525 N N . VAL A 1 708 ? -17.981 -9.080 -0.915 1.00 84.00 708 VAL A N 1
ATOM 5526 C CA . VAL A 1 708 ? -18.004 -10.229 0.009 1.00 84.00 708 VAL A CA 1
ATOM 5527 C C . VAL A 1 708 ? -17.746 -9.787 1.455 1.00 84.00 708 VAL A C 1
ATOM 5529 O O . VAL A 1 708 ? -18.482 -10.189 2.356 1.00 84.00 708 VAL A O 1
ATOM 5532 N N . ALA A 1 709 ? -16.752 -8.926 1.693 1.00 77.56 709 ALA A N 1
ATOM 5533 C CA . ALA A 1 709 ? -16.392 -8.452 3.031 1.00 77.56 709 ALA A CA 1
ATOM 5534 C C . ALA A 1 709 ? -17.538 -7.696 3.727 1.00 77.56 709 ALA A C 1
ATOM 5536 O O . ALA A 1 709 ? -17.781 -7.903 4.918 1.00 77.56 709 ALA A O 1
ATOM 5537 N N . ILE A 1 710 ? -18.287 -6.884 2.974 1.00 80.06 710 ILE A N 1
ATOM 5538 C CA . ILE A 1 710 ? -19.479 -6.153 3.438 1.00 80.06 710 ILE A CA 1
ATOM 5539 C C . ILE A 1 710 ? -20.585 -7.111 3.911 1.00 80.06 710 ILE A C 1
ATOM 5541 O O . ILE A 1 710 ? -21.309 -6.799 4.854 1.00 80.06 710 ILE A O 1
ATOM 5545 N N . CYS A 1 711 ? -20.703 -8.304 3.322 1.00 82.38 711 CYS A N 1
ATOM 5546 C CA . CYS A 1 711 ? -21.732 -9.274 3.703 1.00 82.38 711 CYS A CA 1
ATOM 5547 C C . CYS A 1 711 ? -21.437 -9.993 5.035 1.00 82.38 711 CYS A C 1
ATOM 5549 O O . CYS A 1 711 ? -22.369 -10.411 5.728 1.00 82.38 711 CYS A O 1
ATOM 5551 N N . ILE A 1 712 ? -20.163 -10.137 5.424 1.00 79.62 712 ILE A N 1
ATOM 5552 C CA . ILE A 1 712 ? -19.754 -10.968 6.574 1.00 79.62 712 ILE A CA 1
ATOM 5553 C C . ILE A 1 712 ? -20.410 -10.519 7.898 1.00 79.62 712 ILE A C 1
ATOM 5555 O O . ILE A 1 712 ? -20.998 -11.371 8.574 1.00 79.62 712 ILE A O 1
ATOM 5559 N N . PRO A 1 713 ? -20.400 -9.228 8.298 1.00 75.50 713 PRO A N 1
ATOM 5560 C CA . PRO A 1 713 ? -21.009 -8.819 9.562 1.00 75.50 713 PRO A CA 1
ATOM 5561 C C . PRO A 1 713 ? -22.536 -8.924 9.550 1.00 75.50 713 PRO A C 1
ATOM 5563 O O . PRO A 1 713 ? -23.119 -9.167 10.604 1.00 75.50 713 PRO A O 1
ATOM 5566 N N . LEU A 1 714 ? -23.194 -8.798 8.391 1.00 79.38 714 LEU A N 1
ATOM 5567 C CA . LEU A 1 714 ? -24.642 -9.017 8.269 1.00 79.38 714 LEU A CA 1
ATOM 5568 C C . LEU A 1 714 ? -24.987 -10.486 8.562 1.00 79.38 714 LEU A C 1
ATOM 5570 O O . LEU A 1 714 ? -25.816 -10.771 9.427 1.00 79.38 714 LEU A O 1
ATOM 5574 N N . VAL A 1 715 ? -24.278 -11.428 7.930 1.00 81.81 715 VAL A N 1
ATOM 5575 C CA . VAL A 1 715 ? -24.480 -12.877 8.124 1.00 81.81 715 VAL A CA 1
ATOM 5576 C C . VAL A 1 715 ? -24.148 -13.319 9.556 1.00 81.81 715 VAL A C 1
ATOM 5578 O O . VAL A 1 715 ? -24.861 -14.142 10.136 1.00 81.81 715 VAL A O 1
ATOM 5581 N N . LEU A 1 716 ? -23.095 -12.762 10.163 1.00 74.00 716 LEU A N 1
ATOM 5582 C CA . LEU A 1 716 ? -22.755 -13.035 11.563 1.00 74.00 716 LEU A CA 1
ATOM 5583 C C . LEU A 1 716 ? -23.789 -12.443 12.534 1.00 74.00 716 LEU A C 1
ATOM 5585 O O . LEU A 1 716 ? -24.169 -13.109 13.498 1.00 74.00 716 LEU A O 1
ATOM 5589 N N . SER A 1 717 ? -24.264 -11.219 12.280 1.00 73.56 717 SER A N 1
ATOM 5590 C CA . SER A 1 717 ? -25.158 -10.498 13.196 1.00 73.56 717 SER A CA 1
ATOM 5591 C C . SER A 1 717 ? -26.637 -10.898 13.103 1.00 73.56 717 SER A C 1
ATOM 5593 O O . SER A 1 717 ? -27.398 -10.650 14.040 1.00 73.56 717 SER A O 1
ATOM 5595 N N . ALA A 1 718 ? -27.042 -11.584 12.029 1.00 75.44 718 ALA A N 1
ATOM 5596 C CA . ALA A 1 718 ? -28.382 -12.155 11.871 1.00 75.44 718 ALA A CA 1
ATOM 5597 C C . ALA A 1 718 ? -28.706 -13.284 12.875 1.00 75.44 718 ALA A C 1
ATOM 5599 O O . ALA A 1 718 ? -29.878 -13.602 13.093 1.00 75.44 718 ALA A O 1
ATOM 5600 N N . ARG A 1 719 ? -27.684 -13.892 13.495 1.00 75.81 719 ARG A N 1
ATOM 5601 C CA . ARG A 1 719 ? -27.826 -14.994 14.461 1.00 75.81 719 ARG A CA 1
ATOM 5602 C C . ARG A 1 719 ? -28.473 -14.515 15.775 1.00 75.81 719 ARG A C 1
ATOM 5604 O O . ARG A 1 719 ? -28.336 -13.354 16.166 1.00 75.81 719 ARG A O 1
ATOM 5611 N N . LYS A 1 720 ? -29.149 -15.421 16.494 1.00 75.31 720 LYS A N 1
ATOM 5612 C CA . LYS A 1 720 ? -29.558 -15.188 17.894 1.00 75.31 720 LYS A CA 1
ATOM 5613 C C . LYS A 1 720 ? -28.346 -15.279 18.830 1.00 75.31 720 LYS A C 1
ATOM 5615 O O . LYS A 1 720 ? -27.421 -16.052 18.565 1.00 75.31 720 LYS A O 1
ATOM 5620 N N . LEU A 1 721 ? -28.366 -14.520 19.924 1.00 70.69 721 LEU A N 1
ATOM 5621 C CA . LEU A 1 721 ? -27.453 -14.735 21.051 1.00 70.69 721 LEU A CA 1
ATOM 5622 C C . LEU A 1 721 ? -27.782 -16.063 21.767 1.00 70.69 721 LEU A C 1
ATOM 5624 O O . LEU A 1 721 ? -28.944 -16.476 21.771 1.00 70.69 721 LEU A O 1
ATOM 5628 N N . PRO A 1 722 ? -26.789 -16.746 22.365 1.00 67.06 722 PRO A N 1
ATOM 5629 C CA . PRO A 1 722 ? -27.038 -17.877 23.253 1.00 67.06 722 PRO A CA 1
ATOM 5630 C C . PRO A 1 722 ? -27.530 -17.386 24.625 1.00 67.06 722 PRO A C 1
ATOM 5632 O O . PRO A 1 722 ? -26.983 -16.431 25.163 1.00 67.06 722 PRO A O 1
ATOM 5635 N N . GLY A 1 723 ? -28.517 -18.069 25.210 1.00 61.06 723 GLY A N 1
ATOM 5636 C CA . GLY A 1 723 ? -29.046 -17.751 26.544 1.00 61.06 723 GLY A CA 1
ATOM 5637 C C . GLY A 1 723 ? -30.206 -16.752 26.568 1.00 61.06 723 GLY A C 1
ATOM 5638 O O . GLY A 1 723 ? -30.631 -16.230 25.540 1.00 61.06 723 GLY A O 1
ATOM 5639 N N . ASN A 1 724 ? -30.745 -16.523 27.769 1.00 57.88 724 ASN A N 1
ATOM 5640 C CA . ASN A 1 724 ? -31.882 -15.631 28.032 1.00 57.88 724 ASN A CA 1
ATOM 5641 C C . ASN A 1 724 ? -31.401 -14.431 28.871 1.00 57.88 724 ASN A C 1
ATOM 5643 O O . ASN A 1 724 ? -31.831 -14.261 30.010 1.00 57.88 724 ASN A O 1
ATOM 5647 N N . MET A 1 725 ? -30.433 -13.667 28.353 1.00 48.25 725 MET A N 1
ATOM 5648 C CA . MET A 1 725 ? -29.761 -12.594 29.100 1.00 48.25 725 MET A CA 1
ATOM 5649 C C . MET A 1 725 ? -30.240 -11.189 28.714 1.00 48.25 725 MET A C 1
ATOM 5651 O O . MET A 1 725 ? -30.762 -10.971 27.623 1.00 48.25 725 MET A O 1
ATOM 5655 N N . VAL A 1 726 ? -30.084 -10.254 29.654 1.00 44.28 726 VAL A N 1
ATOM 5656 C CA . VAL A 1 726 ? -30.845 -8.999 29.718 1.00 44.28 726 VAL A CA 1
ATOM 5657 C C . VAL A 1 726 ? -30.513 -8.009 28.594 1.00 44.28 726 VAL A C 1
ATOM 5659 O O . VAL A 1 726 ? -29.368 -7.595 28.426 1.00 44.28 726 VAL A O 1
ATOM 5662 N N . ILE A 1 727 ? -31.570 -7.556 27.919 1.00 35.75 727 ILE A N 1
ATOM 5663 C CA . ILE A 1 727 ? -31.743 -6.221 27.326 1.00 35.75 727 ILE A CA 1
ATOM 5664 C C . ILE A 1 727 ? -33.161 -5.791 27.740 1.00 35.75 727 ILE A C 1
ATOM 5666 O O . ILE A 1 727 ? -34.057 -6.638 27.711 1.00 35.75 727 ILE A O 1
ATOM 5670 N N . VAL A 1 728 ? -33.395 -4.543 28.170 1.00 37.06 728 VAL A N 1
ATOM 5671 C CA . VAL A 1 728 ? -34.714 -4.129 28.691 1.00 37.06 728 VAL A CA 1
ATOM 5672 C C . VAL A 1 728 ? -35.448 -3.218 27.705 1.00 37.06 728 VAL A C 1
ATOM 5674 O O . VAL A 1 728 ? -35.592 -2.011 27.904 1.00 37.06 728 VAL A O 1
ATOM 5677 N N . GLY A 1 729 ? -35.947 -3.828 26.626 1.00 26.86 729 GLY A N 1
ATOM 5678 C CA . GLY A 1 729 ? -36.812 -3.176 25.643 1.00 26.86 729 GLY A CA 1
ATOM 5679 C C . GLY A 1 729 ? -38.078 -2.552 26.255 1.00 26.86 729 GLY A C 1
ATOM 5680 O O . GLY A 1 729 ? -38.698 -3.125 27.148 1.00 26.86 729 GLY A O 1
ATOM 5681 N N . ASN A 1 730 ? -38.432 -1.360 25.753 1.00 25.61 730 ASN A N 1
ATOM 5682 C CA . ASN A 1 730 ? -39.558 -0.491 26.141 1.00 25.61 730 ASN A CA 1
ATOM 5683 C C . ASN A 1 730 ? -40.751 -1.169 26.851 1.00 25.61 730 ASN A C 1
ATOM 5685 O O . ASN A 1 730 ? -41.409 -2.049 26.298 1.00 25.61 730 ASN A O 1
ATOM 5689 N N . ALA A 1 731 ? -41.143 -0.615 28.001 1.00 28.69 731 ALA A N 1
ATOM 5690 C CA . ALA A 1 731 ? -42.421 -0.929 28.624 1.00 28.69 731 ALA A CA 1
ATOM 5691 C C . ALA A 1 731 ? -43.589 -0.183 27.952 1.00 28.69 731 ALA A C 1
ATOM 5693 O O . ALA A 1 731 ? -43.654 1.046 27.981 1.00 28.69 731 ALA A O 1
ATOM 5694 N N . SER A 1 732 ? -44.567 -0.939 27.458 1.00 32.06 732 SER A N 1
ATOM 5695 C CA . SER A 1 732 ? -45.979 -0.552 27.496 1.00 32.06 732 SER A CA 1
ATOM 5696 C C . SER A 1 732 ? -46.819 -1.810 27.705 1.00 32.06 732 SER A C 1
ATOM 5698 O O . SER A 1 732 ? -46.908 -2.666 26.827 1.00 32.06 732 SER A O 1
ATOM 5700 N N . GLN A 1 733 ? -47.424 -1.950 28.884 1.00 40.12 733 GLN A N 1
ATOM 5701 C CA . GLN A 1 733 ? -48.439 -2.972 29.113 1.00 40.12 733 GLN A CA 1
ATOM 5702 C C . GLN A 1 733 ? -49.556 -2.403 29.985 1.00 40.12 733 GLN A C 1
ATOM 5704 O O . GLN A 1 733 ? -49.307 -1.704 30.966 1.00 40.12 733 GLN A O 1
ATOM 5709 N N . THR A 1 734 ? -50.786 -2.658 29.560 1.00 38.44 734 THR A N 1
ATOM 5710 C CA . THR A 1 734 ? -52.022 -2.225 30.206 1.00 38.44 734 THR A CA 1
ATOM 5711 C C . THR A 1 734 ? -52.170 -2.885 31.575 1.00 38.44 734 THR A C 1
ATOM 5713 O O . THR A 1 734 ? -51.953 -4.086 31.714 1.00 38.44 734 THR A O 1
ATOM 5716 N N . LYS A 1 735 ? -52.580 -2.108 32.585 1.00 51.94 735 LYS A N 1
ATOM 5717 C CA . LYS A 1 735 ? -53.039 -2.647 33.871 1.00 51.94 735 LYS A CA 1
ATOM 5718 C C . LYS A 1 735 ? -54.365 -3.384 33.620 1.00 51.94 735 LYS A C 1
ATOM 5720 O O . LYS A 1 735 ? -55.373 -2.730 33.375 1.00 51.94 735 LYS A O 1
ATOM 5725 N N . SER A 1 736 ? -54.359 -4.717 33.629 1.00 58.03 736 SER A N 1
ATOM 5726 C CA . SER A 1 736 ? -55.545 -5.556 33.392 1.00 58.03 736 SER A CA 1
ATOM 5727 C C . SER A 1 736 ? -55.517 -6.829 34.244 1.00 58.03 736 SER A C 1
ATOM 5729 O O . SER A 1 736 ? -54.447 -7.363 34.538 1.00 58.03 736 SER A O 1
ATOM 5731 N N . MET A 1 737 ? -56.693 -7.339 34.628 1.00 61.81 737 MET A N 1
ATOM 5732 C CA . MET A 1 737 ? -56.798 -8.583 35.410 1.00 61.81 737 MET A CA 1
ATOM 5733 C C . MET A 1 737 ? -56.351 -9.819 34.608 1.00 61.81 737 MET A C 1
ATOM 5735 O O . MET A 1 737 ? -55.768 -10.745 35.165 1.00 61.81 737 MET A O 1
ATOM 5739 N N . GLU A 1 738 ? -56.536 -9.801 33.285 1.00 61.88 738 GLU A N 1
ATOM 5740 C CA . GLU A 1 738 ? -56.055 -10.833 32.353 1.00 61.88 738 GLU A CA 1
ATOM 5741 C C . GLU A 1 738 ? -54.546 -11.099 32.509 1.00 61.88 738 GLU A C 1
ATOM 5743 O O . GLU A 1 738 ? -54.099 -12.246 32.480 1.00 61.88 738 GLU A O 1
ATOM 5748 N N . ALA A 1 739 ? -53.758 -10.042 32.743 1.00 64.00 739 ALA A N 1
ATOM 5749 C CA . ALA A 1 739 ? -52.319 -10.149 32.963 1.00 64.00 739 ALA A CA 1
ATOM 5750 C C . ALA A 1 739 ? -51.956 -10.761 34.329 1.00 64.00 739 ALA A C 1
ATOM 5752 O O . ALA A 1 739 ? -50.860 -11.300 34.468 1.00 64.00 739 ALA A O 1
ATOM 5753 N N . LEU A 1 740 ? -52.849 -10.705 35.325 1.00 67.25 740 LEU A N 1
ATOM 5754 C CA . LEU A 1 740 ? -52.655 -11.361 36.621 1.00 67.25 740 LEU A CA 1
ATOM 5755 C C . LEU A 1 740 ? -53.046 -12.844 36.557 1.00 67.25 740 LEU A C 1
ATOM 5757 O O . LEU A 1 740 ? -52.301 -13.691 37.049 1.00 67.25 740 LEU A O 1
ATOM 5761 N N . ALA A 1 741 ? -54.172 -13.159 35.907 1.00 70.81 741 ALA A N 1
ATOM 5762 C CA . ALA A 1 741 ? -54.689 -14.521 35.758 1.00 70.81 741 ALA A CA 1
ATOM 5763 C C . ALA A 1 741 ? -53.674 -15.483 35.111 1.00 70.81 741 ALA A C 1
ATOM 5765 O O . ALA A 1 741 ? -53.601 -16.650 35.487 1.00 70.81 741 ALA A O 1
ATOM 5766 N N . ALA A 1 742 ? -52.820 -14.983 34.210 1.00 79.25 742 ALA A N 1
ATOM 5767 C CA . ALA A 1 742 ? -51.748 -15.756 33.578 1.00 79.25 742 ALA A CA 1
ATOM 5768 C C . ALA A 1 742 ? -50.769 -16.438 34.566 1.00 79.25 742 ALA A C 1
ATOM 5770 O O . ALA A 1 742 ? -50.163 -17.449 34.212 1.00 79.25 742 ALA A O 1
ATOM 5771 N N . TYR A 1 743 ? -50.621 -15.909 35.788 1.00 83.69 743 TYR A N 1
ATOM 5772 C CA . TYR A 1 743 ? -49.687 -16.404 36.812 1.00 83.69 743 TYR A CA 1
ATOM 5773 C C . TYR A 1 743 ? -50.350 -17.239 37.920 1.00 83.69 743 TYR A C 1
ATOM 5775 O O . TYR A 1 743 ? -49.656 -17.738 38.808 1.00 83.69 743 TYR A O 1
ATOM 5783 N N . LEU A 1 744 ? -51.674 -17.393 37.890 1.00 88.50 744 LEU A N 1
ATOM 5784 C CA . LEU A 1 744 ? -52.449 -18.157 38.870 1.00 88.50 744 LEU A CA 1
ATOM 5785 C C . LEU A 1 744 ? -52.846 -19.508 38.263 1.00 88.50 744 LEU A C 1
ATOM 5787 O O . LEU A 1 744 ? -53.055 -19.601 37.051 1.00 88.50 744 LEU A O 1
ATOM 5791 N N . THR A 1 745 ? -52.955 -20.568 39.064 1.00 90.81 745 THR A N 1
ATOM 5792 C CA . THR A 1 745 ? -53.710 -21.759 38.644 1.00 90.81 745 THR A CA 1
ATOM 5793 C C . THR A 1 745 ? -55.202 -21.463 38.658 1.00 90.81 745 THR A C 1
ATOM 5795 O O . THR A 1 745 ? -55.672 -20.553 39.344 1.00 90.81 745 THR A O 1
ATOM 5798 N N . ASP A 1 746 ? -55.955 -22.206 37.859 1.00 87.44 746 ASP A N 1
ATOM 5799 C CA . ASP A 1 746 ? -57.353 -21.881 37.577 1.00 87.44 746 ASP A CA 1
ATOM 5800 C C . ASP A 1 746 ? -58.237 -22.135 38.823 1.00 87.44 746 ASP A C 1
ATOM 5802 O O . ASP A 1 746 ? -59.225 -21.438 39.044 1.00 87.44 746 ASP A O 1
ATOM 5806 N N . ASP A 1 747 ? -57.796 -23.049 39.695 1.00 90.06 747 ASP A N 1
ATOM 5807 C CA . ASP A 1 747 ? -58.330 -23.382 41.021 1.00 90.06 747 ASP A CA 1
ATOM 5808 C C . ASP A 1 747 ? -57.781 -22.515 42.178 1.00 90.06 747 ASP A C 1
ATOM 5810 O O . ASP A 1 747 ? -58.224 -22.662 43.322 1.00 90.06 747 ASP A O 1
ATOM 5814 N N . CYS A 1 748 ? -56.833 -21.607 41.910 1.00 92.19 748 CYS A N 1
ATOM 5815 C CA . CYS A 1 748 ? -56.173 -20.796 42.935 1.00 92.19 748 CYS A CA 1
ATOM 5816 C C . CYS A 1 748 ? -57.182 -19.969 43.750 1.00 92.19 748 CYS A C 1
ATOM 5818 O O . CYS A 1 748 ? -57.950 -19.167 43.210 1.00 92.19 748 CYS A O 1
ATOM 5820 N N . ARG A 1 749 ? -57.121 -20.096 45.084 1.00 91.56 749 ARG A N 1
ATOM 5821 C CA . ARG A 1 749 ? -57.898 -19.260 46.014 1.00 91.56 749 ARG A CA 1
ATOM 5822 C C . ARG A 1 749 ? -57.032 -18.185 46.664 1.00 91.56 749 ARG A C 1
ATOM 5824 O O . ARG A 1 749 ? -55.921 -18.436 47.141 1.00 91.56 749 ARG A O 1
ATOM 5831 N N . ARG A 1 750 ? -57.588 -16.976 46.733 1.00 91.12 750 ARG A N 1
ATOM 5832 C CA . ARG A 1 750 ? -57.049 -15.825 47.459 1.00 91.12 750 ARG A CA 1
ATOM 5833 C C . ARG A 1 750 ? -57.732 -15.733 48.817 1.00 91.12 750 ARG A C 1
ATOM 5835 O O . ARG A 1 750 ? -58.869 -15.282 48.929 1.00 91.12 750 ARG A O 1
ATOM 5842 N N . HIS A 1 751 ? -57.031 -16.178 49.850 1.00 92.44 751 HIS A N 1
ATOM 5843 C CA . HIS A 1 751 ? -57.423 -15.986 51.241 1.00 92.44 751 HIS A CA 1
ATOM 5844 C C . HIS A 1 751 ? -57.088 -14.562 51.677 1.00 92.44 751 HIS A C 1
ATOM 5846 O O . HIS A 1 751 ? -56.007 -14.048 51.376 1.00 92.44 751 HIS A O 1
ATOM 5852 N N . VAL A 1 752 ? -57.991 -13.941 52.422 1.00 88.00 752 VAL A N 1
ATOM 5853 C CA . VAL A 1 752 ? -57.776 -12.614 53.006 1.00 88.00 752 VAL A CA 1
ATOM 5854 C C . VAL A 1 752 ? -57.574 -12.775 54.514 1.00 88.00 752 VAL A C 1
ATOM 5856 O O . VAL A 1 752 ? -58.078 -13.717 55.116 1.00 88.00 752 VAL A O 1
ATOM 5859 N N . GLY A 1 753 ? -56.814 -11.888 55.146 1.00 87.06 753 GLY A N 1
ATOM 5860 C CA . GLY A 1 753 ? -56.640 -11.903 56.596 1.00 87.06 753 GLY A CA 1
ATOM 5861 C C . GLY A 1 753 ? -56.013 -10.618 57.139 1.00 87.06 753 GLY A C 1
ATOM 5862 O O . GLY A 1 753 ? -55.792 -9.677 56.371 1.00 87.06 753 GLY A O 1
ATOM 5863 N N . PRO A 1 754 ? -55.707 -10.564 58.449 1.00 87.06 754 PRO A N 1
ATOM 5864 C CA . PRO A 1 754 ? -55.918 -11.622 59.448 1.00 87.06 754 PRO A CA 1
ATOM 5865 C C . PRO A 1 754 ? -57.409 -11.808 59.807 1.00 87.06 754 PRO A C 1
ATOM 5867 O O . PRO A 1 754 ? -58.222 -10.945 59.474 1.00 87.06 754 PRO A O 1
ATOM 5870 N N . PRO A 1 755 ? -57.799 -12.870 60.541 1.00 82.81 755 PRO A N 1
ATOM 5871 C CA . PRO A 1 755 ? -59.194 -13.077 60.951 1.00 82.81 755 PRO A CA 1
ATOM 5872 C C . PRO A 1 755 ? -59.818 -11.880 61.688 1.00 82.81 755 PRO A C 1
ATOM 5874 O O . PRO A 1 755 ? -60.993 -11.590 61.499 1.00 82.81 755 PRO A O 1
ATOM 5877 N N . ALA A 1 756 ? -59.027 -11.117 62.454 1.00 80.88 756 ALA A N 1
ATOM 5878 C CA . ALA A 1 756 ? -59.482 -9.884 63.107 1.00 80.88 756 ALA A CA 1
ATOM 5879 C C . ALA A 1 756 ? -59.968 -8.804 62.114 1.00 80.88 756 ALA A C 1
ATOM 5881 O O . ALA A 1 756 ? -60.951 -8.120 62.389 1.00 80.88 756 ALA A O 1
ATOM 5882 N N . PHE A 1 757 ? -59.330 -8.681 60.944 1.00 81.75 757 PHE A N 1
ATOM 5883 C CA . PHE A 1 757 ? -59.751 -7.778 59.863 1.00 81.75 757 PHE A CA 1
ATOM 5884 C C . PHE A 1 757 ? -61.053 -8.253 59.200 1.00 81.75 757 PHE A C 1
ATOM 5886 O O . PHE A 1 757 ? -61.887 -7.428 58.832 1.00 81.75 757 PHE A O 1
ATOM 5893 N N . LEU A 1 758 ? -61.252 -9.570 59.075 1.00 82.50 758 LEU A N 1
ATOM 5894 C CA . LEU A 1 758 ? -62.478 -10.148 58.515 1.00 82.50 758 LEU A CA 1
ATOM 5895 C C . LEU A 1 758 ? -63.662 -9.975 59.473 1.00 82.50 758 LEU A C 1
ATOM 5897 O O . LEU A 1 758 ? -64.706 -9.468 59.065 1.00 82.50 758 LEU A O 1
ATOM 5901 N N . ILE A 1 759 ? -63.462 -10.265 60.761 1.00 79.75 759 ILE A N 1
ATOM 5902 C CA . ILE A 1 759 ? -64.455 -10.054 61.824 1.00 79.75 759 ILE A CA 1
ATOM 5903 C C . ILE A 1 759 ? -64.845 -8.569 61.919 1.00 79.75 759 ILE A C 1
ATOM 5905 O O . ILE A 1 759 ? -66.032 -8.254 61.949 1.00 79.75 759 ILE A O 1
ATOM 5909 N N . ALA A 1 760 ? -63.877 -7.644 61.863 1.00 74.81 760 ALA A N 1
ATOM 5910 C CA . ALA A 1 760 ? -64.139 -6.198 61.830 1.00 74.81 760 ALA A CA 1
ATOM 5911 C C . ALA A 1 760 ? -64.925 -5.729 60.584 1.00 74.81 760 ALA A C 1
ATOM 5913 O O . ALA A 1 760 ? -65.486 -4.633 60.584 1.00 74.81 760 ALA A O 1
ATOM 5914 N N . ARG A 1 761 ? -64.986 -6.553 59.530 1.00 71.31 761 ARG A N 1
ATOM 5915 C CA . ARG A 1 761 ? -65.752 -6.319 58.295 1.00 71.31 761 ARG A CA 1
ATOM 5916 C C . ARG A 1 761 ? -67.041 -7.147 58.202 1.00 71.31 761 ARG A C 1
ATOM 5918 O O . ARG A 1 761 ? -67.731 -7.054 57.193 1.00 71.31 761 ARG A O 1
ATOM 5925 N N . GLY A 1 762 ? -67.372 -7.944 59.223 1.00 77.88 762 GLY A N 1
ATOM 5926 C CA . GLY A 1 762 ? -68.530 -8.846 59.211 1.00 77.88 762 GLY A CA 1
ATOM 5927 C C . GLY A 1 762 ? -68.397 -10.045 58.261 1.00 77.88 762 GLY A C 1
ATOM 5928 O O . GLY A 1 762 ? -69.399 -10.686 57.956 1.00 77.88 762 GLY A O 1
ATOM 5929 N N . ALA A 1 763 ? -67.187 -10.345 57.784 1.00 80.50 763 ALA A N 1
ATOM 5930 C CA . ALA A 1 763 ? -66.902 -11.484 56.916 1.00 80.50 763 ALA A CA 1
ATOM 5931 C C . ALA A 1 763 ? -66.537 -12.742 57.736 1.00 80.50 763 ALA A C 1
ATOM 5933 O O . ALA A 1 763 ? -66.011 -12.610 58.848 1.00 80.50 763 ALA A O 1
ATOM 5934 N N . PRO A 1 764 ? -66.755 -13.963 57.201 1.00 86.31 764 PRO A N 1
ATOM 5935 C CA . PRO A 1 764 ? -66.273 -15.200 57.819 1.00 86.31 764 PRO A CA 1
ATOM 5936 C C . PRO A 1 764 ? -64.756 -15.148 58.077 1.00 86.31 764 PRO A C 1
ATOM 5938 O O . PRO A 1 764 ? -64.031 -14.603 57.245 1.00 86.31 764 PRO A O 1
ATOM 5941 N N . PRO A 1 765 ? -64.243 -15.705 59.191 1.00 83.69 765 PRO A N 1
ATOM 5942 C CA . PRO A 1 765 ? -62.828 -15.595 59.578 1.00 83.69 765 PRO A CA 1
ATOM 5943 C C . PRO A 1 765 ? -61.854 -16.349 58.652 1.00 83.69 765 PRO A C 1
ATOM 5945 O O . PRO A 1 765 ? -60.641 -16.186 58.776 1.00 83.69 765 PRO A O 1
ATOM 5948 N N . ASP A 1 766 ? -62.383 -17.165 57.744 1.00 85.12 766 ASP A N 1
ATOM 5949 C CA . ASP A 1 766 ? -61.717 -18.022 56.761 1.00 85.12 766 ASP A CA 1
ATOM 5950 C C . ASP A 1 766 ? -61.953 -17.579 55.297 1.00 85.12 766 ASP A C 1
ATOM 5952 O O . ASP A 1 766 ? -61.566 -18.286 54.361 1.00 85.12 766 ASP A O 1
ATOM 5956 N N . TYR A 1 767 ? -62.562 -16.401 55.093 1.00 89.50 767 TYR A N 1
ATOM 5957 C CA . TYR A 1 767 ? -62.971 -15.867 53.789 1.00 89.50 767 TYR A CA 1
ATOM 5958 C C . TYR A 1 767 ? -61.888 -15.976 52.698 1.00 89.50 767 TYR A C 1
ATOM 5960 O O . TYR A 1 767 ? -60.752 -15.503 52.840 1.00 89.50 767 TYR A O 1
ATOM 5968 N N . SER A 1 768 ? -62.271 -16.573 51.564 1.00 90.44 768 SER A N 1
ATOM 5969 C CA . SER A 1 768 ? -61.426 -16.692 50.377 1.00 90.44 768 SER A CA 1
ATOM 5970 C C . SER A 1 768 ? -62.228 -16.604 49.084 1.00 90.44 768 SER A C 1
ATOM 5972 O O . SER A 1 768 ? -63.287 -17.219 48.953 1.00 90.44 768 SER A O 1
ATOM 5974 N N . MET A 1 769 ? -61.665 -15.891 48.115 1.00 90.06 769 MET A N 1
ATOM 5975 C CA . MET A 1 769 ? -62.232 -15.654 46.787 1.00 90.06 769 MET A CA 1
ATOM 5976 C C . MET A 1 769 ? -61.468 -16.444 45.717 1.00 90.06 769 MET A C 1
ATOM 5978 O O . MET A 1 769 ? -60.263 -16.684 45.842 1.00 90.06 769 MET A O 1
ATOM 5982 N N . SER A 1 770 ? -62.174 -16.847 44.669 1.00 90.38 770 SER A N 1
ATOM 5983 C CA . SER A 1 770 ? -61.624 -17.375 43.420 1.00 90.38 770 SER A CA 1
ATOM 5984 C C . SER A 1 770 ? -61.040 -16.269 42.532 1.00 90.38 770 SER A C 1
ATOM 5986 O O . SER A 1 770 ? -61.198 -15.072 42.793 1.00 90.38 770 SER A O 1
ATOM 5988 N N . ASN A 1 771 ? -60.387 -16.679 41.443 1.00 86.94 771 ASN A N 1
ATOM 5989 C CA . ASN A 1 771 ? -59.906 -15.776 40.398 1.00 86.94 771 ASN A CA 1
ATOM 5990 C C . ASN A 1 771 ? -61.041 -14.941 39.767 1.00 86.94 771 ASN A C 1
ATOM 5992 O O . ASN A 1 771 ? -60.848 -13.757 39.500 1.00 86.94 771 ASN A O 1
ATOM 5996 N N . GLU A 1 772 ? -62.222 -15.535 39.565 1.00 84.00 772 GLU A N 1
ATOM 5997 C CA . GLU A 1 772 ? -63.388 -14.878 38.953 1.00 84.00 772 GLU A CA 1
ATOM 5998 C C . GLU A 1 772 ? -64.025 -13.844 39.891 1.00 84.00 772 GLU A C 1
ATOM 6000 O O . GLU A 1 772 ? -64.278 -12.708 39.488 1.00 84.00 772 GLU A O 1
ATOM 6005 N N . GLU A 1 773 ? -64.211 -14.197 41.166 1.00 85.44 773 GLU A N 1
ATOM 6006 C CA . GLU A 1 773 ? -64.727 -13.281 42.194 1.00 85.44 773 GLU A CA 1
ATOM 6007 C C . GLU A 1 773 ? -63.794 -12.071 42.381 1.00 85.44 773 GLU A C 1
ATOM 6009 O O . GLU A 1 773 ? -64.257 -10.931 42.448 1.00 85.44 773 GLU A O 1
ATOM 6014 N N . TYR A 1 774 ? -62.474 -12.293 42.377 1.00 83.25 774 TYR A N 1
ATOM 6015 C CA . TYR A 1 774 ? -61.493 -11.206 42.450 1.00 83.25 774 TYR A CA 1
ATOM 6016 C C . TYR A 1 774 ? -61.465 -10.341 41.178 1.00 83.25 774 TYR A C 1
ATOM 6018 O O . TYR A 1 774 ? -61.276 -9.126 41.261 1.00 83.25 774 TYR A O 1
ATOM 6026 N N . ALA A 1 775 ? -61.685 -10.933 39.999 1.00 77.25 775 ALA A N 1
ATOM 6027 C CA . ALA A 1 775 ? -61.821 -10.190 38.747 1.00 77.25 775 ALA A CA 1
ATOM 6028 C C . ALA A 1 775 ? -63.064 -9.286 38.745 1.00 77.25 775 ALA A C 1
ATOM 6030 O O . ALA A 1 775 ? -62.986 -8.141 38.296 1.00 77.25 775 ALA A O 1
ATOM 6031 N N . ALA A 1 776 ? -64.184 -9.763 39.295 1.00 77.62 776 ALA A N 1
ATOM 6032 C CA . ALA A 1 776 ? -65.391 -8.962 39.475 1.00 77.62 776 ALA A CA 1
ATOM 6033 C C . ALA A 1 776 ? -65.174 -7.800 40.465 1.00 77.62 776 ALA A C 1
ATOM 6035 O O . ALA A 1 776 ? -65.535 -6.666 40.148 1.00 77.62 776 ALA A O 1
ATOM 6036 N N . GLU A 1 777 ? -64.528 -8.040 41.616 1.00 75.00 777 GLU A N 1
ATOM 6037 C CA . GLU A 1 777 ? -64.203 -6.981 42.590 1.00 75.00 777 GLU A CA 1
ATOM 6038 C C . GLU A 1 777 ? -63.284 -5.907 41.978 1.00 75.00 777 GLU A C 1
ATOM 6040 O O . GLU A 1 777 ? -63.551 -4.713 42.109 1.00 75.00 777 GLU A O 1
ATOM 6045 N N . PHE A 1 778 ? -62.240 -6.319 41.251 1.00 70.19 778 PHE A N 1
ATOM 6046 C CA . PHE A 1 778 ? -61.288 -5.407 40.609 1.00 70.19 778 PHE A CA 1
ATOM 6047 C C . PHE A 1 778 ? -61.937 -4.557 39.505 1.00 70.19 778 PHE A C 1
ATOM 6049 O O . PHE A 1 778 ? -61.676 -3.359 39.406 1.00 70.19 778 PHE A O 1
ATOM 6056 N N . ASN A 1 779 ? -62.810 -5.150 38.689 1.00 67.12 779 ASN A N 1
ATOM 6057 C CA . ASN A 1 779 ? -63.509 -4.426 37.625 1.00 67.12 779 ASN A CA 1
ATOM 6058 C C . ASN A 1 779 ? -64.624 -3.499 38.161 1.00 67.12 779 ASN A C 1
ATOM 6060 O O . ASN A 1 779 ? -65.043 -2.591 37.449 1.00 67.12 779 ASN A O 1
ATOM 6064 N N . GLY A 1 780 ? -65.078 -3.686 39.408 1.00 61.94 780 GLY A N 1
ATOM 6065 C CA . GLY A 1 780 ? -66.090 -2.855 40.078 1.00 61.94 780 GLY A CA 1
ATOM 6066 C C . GLY A 1 780 ? -65.559 -1.613 40.817 1.00 61.94 780 GLY A C 1
ATOM 6067 O O . GLY A 1 780 ? -66.307 -0.976 41.561 1.00 61.94 780 GLY A O 1
ATOM 6068 N N . MET A 1 781 ? -64.277 -1.260 40.674 1.00 64.81 781 MET A N 1
ATOM 6069 C CA . MET A 1 781 ? -63.653 -0.142 41.401 1.00 64.81 781 MET A CA 1
ATOM 6070 C C . MET A 1 781 ? -63.936 1.234 40.758 1.00 64.81 781 MET A C 1
ATOM 6072 O O . MET A 1 781 ? -63.082 1.820 40.101 1.00 64.81 781 MET A O 1
ATOM 6076 N N . GLU A 1 782 ? -65.127 1.795 40.978 1.00 58.34 782 GLU A N 1
ATOM 6077 C CA . GLU A 1 782 ? -65.545 3.060 40.336 1.00 58.34 782 GLU A CA 1
ATOM 6078 C C . GLU A 1 782 ? -64.887 4.345 40.889 1.00 58.34 782 GLU A C 1
ATOM 6080 O O . GLU A 1 782 ? -64.877 5.375 40.214 1.00 58.34 782 GLU A O 1
ATOM 6085 N N . HIS A 1 783 ? -64.393 4.346 42.133 1.00 64.44 783 HIS A N 1
ATOM 6086 C CA . HIS A 1 783 ? -64.070 5.591 42.865 1.00 64.44 783 HIS A CA 1
ATOM 6087 C C . HIS A 1 783 ? -62.571 5.923 42.980 1.00 64.44 783 HIS A C 1
ATOM 6089 O O . HIS A 1 783 ? -62.213 7.004 43.462 1.00 64.44 783 HIS A O 1
ATOM 6095 N N . TYR A 1 784 ? -61.698 4.986 42.614 1.00 68.88 784 TYR A N 1
ATOM 6096 C CA . TYR A 1 784 ? -60.248 5.133 42.697 1.00 68.88 784 TYR A CA 1
ATOM 6097 C C . TYR A 1 784 ? -59.542 4.198 41.715 1.00 68.88 784 TYR A C 1
ATOM 6099 O O . TYR A 1 784 ? -60.088 3.175 41.310 1.00 68.88 784 TYR A O 1
ATOM 6107 N N . GLN A 1 785 ? -58.295 4.521 41.383 1.00 68.19 785 GLN A N 1
ATOM 6108 C CA . GLN A 1 785 ? -57.421 3.705 40.546 1.00 68.19 785 GLN A CA 1
ATOM 6109 C C . GLN A 1 785 ? -56.116 3.394 41.287 1.00 68.19 785 GLN A C 1
ATOM 6111 O O . GLN A 1 785 ? -55.626 4.200 42.081 1.00 68.19 785 GLN A O 1
ATOM 6116 N N . PHE A 1 786 ? -55.528 2.226 41.022 1.00 69.94 786 PHE A N 1
ATOM 6117 C CA . PHE A 1 786 ? -54.179 1.906 41.493 1.00 69.94 786 PHE A CA 1
ATOM 6118 C C . PHE A 1 786 ? -53.152 2.674 40.654 1.00 69.94 786 PHE A C 1
ATOM 6120 O O . PHE A 1 786 ? -53.015 2.419 39.455 1.00 69.94 786 PHE A O 1
ATOM 6127 N N . ASP A 1 787 ? -52.441 3.613 41.276 1.00 68.00 787 ASP A N 1
ATOM 6128 C CA . ASP A 1 787 ? -51.469 4.495 40.622 1.00 68.00 787 ASP A CA 1
ATOM 6129 C C . ASP A 1 787 ? -50.120 3.773 40.470 1.00 68.00 787 ASP A C 1
ATOM 6131 O O . ASP A 1 787 ? -49.624 3.614 39.352 1.00 68.00 787 ASP A O 1
ATOM 6135 N N . ASP A 1 788 ? -49.609 3.195 41.562 1.00 67.50 788 ASP A N 1
ATOM 6136 C CA . ASP A 1 788 ? -48.354 2.430 41.603 1.00 67.50 788 ASP A CA 1
ATOM 6137 C C . ASP A 1 788 ? -48.411 1.285 42.640 1.00 67.50 788 ASP A C 1
ATOM 6139 O O . ASP A 1 788 ? -49.266 1.274 43.529 1.00 67.50 788 ASP A O 1
ATOM 6143 N N . HIS A 1 789 ? -47.517 0.298 42.532 1.00 71.75 789 HIS A N 1
ATOM 6144 C CA . HIS A 1 789 ? -47.425 -0.848 43.446 1.00 71.75 789 HIS A CA 1
ATOM 6145 C C . HIS A 1 789 ? -45.962 -1.209 43.715 1.00 71.75 789 HIS A C 1
ATOM 6147 O O . HIS A 1 789 ? -45.299 -1.862 42.910 1.00 71.75 789 HIS A O 1
ATOM 6153 N N . VAL A 1 790 ? -45.465 -0.811 44.887 1.00 74.38 790 VAL A N 1
ATOM 6154 C CA . VAL A 1 790 ? -44.077 -1.031 45.302 1.00 74.38 790 VAL A CA 1
ATOM 6155 C C . VAL A 1 790 ? -43.987 -2.289 46.162 1.00 74.38 790 VAL A C 1
ATOM 6157 O O . VAL A 1 790 ? -44.634 -2.389 47.205 1.00 74.38 790 VAL A O 1
ATOM 6160 N N . VAL A 1 791 ? -43.165 -3.252 45.746 1.00 77.12 791 VAL A N 1
ATOM 6161 C CA . VAL A 1 791 ? -42.887 -4.479 46.510 1.00 77.12 791 VAL A CA 1
ATOM 6162 C C . VAL A 1 791 ? -41.595 -4.307 47.313 1.00 77.12 791 VAL A C 1
ATOM 6164 O O . VAL A 1 791 ? -40.583 -3.836 46.794 1.00 77.12 791 VAL A O 1
ATOM 6167 N N . TYR A 1 792 ? -41.634 -4.711 48.579 1.00 73.19 792 TYR A N 1
ATOM 6168 C CA . TYR A 1 792 ? -40.535 -4.667 49.537 1.00 73.19 792 TYR A CA 1
ATOM 6169 C C . TYR A 1 792 ? -40.282 -6.072 50.112 1.00 73.19 792 TYR A C 1
ATOM 6171 O O . TYR A 1 792 ? -41.186 -6.904 50.165 1.00 73.19 792 TYR A O 1
ATOM 6179 N N . ASP A 1 793 ? -39.064 -6.317 50.599 1.00 74.94 793 ASP A N 1
ATOM 6180 C CA . ASP A 1 793 ? -38.747 -7.444 51.493 1.00 74.94 793 ASP A CA 1
ATOM 6181 C C . ASP A 1 793 ? -39.195 -8.830 50.972 1.00 74.94 793 ASP A C 1
ATOM 6183 O O . ASP A 1 793 ? -39.786 -9.630 51.697 1.00 74.94 793 ASP A O 1
ATOM 6187 N N . LEU A 1 794 ? -38.937 -9.103 49.686 1.00 83.19 794 LEU A N 1
ATOM 6188 C CA . LEU A 1 794 ? -39.239 -10.386 49.044 1.00 83.19 794 LEU A CA 1
ATOM 6189 C C . LEU A 1 794 ? -38.341 -11.507 49.596 1.00 83.19 794 LEU A C 1
ATOM 6191 O O . LEU A 1 794 ? -37.118 -11.469 49.456 1.00 83.19 794 LEU A O 1
ATOM 6195 N N . VAL A 1 795 ? -38.969 -12.543 50.146 1.00 81.44 795 VAL A N 1
ATOM 6196 C CA . VAL A 1 795 ? -38.350 -13.781 50.634 1.00 81.44 795 VAL A CA 1
ATOM 6197 C C . VAL A 1 795 ? -38.894 -14.953 49.819 1.00 81.44 795 VAL A C 1
ATOM 6199 O O . VAL A 1 795 ? -40.101 -15.048 49.606 1.00 81.44 795 VAL A O 1
ATOM 6202 N N . VAL A 1 796 ? -38.025 -15.864 49.377 1.00 87.81 796 VAL A N 1
ATOM 6203 C CA . VAL A 1 796 ? -38.412 -17.057 48.603 1.00 87.81 796 VAL A CA 1
ATOM 6204 C C . VAL A 1 796 ? -37.823 -18.308 49.251 1.00 87.81 796 VAL A C 1
ATOM 6206 O O . VAL A 1 796 ? -36.610 -18.420 49.413 1.00 87.81 796 VAL A O 1
ATOM 6209 N N . ASP A 1 797 ? -38.687 -19.257 49.602 1.00 86.81 797 ASP A N 1
ATOM 6210 C CA . ASP A 1 797 ? -38.330 -20.603 50.041 1.00 86.81 797 ASP A CA 1
ATOM 6211 C C . ASP A 1 797 ? -38.457 -21.551 48.842 1.00 86.81 797 ASP A C 1
ATOM 6213 O O . ASP A 1 797 ? -39.534 -22.060 48.519 1.00 86.81 797 ASP A O 1
ATOM 6217 N N . THR A 1 798 ? -37.333 -21.767 48.159 1.00 83.62 798 THR A N 1
ATOM 6218 C CA . THR A 1 798 ? -37.252 -22.623 46.968 1.00 83.62 798 THR A CA 1
ATOM 6219 C C . THR A 1 798 ? -37.372 -24.115 47.278 1.00 83.62 798 THR A C 1
ATOM 6221 O O . THR A 1 798 ? -37.619 -24.890 46.360 1.00 83.62 798 THR A O 1
ATOM 6224 N N . GLN A 1 799 ? -37.234 -24.534 48.542 1.00 83.94 799 GLN A N 1
ATOM 6225 C CA . GLN A 1 799 ? -37.419 -25.933 48.947 1.00 83.94 799 GLN A CA 1
ATOM 6226 C C . GLN A 1 799 ? -38.889 -26.266 49.207 1.00 83.94 799 GLN A C 1
ATOM 6228 O O . GLN A 1 799 ? -39.311 -27.392 48.965 1.00 83.94 799 GLN A O 1
ATOM 6233 N N . LYS A 1 800 ? -39.671 -25.298 49.702 1.00 88.88 800 LYS A N 1
ATOM 6234 C CA . LYS A 1 800 ? -41.113 -25.456 49.961 1.00 88.88 800 LYS A CA 1
ATOM 6235 C C . LYS A 1 800 ? -42.005 -24.866 48.869 1.00 88.88 800 LYS A C 1
ATOM 6237 O O . LYS A 1 800 ? -43.218 -24.891 49.040 1.00 88.88 800 LYS A O 1
ATOM 6242 N N . LEU A 1 801 ? -41.415 -24.328 47.796 1.00 90.44 801 LEU A N 1
ATOM 6243 C CA . LEU A 1 801 ? -42.107 -23.652 46.691 1.00 90.44 801 LEU A CA 1
ATOM 6244 C C . LEU A 1 801 ? -43.040 -22.540 47.203 1.00 90.44 801 LEU A C 1
ATOM 6246 O O . LEU A 1 801 ? -44.235 -22.498 46.910 1.00 90.44 801 LEU A O 1
ATOM 6250 N N . ARG A 1 802 ? -42.475 -21.637 48.017 1.00 94.44 802 ARG A N 1
ATOM 6251 C CA . ARG A 1 802 ? -43.186 -20.514 48.645 1.00 94.44 802 ARG A CA 1
ATOM 6252 C C . ARG A 1 802 ? -42.464 -19.188 48.465 1.00 94.44 802 ARG A C 1
ATOM 6254 O O . ARG A 1 802 ? -41.237 -19.139 48.447 1.00 94.44 802 ARG A O 1
ATOM 6261 N N . ALA A 1 803 ? -43.222 -18.098 48.447 1.00 91.69 803 ALA A N 1
ATOM 6262 C CA . ALA A 1 803 ? -42.693 -16.748 48.613 1.00 91.69 803 ALA A CA 1
ATOM 6263 C C . ALA A 1 803 ? -43.508 -15.947 49.635 1.00 91.69 803 ALA A C 1
ATOM 6265 O O . ALA A 1 803 ? -44.702 -16.181 49.821 1.00 91.69 803 ALA A O 1
ATOM 6266 N N . ALA A 1 804 ? -42.865 -14.973 50.269 1.00 92.44 804 ALA A N 1
ATOM 6267 C CA . ALA A 1 804 ? -43.511 -13.937 51.060 1.00 92.44 804 ALA A CA 1
ATOM 6268 C C . ALA A 1 804 ? -42.964 -12.567 50.642 1.00 92.44 804 ALA A C 1
ATOM 6270 O O . ALA A 1 804 ? -41.782 -12.447 50.327 1.00 92.44 804 ALA A O 1
ATOM 6271 N N . ALA A 1 805 ? -43.805 -11.538 50.618 1.00 90.00 805 ALA A N 1
ATOM 6272 C CA . ALA A 1 805 ? -43.389 -10.187 50.245 1.00 90.00 805 ALA A CA 1
ATOM 6273 C C . ALA A 1 805 ? -44.250 -9.134 50.939 1.00 90.00 805 ALA A C 1
ATOM 6275 O O . ALA A 1 805 ? -45.469 -9.284 51.029 1.00 90.00 805 ALA A O 1
ATOM 6276 N N . ARG A 1 806 ? -43.644 -8.029 51.372 1.00 87.44 806 ARG A N 1
ATOM 6277 C CA . ARG A 1 806 ? -44.384 -6.831 51.783 1.00 87.44 806 ARG A CA 1
ATOM 6278 C C . ARG A 1 806 ? -44.676 -5.983 50.543 1.00 87.44 806 ARG A C 1
ATOM 6280 O O . ARG A 1 806 ? -43.923 -6.012 49.574 1.00 87.44 806 ARG A O 1
ATOM 6287 N N . SER A 1 807 ? -45.752 -5.207 50.535 1.00 84.56 807 SER A N 1
ATOM 6288 C CA . SER A 1 807 ? -45.946 -4.207 49.482 1.00 84.56 807 SER A CA 1
ATOM 6289 C C . SER A 1 807 ? -46.783 -3.025 49.924 1.00 84.56 807 SER A C 1
ATOM 6291 O O . SER A 1 807 ? -47.705 -3.181 50.721 1.00 84.56 807 SER A O 1
ATOM 6293 N N . GLU A 1 808 ? -46.542 -1.899 49.276 1.00 83.56 808 GLU A N 1
ATOM 6294 C CA . GLU A 1 808 ? -47.320 -0.676 49.370 1.00 83.56 808 GLU A CA 1
ATOM 6295 C C . GLU A 1 808 ? -48.000 -0.415 48.019 1.00 83.56 808 GLU A C 1
ATOM 6297 O O . GLU A 1 808 ? -47.334 -0.287 46.990 1.00 83.56 808 GLU A O 1
ATOM 6302 N N . ILE A 1 809 ? -49.331 -0.372 48.007 1.00 81.00 809 ILE A N 1
ATOM 6303 C CA . ILE A 1 809 ? -50.123 0.029 46.841 1.00 81.00 809 ILE A CA 1
ATOM 6304 C C . ILE A 1 809 ? -50.472 1.504 47.002 1.00 81.00 809 ILE A C 1
ATOM 6306 O O . ILE A 1 809 ? -51.116 1.881 47.979 1.00 81.00 809 ILE A O 1
ATOM 6310 N N . LEU A 1 810 ? -50.071 2.329 46.040 1.00 77.88 810 LEU A N 1
ATOM 6311 C CA . LEU A 1 810 ? -50.464 3.729 45.943 1.00 77.88 810 LEU A CA 1
ATOM 6312 C C . LEU A 1 810 ? -51.787 3.819 45.185 1.00 77.88 810 LEU A C 1
ATOM 6314 O O . LEU A 1 810 ? -51.911 3.373 44.043 1.00 77.88 810 LEU A O 1
ATOM 6318 N N . VAL A 1 811 ? -52.790 4.390 45.841 1.00 77.00 811 VAL A N 1
ATOM 6319 C CA . VAL A 1 811 ? -54.151 4.530 45.332 1.00 77.00 811 VAL A CA 1
ATOM 6320 C C . VAL A 1 811 ? -54.440 6.004 45.087 1.00 77.00 811 VAL A C 1
ATOM 6322 O O . VAL A 1 811 ? -54.173 6.844 45.948 1.00 77.00 811 VAL A O 1
ATOM 6325 N N . LYS A 1 812 ? -55.026 6.313 43.933 1.00 77.75 812 LYS A N 1
ATOM 6326 C CA . LYS A 1 812 ? -55.439 7.660 43.550 1.00 77.75 812 LYS A CA 1
ATOM 6327 C C . LYS A 1 812 ? -56.952 7.709 43.387 1.00 77.75 812 LYS A C 1
ATOM 6329 O O . LYS A 1 812 ? -57.515 6.992 42.563 1.00 77.75 812 LYS A O 1
ATOM 6334 N N . PHE A 1 813 ? -57.612 8.531 44.191 1.00 76.06 813 PHE A N 1
ATOM 6335 C CA . PHE A 1 813 ? -59.053 8.752 44.115 1.00 76.06 813 PHE A CA 1
ATOM 6336 C C . PHE A 1 813 ? -59.409 9.641 42.919 1.00 76.06 813 PHE A C 1
ATOM 6338 O O . PHE A 1 813 ? -58.598 10.452 42.466 1.00 76.06 813 PHE A O 1
ATOM 6345 N N . ASN A 1 814 ? -60.658 9.557 42.453 1.00 70.94 814 ASN A N 1
ATOM 6346 C CA . ASN A 1 814 ? -61.159 10.416 41.370 1.00 70.94 814 ASN A CA 1
ATOM 6347 C C . ASN A 1 814 ? -61.128 11.921 41.733 1.00 70.94 814 ASN A C 1
ATOM 6349 O O . ASN A 1 814 ? -61.122 12.765 40.844 1.00 70.94 814 ASN A O 1
ATOM 6353 N N . SER A 1 815 ? -61.045 12.261 43.027 1.00 67.38 815 SER A N 1
ATOM 6354 C CA . SER A 1 815 ? -60.816 13.619 43.550 1.00 67.38 815 SER A CA 1
ATOM 6355 C C . SER A 1 815 ? -59.381 14.144 43.360 1.00 67.38 815 SER A C 1
ATOM 6357 O O . SER A 1 815 ? -59.097 15.288 43.706 1.00 67.38 815 SER A O 1
ATOM 6359 N N . GLY A 1 816 ? -58.456 13.318 42.861 1.00 67.06 816 GLY A N 1
ATOM 6360 C CA . GLY A 1 816 ? -57.030 13.634 42.735 1.00 67.06 816 GLY A CA 1
ATOM 6361 C C . GLY A 1 816 ? -56.199 13.365 43.995 1.00 67.06 816 GLY A C 1
ATOM 6362 O O . GLY A 1 816 ? -54.972 13.386 43.915 1.00 67.06 816 GLY A O 1
ATOM 6363 N N . GLU A 1 817 ? -56.838 13.068 45.130 1.00 72.19 817 GLU A N 1
ATOM 6364 C CA . GLU A 1 817 ? -56.172 12.672 46.375 1.00 72.19 817 GLU A CA 1
ATOM 6365 C C . GLU A 1 817 ? -55.446 11.322 46.219 1.00 72.19 817 GLU A C 1
ATOM 6367 O O . GLU A 1 817 ? -55.968 10.391 45.601 1.00 72.19 817 GLU A O 1
ATOM 6372 N N . THR A 1 818 ? -54.263 11.191 46.823 1.00 75.81 818 THR A N 1
ATOM 6373 C CA . THR A 1 818 ? -53.479 9.947 46.858 1.00 75.81 818 THR A CA 1
ATOM 6374 C C . THR A 1 818 ? -53.306 9.432 48.282 1.00 75.81 818 THR A C 1
ATOM 6376 O O . THR A 1 818 ? -52.923 10.196 49.166 1.00 75.81 818 THR A O 1
ATOM 6379 N N . ALA A 1 819 ? -53.488 8.130 48.491 1.00 76.56 819 ALA A N 1
ATOM 6380 C CA . ALA A 1 819 ? -53.210 7.449 49.755 1.00 76.56 819 ALA A CA 1
ATOM 6381 C C . ALA A 1 819 ? -52.602 6.062 49.490 1.00 76.56 819 ALA A C 1
ATOM 6383 O O . ALA A 1 819 ? -52.949 5.421 48.498 1.00 76.56 819 ALA A O 1
ATOM 6384 N N . SER A 1 820 ? -51.698 5.590 50.354 1.00 80.00 820 SER A N 1
ATOM 6385 C CA . SER A 1 820 ? -51.102 4.255 50.221 1.00 80.00 820 SER A CA 1
ATOM 6386 C C . SER A 1 820 ? -51.747 3.214 51.142 1.00 80.00 820 SER A C 1
ATOM 6388 O O . SER A 1 820 ? -52.432 3.547 52.113 1.00 80.00 820 SER A O 1
ATOM 6390 N N . ARG A 1 821 ? -51.585 1.938 50.776 1.00 81.56 821 ARG A N 1
ATOM 6391 C CA . ARG A 1 821 ? -52.121 0.763 51.471 1.00 81.56 821 ARG A CA 1
ATOM 6392 C C . ARG A 1 821 ? -51.069 -0.337 51.575 1.00 81.56 821 ARG A C 1
ATOM 6394 O O . ARG A 1 821 ? -50.541 -0.782 50.554 1.00 81.56 821 ARG A O 1
ATOM 6401 N N . ASN A 1 822 ? -50.797 -0.802 52.788 1.00 84.12 822 ASN A N 1
ATOM 6402 C CA . ASN A 1 822 ? -49.791 -1.813 53.088 1.00 84.12 822 ASN A CA 1
ATOM 6403 C C . ASN A 1 822 ? -50.392 -3.221 53.194 1.00 84.12 822 ASN A C 1
ATOM 6405 O O . ASN A 1 822 ? -51.459 -3.449 53.775 1.00 84.12 822 ASN A O 1
ATOM 6409 N N . PHE A 1 823 ? -49.655 -4.184 52.643 1.00 87.12 823 PHE A N 1
ATOM 6410 C CA . PHE A 1 823 ? -50.004 -5.601 52.616 1.00 87.12 823 PHE A CA 1
ATOM 6411 C C . PHE A 1 823 ? -48.770 -6.467 52.873 1.00 87.12 823 PHE A C 1
ATOM 6413 O O . PHE A 1 823 ? -47.649 -6.085 52.523 1.00 87.12 823 PHE A O 1
ATOM 6420 N N . VAL A 1 824 ? -48.988 -7.672 53.403 1.00 91.56 824 VAL A N 1
ATOM 6421 C CA . VAL A 1 824 ? -48.009 -8.765 53.331 1.00 91.56 824 VAL A CA 1
ATOM 6422 C C . VAL A 1 824 ? -48.644 -9.944 52.604 1.00 91.56 824 VAL A C 1
ATOM 6424 O O . VAL A 1 824 ? -49.692 -10.455 53.001 1.00 91.56 824 VAL A O 1
ATOM 6427 N N . TRP A 1 825 ? -48.003 -10.361 51.522 1.00 92.31 825 TRP A N 1
ATOM 6428 C CA . TRP A 1 825 ? -48.398 -11.480 50.682 1.00 92.31 825 TRP A CA 1
ATOM 6429 C C . TRP A 1 825 ? -47.647 -12.732 51.100 1.00 92.31 825 TRP A C 1
ATOM 6431 O O . TRP A 1 825 ? -46.448 -12.672 51.373 1.00 92.31 825 TRP A O 1
ATOM 6441 N N . PHE A 1 826 ? -48.335 -13.866 51.064 1.00 94.88 826 PHE A N 1
ATOM 6442 C CA . PHE A 1 826 ? -47.731 -15.193 51.078 1.00 94.88 826 PHE A CA 1
ATOM 6443 C C . PHE A 1 826 ? -48.291 -15.964 49.881 1.00 94.88 826 PHE A C 1
ATOM 6445 O O . PHE A 1 826 ? -49.498 -15.922 49.627 1.00 94.88 826 PHE A O 1
ATOM 6452 N N . LEU A 1 827 ? -47.409 -16.607 49.124 1.00 95.12 827 LEU A N 1
ATOM 6453 C CA . LEU A 1 827 ? -47.698 -17.261 47.851 1.00 95.12 827 LEU A CA 1
ATOM 6454 C C . LEU A 1 827 ? -47.182 -18.701 47.916 1.00 95.12 827 LEU A C 1
ATOM 6456 O O . LEU A 1 827 ? -45.986 -18.899 48.138 1.00 95.12 827 LEU A O 1
ATOM 6460 N N . ASP A 1 828 ? -48.059 -19.678 47.690 1.00 95.19 828 ASP A N 1
ATOM 6461 C CA . ASP A 1 828 ? -47.666 -21.075 47.465 1.00 95.19 828 ASP A CA 1
ATOM 6462 C C . ASP A 1 828 ? -47.707 -21.344 45.951 1.00 95.19 828 ASP A C 1
ATOM 6464 O O . ASP A 1 828 ? -48.650 -20.921 45.274 1.00 95.19 828 ASP A O 1
ATOM 6468 N N . PHE A 1 829 ? -46.701 -22.036 45.416 1.00 93.25 829 PHE A N 1
ATOM 6469 C CA . PHE A 1 829 ? -46.566 -22.348 43.988 1.00 93.25 829 PHE A CA 1
ATOM 6470 C C . PHE A 1 829 ? -46.834 -23.833 43.698 1.00 93.25 829 PHE A C 1
ATOM 6472 O O . PHE A 1 829 ? -46.791 -24.676 44.594 1.00 93.25 829 PHE A O 1
ATOM 6479 N N . ASN A 1 830 ? -47.119 -24.152 42.435 1.00 91.31 830 ASN A N 1
ATOM 6480 C CA . ASN A 1 830 ? -47.199 -25.526 41.939 1.00 91.31 830 ASN A CA 1
ATOM 6481 C C . ASN A 1 830 ? -45.804 -26.188 41.833 1.00 91.31 830 ASN A C 1
ATOM 6483 O O . ASN A 1 830 ? -44.778 -25.524 41.959 1.00 91.31 830 ASN A O 1
ATOM 6487 N N . GLU A 1 831 ? -45.766 -27.502 41.577 1.00 86.88 831 GLU A N 1
ATOM 6488 C CA . GLU A 1 831 ? -44.547 -28.335 41.656 1.00 86.88 831 GLU A CA 1
ATOM 6489 C C . GLU A 1 831 ? -43.380 -27.893 40.750 1.00 86.88 831 GLU A C 1
ATOM 6491 O O . GLU A 1 831 ? -42.223 -28.114 41.103 1.00 86.88 831 GLU A O 1
ATOM 6496 N N . ASP A 1 832 ? -43.655 -27.254 39.606 1.00 84.50 832 ASP A N 1
ATOM 6497 C CA . ASP A 1 832 ? -42.629 -26.718 38.695 1.00 84.50 832 ASP A CA 1
ATOM 6498 C C . ASP A 1 832 ? -42.313 -25.224 38.923 1.00 84.50 832 ASP A C 1
ATOM 6500 O O . ASP A 1 832 ? -41.455 -24.656 38.243 1.00 84.50 832 ASP A O 1
ATOM 6504 N N . GLY A 1 833 ? -42.992 -24.582 39.879 1.00 80.88 833 GLY A N 1
ATOM 6505 C CA . GLY A 1 833 ? -42.849 -23.166 40.213 1.00 80.88 833 GLY A CA 1
ATOM 6506 C C . GLY A 1 833 ? -43.404 -22.189 39.169 1.00 80.88 833 GLY A C 1
ATOM 6507 O O . GLY A 1 833 ? -43.136 -20.991 39.274 1.00 80.88 833 GLY A O 1
ATOM 6508 N N . SER A 1 834 ? -44.138 -22.654 38.151 1.00 83.81 834 SER A N 1
ATOM 6509 C CA . SER A 1 834 ? -44.612 -21.808 37.043 1.00 83.81 834 SER A CA 1
ATOM 6510 C C . SER A 1 834 ? -45.875 -20.994 37.348 1.00 83.81 834 SER A C 1
ATOM 6512 O O . SER A 1 834 ? -46.068 -19.936 36.742 1.00 83.81 834 SER A O 1
ATOM 6514 N N . LYS A 1 835 ? -46.719 -21.448 38.283 1.00 88.75 835 LYS A N 1
ATOM 6515 C CA . LYS A 1 835 ? -47.983 -20.805 38.678 1.00 88.75 835 LYS A CA 1
ATOM 6516 C C . LYS A 1 835 ? -48.179 -20.803 40.199 1.00 88.75 835 LYS A C 1
ATOM 6518 O O . LYS A 1 835 ? -47.730 -21.696 40.914 1.00 88.75 835 LYS A O 1
ATOM 6523 N N . ILE A 1 836 ? -48.902 -19.802 40.690 1.00 93.50 836 ILE A N 1
ATOM 6524 C CA . ILE A 1 836 ? -49.327 -19.686 42.090 1.00 93.50 836 ILE A CA 1
ATOM 6525 C C . ILE A 1 836 ? -50.609 -20.509 42.290 1.00 93.50 836 ILE A C 1
ATOM 6527 O O . ILE A 1 836 ? -51.583 -20.296 41.570 1.00 93.50 836 ILE A O 1
ATOM 6531 N N . VAL A 1 837 ? -50.617 -21.409 43.279 1.00 94.31 837 VAL A N 1
ATOM 6532 C CA . VAL A 1 837 ? -51.787 -22.228 43.670 1.00 94.31 837 VAL A CA 1
ATOM 6533 C C . VAL A 1 837 ? -52.575 -21.628 44.834 1.00 94.31 837 VAL A C 1
ATOM 6535 O O . VAL A 1 837 ? -53.731 -21.977 45.067 1.00 94.31 837 VAL A O 1
ATOM 6538 N N . LYS A 1 838 ? -51.956 -20.722 45.599 1.00 94.44 838 LYS A N 1
ATOM 6539 C CA . LYS A 1 838 ? -52.595 -20.069 46.743 1.00 94.44 838 LYS A CA 1
ATOM 6540 C C . LYS A 1 838 ? -52.020 -18.684 46.974 1.00 94.44 838 LYS A C 1
ATOM 6542 O O . LYS A 1 838 ? -50.804 -18.519 47.053 1.00 94.44 838 LYS A O 1
ATOM 6547 N N . VAL A 1 839 ? -52.902 -17.713 47.191 1.00 94.25 839 VAL A N 1
ATOM 6548 C CA . VAL A 1 839 ? -52.541 -16.384 47.696 1.00 94.25 839 VAL A CA 1
ATOM 6549 C C . VAL A 1 839 ? -53.111 -16.230 49.103 1.00 94.25 839 VAL A C 1
ATOM 6551 O O . VAL A 1 839 ? -54.288 -16.501 49.327 1.00 94.25 839 VAL A O 1
ATOM 6554 N N . TYR A 1 840 ? -52.309 -15.751 50.049 1.00 94.12 840 TYR A N 1
ATOM 6555 C CA . TYR A 1 840 ? -52.793 -15.212 51.319 1.00 94.12 840 TYR A CA 1
ATOM 6556 C C . TYR A 1 840 ? -52.403 -13.734 51.424 1.00 94.12 840 TYR A C 1
ATOM 6558 O O . TYR A 1 840 ? -51.228 -13.377 51.316 1.00 94.12 840 TYR A O 1
ATOM 6566 N N . GLN A 1 841 ? -53.402 -12.879 51.630 1.00 91.69 841 GLN A N 1
ATOM 6567 C CA . GLN A 1 841 ? -53.279 -11.425 51.677 1.00 91.69 841 GLN A CA 1
ATOM 6568 C C . GLN A 1 841 ? -53.503 -10.921 53.107 1.00 91.69 841 GLN A C 1
ATOM 6570 O O . GLN A 1 841 ? -54.640 -10.749 53.553 1.00 91.69 841 GLN A O 1
ATOM 6575 N N . HIS A 1 842 ? -52.409 -10.661 53.823 1.00 91.44 842 HIS A N 1
ATOM 6576 C CA . HIS A 1 842 ? -52.439 -10.024 55.134 1.00 91.44 842 HIS A CA 1
ATOM 6577 C C . HIS A 1 842 ? -52.640 -8.511 54.962 1.00 91.44 842 HIS A C 1
ATOM 6579 O O . HIS A 1 842 ? -51.850 -7.846 54.290 1.00 91.44 842 HIS A O 1
ATOM 6585 N N . ASN A 1 843 ? -53.687 -7.968 55.578 1.00 86.62 843 ASN A N 1
ATOM 6586 C CA . ASN A 1 843 ? -53.967 -6.538 55.652 1.00 86.62 843 ASN A CA 1
ATOM 6587 C C . ASN A 1 843 ? -53.552 -5.994 57.019 1.00 86.62 843 ASN A C 1
ATOM 6589 O O . ASN A 1 843 ? -53.823 -6.629 58.038 1.00 86.62 843 ASN A O 1
ATOM 6593 N N . ASP A 1 844 ? -52.994 -4.786 57.049 1.00 84.69 844 ASP A N 1
ATOM 6594 C CA . ASP A 1 844 ? -52.971 -3.998 58.280 1.00 84.69 844 ASP A CA 1
ATOM 6595 C C . ASP A 1 844 ? -54.415 -3.652 58.700 1.00 84.69 844 ASP A C 1
ATOM 6597 O O . ASP A 1 844 ? -55.222 -3.191 57.885 1.00 84.69 844 ASP A O 1
ATOM 6601 N N . VAL A 1 845 ? -54.762 -3.930 59.960 1.00 79.69 845 VAL A N 1
ATOM 6602 C CA . VAL A 1 845 ? -56.127 -3.766 60.487 1.00 79.69 845 VAL A CA 1
ATOM 6603 C C . VAL A 1 845 ? -56.442 -2.297 60.789 1.00 79.69 845 VAL A C 1
ATOM 6605 O O . VAL A 1 845 ? -57.567 -1.848 60.572 1.00 79.69 845 VAL A O 1
ATOM 6608 N N . GLU A 1 846 ? -55.464 -1.531 61.271 1.00 79.81 846 GLU A N 1
ATOM 6609 C CA . GLU A 1 846 ? -55.647 -0.134 61.671 1.00 79.81 846 GLU A CA 1
ATOM 6610 C C . GLU A 1 846 ? -55.698 0.779 60.439 1.00 79.81 846 GLU A C 1
ATOM 6612 O O . GLU A 1 846 ? -56.601 1.609 60.304 1.00 79.81 846 GLU A O 1
ATOM 6617 N N . GLU A 1 847 ? -54.780 0.575 59.494 1.00 76.56 847 GLU A N 1
ATOM 6618 C CA . GLU A 1 847 ? -54.757 1.249 58.196 1.00 76.56 847 GLU A CA 1
ATOM 6619 C C . GLU A 1 847 ? -56.048 0.976 57.409 1.00 76.56 847 GLU A C 1
ATOM 6621 O O . GLU A 1 847 ? -56.669 1.904 56.887 1.00 76.56 847 GLU A O 1
ATOM 6626 N N . ALA A 1 848 ? -56.509 -0.278 57.367 1.00 72.69 848 ALA A N 1
ATOM 6627 C CA . ALA A 1 848 ? -57.728 -0.636 56.648 1.00 72.69 848 ALA A CA 1
ATOM 6628 C C . ALA A 1 848 ? -59.013 -0.086 57.291 1.00 72.69 848 ALA A C 1
ATOM 6630 O O . ALA A 1 848 ? -59.991 0.134 56.571 1.00 72.69 848 ALA A O 1
ATOM 6631 N N . ASN A 1 849 ? -59.026 0.157 58.604 1.00 75.50 849 ASN A N 1
ATOM 6632 C CA . ASN A 1 849 ? -60.136 0.834 59.277 1.00 75.50 849 ASN A CA 1
ATOM 6633 C C . ASN A 1 849 ? -60.138 2.336 58.951 1.00 75.50 849 ASN A C 1
ATOM 6635 O O . ASN A 1 849 ? -61.158 2.854 58.494 1.00 75.50 849 ASN A O 1
ATOM 6639 N N . LYS A 1 850 ? -58.979 3.009 59.044 1.00 76.12 850 LYS A N 1
ATOM 6640 C CA . LYS A 1 850 ? -58.806 4.410 58.600 1.00 76.12 850 LYS A CA 1
ATOM 6641 C C . LYS A 1 850 ? -59.222 4.596 57.135 1.00 76.12 850 LYS A C 1
ATOM 6643 O O . LYS A 1 850 ? -59.921 5.554 56.803 1.00 76.12 850 LYS A O 1
ATOM 6648 N N . TRP A 1 851 ? -58.855 3.648 56.270 1.00 71.75 851 TRP A N 1
ATOM 6649 C CA . TRP A 1 851 ? -59.268 3.611 54.866 1.00 71.75 851 TRP A CA 1
ATOM 6650 C C . TRP A 1 851 ? -60.793 3.542 54.704 1.00 71.75 851 TRP A C 1
ATOM 6652 O O . TRP A 1 851 ? -61.367 4.292 53.914 1.00 71.75 851 TRP A O 1
ATOM 6662 N N . LEU A 1 852 ? -61.462 2.657 55.452 1.00 70.31 852 LEU A N 1
ATOM 6663 C CA . LEU A 1 852 ? -62.914 2.482 55.383 1.00 70.31 852 LEU A CA 1
ATOM 6664 C C . LEU A 1 852 ? -63.680 3.706 55.890 1.00 70.31 852 LEU A C 1
ATOM 6666 O O . LEU A 1 852 ? -64.665 4.090 55.262 1.00 70.31 852 LEU A O 1
ATOM 6670 N N . ASP A 1 853 ? -63.244 4.341 56.975 1.00 75.06 853 ASP A N 1
ATOM 6671 C CA . ASP A 1 853 ? -63.905 5.549 57.481 1.00 75.06 853 ASP A CA 1
ATOM 6672 C C . ASP A 1 853 ? -63.690 6.746 56.546 1.00 75.06 853 ASP A C 1
ATOM 6674 O O . ASP A 1 853 ? -64.652 7.443 56.215 1.00 75.06 853 ASP A O 1
ATOM 6678 N N . GLY A 1 854 ? -62.488 6.898 55.978 1.00 71.75 854 GLY A N 1
ATOM 6679 C CA . GLY A 1 854 ? -62.247 7.837 54.881 1.00 71.75 854 GLY A CA 1
ATOM 6680 C C . GLY A 1 854 ? -63.114 7.552 53.645 1.00 71.75 854 GLY A C 1
ATOM 6681 O O . GLY A 1 854 ? -63.625 8.476 53.022 1.00 71.75 854 GLY A O 1
ATOM 6682 N N . MET A 1 855 ? -63.348 6.284 53.291 1.00 69.88 855 MET A N 1
ATOM 6683 C CA . MET A 1 855 ? -64.263 5.905 52.202 1.00 69.88 855 MET A CA 1
ATOM 6684 C C . MET A 1 855 ? -65.735 6.217 52.520 1.00 69.88 855 MET A C 1
ATOM 6686 O O . MET A 1 855 ? -66.464 6.627 51.619 1.00 69.88 855 MET A O 1
ATOM 6690 N N . LYS A 1 856 ? -66.189 6.082 53.775 1.00 73.19 856 LYS A N 1
ATOM 6691 C CA . LYS A 1 856 ? -67.547 6.495 54.195 1.00 73.19 856 LYS A CA 1
ATOM 6692 C C . LYS A 1 856 ? -67.737 8.011 54.073 1.00 73.19 856 LYS A C 1
ATOM 6694 O O . LYS A 1 856 ? -68.806 8.450 53.653 1.00 73.19 856 LYS A O 1
ATOM 6699 N N . ILE A 1 857 ? -66.710 8.790 54.420 1.00 71.44 857 ILE A N 1
ATOM 6700 C CA . ILE A 1 857 ? -66.691 10.253 54.270 1.00 71.44 857 ILE A CA 1
ATOM 6701 C C . ILE A 1 857 ? -66.737 10.621 52.780 1.00 71.44 857 ILE A C 1
ATOM 6703 O O . ILE A 1 857 ? -67.719 11.220 52.344 1.00 71.44 857 ILE A O 1
ATOM 6707 N N . ARG A 1 858 ? -65.786 10.129 51.973 1.00 69.56 858 ARG A N 1
ATOM 6708 C CA . ARG A 1 858 ? -65.727 10.405 50.525 1.00 69.56 858 ARG A CA 1
ATOM 6709 C C . ARG A 1 858 ? -66.985 9.961 49.768 1.00 69.56 858 ARG A C 1
ATOM 6711 O O . ARG A 1 858 ? -67.408 10.650 48.847 1.00 69.56 858 ARG A O 1
ATOM 6718 N N . LYS A 1 859 ? -67.644 8.861 50.167 1.00 67.31 859 LYS A N 1
ATOM 6719 C CA . LYS A 1 859 ? -68.947 8.463 49.591 1.00 67.31 859 LYS A CA 1
ATOM 6720 C C . LYS A 1 859 ? -70.093 9.406 49.970 1.00 67.31 859 LYS A C 1
ATOM 6722 O O . LYS A 1 859 ? -70.963 9.632 49.136 1.00 67.31 859 LYS A O 1
ATOM 6727 N N . LYS A 1 860 ? -70.107 9.981 51.180 1.00 67.88 860 LYS A N 1
ATOM 6728 C CA . LYS A 1 860 ? -71.070 11.040 51.545 1.00 67.88 860 LYS A CA 1
ATOM 6729 C C . LYS A 1 860 ? -70.811 12.336 50.780 1.00 67.88 860 LYS A C 1
ATOM 6731 O O . LYS A 1 860 ? -71.762 12.986 50.366 1.00 67.88 860 LYS A O 1
ATOM 6736 N N . GLU A 1 861 ? -69.550 12.701 50.584 1.00 65.31 861 GLU A N 1
ATOM 6737 C CA . GLU A 1 861 ? -69.159 13.891 49.822 1.00 65.31 861 GLU A CA 1
ATOM 6738 C C . GLU A 1 861 ? -69.541 13.742 48.343 1.00 65.31 861 GLU A C 1
ATOM 6740 O O . GLU A 1 861 ? -70.239 14.599 47.808 1.00 65.31 861 GLU A O 1
ATOM 6745 N N . ALA A 1 862 ? -69.213 12.605 47.721 1.00 59.81 862 ALA A N 1
ATOM 6746 C CA . ALA A 1 862 ? -69.602 12.291 46.345 1.00 59.81 862 ALA A CA 1
ATOM 6747 C C . ALA A 1 862 ? -71.129 12.210 46.143 1.00 59.81 862 ALA A C 1
ATOM 6749 O O . ALA A 1 862 ? -71.618 12.614 45.096 1.00 59.81 862 ALA A O 1
ATOM 6750 N N . ALA A 1 863 ? -71.892 11.737 47.136 1.00 60.22 863 ALA A N 1
ATOM 6751 C CA . ALA A 1 863 ? -73.358 11.718 47.079 1.00 60.22 863 ALA A CA 1
ATOM 6752 C C . ALA A 1 863 ? -74.013 13.099 47.304 1.00 60.22 863 ALA A C 1
ATOM 6754 O O . ALA A 1 863 ? -75.177 13.285 46.954 1.00 60.22 863 ALA A O 1
ATOM 6755 N N . ASN A 1 864 ? -73.285 14.056 47.892 1.00 56.03 864 ASN A N 1
ATOM 6756 C CA . ASN A 1 864 ? -73.740 15.436 48.095 1.00 56.03 864 ASN A CA 1
ATOM 6757 C C . ASN A 1 864 ? -73.291 16.387 46.972 1.00 56.03 864 ASN A C 1
ATOM 6759 O O . ASN A 1 864 ? -73.866 17.468 46.824 1.00 56.03 864 ASN A O 1
ATOM 6763 N N . ALA A 1 865 ? -72.285 16.004 46.181 1.00 53.06 865 ALA A N 1
ATOM 6764 C CA . ALA A 1 865 ? -71.921 16.704 44.959 1.00 53.06 865 ALA A CA 1
ATOM 6765 C C . ALA A 1 865 ? -73.062 16.578 43.936 1.00 53.06 865 ALA A C 1
ATOM 6767 O O . ALA A 1 865 ? -73.413 15.480 43.503 1.00 53.06 865 ALA A O 1
ATOM 6768 N N . ARG A 1 866 ? -73.655 17.710 43.543 1.00 43.22 866 ARG A N 1
ATOM 6769 C CA . ARG A 1 866 ? -74.561 17.733 42.387 1.00 43.22 866 ARG A CA 1
ATOM 6770 C C . ARG A 1 866 ? -73.740 17.517 41.110 1.00 43.22 866 ARG A C 1
ATOM 6772 O O . ARG A 1 866 ? -72.626 18.033 41.052 1.00 43.22 866 ARG A O 1
ATOM 6779 N N . PRO A 1 867 ? -74.272 16.811 40.099 1.00 42.62 867 PRO A N 1
ATOM 6780 C CA . PRO A 1 867 ? -73.660 16.810 38.779 1.00 42.62 867 PRO A CA 1
ATOM 6781 C C . PRO A 1 867 ? -73.734 18.217 38.164 1.00 42.62 867 PRO A C 1
ATOM 6783 O O . PRO A 1 867 ? -74.781 18.869 38.244 1.00 42.62 867 PRO A O 1
ATOM 6786 N N . GLU A 1 868 ? -72.627 18.640 37.556 1.00 34.88 868 GLU A N 1
ATOM 6787 C CA . GLU A 1 868 ? -72.560 19.697 36.535 1.00 34.88 868 GLU A CA 1
ATOM 6788 C C . GLU A 1 868 ? -72.540 19.054 35.138 1.00 34.88 868 GLU A C 1
ATOM 6790 O O . GLU A 1 868 ? -71.932 17.964 35.010 1.00 34.88 868 GLU A O 1
#

Secondary structure (DSSP, 8-state):
-GGGTHHHHSS-HHHHHHHHHHHHHHHHHHHHHHHHHHHHHHHS-SS-EEEEEEEEHHHHHHHHHHHHHHHHHHHHHHHHHHHHHHHHHHSPBHHHHHHHHTTT----SSS--GGGGGGS-HHHHHHHHHHHHTTHHHHHHTTTSEEEEE---SEEEEEEE-HHHHTT----SS-TT-TTBPPPS-GGGS--TT--TT-STT----SS-TTTTSSSSS-TT---B-HHHHH-TTSHHHHHHHHHHHHGGGSEEE-HHHHHHHHTSHHHHT---SEEEEEEEEEETT--TT-B-HHHH-TT--HHHHHHHHTTS-SSSPBSEEEEEEEEEEE-SSTT-EEETTTTTTT----SSS-TTEE-GGG----S-EEEESS-TTTTTTTTTGGGT-TT--GGGTEEEEEEEEEEE-PPEEEEEEEHHHHHHHHHHHHHHHHHHHHHIIIIIS-STT-B--SHHHHHHHHHHS--GGGTT-TT--HHHHHHHHHHHHHHHTT-TT----HHHHHHHHHHT-TTTTTTSPPP--------BGGGGS-HHHHHHHHHHHHHHHHHHHHHHHHHHTTS----S-SSS-TTSEE-B-SSSSS-BS---HHHHHHHHHHHHHHHHHHHHHHHHHHHHHHHHHHHHHHBTB----EESS--TT-EE-SSSSS-GGGTTTS--------------SSS-TT-----EE-HHHHHHHHHHHHHHHHHHHHHHTSBPSS-------------HHHHHTTEEEEEEEEEE-HHHHHTTT--TT-EE-HHHHHHHHHT--SEEEEEEEEEEEEEETTTTEEEEEEEEEEEETTS-EEEEEEEEEEEE-TTSSSEEEEEEEEPHHHHHHHHHHHHHHHHHHHHSPP-